Protein AF-A0AAE1X9D8-F1 (afdb_monomer)

Nearest PDB structures (foldseek):
  4qs8-assembly1_A  TM=9.331E-01  e=5.718E-56  Arabidopsis thaliana
  3fgu-assembly1_A  TM=8.650E-01  e=2.495E-35  Homo sapiens
  4ixc-assembly1_A  TM=8.654E-01  e=3.234E-35  Homo sapiens
  3qic-assembly1_A  TM=8.312E-01  e=5.437E-35  Homo sapiens
  3idh-assembly1_A  TM=8.442E-01  e=1.992E-34  Homo sapiens

Mean predicted aligned error: 17.17 Å

Foldseek 3Di:
DPPVVVVVVVVVVVVVVVVVVVVVVVVVQVVQLVVLLVVLLVQLLVLLDDPLVLLLVLLVLLLVQLLLCLQAQVRHLWVQAFQQLQDFAQQQDADKAWEWADAEQKIKIKIWGGDGPNDTDDMDMDIGGHDLVLLAEALLVRLLVVLVVNVVVVVPPPDDDDPDVPDFHEYFYADAADWRAPHQQWTAGCDDDRNHHHPNRHRDINNVSNVVSNVVVVHRYHRPGYHYLQLLLQSNCCSVPVLRFKEWEAAQFIWIKGWAAPVSRNNPPDPDDPGRTGITTGRCLQDDDPSQSDDVLLQVVLVPDPHRSGSSLRCQAHQQNLQQSLLVSVQVSVVSHCLLHHQFPLSVDGSLGTNVLLLLLLPQPDPQSVSLQCCCCVRRVRHDRHSVVSVSSNSSSLSSLLSNLLSVLSSVSSVCVSRLLLLVNDPDVPQDPPNDDDPRAQHEYEYHYCCCPPRPSSVVSNLVSNCSNSDPVRSVSYYYHYPDDDVNSSRNSSTCSSVPPPPPPDDDDDDDDDDDDDPDDDPDALLPLLVQQAFPAAADFTPCQLVVVVLLVQLPLALDDPPDPPVPSHRHHHPRQLSSLLVQCVLLVHDRDSGSHPVSSVVQLFEFARHHQWDADPPPRDTDRPPDPPDAQFAFDPPQDAEPDPDWAEDCPDTQAHEDEDEADDPPPRGDSAERYHQWAFDAESNRYTYGHPNFAEDCAQDARHFHPVLVVVLRVLRNRTTAAGNDPLASSDTGGHHRDDHDHDPNSVVVSCVSPPD

Radius of gyration: 34.37 Å; Cα contacts (8 Å, |Δi|>4): 1364; chains: 1; bounding box: 96×88×118 Å

Structure (mmCIF, N/CA/C/O backbone):
data_AF-A0AAE1X9D8-F1
#
_entry.id   AF-A0AAE1X9D8-F1
#
loop_
_atom_site.group_PDB
_atom_site.id
_atom_site.type_symbol
_atom_site.label_atom_id
_atom_site.label_alt_id
_atom_site.label_comp_id
_atom_site.label_asym_id
_atom_site.label_entity_id
_atom_site.label_seq_id
_atom_site.pdbx_PDB_ins_code
_atom_site.Cartn_x
_atom_site.Cartn_y
_atom_site.Cartn_z
_atom_site.occupancy
_atom_site.B_iso_or_equiv
_atom_site.auth_seq_id
_atom_site.auth_comp_id
_atom_site.auth_asym_id
_atom_site.auth_atom_id
_atom_site.pdbx_PDB_model_num
ATOM 1 N N . MET A 1 1 ? 58.703 -4.959 -69.355 1.00 50.94 1 MET A N 1
ATOM 2 C CA . MET A 1 1 ? 57.634 -4.365 -68.514 1.00 50.94 1 MET A CA 1
ATOM 3 C C . MET A 1 1 ? 56.549 -5.359 -68.056 1.00 50.94 1 MET A C 1
ATOM 5 O O . MET A 1 1 ? 55.854 -5.045 -67.103 1.00 50.94 1 MET A O 1
ATOM 9 N N . GLY A 1 2 ? 56.417 -6.571 -68.626 1.00 52.25 2 GLY A N 1
ATOM 10 C CA . GLY A 1 2 ? 55.299 -7.487 -68.307 1.00 52.25 2 GLY A CA 1
ATOM 11 C C . GLY A 1 2 ? 55.344 -8.259 -66.973 1.00 52.25 2 GLY A C 1
ATOM 12 O O . GLY A 1 2 ? 54.294 -8.626 -66.466 1.00 52.25 2 GLY A O 1
ATOM 13 N N . LYS A 1 3 ? 56.516 -8.488 -66.359 1.00 48.84 3 LYS A N 1
ATOM 14 C CA . LYS A 1 3 ? 56.613 -9.272 -65.102 1.00 48.84 3 LYS A CA 1
ATOM 15 C C . LYS A 1 3 ? 56.329 -8.465 -63.826 1.00 48.84 3 LYS A C 1
ATOM 17 O O . LYS A 1 3 ? 55.949 -9.052 -62.824 1.00 48.84 3 LYS A O 1
ATOM 22 N N . VAL A 1 4 ? 56.467 -7.137 -63.876 1.00 51.84 4 VAL A N 1
ATOM 23 C CA . VAL A 1 4 ? 56.224 -6.237 -62.729 1.00 51.84 4 VAL A CA 1
ATOM 24 C C . VAL A 1 4 ? 54.733 -5.896 -62.587 1.00 51.84 4 VAL A C 1
ATOM 26 O O . VAL A 1 4 ? 54.237 -5.748 -61.477 1.00 51.84 4 VAL A O 1
ATOM 29 N N . GLY A 1 5 ? 53.986 -5.842 -63.697 1.00 47.25 5 GLY A N 1
ATOM 30 C CA . GLY A 1 5 ? 52.538 -5.597 -63.666 1.00 47.25 5 GLY A CA 1
ATOM 31 C C . GLY A 1 5 ? 51.728 -6.762 -63.083 1.00 47.25 5 GLY A C 1
ATOM 32 O O . GLY A 1 5 ? 50.736 -6.535 -62.397 1.00 47.25 5 GLY A O 1
ATOM 33 N N . VAL A 1 6 ? 52.172 -8.006 -63.296 1.00 54.75 6 VAL A N 1
ATOM 34 C CA . VAL A 1 6 ? 51.477 -9.213 -62.808 1.00 54.75 6 VAL A CA 1
ATOM 35 C C . VAL A 1 6 ? 51.662 -9.406 -61.298 1.00 54.75 6 VAL A C 1
ATOM 37 O O . VAL A 1 6 ? 50.709 -9.767 -60.612 1.00 54.75 6 VAL A O 1
ATOM 40 N N . THR A 1 7 ? 52.846 -9.114 -60.751 1.00 53.25 7 THR A N 1
ATOM 41 C CA . THR A 1 7 ? 53.095 -9.184 -59.300 1.00 53.25 7 THR A CA 1
ATOM 42 C C . THR A 1 7 ? 52.380 -8.074 -58.533 1.00 53.25 7 THR A C 1
ATOM 44 O O . THR A 1 7 ? 51.842 -8.334 -57.458 1.00 53.25 7 THR A O 1
ATOM 47 N N . LEU A 1 8 ? 52.298 -6.864 -59.099 1.00 52.03 8 LEU A N 1
ATOM 48 C CA . LEU A 1 8 ? 51.544 -5.758 -58.504 1.00 52.03 8 LEU A CA 1
ATOM 49 C C . LEU A 1 8 ? 50.030 -6.045 -58.499 1.00 52.03 8 LEU A C 1
ATOM 51 O O . LEU A 1 8 ? 49.377 -5.893 -57.470 1.00 52.03 8 LEU A O 1
ATOM 55 N N . ALA A 1 9 ? 49.483 -6.539 -59.616 1.00 54.78 9 ALA A N 1
ATOM 56 C CA . ALA A 1 9 ? 48.067 -6.895 -59.725 1.00 54.78 9 ALA A CA 1
ATOM 57 C C . ALA A 1 9 ? 47.673 -8.059 -58.796 1.00 54.78 9 ALA A C 1
ATOM 59 O O . ALA A 1 9 ? 46.628 -7.999 -58.147 1.00 54.78 9 ALA A O 1
ATOM 60 N N . ALA A 1 10 ? 48.522 -9.087 -58.671 1.00 56.69 10 ALA A N 1
ATOM 61 C CA . ALA A 1 10 ? 48.303 -10.197 -57.741 1.00 56.69 10 ALA A CA 1
ATOM 62 C C . ALA A 1 10 ? 48.373 -9.750 -56.267 1.00 56.69 10 ALA A C 1
ATOM 64 O O . ALA A 1 10 ? 47.553 -10.182 -55.456 1.00 56.69 10 ALA A O 1
ATOM 65 N N . GLY A 1 11 ? 49.295 -8.840 -55.926 1.00 56.72 11 GLY A N 1
ATOM 66 C CA . GLY A 1 11 ? 49.390 -8.240 -54.591 1.00 56.72 11 GLY A CA 1
ATOM 67 C C . GLY A 1 11 ? 48.164 -7.395 -54.226 1.00 56.72 11 GLY A C 1
ATOM 68 O O . GLY A 1 11 ? 47.624 -7.535 -53.128 1.00 56.72 11 GLY A O 1
ATOM 69 N N . CYS A 1 12 ? 47.662 -6.582 -55.162 1.00 60.16 12 CYS A N 1
ATOM 70 C CA . CYS A 1 12 ? 46.426 -5.818 -54.978 1.00 60.16 12 CYS A CA 1
ATOM 71 C C . CYS A 1 12 ? 45.199 -6.730 -54.824 1.00 60.16 12 CYS A C 1
ATOM 73 O O . CYS A 1 12 ? 44.383 -6.504 -53.933 1.00 60.16 12 CYS A O 1
ATOM 75 N N . ALA A 1 13 ? 45.078 -7.790 -55.631 1.00 61.00 13 ALA A N 1
ATOM 76 C CA . ALA A 1 13 ? 43.973 -8.744 -55.527 1.00 61.00 13 ALA A CA 1
ATOM 77 C C . ALA A 1 13 ? 43.982 -9.505 -54.188 1.00 61.00 13 ALA A C 1
ATOM 79 O O . ALA A 1 13 ? 42.933 -9.655 -53.558 1.00 61.00 13 ALA A O 1
ATOM 80 N N . ALA A 1 14 ? 45.158 -9.928 -53.710 1.00 64.06 14 ALA A N 1
ATOM 81 C CA . ALA A 1 14 ? 45.306 -10.572 -52.406 1.00 64.06 14 ALA A CA 1
ATOM 82 C C . ALA A 1 14 ? 44.946 -9.621 -51.252 1.00 64.06 14 ALA A C 1
ATOM 84 O O . ALA A 1 14 ? 44.203 -10.009 -50.349 1.00 64.06 14 ALA A O 1
ATOM 85 N N . ALA A 1 15 ? 45.390 -8.361 -51.308 1.00 66.38 15 ALA A N 1
ATOM 86 C CA . ALA A 1 15 ? 45.030 -7.345 -50.321 1.00 66.38 15 ALA A CA 1
ATOM 87 C C . ALA A 1 15 ? 43.513 -7.080 -50.291 1.00 66.38 15 ALA A C 1
ATOM 89 O O . ALA A 1 15 ? 42.920 -7.044 -49.213 1.00 66.38 15 ALA A O 1
ATOM 90 N N . VAL A 1 16 ? 42.860 -6.982 -51.455 1.00 72.12 16 VAL A N 1
ATOM 91 C CA . VAL A 1 16 ? 41.397 -6.828 -51.555 1.00 72.12 16 VAL A CA 1
ATOM 92 C C . VAL A 1 16 ? 40.665 -8.048 -50.990 1.00 72.12 16 VAL A C 1
ATOM 94 O O . VAL A 1 16 ? 39.694 -7.879 -50.258 1.00 72.12 16 VAL A O 1
ATOM 97 N N . CYS A 1 17 ? 41.143 -9.269 -51.249 1.00 70.12 17 CYS A N 1
ATOM 98 C CA . CYS A 1 17 ? 40.547 -10.488 -50.695 1.00 70.12 17 CYS A CA 1
ATOM 99 C C . CYS A 1 17 ? 40.691 -10.567 -49.169 1.00 70.12 17 CYS A C 1
ATOM 101 O O . CYS A 1 17 ? 39.743 -10.953 -48.488 1.00 70.12 17 CYS A O 1
ATOM 103 N N . VAL A 1 18 ? 41.841 -10.166 -48.617 1.00 74.75 18 VAL A N 1
ATOM 104 C CA . VAL A 1 18 ? 42.056 -10.101 -47.162 1.00 74.75 18 VAL A CA 1
ATOM 105 C C . VAL A 1 18 ? 41.153 -9.043 -46.531 1.00 74.75 18 VAL A C 1
ATOM 107 O O . VAL A 1 18 ? 40.487 -9.330 -45.538 1.00 74.75 18 VAL A O 1
ATOM 110 N N . VAL A 1 19 ? 41.054 -7.849 -47.124 1.00 74.94 19 VAL A N 1
ATOM 111 C CA . VAL A 1 19 ? 40.141 -6.795 -46.654 1.00 74.94 19 VAL A CA 1
ATOM 112 C C . VAL A 1 19 ? 38.688 -7.267 -46.725 1.00 74.94 19 VAL A C 1
ATOM 114 O O . VAL A 1 19 ? 37.965 -7.132 -45.740 1.00 74.94 19 VAL A O 1
ATOM 117 N N . ALA A 1 20 ? 38.268 -7.900 -47.822 1.00 70.25 20 ALA A N 1
ATOM 118 C CA . ALA A 1 20 ? 36.927 -8.458 -47.970 1.00 70.25 20 ALA A CA 1
ATOM 119 C C . ALA A 1 20 ? 36.646 -9.566 -46.940 1.00 70.25 20 ALA A C 1
ATOM 121 O O . ALA A 1 20 ? 35.598 -9.548 -46.299 1.00 70.25 20 ALA A O 1
ATOM 122 N N . ALA A 1 21 ? 37.587 -10.484 -46.702 1.00 69.94 21 ALA A N 1
ATOM 123 C CA . ALA A 1 21 ? 37.459 -11.529 -45.687 1.00 69.94 21 ALA A CA 1
ATOM 124 C C . ALA A 1 21 ? 37.377 -10.948 -44.266 1.00 69.94 21 ALA A C 1
ATOM 126 O O . ALA A 1 21 ? 36.564 -11.400 -43.459 1.00 69.94 21 ALA A O 1
ATOM 127 N N . VAL A 1 22 ? 38.152 -9.900 -43.964 1.00 74.75 22 VAL A N 1
ATOM 128 C CA . VAL A 1 22 ? 38.076 -9.162 -42.693 1.00 74.75 22 VAL A CA 1
ATOM 129 C C . VAL A 1 22 ? 36.740 -8.427 -42.565 1.00 74.75 22 VAL A C 1
ATOM 131 O O . VAL A 1 22 ? 36.130 -8.467 -41.498 1.00 74.75 22 VAL A O 1
ATOM 134 N N . MET A 1 23 ? 36.239 -7.799 -43.631 1.00 71.25 23 MET A N 1
ATOM 135 C CA . MET A 1 23 ? 34.933 -7.128 -43.650 1.00 71.25 23 MET A CA 1
ATOM 136 C C . MET A 1 23 ? 33.779 -8.121 -43.468 1.00 71.25 23 MET A C 1
ATOM 138 O O . MET A 1 23 ? 32.880 -7.870 -42.665 1.00 71.25 23 MET A O 1
ATOM 142 N N . VAL A 1 24 ? 33.823 -9.275 -44.140 1.00 71.81 24 VAL A N 1
ATOM 143 C CA . VAL A 1 24 ? 32.849 -10.365 -43.977 1.00 71.81 24 VAL A CA 1
ATOM 144 C C . VAL A 1 24 ? 32.937 -10.950 -42.569 1.00 71.81 24 VAL A C 1
ATOM 146 O O . VAL A 1 24 ? 31.913 -11.090 -41.905 1.00 71.81 24 VAL A O 1
ATOM 149 N N . GLY A 1 25 ? 34.142 -11.210 -42.057 1.00 68.12 25 GLY A N 1
ATOM 150 C CA . GLY A 1 25 ? 34.361 -11.684 -40.690 1.00 68.12 25 GLY A CA 1
ATOM 151 C C . GLY A 1 25 ? 33.835 -10.706 -39.635 1.00 68.12 25 GLY A C 1
ATOM 152 O O . GLY A 1 25 ? 33.146 -11.121 -38.701 1.00 68.12 25 GLY A O 1
ATOM 153 N N . ARG A 1 26 ? 34.075 -9.399 -39.812 1.00 73.00 26 ARG A N 1
ATOM 154 C CA . ARG A 1 26 ? 33.511 -8.327 -38.972 1.00 73.00 26 ARG A CA 1
ATOM 155 C C . ARG A 1 26 ? 31.985 -8.274 -39.068 1.00 73.00 26 ARG A C 1
ATOM 157 O O . ARG A 1 26 ? 31.326 -8.191 -38.038 1.00 73.00 26 ARG A O 1
ATOM 164 N N . SER A 1 27 ? 31.416 -8.391 -40.268 1.00 70.94 27 SER A N 1
ATOM 165 C CA . SER A 1 27 ? 29.962 -8.419 -40.488 1.00 70.94 27 SER A CA 1
ATOM 166 C C . SER A 1 27 ? 29.297 -9.631 -39.821 1.00 70.94 27 SER A C 1
ATOM 168 O O . SER A 1 27 ? 28.289 -9.491 -39.128 1.00 70.94 27 SER A O 1
ATOM 170 N N . VAL A 1 28 ? 29.895 -10.822 -39.931 1.00 74.06 28 VAL A N 1
ATOM 171 C CA . VAL A 1 28 ? 29.405 -12.047 -39.277 1.00 74.06 28 VAL A CA 1
ATOM 172 C C . VAL A 1 28 ? 29.501 -11.944 -37.753 1.00 74.06 28 VAL A C 1
ATOM 174 O O . VAL A 1 28 ? 28.550 -12.327 -37.067 1.00 74.06 28 VAL A O 1
ATOM 177 N N . ARG A 1 29 ? 30.605 -11.407 -37.210 1.00 72.94 29 ARG A N 1
ATOM 178 C CA . ARG A 1 29 ? 30.752 -11.157 -35.764 1.00 72.94 29 ARG A CA 1
ATOM 179 C C . ARG A 1 29 ? 29.702 -10.168 -35.258 1.00 72.94 29 ARG A C 1
ATOM 181 O O . ARG A 1 29 ? 28.995 -10.511 -34.317 1.00 72.94 29 ARG A O 1
ATOM 188 N N . ARG A 1 30 ? 29.502 -9.036 -35.945 1.00 75.56 30 ARG A N 1
ATOM 189 C CA . ARG A 1 30 ? 28.439 -8.061 -35.627 1.00 75.56 30 ARG A CA 1
ATOM 190 C C . ARG A 1 30 ? 27.044 -8.690 -35.659 1.00 75.56 30 ARG A C 1
ATOM 192 O O . ARG A 1 30 ? 26.270 -8.496 -34.732 1.00 75.56 30 ARG A O 1
ATOM 199 N N . ARG A 1 31 ? 26.730 -9.519 -36.665 1.00 80.56 31 ARG A N 1
ATOM 200 C CA . ARG A 1 31 ? 25.444 -10.248 -36.743 1.00 80.56 31 ARG A CA 1
ATOM 201 C C . ARG A 1 31 ? 25.253 -11.274 -35.622 1.00 80.56 31 ARG A C 1
ATOM 203 O O . ARG A 1 31 ? 24.121 -11.552 -35.236 1.00 80.56 31 ARG A O 1
ATOM 210 N N . ARG A 1 32 ? 26.324 -11.910 -35.135 1.00 82.44 32 ARG A N 1
ATOM 211 C CA . ARG A 1 32 ? 26.257 -12.826 -33.981 1.00 82.44 32 ARG A CA 1
ATOM 212 C C . ARG A 1 32 ? 26.085 -12.055 -32.672 1.00 82.44 32 ARG A C 1
ATOM 214 O O . ARG A 1 32 ? 25.232 -12.436 -31.883 1.00 82.44 32 ARG A O 1
ATOM 221 N N . GLY A 1 33 ? 26.836 -10.970 -32.486 1.00 84.88 33 GLY A N 1
ATOM 222 C CA . GLY A 1 33 ? 26.714 -10.070 -31.338 1.00 84.88 33 GLY A CA 1
ATOM 223 C C . GLY A 1 33 ? 25.314 -9.472 -31.213 1.00 84.88 33 GLY A C 1
ATOM 224 O O . GLY A 1 33 ? 24.673 -9.624 -30.179 1.00 84.88 33 GLY A O 1
ATOM 225 N N . TRP A 1 34 ? 24.776 -8.945 -32.317 1.00 90.19 34 TRP A N 1
ATOM 226 C CA . TRP A 1 34 ? 23.403 -8.441 -32.388 1.00 90.19 34 TRP A CA 1
ATOM 227 C C . TRP A 1 34 ? 22.363 -9.487 -31.968 1.00 90.19 34 TRP A C 1
ATOM 229 O O . TRP A 1 34 ? 21.476 -9.185 -31.182 1.00 90.19 34 TRP A O 1
ATOM 239 N N . ARG A 1 35 ? 22.496 -10.742 -32.424 1.00 91.00 35 ARG A N 1
ATOM 240 C CA . ARG A 1 35 ? 21.586 -11.828 -32.018 1.00 91.00 35 ARG A CA 1
ATOM 241 C C . ARG A 1 35 ? 21.640 -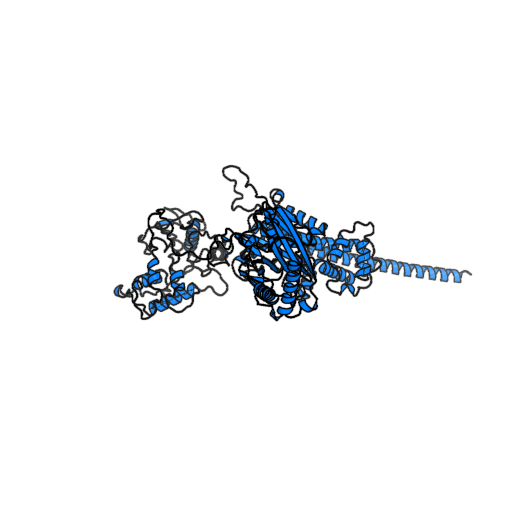12.136 -30.522 1.00 91.00 35 ARG A C 1
ATOM 243 O O . ARG A 1 35 ? 20.603 -12.444 -29.953 1.00 91.00 35 ARG A O 1
ATOM 250 N N . ARG A 1 36 ? 22.816 -12.060 -29.888 1.00 92.25 36 ARG A N 1
ATOM 251 C CA . ARG A 1 36 ? 22.932 -12.252 -28.431 1.00 92.25 36 ARG A CA 1
ATOM 252 C C . ARG A 1 36 ? 22.236 -11.135 -27.667 1.00 92.25 36 ARG A C 1
ATOM 254 O O . ARG A 1 36 ? 21.496 -11.409 -26.738 1.00 92.25 36 ARG A O 1
ATOM 261 N N . VAL A 1 37 ? 22.421 -9.896 -28.106 1.00 93.44 37 VAL A N 1
ATOM 262 C CA . VAL A 1 37 ? 21.784 -8.723 -27.497 1.00 93.44 37 VAL A CA 1
ATOM 263 C C . VAL A 1 37 ? 20.261 -8.753 -27.660 1.00 93.44 37 VAL A C 1
ATOM 265 O O . VAL A 1 37 ? 19.542 -8.472 -26.708 1.00 93.44 37 VAL A O 1
ATOM 268 N N . VAL A 1 38 ? 19.759 -9.149 -28.834 1.00 94.31 38 VAL A N 1
ATOM 269 C CA . VAL A 1 38 ? 18.317 -9.352 -29.053 1.00 94.31 38 VAL A CA 1
ATOM 270 C C . VAL A 1 38 ? 17.776 -10.467 -28.155 1.00 94.31 38 VAL A C 1
ATOM 272 O O . VAL A 1 38 ? 16.735 -10.274 -27.545 1.00 94.31 38 VAL A O 1
ATOM 275 N N . ARG A 1 39 ? 18.512 -11.573 -27.979 1.00 95.81 39 ARG A N 1
ATOM 276 C CA . ARG A 1 39 ? 18.125 -12.631 -27.034 1.00 95.81 39 ARG A CA 1
ATOM 277 C C . ARG A 1 39 ? 18.019 -12.120 -25.591 1.00 95.81 39 ARG A C 1
ATOM 279 O O . ARG A 1 39 ? 17.090 -12.503 -24.900 1.00 95.81 39 ARG A O 1
ATOM 286 N N . VAL A 1 40 ? 18.926 -11.246 -25.143 1.00 97.50 40 VAL A N 1
ATOM 287 C CA . VAL A 1 40 ? 18.822 -10.629 -23.803 1.00 97.50 40 VAL A CA 1
ATOM 288 C C . VAL A 1 40 ? 17.515 -9.841 -23.660 1.00 97.50 40 VAL A C 1
ATOM 290 O O . VAL A 1 40 ? 16.885 -9.889 -22.607 1.00 97.50 40 VAL A O 1
ATOM 293 N N . LEU A 1 41 ? 17.085 -9.132 -24.711 1.00 97.44 41 LEU A N 1
ATOM 294 C CA . LEU A 1 41 ? 15.792 -8.445 -24.709 1.00 97.44 41 LEU A CA 1
ATOM 295 C C . LEU A 1 41 ? 14.615 -9.438 -24.696 1.00 97.44 41 LEU A C 1
ATOM 297 O O . LEU A 1 41 ? 13.691 -9.235 -23.920 1.00 97.44 41 LEU A O 1
ATOM 301 N N . GLU A 1 42 ? 14.660 -10.508 -25.493 1.00 97.44 42 GLU A N 1
ATOM 302 C CA . GLU A 1 42 ? 13.622 -11.558 -25.510 1.00 97.44 42 GLU A CA 1
ATOM 303 C C . GLU A 1 42 ? 13.471 -12.222 -24.126 1.00 97.44 42 GLU A C 1
ATOM 305 O O . GLU A 1 42 ? 12.363 -12.346 -23.609 1.00 97.44 42 GLU A O 1
ATOM 310 N N . GLU A 1 43 ? 14.585 -12.566 -23.472 1.00 97.88 43 GLU A N 1
ATOM 311 C CA . GLU A 1 43 ? 14.600 -13.118 -22.108 1.00 97.88 43 GLU A CA 1
ATOM 312 C C . GLU A 1 43 ? 14.020 -12.128 -21.082 1.00 97.88 43 GLU A C 1
ATOM 314 O O . GLU A 1 43 ? 13.295 -12.527 -20.167 1.00 97.88 43 GLU A O 1
ATOM 319 N N . LEU A 1 44 ? 14.302 -10.827 -21.237 1.00 98.25 44 LEU A N 1
ATOM 320 C CA . LEU A 1 44 ? 13.716 -9.781 -20.400 1.00 98.25 44 LEU A CA 1
ATOM 321 C C . LEU A 1 44 ? 12.200 -9.663 -20.623 1.00 98.25 44 LEU A C 1
ATOM 323 O O . LEU A 1 44 ? 11.460 -9.550 -19.646 1.00 98.25 44 LEU A O 1
ATOM 327 N N . GLU A 1 45 ? 11.737 -9.687 -21.875 1.00 98.31 45 GLU A N 1
ATOM 328 C CA . GLU A 1 45 ? 10.315 -9.630 -22.240 1.00 98.31 45 GLU A CA 1
ATOM 329 C C . GLU A 1 45 ? 9.539 -10.817 -21.654 1.00 98.31 45 GLU A C 1
ATOM 331 O O . GLU A 1 45 ? 8.505 -10.622 -21.009 1.00 98.31 45 GLU A O 1
ATOM 336 N N . GLU A 1 46 ? 10.065 -12.035 -21.807 1.00 97.62 46 GLU A N 1
ATOM 337 C CA . GLU A 1 46 ? 9.484 -13.253 -21.234 1.00 97.62 46 GLU A CA 1
ATOM 338 C C . GLU A 1 46 ? 9.495 -13.221 -19.699 1.00 97.62 46 GLU A C 1
ATOM 340 O O . GLU A 1 46 ? 8.475 -13.490 -19.055 1.00 97.62 46 GLU A O 1
ATOM 345 N N . GLY A 1 47 ? 10.625 -12.836 -19.098 1.00 97.56 47 GLY A N 1
ATOM 346 C CA . GLY A 1 47 ? 10.790 -12.758 -17.647 1.00 97.56 47 GLY A CA 1
ATOM 347 C C . GLY A 1 47 ? 9.892 -11.707 -16.988 1.00 97.56 47 GLY A C 1
ATOM 348 O O . GLY A 1 47 ? 9.390 -11.933 -15.887 1.00 97.56 47 GLY A O 1
ATOM 349 N N . CYS A 1 48 ? 9.637 -10.589 -17.673 1.00 98.31 48 CYS A N 1
ATOM 350 C CA . CYS A 1 48 ? 8.779 -9.497 -17.206 1.00 98.31 48 CYS A CA 1
ATOM 351 C C . CYS A 1 48 ? 7.296 -9.662 -17.581 1.00 98.31 48 CYS A C 1
ATOM 353 O O . CYS A 1 48 ? 6.482 -8.786 -17.262 1.00 98.31 48 CYS A O 1
ATOM 355 N N . ALA A 1 49 ? 6.917 -10.750 -18.259 1.00 97.00 49 ALA A N 1
ATOM 356 C CA . ALA A 1 49 ? 5.573 -10.923 -18.791 1.00 97.00 49 ALA A CA 1
ATOM 357 C C . ALA A 1 49 ? 4.493 -10.900 -17.691 1.00 97.00 49 ALA A C 1
ATOM 359 O O . ALA A 1 49 ? 4.468 -11.712 -16.760 1.00 97.00 49 ALA A O 1
ATOM 360 N N . THR A 1 50 ? 3.539 -9.980 -17.847 1.00 98.06 50 THR A N 1
ATOM 361 C CA . THR A 1 50 ? 2.417 -9.725 -16.927 1.00 98.06 50 THR A CA 1
ATOM 362 C C . THR A 1 50 ? 1.082 -9.920 -17.646 1.00 98.06 50 THR A C 1
ATOM 364 O O . THR A 1 50 ? 0.301 -8.983 -17.854 1.00 98.06 50 THR A O 1
ATOM 367 N N . THR A 1 51 ? 0.815 -11.160 -18.067 1.00 98.19 51 THR A N 1
ATOM 368 C CA . THR A 1 51 ? -0.478 -11.529 -18.666 1.00 98.19 51 THR A CA 1
ATOM 369 C C . THR A 1 51 ? -1.625 -11.221 -17.700 1.00 98.19 51 THR A C 1
ATOM 371 O O . THR A 1 51 ? -1.443 -11.240 -16.483 1.00 98.19 51 THR A O 1
ATOM 374 N N . VAL A 1 52 ? -2.831 -10.966 -18.219 1.00 97.69 52 VAL A N 1
ATOM 375 C CA . VAL A 1 52 ? -4.003 -10.658 -17.373 1.00 97.69 52 VAL A CA 1
ATOM 376 C C . VAL A 1 52 ? -4.275 -11.778 -16.358 1.00 97.69 52 VAL A C 1
ATOM 378 O O . VAL A 1 52 ? -4.586 -11.499 -15.204 1.00 97.69 52 VAL A O 1
ATOM 381 N N . GLY A 1 53 ? -4.086 -13.044 -16.752 1.00 97.44 53 GLY A N 1
ATOM 382 C CA . GLY A 1 53 ? -4.192 -14.188 -15.840 1.00 97.44 53 GLY A CA 1
ATOM 383 C C . GLY A 1 53 ? -3.193 -14.119 -14.681 1.00 97.44 53 GLY A C 1
ATOM 384 O O . GLY A 1 53 ? -3.586 -14.293 -13.531 1.00 97.44 53 GLY A O 1
ATOM 385 N N . ARG A 1 54 ? -1.926 -13.782 -14.961 1.00 98.06 54 ARG A N 1
ATOM 386 C CA . ARG A 1 54 ? -0.899 -13.595 -13.925 1.00 98.06 54 ARG A CA 1
ATOM 387 C C . ARG A 1 54 ? -1.214 -12.406 -13.017 1.00 98.06 54 ARG A C 1
ATOM 389 O O . ARG A 1 54 ? -1.073 -12.517 -11.806 1.00 98.06 54 ARG A O 1
ATOM 396 N N . LEU A 1 55 ? -1.681 -11.288 -13.577 1.00 98.62 55 LEU A N 1
ATOM 397 C CA . LEU A 1 55 ? -2.075 -10.116 -12.788 1.00 98.62 55 LEU A CA 1
ATOM 398 C C . LEU A 1 55 ? -3.237 -10.429 -11.840 1.00 98.62 55 LEU A C 1
ATOM 400 O O . LEU A 1 55 ? -3.190 -10.019 -10.687 1.00 98.62 55 LEU A O 1
ATOM 404 N N . ARG A 1 56 ? -4.232 -11.215 -12.270 1.00 97.81 56 ARG A N 1
ATOM 405 C CA . ARG A 1 56 ? -5.317 -11.678 -11.387 1.00 97.81 56 ARG A CA 1
ATOM 406 C C . ARG A 1 56 ? -4.809 -12.557 -10.240 1.00 97.81 56 ARG A C 1
ATOM 408 O O . ARG A 1 56 ? -5.275 -12.402 -9.120 1.00 97.81 56 ARG A O 1
ATOM 415 N N . GLN A 1 57 ? -3.804 -13.402 -10.475 1.00 98.12 57 GLN A N 1
ATOM 416 C CA . GLN A 1 57 ? -3.159 -14.158 -9.392 1.00 98.12 57 GLN A CA 1
ATOM 417 C C . GLN A 1 57 ? -2.416 -13.244 -8.405 1.00 98.12 57 GLN A C 1
ATOM 419 O O . GLN A 1 57 ? -2.433 -13.495 -7.203 1.00 98.12 57 GLN A O 1
ATOM 424 N N . VAL A 1 58 ? -1.784 -12.167 -8.891 1.00 98.62 58 VAL A N 1
ATOM 425 C CA . VAL A 1 58 ? -1.167 -11.146 -8.026 1.00 98.62 58 VAL A CA 1
ATOM 426 C C . VAL A 1 58 ? -2.229 -10.407 -7.204 1.00 98.62 58 VAL A C 1
ATOM 428 O O . VAL A 1 58 ? -2.023 -10.213 -6.010 1.00 98.62 58 VAL A O 1
ATOM 431 N N . VAL A 1 59 ? -3.373 -10.055 -7.803 1.00 98.56 59 VAL A N 1
ATOM 432 C CA . VAL A 1 59 ? -4.535 -9.465 -7.108 1.00 98.56 59 VAL A CA 1
ATOM 433 C C . VAL A 1 59 ? -5.032 -10.382 -5.987 1.00 98.56 59 VAL A C 1
ATOM 435 O O . VAL A 1 59 ? -5.228 -9.926 -4.861 1.00 98.56 59 VAL A O 1
ATOM 438 N N . ASP A 1 60 ? -5.208 -11.673 -6.279 1.00 96.44 60 ASP A N 1
ATOM 439 C CA . ASP A 1 60 ? -5.664 -12.663 -5.300 1.00 96.44 60 ASP A CA 1
ATOM 440 C C . ASP A 1 60 ? -4.665 -12.813 -4.149 1.00 96.44 60 ASP A C 1
ATOM 442 O O . ASP A 1 60 ? -5.053 -12.766 -2.982 1.00 96.44 60 ASP A O 1
ATOM 446 N N . ALA A 1 61 ? -3.374 -12.930 -4.469 1.00 97.94 61 ALA A N 1
ATOM 447 C CA . ALA A 1 61 ? -2.317 -13.019 -3.469 1.00 97.94 61 ALA A CA 1
ATOM 448 C C . ALA A 1 61 ? -2.232 -11.753 -2.600 1.00 97.94 61 ALA A C 1
ATOM 450 O O . ALA A 1 61 ? -2.079 -11.868 -1.388 1.00 97.94 61 ALA A O 1
ATOM 451 N N . MET A 1 62 ? -2.384 -10.559 -3.186 1.00 98.44 62 MET A N 1
ATOM 452 C CA . MET A 1 62 ? -2.426 -9.299 -2.436 1.00 98.44 62 MET A CA 1
ATOM 453 C C . MET A 1 62 ? -3.574 -9.307 -1.422 1.00 98.44 62 MET A C 1
ATOM 455 O O . MET A 1 62 ? -3.346 -9.051 -0.244 1.00 98.44 62 MET A O 1
ATOM 459 N N . ALA A 1 63 ? -4.788 -9.674 -1.842 1.00 96.88 63 ALA A N 1
ATOM 460 C CA . ALA A 1 63 ? -5.937 -9.738 -0.939 1.00 96.88 63 ALA A CA 1
ATOM 461 C C . ALA A 1 63 ? -5.739 -10.765 0.197 1.00 96.88 63 ALA A C 1
ATOM 463 O O . ALA A 1 63 ? -6.098 -10.487 1.342 1.00 96.88 63 ALA A O 1
ATOM 464 N N . VAL A 1 64 ? -5.137 -11.927 -0.093 1.00 94.94 64 VAL A N 1
ATOM 465 C CA . VAL A 1 64 ? -4.802 -12.950 0.916 1.00 94.94 64 VAL A CA 1
ATOM 466 C C . VAL A 1 64 ? -3.792 -12.421 1.935 1.00 94.94 64 VAL A C 1
ATOM 468 O O . VAL A 1 64 ? -4.033 -12.522 3.137 1.00 94.94 64 VAL A O 1
ATOM 471 N N . GLU A 1 65 ? -2.700 -11.808 1.480 1.00 96.94 65 GLU A N 1
ATOM 472 C CA . GLU A 1 65 ? -1.689 -11.227 2.369 1.00 96.94 65 GLU A CA 1
ATOM 473 C C . GLU A 1 65 ? -2.271 -10.080 3.213 1.00 96.94 65 GLU A C 1
ATOM 475 O O . GLU A 1 65 ? -1.952 -9.957 4.395 1.00 96.94 65 GLU A O 1
ATOM 480 N N . MET A 1 66 ? -3.185 -9.275 2.654 1.00 97.12 66 MET A N 1
ATOM 481 C CA . MET A 1 66 ? -3.895 -8.229 3.401 1.00 97.12 66 MET A CA 1
ATOM 482 C C . MET A 1 66 ? -4.743 -8.824 4.530 1.00 97.12 66 MET A C 1
ATOM 484 O O . MET A 1 66 ? -4.721 -8.311 5.648 1.00 97.12 66 MET A O 1
ATOM 488 N N . HIS A 1 67 ? -5.467 -9.918 4.263 1.00 93.56 67 HIS A N 1
ATOM 489 C CA . HIS A 1 67 ? -6.194 -10.647 5.304 1.00 93.56 67 HIS A CA 1
ATOM 490 C C . HIS A 1 67 ? -5.248 -11.179 6.385 1.00 93.56 67 HIS A C 1
ATOM 492 O O . HIS A 1 67 ? -5.503 -10.965 7.568 1.00 93.56 67 HIS A O 1
ATOM 498 N N . ALA A 1 68 ? -4.140 -11.817 6.003 1.00 90.81 68 ALA A N 1
ATOM 499 C CA . ALA A 1 68 ? -3.186 -12.383 6.955 1.00 90.81 68 ALA A CA 1
ATOM 500 C C . ALA A 1 68 ? -2.508 -11.306 7.828 1.00 90.81 68 ALA A C 1
ATOM 502 O O . ALA A 1 68 ? -2.358 -11.493 9.035 1.00 90.81 68 ALA A O 1
ATOM 503 N N . GLY A 1 69 ? -2.163 -10.147 7.253 1.00 91.94 69 GLY A N 1
ATOM 504 C CA . GLY A 1 69 ? -1.567 -9.027 7.991 1.00 91.94 69 GLY A CA 1
ATOM 505 C C . GLY A 1 69 ? -2.529 -8.326 8.959 1.00 91.94 69 GLY A C 1
ATOM 506 O O . GLY A 1 69 ? -2.083 -7.723 9.936 1.00 91.94 69 GLY A O 1
ATOM 507 N N . LEU A 1 70 ? -3.842 -8.418 8.718 1.00 90.94 70 LEU A N 1
ATOM 508 C CA . LEU A 1 70 ? -4.887 -7.965 9.644 1.00 90.94 70 LEU A CA 1
ATOM 509 C C . LEU A 1 70 ? -5.291 -9.036 10.665 1.00 90.94 70 LEU A C 1
ATOM 511 O O . LEU A 1 70 ? -5.840 -8.689 11.710 1.00 90.94 70 LEU A O 1
ATOM 515 N N . ALA A 1 71 ? -5.022 -10.313 10.381 1.00 87.31 71 ALA A N 1
ATOM 516 C CA . ALA A 1 71 ? -5.352 -11.429 11.261 1.00 87.31 71 ALA A CA 1
ATOM 517 C C . ALA A 1 71 ? -4.510 -11.412 12.547 1.00 87.31 71 ALA A C 1
ATOM 519 O O . ALA A 1 71 ? -5.032 -11.559 13.648 1.00 87.31 71 ALA A O 1
ATOM 520 N N . SER A 1 72 ? -3.198 -11.209 12.413 1.00 85.12 72 SER A N 1
ATOM 521 C CA . SER A 1 72 ? -2.267 -11.165 13.544 1.00 85.12 72 SER A CA 1
ATOM 522 C C . SER A 1 72 ? -1.026 -10.331 13.232 1.00 85.12 72 SER A C 1
ATOM 524 O O . SER A 1 72 ? -0.638 -10.158 12.075 1.00 85.12 72 SER A O 1
ATOM 526 N N . GLU A 1 73 ? -0.374 -9.816 14.276 1.00 83.62 73 GLU A N 1
ATOM 527 C CA . GLU A 1 73 ? 0.912 -9.134 14.129 1.00 83.62 73 GLU A CA 1
ATOM 528 C C . GLU A 1 73 ? 1.975 -10.094 13.580 1.00 83.62 73 GLU A C 1
ATOM 530 O O . GLU A 1 73 ? 2.256 -11.137 14.167 1.00 83.62 73 GLU A O 1
ATOM 535 N N . GLY A 1 74 ? 2.566 -9.738 12.437 1.00 84.75 74 GLY A N 1
ATOM 536 C CA . GLY A 1 74 ? 3.528 -10.589 11.729 1.00 84.75 74 GLY A CA 1
ATOM 537 C C . GLY A 1 74 ? 2.915 -11.726 10.902 1.00 84.75 74 GLY A C 1
ATOM 538 O O . GLY A 1 74 ? 3.673 -12.533 10.369 1.00 84.75 74 GLY A O 1
ATOM 539 N N . GLY A 1 75 ? 1.586 -11.784 10.750 1.00 85.44 75 GLY A N 1
ATOM 540 C CA . GLY A 1 75 ? 0.896 -12.808 9.951 1.00 85.44 75 GLY A CA 1
ATOM 541 C C . GLY A 1 75 ? 1.149 -12.727 8.439 1.00 85.44 75 GLY A C 1
ATOM 542 O O . GLY A 1 75 ? 0.899 -13.692 7.723 1.00 85.44 75 GLY A O 1
ATOM 543 N N . SER A 1 76 ? 1.674 -11.600 7.952 1.00 93.19 76 SER A N 1
ATOM 544 C CA . SER A 1 76 ? 2.062 -11.366 6.558 1.00 93.19 76 SER A CA 1
ATOM 545 C C . SER A 1 76 ? 3.356 -10.549 6.492 1.00 93.19 76 SER A C 1
ATOM 547 O O . SER A 1 76 ? 3.776 -9.906 7.461 1.00 93.19 76 SER A O 1
ATOM 549 N N . LYS A 1 77 ? 3.988 -10.537 5.313 1.00 89.62 77 LYS A N 1
ATOM 550 C CA . LYS A 1 77 ? 5.012 -9.541 4.973 1.00 89.62 77 LYS A CA 1
ATOM 551 C C . LYS A 1 77 ? 4.434 -8.126 4.846 1.00 89.62 77 LYS A C 1
ATOM 553 O O . LYS A 1 77 ? 5.177 -7.173 5.100 1.00 89.62 77 LYS A O 1
ATOM 558 N N . LEU A 1 78 ? 3.144 -7.995 4.521 1.00 93.75 78 LEU A N 1
ATOM 559 C CA . LEU A 1 78 ? 2.377 -6.758 4.666 1.00 93.75 78 LEU A CA 1
ATOM 560 C C . LEU A 1 78 ? 2.186 -6.453 6.149 1.00 93.75 78 LEU A C 1
ATOM 562 O O . LEU A 1 78 ? 1.678 -7.283 6.904 1.00 93.75 78 LEU A O 1
ATOM 566 N N . LYS A 1 79 ? 2.581 -5.253 6.579 1.00 90.81 79 LYS A N 1
ATOM 567 C CA . LYS A 1 79 ? 2.486 -4.884 7.996 1.00 90.81 79 LYS A CA 1
ATOM 568 C C . LYS A 1 79 ? 1.052 -4.596 8.420 1.00 90.81 79 LYS A C 1
ATOM 570 O O . LYS A 1 79 ? 0.698 -4.906 9.557 1.00 90.81 79 LYS A O 1
ATOM 575 N N . MET A 1 80 ? 0.243 -4.028 7.519 1.00 94.12 80 MET A N 1
ATOM 576 C CA . MET A 1 80 ? -1.157 -3.665 7.781 1.00 94.12 80 MET A CA 1
ATOM 577 C C . MET A 1 80 ? -1.289 -2.905 9.112 1.00 94.12 80 MET A C 1
ATOM 579 O O . MET A 1 80 ? -1.994 -3.327 10.028 1.00 94.12 80 MET A O 1
ATOM 583 N N . LEU A 1 81 ? -0.491 -1.850 9.264 1.00 91.25 81 LEU A N 1
ATOM 584 C CA . LEU A 1 81 ? -0.354 -1.069 10.485 1.00 91.25 81 LEU A CA 1
ATOM 585 C C . LEU A 1 81 ? -1.663 -0.348 10.812 1.00 91.25 81 LEU A C 1
ATOM 587 O O . LEU A 1 81 ? -2.276 0.286 9.947 1.00 91.25 81 LEU A O 1
ATOM 591 N N . LEU A 1 82 ? -2.065 -0.452 12.078 1.00 91.06 82 LEU A N 1
ATOM 592 C CA . LEU A 1 82 ? -3.216 0.263 12.616 1.00 91.06 82 LEU A CA 1
ATOM 593 C C . LEU A 1 82 ? -2.862 1.743 12.739 1.00 91.06 82 LEU A C 1
ATOM 595 O O . LEU A 1 82 ? -1.831 2.076 13.320 1.00 91.06 82 LEU A O 1
ATOM 599 N N . THR A 1 83 ? -3.709 2.612 12.190 1.00 87.75 83 THR A N 1
ATOM 600 C CA . THR A 1 83 ? -3.464 4.064 12.214 1.00 87.75 83 THR A CA 1
ATOM 601 C C . THR A 1 83 ? -4.210 4.772 13.334 1.00 87.75 83 THR A C 1
ATOM 603 O O . THR A 1 83 ? -3.913 5.921 13.635 1.00 87.75 83 THR A O 1
ATOM 606 N N . TYR A 1 84 ? -5.211 4.103 13.924 1.00 86.50 84 TYR A N 1
ATOM 607 C CA . TYR A 1 84 ? -6.172 4.704 14.855 1.00 86.50 84 TYR A CA 1
ATOM 608 C C . TYR A 1 84 ? -6.955 5.889 14.260 1.00 86.50 84 TYR A C 1
ATOM 610 O O . TYR A 1 84 ? -7.633 6.615 14.983 1.00 86.50 84 TYR A O 1
ATOM 618 N N . VAL A 1 85 ? -6.912 6.067 12.934 1.00 84.44 85 VAL A N 1
ATOM 619 C CA . VAL A 1 85 ? -7.740 7.034 12.211 1.00 84.44 85 VAL A CA 1
ATOM 620 C C . VAL A 1 85 ? -9.054 6.355 11.847 1.00 84.44 85 VAL A C 1
ATOM 622 O O . VAL A 1 85 ? -9.117 5.531 10.933 1.00 84.44 85 VAL A O 1
ATOM 625 N N . HIS A 1 86 ? -10.096 6.681 12.604 1.00 82.81 86 HIS A N 1
ATOM 626 C CA . HIS A 1 86 ? -11.419 6.063 12.505 1.00 82.81 86 HIS A CA 1
ATOM 627 C C . HIS A 1 86 ? -12.373 6.791 11.560 1.00 82.81 86 HIS A C 1
ATOM 629 O O . HIS A 1 86 ? -13.188 6.159 10.891 1.00 82.81 86 HIS A O 1
ATOM 635 N N . ASN A 1 87 ? -12.258 8.115 11.506 1.00 78.44 87 ASN A N 1
ATOM 636 C CA . ASN A 1 87 ? -13.120 8.984 10.721 1.00 78.44 87 ASN A CA 1
ATOM 637 C C . ASN A 1 87 ? -12.249 9.775 9.749 1.00 78.44 87 ASN A C 1
ATOM 639 O O . ASN A 1 87 ? -11.218 10.316 10.139 1.00 78.44 87 ASN A O 1
ATOM 643 N N . LEU A 1 88 ? -12.648 9.807 8.481 1.00 85.56 88 LEU A N 1
ATOM 644 C CA . LEU A 1 88 ? -12.008 10.635 7.464 1.00 85.56 88 LEU A CA 1
ATOM 645 C C . LEU A 1 88 ? -12.718 12.000 7.376 1.00 85.56 88 LEU A C 1
ATOM 647 O O . LEU A 1 88 ? -13.895 12.085 7.731 1.00 85.56 88 LEU A O 1
ATOM 651 N N . PRO A 1 89 ? -12.042 13.049 6.871 1.00 83.94 89 PRO A N 1
ATOM 652 C CA . PRO A 1 89 ? -12.627 14.378 6.709 1.00 83.94 89 PRO A CA 1
ATOM 653 C C . PRO A 1 89 ? -13.919 14.370 5.883 1.00 83.94 89 PRO A C 1
ATOM 655 O O . PRO A 1 89 ? -13.945 13.916 4.744 1.00 83.94 89 PRO A O 1
ATOM 658 N N . THR A 1 90 ? -14.986 14.937 6.423 1.00 84.38 90 THR A N 1
ATOM 659 C CA . THR A 1 90 ? -16.297 15.061 5.774 1.00 84.38 90 THR A CA 1
ATOM 660 C C . THR A 1 90 ? -16.349 16.177 4.729 1.00 84.38 90 THR A C 1
ATOM 662 O O . THR A 1 90 ? -17.206 16.162 3.840 1.00 84.38 90 THR A O 1
ATOM 665 N N . GLY A 1 91 ? -15.465 17.170 4.844 1.00 83.88 91 GLY A N 1
ATOM 666 C CA . GLY A 1 91 ? -15.533 18.412 4.086 1.00 83.88 91 GLY A CA 1
ATOM 667 C C . GLY A 1 91 ? -16.227 19.549 4.833 1.00 83.88 91 GLY A C 1
ATOM 668 O O . GLY A 1 91 ? -16.201 20.683 4.369 1.00 83.88 91 GLY A O 1
ATOM 669 N N . ASN A 1 92 ? -16.881 19.303 5.968 1.00 86.00 92 ASN A N 1
ATOM 670 C CA . ASN A 1 92 ? -17.614 20.343 6.699 1.00 86.00 92 ASN A CA 1
ATOM 671 C C . ASN A 1 92 ? -16.779 21.077 7.748 1.00 86.00 92 ASN A C 1
ATOM 673 O O . ASN A 1 92 ? -17.307 21.943 8.447 1.00 86.00 92 ASN A O 1
ATOM 677 N N . GLU A 1 93 ? -15.494 20.762 7.836 1.00 81.25 93 GLU A N 1
ATOM 678 C CA . GLU A 1 93 ? -14.620 21.258 8.883 1.00 81.25 93 GLU A CA 1
ATOM 679 C C . GLU A 1 93 ? -14.296 22.738 8.728 1.00 81.25 93 GLU A C 1
ATOM 681 O O . GLU A 1 93 ? -14.229 23.283 7.624 1.00 81.25 93 GLU A O 1
ATOM 686 N N . LYS A 1 94 ? -14.128 23.403 9.869 1.00 84.25 94 LYS A N 1
ATOM 687 C CA . LYS A 1 94 ? -13.946 24.848 9.982 1.00 84.25 94 LYS A CA 1
ATOM 688 C C . LYS A 1 94 ? -12.899 25.128 11.039 1.00 84.25 94 LYS A C 1
ATOM 690 O O . LYS A 1 94 ? -12.903 24.478 12.075 1.00 84.25 94 LYS A O 1
ATOM 695 N N . GLY A 1 95 ? -12.068 26.133 10.805 1.00 82.75 95 GLY A N 1
ATOM 696 C CA . GLY A 1 95 ? -11.039 26.535 11.762 1.00 82.75 95 GLY A CA 1
ATOM 697 C C . GLY A 1 95 ? -9.672 26.685 11.118 1.00 82.75 95 GLY A C 1
ATOM 698 O O . GLY A 1 95 ? -9.530 26.541 9.902 1.00 82.75 95 GLY A O 1
ATOM 699 N N . ILE A 1 96 ? -8.692 27.027 11.949 1.00 82.69 96 ILE A N 1
ATOM 700 C CA . ILE A 1 96 ? -7.287 27.148 11.567 1.00 82.69 96 ILE A CA 1
ATOM 701 C C . ILE A 1 96 ? -6.556 25.927 12.101 1.00 82.69 96 ILE A C 1
ATOM 703 O O . ILE A 1 96 ? -6.704 25.578 13.268 1.00 82.69 96 ILE A O 1
ATOM 707 N N . TYR A 1 97 ? -5.745 25.311 11.255 1.00 81.69 97 TYR A N 1
ATOM 708 C CA . TYR A 1 97 ? -5.010 24.108 11.597 1.00 81.69 97 TYR A CA 1
ATOM 709 C C . TYR A 1 97 ? -3.581 24.177 11.087 1.00 81.69 97 TYR A C 1
ATOM 711 O O . TYR A 1 97 ? -3.331 24.731 10.011 1.00 81.69 97 TYR A O 1
ATOM 719 N N . TYR A 1 98 ? -2.671 23.548 11.828 1.00 86.69 98 TYR A N 1
ATOM 720 C CA . TYR A 1 98 ? -1.273 23.429 11.446 1.00 86.69 98 TYR A CA 1
ATOM 721 C C . TYR A 1 98 ? -0.924 21.990 11.077 1.00 86.69 98 TYR A C 1
ATOM 723 O O . TYR A 1 98 ? -1.460 21.029 11.634 1.00 86.69 98 TYR A O 1
ATOM 731 N N . ALA A 1 99 ? 0.011 21.842 10.143 1.00 86.19 99 ALA A N 1
ATOM 732 C CA . ALA A 1 99 ? 0.565 20.552 9.769 1.00 86.19 99 ALA A CA 1
ATOM 733 C C . ALA A 1 99 ? 2.087 20.617 9.622 1.00 86.19 99 ALA A C 1
ATOM 735 O O . ALA A 1 99 ? 2.644 21.597 9.125 1.00 86.19 99 ALA A O 1
ATOM 736 N N . LEU A 1 100 ? 2.745 19.535 10.024 1.00 89.19 100 LEU A N 1
ATOM 737 C CA . LEU A 1 100 ? 4.165 19.286 9.813 1.00 89.19 100 LEU A CA 1
ATOM 738 C C . LEU A 1 100 ? 4.317 18.032 8.951 1.00 89.19 100 LEU A C 1
ATOM 740 O O . LEU A 1 100 ? 3.818 16.977 9.325 1.00 89.19 100 LEU A O 1
ATOM 744 N N . ASP A 1 101 ? 5.032 18.126 7.834 1.00 85.12 101 ASP A N 1
ATOM 745 C CA . ASP A 1 101 ? 5.380 16.980 6.983 1.00 85.12 101 ASP A CA 1
ATOM 746 C C . ASP A 1 101 ? 6.882 16.756 6.977 1.00 85.12 101 ASP A C 1
ATOM 748 O O . ASP A 1 101 ? 7.635 17.557 6.421 1.00 85.12 101 ASP A O 1
ATOM 752 N N . LEU A 1 102 ? 7.295 15.639 7.568 1.00 86.31 102 LEU A N 1
ATOM 753 C CA . LEU A 1 102 ? 8.664 15.162 7.572 1.00 86.31 102 LEU A CA 1
ATOM 754 C C . LEU A 1 102 ? 8.747 13.839 6.804 1.00 86.31 102 LEU A C 1
ATOM 756 O O . LEU A 1 102 ? 8.435 12.769 7.332 1.00 86.31 102 LEU A O 1
ATOM 760 N N . GLY A 1 103 ? 9.228 13.908 5.560 1.00 72.69 103 GLY A N 1
ATOM 761 C CA . GLY A 1 103 ? 9.249 12.741 4.676 1.00 72.69 103 GLY A CA 1
ATOM 762 C C . GLY A 1 103 ? 10.474 12.578 3.781 1.00 72.69 103 GLY A C 1
ATOM 763 O O . GLY A 1 103 ? 10.476 11.660 2.957 1.00 72.69 103 GLY A O 1
ATOM 764 N N . GLY A 1 104 ? 11.510 13.414 3.919 1.00 75.81 104 GLY A N 1
ATOM 765 C CA . GLY A 1 104 ? 12.732 13.350 3.110 1.00 75.81 104 GLY A CA 1
ATOM 766 C C . GLY A 1 104 ? 13.790 14.369 3.541 1.00 75.81 104 GLY A C 1
ATOM 767 O O . GLY A 1 104 ? 13.873 14.715 4.710 1.00 75.81 104 GLY A O 1
ATOM 768 N N . THR A 1 105 ? 14.593 14.868 2.597 1.00 73.00 105 THR A N 1
ATOM 769 C CA . THR A 1 105 ? 15.654 15.875 2.840 1.00 73.00 105 THR A CA 1
ATOM 770 C C . THR A 1 105 ? 15.133 17.293 3.090 1.00 73.00 105 THR A C 1
ATOM 772 O O . THR A 1 105 ? 15.904 18.201 3.384 1.00 73.00 105 THR A O 1
ATOM 775 N N . ASN A 1 106 ? 13.827 17.495 2.947 1.00 81.69 106 ASN A N 1
ATOM 776 C CA . ASN A 1 106 ? 13.130 18.718 3.308 1.00 81.69 106 ASN A CA 1
ATOM 777 C C . ASN A 1 106 ? 11.918 18.319 4.148 1.00 81.69 106 ASN A C 1
ATOM 779 O O . ASN A 1 106 ? 11.353 17.240 3.933 1.00 81.69 106 ASN A O 1
ATOM 783 N N . PHE A 1 107 ? 11.500 19.209 5.035 1.00 86.94 107 PHE A N 1
ATOM 784 C CA . PHE A 1 107 ? 10.207 19.130 5.699 1.00 86.94 107 PHE A CA 1
ATOM 785 C C . PHE A 1 107 ? 9.372 20.359 5.354 1.00 86.94 107 PHE A C 1
ATOM 787 O O . PHE A 1 107 ? 9.878 21.337 4.797 1.00 86.94 107 PHE A O 1
ATOM 794 N N . ARG A 1 108 ? 8.075 20.296 5.635 1.00 85.62 108 ARG A N 1
ATOM 795 C CA . ARG A 1 108 ? 7.155 21.407 5.396 1.00 85.62 108 ARG A CA 1
ATOM 796 C C . ARG A 1 108 ? 6.388 21.746 6.643 1.00 85.62 108 ARG A C 1
ATOM 798 O O . ARG A 1 108 ? 5.960 20.848 7.362 1.00 85.62 108 ARG A O 1
ATOM 805 N N . VAL A 1 109 ? 6.166 23.036 6.818 1.00 87.75 109 VAL A N 1
ATOM 806 C CA . VAL A 1 109 ? 5.225 23.579 7.785 1.00 87.75 109 VAL A CA 1
ATOM 807 C C . VAL A 1 109 ? 4.070 24.191 7.012 1.00 87.75 109 VAL A C 1
ATOM 809 O O . VAL A 1 109 ? 4.286 24.846 5.993 1.00 87.75 109 VAL A O 1
ATOM 812 N N . LEU A 1 110 ? 2.848 23.924 7.458 1.00 84.56 110 LEU A N 1
ATOM 813 C CA . LEU A 1 110 ? 1.639 24.385 6.800 1.00 84.56 110 LEU A CA 1
ATOM 814 C C . LEU A 1 110 ? 0.669 24.974 7.820 1.00 84.56 110 LEU A C 1
ATOM 816 O O . LEU A 1 110 ? 0.518 24.427 8.912 1.00 84.56 110 LEU A O 1
ATOM 820 N N . ARG A 1 111 ? -0.043 26.022 7.409 1.00 85.75 111 ARG A N 1
ATOM 821 C CA . ARG A 1 111 ? -1.245 26.549 8.060 1.00 85.75 111 ARG A CA 1
ATOM 822 C C . ARG A 1 111 ? -2.378 26.554 7.056 1.00 85.75 111 ARG A C 1
ATOM 824 O O . ARG A 1 111 ? -2.186 26.887 5.890 1.00 85.75 111 ARG A O 1
ATOM 831 N N . VAL A 1 112 ? -3.565 26.195 7.515 1.00 80.81 112 VAL A N 1
ATOM 832 C CA . VAL A 1 112 ? -4.759 26.094 6.685 1.00 80.81 112 VAL A CA 1
ATOM 833 C C . VAL A 1 112 ? -5.957 26.631 7.440 1.00 80.81 112 VAL A C 1
ATOM 835 O O . VAL A 1 112 ? -6.187 26.246 8.582 1.00 80.81 112 VAL A O 1
ATOM 838 N N . LYS A 1 113 ? -6.764 27.452 6.770 1.00 84.19 113 LYS A N 1
ATOM 839 C CA . LYS A 1 113 ? -8.053 27.933 7.262 1.00 84.19 113 LYS A CA 1
ATOM 840 C C . LYS A 1 113 ? -9.191 27.333 6.447 1.00 84.19 113 LYS A C 1
ATOM 842 O O . LYS A 1 113 ? -9.304 27.583 5.246 1.00 84.19 113 LYS A O 1
ATOM 847 N N . LEU A 1 114 ? -10.061 26.575 7.103 1.00 83.12 114 LEU A N 1
ATOM 848 C CA . LEU A 1 114 ? -11.208 25.915 6.478 1.00 83.12 114 LEU A CA 1
ATOM 849 C C . LEU A 1 114 ? -12.506 26.676 6.729 1.00 83.12 114 LEU A C 1
ATOM 851 O O . LEU A 1 114 ? -12.745 27.184 7.826 1.00 83.12 114 LEU A O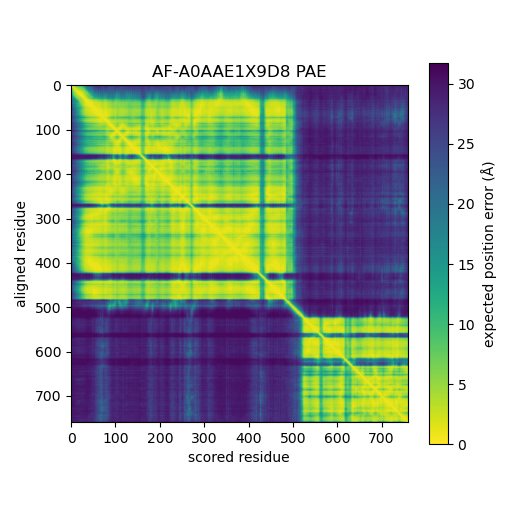 1
ATOM 855 N N . GLY A 1 115 ? -13.355 26.731 5.702 1.00 83.00 115 GLY A N 1
ATOM 856 C CA . GLY A 1 115 ? -14.671 27.376 5.743 1.00 83.00 115 GLY A CA 1
ATOM 857 C C . GLY A 1 115 ? -15.855 26.413 5.830 1.00 83.00 115 GLY A C 1
ATOM 858 O O . GLY A 1 115 ? -17.002 26.862 5.898 1.00 83.00 115 GLY A O 1
ATOM 859 N N . GLY A 1 116 ? -15.601 25.103 5.853 1.00 85.25 116 GLY A N 1
ATOM 860 C CA . GLY A 1 116 ? -16.602 24.055 5.667 1.00 85.25 116 GLY A CA 1
ATOM 861 C C . GLY A 1 116 ? -17.044 23.927 4.210 1.00 85.25 116 GLY A C 1
ATOM 862 O O . GLY A 1 116 ? -16.590 24.667 3.339 1.00 85.25 116 GLY A O 1
ATOM 863 N N . GLN A 1 117 ? -17.934 22.973 3.924 1.00 84.25 117 GLN A N 1
ATOM 864 C CA . GLN A 1 117 ? -18.426 22.682 2.567 1.00 84.25 117 GLN A CA 1
ATOM 865 C C . GLN A 1 117 ? -17.309 22.473 1.523 1.00 84.25 117 GLN A C 1
ATOM 867 O O . GLN A 1 117 ? -17.445 22.859 0.363 1.00 84.25 117 GLN A O 1
ATOM 872 N N . ARG A 1 118 ? -16.199 21.855 1.934 1.00 80.88 118 ARG A N 1
ATOM 873 C CA . ARG A 1 118 ? -14.989 21.584 1.145 1.00 80.88 118 ARG A CA 1
ATOM 874 C C . ARG A 1 118 ? -14.276 22.860 0.682 1.00 80.88 118 ARG A C 1
ATOM 876 O O . ARG A 1 118 ? -13.490 22.823 -0.261 1.00 80.88 118 ARG A O 1
ATOM 883 N N . CYS A 1 119 ? -14.543 23.986 1.346 1.00 79.44 119 CYS A N 1
ATOM 884 C CA . CYS A 1 119 ? -13.970 25.288 1.040 1.00 79.44 119 CYS A CA 1
ATOM 885 C C . CYS A 1 119 ? -12.729 25.560 1.892 1.00 79.44 119 CYS A C 1
ATOM 887 O O . CYS A 1 119 ? -12.752 25.445 3.120 1.00 79.44 119 CYS A O 1
ATOM 889 N N . ILE A 1 120 ? -11.656 25.967 1.222 1.00 79.56 120 ILE A N 1
ATOM 890 C CA . ILE A 1 120 ? -10.398 26.361 1.846 1.00 79.56 120 ILE A CA 1
ATOM 891 C C . ILE A 1 120 ? -10.286 27.869 1.676 1.00 79.56 120 ILE A C 1
ATOM 893 O O . ILE A 1 120 ? -10.286 28.371 0.554 1.00 79.56 120 ILE A O 1
ATOM 897 N N . ILE A 1 121 ? -10.264 28.583 2.797 1.00 80.06 121 ILE A N 1
ATOM 898 C CA . ILE A 1 121 ? -10.294 30.046 2.829 1.00 80.06 121 ILE A CA 1
ATOM 899 C C . ILE A 1 121 ? -8.891 30.601 2.590 1.00 80.06 121 ILE A C 1
ATOM 901 O O . ILE A 1 121 ? -8.718 31.534 1.813 1.00 80.06 121 ILE A O 1
ATOM 905 N N . GLU A 1 122 ? -7.902 30.036 3.276 1.00 78.06 122 GLU A N 1
ATOM 906 C CA . GLU A 1 122 ? -6.532 30.543 3.317 1.00 78.06 122 GLU A CA 1
ATOM 907 C C . GLU A 1 122 ? -5.576 29.379 3.578 1.00 78.06 122 GLU A C 1
ATOM 909 O O . GLU A 1 122 ? -5.946 28.411 4.249 1.00 78.06 122 GLU A O 1
ATOM 914 N N . HIS A 1 123 ? -4.365 29.454 3.035 1.00 81.62 123 HIS A N 1
ATOM 915 C CA . HIS A 1 123 ? -3.314 28.488 3.323 1.00 81.62 123 HIS A CA 1
ATOM 916 C C . HIS A 1 123 ? -1.940 29.136 3.167 1.00 81.62 123 HIS A C 1
ATOM 918 O O . HIS A 1 123 ? -1.724 29.910 2.236 1.00 81.62 123 HIS A O 1
ATOM 924 N N . ASP A 1 124 ? -1.015 28.737 4.031 1.00 82.94 124 ASP A N 1
ATOM 925 C CA . ASP A 1 124 ? 0.390 29.120 3.994 1.00 82.94 124 ASP A CA 1
ATOM 926 C C . ASP A 1 124 ? 1.237 27.859 4.069 1.00 82.94 124 ASP A C 1
ATOM 928 O O . ASP A 1 124 ? 0.942 26.950 4.849 1.00 82.94 124 ASP A O 1
ATOM 932 N N . VAL A 1 125 ? 2.300 27.798 3.270 1.00 82.62 125 VAL A N 1
ATOM 933 C CA . VAL A 1 125 ? 3.259 26.695 3.324 1.00 82.62 125 VAL A CA 1
ATOM 934 C C . VAL A 1 125 ? 4.672 27.216 3.260 1.00 82.62 125 VAL A C 1
ATOM 936 O O . VAL A 1 125 ? 5.012 28.015 2.391 1.00 82.62 125 VAL A O 1
ATOM 939 N N . ASP A 1 126 ? 5.508 26.663 4.127 1.00 85.81 126 ASP A N 1
ATOM 940 C CA . ASP A 1 126 ? 6.936 26.895 4.122 1.00 85.81 126 ASP A CA 1
ATOM 941 C C . ASP A 1 126 ? 7.713 25.582 3.986 1.00 85.81 126 ASP A C 1
ATOM 943 O O . ASP A 1 126 ? 7.447 24.596 4.678 1.00 85.81 126 ASP A O 1
ATOM 947 N N . LEU A 1 127 ? 8.660 25.558 3.046 1.00 85.94 127 LEU A N 1
ATOM 948 C CA . LEU A 1 127 ? 9.502 24.403 2.747 1.00 85.94 127 LEU A CA 1
ATOM 949 C C . LEU A 1 127 ? 10.881 24.627 3.356 1.00 85.94 127 LEU A C 1
ATOM 951 O O . LEU A 1 127 ? 11.619 25.509 2.927 1.00 85.94 127 LEU A O 1
ATOM 955 N N . GLN A 1 128 ? 11.251 23.766 4.295 1.00 88.31 128 GLN A N 1
ATOM 956 C CA . GLN A 1 128 ? 12.474 23.896 5.068 1.00 88.31 128 GLN A CA 1
ATOM 957 C C . GLN A 1 128 ? 13.455 22.770 4.704 1.00 88.31 128 GLN A C 1
ATOM 959 O O . GLN A 1 128 ? 13.150 21.588 4.915 1.00 88.31 128 GLN A O 1
ATOM 964 N N . PRO A 1 129 ? 14.631 23.088 4.130 1.00 90.19 129 PRO A N 1
ATOM 965 C CA . PRO A 1 129 ? 15.661 22.091 3.876 1.00 90.19 129 PRO A CA 1
ATOM 966 C C . PRO A 1 129 ? 16.267 21.616 5.193 1.00 90.19 129 PRO A C 1
ATOM 968 O O . PRO A 1 129 ? 16.587 22.421 6.064 1.00 90.19 129 PRO A O 1
ATOM 971 N N . ILE A 1 130 ? 16.466 20.306 5.329 1.00 90.50 130 ILE A N 1
ATOM 972 C CA . ILE A 1 130 ? 17.111 19.725 6.508 1.00 90.50 130 ILE A CA 1
ATOM 973 C C . ILE A 1 130 ? 18.622 19.732 6.270 1.00 90.50 130 ILE A C 1
ATOM 975 O O . ILE A 1 130 ? 19.087 19.095 5.319 1.00 90.50 130 ILE A O 1
ATOM 979 N N . PRO A 1 131 ? 19.419 20.420 7.110 1.00 93.19 131 PRO A N 1
ATOM 980 C CA . PRO A 1 131 ? 20.867 20.309 7.063 1.00 93.19 131 PRO A CA 1
ATOM 981 C C . PRO A 1 131 ? 21.303 18.842 7.121 1.00 93.19 131 PRO A C 1
ATOM 983 O O . PRO A 1 131 ? 20.920 18.111 8.029 1.00 93.19 131 PRO A O 1
ATOM 986 N N . GLN A 1 132 ? 22.134 18.408 6.170 1.00 86.44 132 GLN A N 1
ATOM 987 C CA . GLN A 1 132 ? 22.464 16.987 5.992 1.00 86.44 132 GLN A CA 1
ATOM 988 C C . GLN A 1 132 ? 23.041 16.329 7.256 1.00 86.44 132 GLN A C 1
ATOM 990 O O . GLN A 1 132 ? 22.757 15.166 7.523 1.00 86.44 132 GLN A O 1
ATOM 995 N N . HIS A 1 133 ? 23.806 17.075 8.060 1.00 91.12 133 HIS A N 1
ATOM 996 C CA . HIS A 1 133 ? 24.361 16.569 9.317 1.00 91.12 133 HIS A CA 1
ATOM 997 C C . HIS A 1 133 ? 23.279 16.201 10.349 1.00 91.12 133 HIS A C 1
ATOM 999 O O . HIS A 1 133 ? 23.504 15.291 11.139 1.00 91.12 133 HIS A O 1
ATOM 1005 N N . LEU A 1 134 ? 22.100 16.841 10.311 1.00 92.75 134 LEU A N 1
ATOM 1006 C CA . LEU A 1 134 ? 20.980 16.533 11.209 1.00 92.75 134 LEU A CA 1
ATOM 1007 C C . LEU A 1 134 ? 20.285 15.209 10.873 1.00 92.75 134 LEU A C 1
ATOM 1009 O O . LEU A 1 134 ? 19.579 14.648 11.702 1.00 92.75 134 LEU A O 1
ATOM 1013 N N . MET A 1 135 ? 20.484 14.677 9.664 1.00 87.50 135 MET A N 1
ATOM 1014 C CA . MET A 1 135 ? 19.915 13.382 9.277 1.00 87.50 135 MET A CA 1
ATOM 1015 C C . MET A 1 135 ? 20.624 12.205 9.965 1.00 87.50 135 MET A C 1
ATOM 1017 O O . MET A 1 135 ? 20.103 11.092 9.955 1.00 87.50 135 MET A O 1
ATOM 1021 N N . THR A 1 136 ? 21.798 12.437 10.557 1.00 89.75 136 THR A N 1
ATOM 1022 C CA . THR A 1 136 ? 22.623 11.429 11.244 1.00 89.75 136 THR A CA 1
ATOM 1023 C C . THR A 1 136 ? 23.052 11.873 12.647 1.00 89.75 136 THR A C 1
ATOM 1025 O O . THR A 1 136 ? 23.996 11.315 13.202 1.00 89.75 136 THR A O 1
ATOM 1028 N N . SER A 1 137 ? 22.438 12.930 13.182 1.00 92.12 137 SER A N 1
ATOM 1029 C CA . SER A 1 137 ? 22.764 13.507 14.490 1.00 92.12 137 SER A CA 1
ATOM 1030 C C . SER A 1 137 ? 21.944 12.847 15.607 1.00 92.12 137 SER A C 1
ATOM 1032 O O . SER A 1 137 ? 21.544 11.692 15.478 1.00 92.12 137 SER A O 1
ATOM 1034 N N . SER A 1 138 ? 21.674 13.571 16.699 1.00 95.81 138 SER A N 1
ATOM 1035 C CA . SER A 1 138 ? 20.715 13.152 17.728 1.00 95.81 138 SER A CA 1
ATOM 1036 C C . SER A 1 138 ? 19.264 13.525 17.395 1.00 95.81 138 SER A C 1
ATOM 1038 O O . SER A 1 138 ? 19.003 14.482 16.657 1.00 95.81 138 SER A O 1
ATOM 1040 N N . SER A 1 139 ? 18.307 12.816 18.006 1.00 94.62 139 SER A N 1
ATOM 1041 C CA . SER A 1 139 ? 16.874 13.145 17.926 1.00 94.62 139 SER A CA 1
ATOM 1042 C C . SER A 1 139 ? 16.576 14.572 18.394 1.00 94.62 139 SER A C 1
ATOM 1044 O O . SER A 1 139 ? 15.792 15.284 17.768 1.00 94.62 139 SER A O 1
ATOM 1046 N N . VAL A 1 140 ? 17.239 15.018 19.464 1.00 96.94 140 VAL A N 1
ATOM 1047 C CA . VAL A 1 140 ? 17.049 16.351 20.046 1.00 96.94 140 VAL A CA 1
ATOM 1048 C C . VAL A 1 140 ? 17.401 17.440 19.041 1.00 96.94 140 VAL A C 1
ATOM 1050 O O . VAL A 1 140 ? 16.611 18.360 18.872 1.00 96.94 140 VAL A O 1
ATOM 1053 N N . GLU A 1 141 ? 18.536 17.331 18.349 1.00 97.12 141 GLU A N 1
ATOM 1054 C CA . GLU A 1 141 ? 18.977 18.347 17.383 1.00 97.12 141 GLU A CA 1
ATOM 1055 C C . GLU A 1 141 ? 18.028 18.461 16.183 1.00 97.12 141 GLU A C 1
ATOM 1057 O O . GLU A 1 141 ? 17.679 19.574 15.787 1.00 97.12 141 GLU A O 1
ATOM 1062 N N . LEU A 1 142 ? 17.558 17.330 15.639 1.00 96.12 142 LEU A N 1
ATOM 1063 C CA . LEU A 1 142 ? 16.592 17.334 14.538 1.00 96.12 142 LEU A CA 1
ATOM 1064 C C . LEU A 1 142 ? 15.266 17.982 14.961 1.00 96.12 142 LEU A C 1
ATOM 1066 O O . LEU A 1 142 ? 14.767 18.874 14.275 1.00 96.12 142 LEU A O 1
ATOM 1070 N N . PHE A 1 143 ? 14.683 17.542 16.080 1.00 97.12 143 PHE A N 1
ATOM 1071 C CA . PHE A 1 143 ? 13.382 18.051 16.516 1.00 97.12 143 PHE A CA 1
ATOM 1072 C C . PHE A 1 143 ? 13.455 19.490 17.031 1.00 97.12 143 PHE A C 1
ATOM 1074 O O . PHE A 1 143 ? 12.503 20.241 16.834 1.00 97.12 143 PHE A O 1
ATOM 1081 N N . ASP A 1 144 ? 14.576 19.917 17.617 1.00 97.62 144 ASP A N 1
ATOM 1082 C CA . ASP A 1 144 ? 14.797 21.319 17.975 1.00 97.62 144 ASP A CA 1
ATOM 1083 C C . ASP A 1 144 ? 14.864 22.217 16.739 1.00 97.62 144 ASP A C 1
ATOM 1085 O O . ASP A 1 144 ? 14.311 23.314 16.770 1.00 97.62 144 ASP A O 1
ATOM 1089 N N . PHE A 1 145 ? 15.516 21.767 15.662 1.00 96.94 145 PHE A N 1
ATOM 1090 C CA . PHE A 1 145 ? 15.538 22.492 14.392 1.00 96.94 145 PHE A CA 1
ATOM 1091 C C . PHE A 1 145 ? 14.125 22.640 13.816 1.00 96.94 145 PHE A C 1
ATOM 1093 O O . PHE A 1 145 ? 13.706 23.752 13.500 1.00 96.94 145 PHE A O 1
ATOM 1100 N N . ILE A 1 146 ? 13.358 21.547 13.779 1.00 96.31 146 ILE A N 1
ATOM 1101 C CA . ILE A 1 146 ? 11.964 21.550 13.311 1.00 96.31 146 ILE A CA 1
ATOM 1102 C C . ILE A 1 146 ? 11.088 22.478 14.165 1.00 96.31 146 ILE A C 1
ATOM 1104 O O . ILE A 1 146 ? 10.323 23.273 13.622 1.00 96.31 146 ILE A O 1
ATOM 1108 N N . ALA A 1 147 ? 11.204 22.405 15.494 1.00 96.81 147 ALA A N 1
ATOM 1109 C CA . ALA A 1 147 ? 10.431 23.237 16.414 1.00 96.81 147 ALA A CA 1
ATOM 1110 C C . ALA A 1 147 ? 10.773 24.730 16.279 1.00 96.81 147 ALA A C 1
ATOM 1112 O O . ALA A 1 147 ? 9.874 25.565 16.355 1.00 96.81 147 ALA A O 1
ATOM 1113 N N . THR A 1 148 ? 12.044 25.074 16.038 1.00 96.31 148 THR A N 1
ATOM 1114 C CA . THR A 1 148 ? 12.446 26.453 15.724 1.00 96.31 148 THR A CA 1
ATOM 1115 C C . THR A 1 148 ? 11.806 26.921 14.419 1.00 96.31 148 THR A C 1
ATOM 1117 O O . THR A 1 148 ? 11.184 27.974 14.407 1.00 96.31 148 THR A O 1
ATOM 1120 N N . SER A 1 149 ? 11.858 26.129 13.343 1.00 94.88 149 SER A N 1
ATOM 1121 C CA . SER A 1 149 ? 11.227 26.524 12.076 1.00 94.88 149 SER A CA 1
ATOM 1122 C C . SER A 1 149 ? 9.703 26.651 12.171 1.00 94.88 149 SER A C 1
ATOM 1124 O O . SER A 1 149 ? 9.128 27.536 11.545 1.00 94.88 149 SER A O 1
ATOM 1126 N N . LEU A 1 150 ? 9.040 25.794 12.959 1.00 92.69 150 LEU A N 1
ATOM 1127 C CA . LEU A 1 150 ? 7.611 25.923 13.272 1.00 92.69 150 LEU A CA 1
ATOM 1128 C C . LEU A 1 150 ? 7.316 27.235 14.004 1.00 92.69 150 LEU A C 1
ATOM 1130 O O . LEU A 1 150 ? 6.351 27.917 13.673 1.00 92.69 150 LEU A O 1
ATOM 1134 N N . LYS A 1 151 ? 8.158 27.604 14.972 1.00 92.88 151 LYS A N 1
ATOM 1135 C CA . LYS A 1 151 ? 8.032 28.862 15.709 1.00 92.88 151 LYS A CA 1
ATOM 1136 C C . LYS A 1 151 ? 8.201 30.067 14.786 1.00 92.88 151 LYS A C 1
ATOM 1138 O O . LYS A 1 151 ? 7.318 30.914 14.755 1.00 92.88 151 LYS A O 1
ATOM 1143 N N . ASP A 1 152 ? 9.255 30.086 13.973 1.00 92.38 152 ASP A N 1
ATOM 1144 C CA . ASP A 1 152 ? 9.514 31.154 13.000 1.00 92.38 152 ASP A CA 1
ATOM 1145 C C . ASP A 1 152 ? 8.394 31.266 11.948 1.00 92.38 152 ASP A C 1
ATOM 1147 O O . ASP A 1 152 ? 8.140 32.334 11.393 1.00 92.38 152 ASP A O 1
ATOM 1151 N N . PHE A 1 153 ? 7.728 30.156 11.619 1.00 90.19 153 PHE A N 1
ATOM 1152 C CA . PHE A 1 153 ? 6.560 30.152 10.741 1.00 90.19 153 PHE A CA 1
ATOM 1153 C C . PHE A 1 153 ? 5.338 30.792 11.405 1.00 90.19 153 PHE A C 1
ATOM 1155 O O . PHE A 1 153 ? 4.736 31.676 10.808 1.00 90.19 153 PHE A O 1
ATOM 1162 N N . VAL A 1 154 ? 5.024 30.406 12.645 1.00 88.38 154 VAL A N 1
ATOM 1163 C CA . VAL A 1 154 ? 3.884 30.953 13.401 1.00 88.38 154 VAL A CA 1
ATOM 1164 C C . VAL A 1 154 ? 4.091 32.431 13.759 1.00 88.38 154 VAL A C 1
ATOM 1166 O O . VAL A 1 154 ? 3.149 33.210 13.708 1.00 88.38 154 VAL A O 1
ATOM 1169 N N . GLU A 1 155 ? 5.312 32.847 14.107 1.00 86.12 155 GLU A N 1
ATOM 1170 C CA . GLU A 1 155 ? 5.619 34.236 14.496 1.00 86.12 155 GLU A CA 1
ATOM 1171 C C . GLU A 1 155 ? 5.618 35.222 13.316 1.00 86.12 155 GLU A C 1
ATOM 1173 O O . GLU A 1 155 ? 5.506 36.427 13.530 1.00 86.12 155 GLU A O 1
ATOM 1178 N N . ARG A 1 156 ? 5.715 34.737 12.069 1.00 82.75 156 ARG A N 1
ATOM 1179 C CA . ARG A 1 156 ? 5.586 35.569 10.857 1.00 82.75 156 ARG A CA 1
ATOM 1180 C C . ARG A 1 156 ? 4.143 35.971 10.535 1.00 82.75 156 ARG A C 1
ATOM 1182 O O . ARG A 1 156 ? 3.930 36.743 9.601 1.00 82.75 156 ARG A O 1
ATOM 1189 N N . GLU A 1 157 ? 3.162 35.455 11.267 1.00 70.12 157 GLU A N 1
ATOM 1190 C CA . GLU A 1 157 ? 1.752 35.804 11.097 1.00 70.12 157 GLU A CA 1
ATOM 1191 C C . GLU A 1 157 ? 1.479 37.201 11.700 1.00 70.12 157 GLU A C 1
ATOM 1193 O O . GLU A 1 157 ? 1.219 37.342 12.891 1.00 70.12 157 GLU A O 1
ATOM 1198 N N . GLU A 1 158 ? 1.566 38.259 10.882 1.00 52.00 158 GLU A N 1
ATOM 1199 C CA . GLU A 1 158 ? 1.341 39.657 11.308 1.00 52.00 158 GLU A CA 1
ATOM 1200 C C . GLU A 1 158 ? -0.139 40.099 11.333 1.00 52.00 158 GLU A C 1
ATOM 1202 O O . GLU A 1 158 ? -0.421 41.253 11.650 1.00 52.00 158 GLU A O 1
ATOM 1207 N N . ASP A 1 159 ? -1.112 39.230 11.042 1.00 53.09 159 ASP A N 1
ATOM 1208 C CA . ASP A 1 159 ? -2.517 39.647 10.976 1.00 53.09 159 ASP A CA 1
ATOM 1209 C C . ASP A 1 159 ? -3.486 38.514 11.357 1.00 53.09 159 ASP A C 1
ATOM 1211 O O . ASP A 1 159 ? -3.364 37.391 10.872 1.00 53.09 159 ASP A O 1
ATOM 1215 N N . ILE A 1 160 ? -4.508 38.866 12.151 1.00 49.78 160 ILE A N 1
ATOM 1216 C CA . ILE A 1 160 ? -5.629 38.051 12.672 1.00 49.78 160 ILE A CA 1
ATOM 1217 C C . ILE A 1 160 ? -5.402 37.464 14.081 1.00 49.78 160 ILE A C 1
ATOM 1219 O O . ILE A 1 160 ? -4.662 36.510 14.272 1.00 49.78 160 ILE A O 1
ATOM 1223 N N . SER A 1 161 ? -6.125 38.069 15.038 1.00 45.78 161 SER A N 1
ATOM 1224 C CA . SER A 1 161 ? -6.466 37.636 16.407 1.00 45.78 161 SER A CA 1
ATOM 1225 C C . SER A 1 161 ? -5.732 36.406 16.943 1.00 45.78 161 SER A C 1
ATOM 1227 O O . SER A 1 161 ? -5.942 35.301 16.437 1.00 45.78 161 SER A O 1
ATOM 1229 N N . GLU A 1 162 ? -5.003 36.590 18.053 1.00 48.12 162 GLU A N 1
ATOM 1230 C CA . GLU A 1 162 ? -4.631 35.492 18.954 1.00 48.12 162 GLU A CA 1
ATOM 1231 C C . GLU A 1 162 ? -5.784 34.477 19.044 1.00 48.12 162 GLU A C 1
ATOM 1233 O O . GLU A 1 162 ? -6.948 34.907 19.087 1.00 48.12 162 GLU A O 1
ATOM 1238 N N . PRO A 1 163 ? -5.500 33.156 19.056 1.00 52.94 163 PRO A N 1
ATOM 1239 C CA . PRO A 1 163 ? -6.539 32.175 19.340 1.00 52.94 163 PRO A CA 1
ATOM 1240 C C . PRO A 1 163 ? -7.324 32.647 20.565 1.00 52.94 163 PRO A C 1
ATOM 1242 O O . PRO A 1 163 ? -6.727 33.186 21.503 1.00 52.94 163 PRO A O 1
ATOM 1245 N N . SER A 1 164 ? -8.655 32.520 20.511 1.00 47.56 164 SER A N 1
ATOM 1246 C CA . SER A 1 164 ? -9.583 32.851 21.599 1.00 47.56 164 SER A CA 1
ATOM 1247 C C . SER A 1 164 ? -8.901 32.548 22.932 1.00 47.56 164 SER A C 1
ATOM 1249 O O . SER A 1 164 ? -8.474 31.409 23.101 1.00 47.56 164 SER A O 1
ATOM 1251 N N . GLN A 1 165 ? -8.717 33.542 23.818 1.00 39.38 165 GLN A N 1
ATOM 1252 C CA . GLN A 1 165 ? -7.941 33.398 25.064 1.00 39.38 165 GLN A CA 1
ATOM 1253 C C . GLN A 1 165 ? -8.142 32.007 25.702 1.00 39.38 165 GLN A C 1
ATOM 1255 O O . GLN A 1 165 ? -9.175 31.762 26.322 1.00 39.38 165 GLN A O 1
ATOM 1260 N N . GLY A 1 166 ? -7.162 31.108 25.533 1.00 49.97 166 GLY A N 1
ATOM 1261 C CA . GLY A 1 166 ? -7.189 29.744 26.075 1.00 49.97 166 GLY A CA 1
ATOM 1262 C C . GLY A 1 166 ? -7.176 28.572 25.078 1.00 49.97 166 GLY A C 1
ATOM 1263 O O . GLY A 1 166 ? -7.026 27.443 25.538 1.00 49.97 166 GLY A O 1
ATOM 1264 N N . GLU A 1 167 ? -7.288 28.779 23.760 1.00 63.59 167 GLU A N 1
ATOM 1265 C CA . GLU A 1 167 ? -7.229 27.678 22.776 1.00 63.59 167 GLU A CA 1
ATOM 1266 C C . GLU A 1 167 ? -5.800 27.423 22.262 1.00 63.59 167 GLU A C 1
ATOM 1268 O O . GLU A 1 167 ? -5.166 28.271 21.630 1.00 63.59 167 GLU A O 1
ATOM 1273 N N . ARG A 1 168 ? -5.281 26.223 22.542 1.00 76.94 168 ARG A N 1
ATOM 1274 C CA . ARG A 1 168 ? -3.951 25.759 22.121 1.00 76.94 168 ARG A CA 1
ATOM 1275 C C . ARG A 1 168 ? -3.943 25.412 20.629 1.00 76.94 168 ARG A C 1
ATOM 1277 O O . ARG A 1 168 ? -4.889 24.807 20.138 1.00 76.94 168 ARG A O 1
ATOM 1284 N N . ARG A 1 169 ? -2.864 25.737 19.901 1.00 86.31 169 ARG A N 1
ATOM 1285 C CA . ARG A 1 169 ? -2.749 25.396 18.466 1.00 86.31 169 ARG A CA 1
ATOM 1286 C C . ARG A 1 169 ? -2.617 23.889 18.268 1.00 86.31 169 ARG A C 1
ATOM 1288 O O . ARG A 1 169 ? -1.739 23.264 18.862 1.00 86.31 169 ARG A O 1
ATOM 1295 N N . GLU A 1 170 ? -3.422 23.330 17.378 1.00 85.50 170 GLU A N 1
ATOM 1296 C CA . GLU A 1 170 ? -3.372 21.913 17.015 1.00 85.50 170 GLU A CA 1
ATOM 1297 C C . GLU A 1 170 ? -2.442 21.684 15.820 1.00 85.50 170 GLU A C 1
ATOM 1299 O O . GLU A 1 170 ? -2.530 22.371 14.797 1.00 85.50 170 GLU A O 1
ATOM 1304 N N . LEU A 1 171 ? -1.555 20.699 15.956 1.00 88.00 171 LEU A N 1
ATOM 1305 C CA . LEU A 1 171 ? -0.604 20.276 14.940 1.00 88.00 171 LEU A CA 1
ATOM 1306 C C . LEU A 1 171 ? -0.846 18.813 14.596 1.00 88.00 171 LEU A C 1
ATOM 1308 O O . LEU A 1 171 ? -0.673 17.931 15.441 1.00 88.00 171 LEU A O 1
ATOM 1312 N N . GLY A 1 172 ? -1.142 18.541 13.332 1.00 87.81 172 GLY A N 1
ATOM 1313 C CA . GLY A 1 172 ? -0.955 17.196 12.822 1.00 87.81 172 GLY A CA 1
ATOM 1314 C C . GLY A 1 172 ? 0.451 16.989 12.287 1.00 87.81 172 GLY A C 1
ATOM 1315 O O . GLY A 1 172 ? 1.038 17.845 11.622 1.00 87.81 172 GLY A O 1
ATOM 1316 N N . PHE A 1 173 ? 0.985 15.812 12.561 1.00 90.69 173 PHE A N 1
ATOM 1317 C CA . PHE A 1 173 ? 2.335 15.429 12.214 1.00 90.69 173 PHE A CA 1
ATOM 1318 C C . PHE A 1 173 ? 2.321 14.274 11.206 1.00 90.69 173 PHE A C 1
ATOM 1320 O O . PHE A 1 173 ? 2.064 13.122 11.549 1.00 90.69 173 PHE A O 1
ATOM 1327 N N . THR A 1 174 ? 2.619 14.584 9.946 1.00 87.56 174 THR A N 1
ATOM 1328 C CA . THR A 1 174 ? 2.916 13.598 8.908 1.00 87.56 174 THR A CA 1
ATOM 1329 C C . THR A 1 174 ? 4.371 13.182 9.048 1.00 87.56 174 THR A C 1
ATOM 1331 O O . THR A 1 174 ? 5.291 13.979 8.850 1.00 87.56 174 THR A O 1
ATOM 1334 N N . PHE A 1 175 ? 4.582 11.916 9.383 1.00 89.12 175 PHE A N 1
ATOM 1335 C CA . PHE A 1 175 ? 5.901 11.341 9.566 1.00 89.12 175 PHE A CA 1
ATOM 1336 C C . PHE A 1 175 ? 6.059 10.119 8.661 1.00 89.12 175 PHE A C 1
ATOM 1338 O O . PHE A 1 175 ? 5.606 9.012 8.961 1.00 89.12 175 PHE A O 1
ATOM 1345 N N . SER A 1 176 ? 6.700 10.321 7.510 1.00 84.50 176 SER A N 1
ATOM 1346 C CA . SER A 1 176 ? 6.726 9.351 6.406 1.00 84.50 176 SER A CA 1
ATOM 1347 C C . SER A 1 176 ? 7.839 8.314 6.551 1.00 84.50 176 SER A C 1
ATOM 1349 O O . SER A 1 176 ? 8.617 8.073 5.615 1.00 84.50 176 SER A O 1
ATOM 1351 N N . PHE A 1 177 ? 7.913 7.714 7.736 1.00 83.75 177 PHE A N 1
ATOM 1352 C CA . PHE A 1 177 ? 8.794 6.603 8.078 1.00 83.75 177 PHE A CA 1
ATOM 1353 C C . PHE A 1 177 ? 7.980 5.492 8.755 1.00 83.75 177 PHE A C 1
ATOM 1355 O O . PHE A 1 177 ? 6.916 5.767 9.309 1.00 83.75 177 PHE A O 1
ATOM 1362 N N . PRO A 1 178 ? 8.465 4.238 8.748 1.00 82.31 178 PRO A N 1
ATOM 1363 C CA . PRO A 1 178 ? 7.785 3.142 9.426 1.00 82.31 178 PRO A CA 1
ATOM 1364 C C . PRO A 1 178 ? 7.615 3.409 10.931 1.00 82.31 178 PRO A C 1
ATOM 1366 O O . PRO A 1 178 ? 8.590 3.392 11.687 1.00 82.31 178 PRO A O 1
ATOM 1369 N N . VAL A 1 179 ? 6.371 3.614 11.368 1.00 88.06 179 VAL A N 1
ATOM 1370 C CA . VAL A 1 179 ? 5.995 3.865 12.767 1.00 88.06 179 VAL A CA 1
ATOM 1371 C C . VAL A 1 179 ? 4.996 2.816 13.233 1.00 88.06 179 VAL A C 1
ATOM 1373 O O . VAL A 1 179 ? 4.015 2.526 12.553 1.00 88.06 179 VAL A O 1
ATOM 1376 N N . LYS A 1 180 ? 5.219 2.265 14.426 1.00 88.06 180 LYS A N 1
ATOM 1377 C CA . LYS A 1 180 ? 4.227 1.458 15.130 1.00 88.06 180 LYS A CA 1
ATOM 1378 C C . LYS A 1 180 ? 3.402 2.387 16.013 1.00 88.06 180 LYS A C 1
ATOM 1380 O O . LYS A 1 180 ? 3.843 2.746 17.107 1.00 88.06 180 LYS A O 1
ATOM 1385 N N . GLN A 1 181 ? 2.237 2.795 15.519 1.00 87.06 181 GLN A N 1
ATOM 1386 C CA . GLN A 1 181 ? 1.330 3.652 16.280 1.00 87.06 181 GLN A CA 1
ATOM 1387 C C . GLN A 1 181 ? 0.743 2.908 17.479 1.00 87.06 181 GLN A C 1
ATOM 1389 O O . GLN A 1 181 ? 0.503 1.700 17.429 1.00 87.06 181 GLN A O 1
ATOM 1394 N N . THR A 1 182 ? 0.547 3.649 18.561 1.00 84.56 182 THR A N 1
ATOM 1395 C CA . THR A 1 182 ? -0.076 3.201 19.816 1.00 84.56 182 THR A CA 1
ATOM 1396 C C . THR A 1 182 ? -1.374 3.952 20.099 1.00 84.56 182 THR A C 1
ATOM 1398 O O . THR A 1 182 ? -2.217 3.451 20.840 1.00 84.56 182 THR A O 1
ATOM 1401 N N . SER A 1 183 ? -1.552 5.122 19.481 1.00 85.50 183 SER A N 1
ATOM 1402 C CA . SER A 1 183 ? -2.804 5.875 19.389 1.00 85.50 183 SER A CA 1
ATOM 1403 C C . SER A 1 183 ? -2.807 6.714 18.101 1.00 85.50 183 SER A C 1
ATOM 1405 O O . SER A 1 183 ? -1.853 6.666 17.320 1.00 85.50 183 SER A O 1
ATOM 1407 N N . SER A 1 184 ? -3.850 7.522 17.889 1.00 84.06 184 SER A N 1
ATOM 1408 C CA . SER A 1 184 ? -3.907 8.493 16.788 1.00 84.06 184 SER A CA 1
ATOM 1409 C C . SER A 1 184 ? -2.816 9.563 16.876 1.00 84.06 184 SER A C 1
ATOM 1411 O O . SER A 1 184 ? -2.428 10.106 15.851 1.00 84.06 184 SER A O 1
ATOM 1413 N N . SER A 1 185 ? -2.291 9.852 18.070 1.00 87.44 185 SER A N 1
ATOM 1414 C CA . SER A 1 185 ? -1.330 10.931 18.333 1.00 87.44 185 SER A CA 1
ATOM 1415 C C . SER A 1 185 ? 0.048 10.447 18.786 1.00 87.44 185 SER A C 1
ATOM 1417 O O . SER A 1 185 ? 0.923 11.269 19.033 1.00 87.44 185 SER A O 1
ATOM 1419 N N . SER A 1 186 ? 0.271 9.136 18.892 1.00 88.94 186 SER A N 1
ATOM 1420 C CA . SER A 1 186 ? 1.486 8.541 19.461 1.00 88.94 186 SER A CA 1
ATOM 1421 C C . SER A 1 186 ? 1.925 7.320 18.657 1.00 88.94 186 SER A C 1
ATOM 1423 O O . SER A 1 186 ? 1.111 6.530 18.164 1.00 88.94 186 SER A O 1
ATOM 1425 N N . GLY A 1 187 ? 3.236 7.152 18.515 1.00 90.50 187 GLY A N 1
ATOM 1426 C CA . GLY A 1 187 ? 3.790 6.025 17.784 1.00 90.50 187 GLY A CA 1
ATOM 1427 C C . GLY A 1 187 ? 5.302 5.959 17.843 1.00 90.50 187 GLY A C 1
ATOM 1428 O O . GLY A 1 187 ? 5.992 6.975 17.821 1.00 90.50 187 GLY A O 1
ATOM 1429 N N . THR A 1 188 ? 5.815 4.732 17.891 1.00 93.94 188 THR A N 1
ATOM 1430 C CA . THR A 1 188 ? 7.250 4.459 18.007 1.00 93.94 18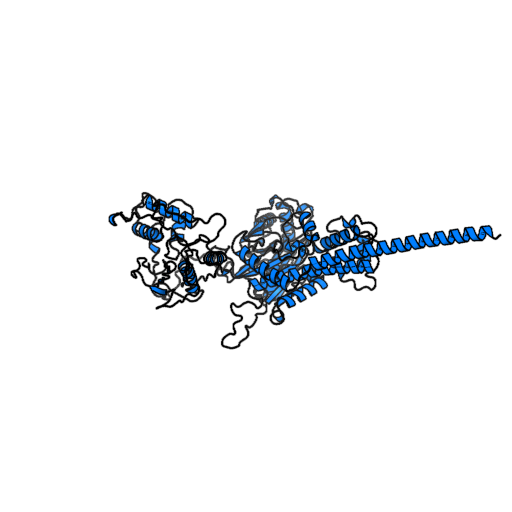8 THR A CA 1
ATOM 1431 C C . THR A 1 188 ? 7.893 4.239 16.642 1.00 93.94 188 THR A C 1
ATOM 1433 O O . THR A 1 188 ? 7.386 3.466 15.823 1.00 93.94 188 THR A O 1
ATOM 1436 N N . LEU A 1 189 ? 9.022 4.904 16.380 1.00 92.44 189 LEU A N 1
ATOM 1437 C CA . LEU A 1 189 ? 9.782 4.694 15.145 1.00 92.44 189 LEU A CA 1
ATOM 1438 C C . LEU A 1 189 ? 10.316 3.255 15.094 1.00 92.44 189 LEU A C 1
ATOM 1440 O O . LEU A 1 189 ? 11.036 2.824 15.992 1.00 92.44 189 LEU A O 1
ATOM 1444 N N . ILE A 1 190 ? 10.020 2.529 14.015 1.00 87.06 190 ILE A N 1
ATOM 1445 C CA . ILE A 1 190 ? 10.500 1.154 13.813 1.00 87.06 190 ILE A CA 1
ATOM 1446 C C . ILE A 1 190 ? 11.915 1.164 13.236 1.00 87.06 190 ILE A C 1
ATOM 1448 O O . ILE A 1 190 ? 12.792 0.453 13.720 1.00 87.06 190 ILE A O 1
ATOM 1452 N N . LYS A 1 191 ? 12.128 1.933 12.165 1.00 84.62 191 LYS A N 1
ATOM 1453 C CA . LYS A 1 191 ? 13.425 2.077 11.496 1.00 84.62 191 LYS A CA 1
ATOM 1454 C C . LYS A 1 191 ? 13.461 3.334 10.643 1.00 84.62 191 LYS A C 1
ATOM 1456 O O . LYS A 1 191 ? 12.457 3.701 10.035 1.00 84.62 191 LYS A O 1
ATOM 1461 N N . TRP A 1 192 ? 14.634 3.948 10.549 1.00 83.50 192 TRP A N 1
ATOM 1462 C CA . TRP A 1 192 ? 14.866 5.025 9.596 1.00 83.50 192 TRP A CA 1
ATOM 1463 C C . TRP A 1 192 ? 14.971 4.507 8.162 1.00 83.50 192 TRP A C 1
ATOM 1465 O O . TRP A 1 192 ? 15.357 3.367 7.904 1.00 83.50 192 TRP A O 1
ATOM 1475 N N . THR A 1 193 ? 14.613 5.374 7.220 1.00 75.69 193 THR A N 1
ATOM 1476 C CA . THR A 1 193 ? 14.756 5.161 5.776 1.00 75.69 193 THR A CA 1
ATOM 1477 C C . THR A 1 193 ? 15.215 6.474 5.130 1.00 75.69 193 THR A C 1
ATOM 1479 O O . THR A 1 193 ? 15.499 7.445 5.832 1.00 75.69 193 THR A O 1
ATOM 1482 N N . LYS A 1 194 ? 15.307 6.533 3.793 1.00 71.44 194 LYS A N 1
ATOM 1483 C CA . LYS A 1 194 ? 15.528 7.787 3.038 1.00 71.44 194 LYS A CA 1
ATOM 1484 C C . LYS A 1 194 ? 16.788 8.576 3.459 1.00 71.44 194 LYS A C 1
ATOM 1486 O O . LYS A 1 194 ? 16.815 9.798 3.362 1.00 71.44 194 LYS A O 1
ATOM 1491 N N . GLY A 1 195 ? 17.830 7.872 3.907 1.00 72.06 195 GLY A N 1
ATOM 1492 C CA . GLY A 1 195 ? 19.119 8.459 4.291 1.00 72.06 195 GLY A CA 1
ATOM 1493 C C . GLY A 1 195 ? 19.210 8.977 5.730 1.00 72.06 195 GLY A C 1
ATOM 1494 O O . GLY A 1 195 ? 20.262 9.486 6.100 1.00 72.06 195 GLY A O 1
ATOM 1495 N N . PHE A 1 196 ? 18.155 8.843 6.539 1.00 83.12 196 PHE A N 1
ATOM 1496 C CA . PHE A 1 196 ? 18.222 9.131 7.973 1.00 83.12 196 PHE A CA 1
ATOM 1497 C C . PHE A 1 196 ? 18.887 7.981 8.738 1.00 83.12 196 PHE A C 1
ATOM 1499 O O . PHE A 1 196 ? 18.699 6.810 8.403 1.00 83.12 196 PHE A O 1
ATOM 1506 N N . SER A 1 197 ? 19.637 8.319 9.784 1.00 87.25 197 SER A N 1
ATOM 1507 C CA . SER A 1 197 ? 20.283 7.371 10.693 1.00 87.25 197 SER A CA 1
ATOM 1508 C C . SER A 1 197 ? 20.510 8.012 12.066 1.00 87.25 197 SER A C 1
ATOM 1510 O O . SER A 1 197 ? 21.641 8.292 12.451 1.00 87.25 197 SER A O 1
ATOM 1512 N N . ILE A 1 198 ? 19.421 8.267 12.794 1.00 92.38 198 ILE A N 1
ATOM 1513 C CA . ILE A 1 198 ? 19.439 8.836 14.151 1.00 92.38 198 ILE A CA 1
ATOM 1514 C C . ILE A 1 198 ? 19.194 7.695 15.142 1.00 92.38 198 ILE A C 1
ATOM 1516 O O . ILE A 1 198 ? 18.048 7.279 15.348 1.00 92.38 198 ILE A O 1
ATOM 1520 N N . GLU A 1 199 ? 20.276 7.132 15.684 1.00 90.25 199 GLU A N 1
ATOM 1521 C CA . GLU A 1 199 ? 20.251 5.887 16.470 1.00 90.25 199 GLU A CA 1
ATOM 1522 C C . GLU A 1 199 ? 19.383 5.998 17.727 1.00 90.25 199 GLU A C 1
ATOM 1524 O O . GLU A 1 199 ? 18.603 5.093 18.021 1.00 90.25 199 GLU A O 1
ATOM 1529 N N . ASP A 1 200 ? 19.456 7.132 18.428 1.00 94.31 200 ASP A N 1
ATOM 1530 C CA . ASP A 1 200 ? 18.736 7.365 19.680 1.00 94.31 200 ASP A CA 1
ATOM 1531 C C . ASP A 1 200 ? 17.225 7.555 19.493 1.00 94.31 200 ASP A C 1
ATOM 1533 O O . ASP A 1 200 ? 16.508 7.622 20.487 1.00 94.31 200 ASP A O 1
ATOM 1537 N N . MET A 1 201 ? 16.730 7.646 18.252 1.00 93.38 201 MET A N 1
ATOM 1538 C CA . MET A 1 201 ? 15.303 7.792 17.946 1.00 93.38 201 MET A CA 1
ATOM 1539 C C . MET A 1 201 ? 14.582 6.451 17.748 1.00 93.38 201 MET A C 1
ATOM 1541 O O . MET A 1 201 ? 13.366 6.360 17.928 1.00 93.38 201 MET A O 1
ATOM 1545 N N . VAL A 1 202 ? 15.300 5.397 17.354 1.00 93.50 202 VAL A N 1
ATOM 1546 C CA . VAL A 1 202 ? 14.683 4.098 17.047 1.00 93.50 202 VAL A CA 1
ATOM 1547 C C . VAL A 1 202 ? 14.053 3.507 18.313 1.00 93.50 202 VAL A C 1
ATOM 1549 O O . VAL A 1 202 ? 14.695 3.402 19.353 1.00 93.50 202 VAL A O 1
ATOM 1552 N N . GLY A 1 203 ? 12.774 3.128 18.234 1.00 92.69 203 GLY A N 1
ATOM 1553 C CA . GLY A 1 203 ? 11.996 2.621 19.367 1.00 92.69 203 GLY A CA 1
ATOM 1554 C C . GLY A 1 203 ? 11.409 3.692 20.296 1.00 92.69 203 GLY A C 1
ATOM 1555 O O . GLY A 1 203 ? 10.722 3.329 21.250 1.00 92.69 203 GLY A O 1
ATOM 1556 N N . ARG A 1 204 ? 11.625 4.989 20.032 1.00 95.31 204 ARG A N 1
ATOM 1557 C CA . ARG A 1 204 ? 11.023 6.097 20.795 1.00 95.31 204 ARG A CA 1
ATOM 1558 C C . ARG A 1 204 ? 9.785 6.662 20.117 1.00 95.31 204 ARG A C 1
ATOM 1560 O O . ARG A 1 204 ? 9.619 6.537 18.903 1.00 95.31 204 ARG A O 1
ATOM 1567 N N . ASP A 1 205 ? 8.937 7.295 20.923 1.00 96.19 205 ASP A N 1
ATOM 1568 C CA . ASP A 1 205 ? 7.732 7.971 20.458 1.00 96.19 205 ASP A CA 1
ATOM 1569 C C . ASP A 1 205 ? 8.070 9.275 19.718 1.00 96.19 205 ASP A C 1
ATOM 1571 O O . ASP A 1 205 ? 8.665 10.195 20.283 1.00 96.19 205 ASP A O 1
ATOM 1575 N N . VAL A 1 206 ? 7.691 9.340 18.441 1.00 94.88 206 VAL A N 1
ATOM 1576 C CA . VAL A 1 206 ? 8.006 10.463 17.547 1.00 94.88 206 VAL A CA 1
ATOM 1577 C C . VAL A 1 206 ? 7.248 11.733 17.930 1.00 94.88 206 VAL A C 1
ATOM 1579 O O . VAL A 1 206 ? 7.828 12.822 17.931 1.00 94.88 206 VAL A O 1
ATOM 1582 N N . SER A 1 207 ? 5.976 11.602 18.302 1.00 94.25 207 SER A N 1
ATOM 1583 C CA . SER A 1 207 ? 5.147 12.728 18.727 1.00 94.25 207 SER A CA 1
ATOM 1584 C C . SER A 1 207 ? 5.632 13.301 20.046 1.00 94.25 207 SER A C 1
ATOM 1586 O O . SER A 1 207 ? 5.690 14.519 20.192 1.00 94.25 207 SER A O 1
ATOM 1588 N N . GLN A 1 208 ? 6.039 12.445 20.987 1.00 95.88 208 GLN A N 1
ATOM 1589 C CA . GLN A 1 208 ? 6.610 12.891 22.253 1.00 95.88 208 GLN A CA 1
ATOM 1590 C C . GLN A 1 208 ? 7.904 13.681 22.024 1.00 95.88 208 GLN A C 1
ATOM 1592 O O . GLN A 1 208 ? 8.061 14.766 22.580 1.00 95.88 208 GLN A O 1
ATOM 1597 N N . CYS A 1 209 ? 8.811 13.188 21.173 1.00 96.81 209 CYS A N 1
ATOM 1598 C CA . CYS A 1 209 ? 10.055 13.895 20.860 1.00 96.81 209 CYS A CA 1
ATOM 1599 C C . CYS A 1 209 ? 9.809 15.280 20.244 1.00 96.81 209 CYS A C 1
ATOM 1601 O O . CYS A 1 209 ? 10.470 16.248 20.634 1.00 96.81 209 CYS A O 1
ATOM 1603 N N . LEU A 1 210 ? 8.840 15.396 19.330 1.00 96.94 210 LEU A N 1
ATOM 1604 C CA . LEU A 1 210 ? 8.430 16.688 18.781 1.00 96.94 210 LEU A CA 1
ATOM 1605 C C . LEU A 1 210 ? 7.779 17.574 19.852 1.00 96.94 210 LEU A C 1
ATOM 1607 O O . LEU A 1 210 ? 8.131 18.745 19.966 1.00 96.94 210 LEU A O 1
ATOM 1611 N N . GLN A 1 211 ? 6.878 17.027 20.669 1.00 96.69 211 GLN A N 1
ATOM 1612 C CA . GLN A 1 211 ? 6.187 17.771 21.722 1.00 96.69 211 GLN A CA 1
ATOM 1613 C C . GLN A 1 211 ? 7.167 18.361 22.742 1.00 96.69 211 GLN A C 1
ATOM 1615 O O . GLN A 1 211 ? 7.028 19.524 23.121 1.00 96.69 211 GLN A O 1
ATOM 1620 N N . GLU A 1 212 ? 8.186 17.597 23.141 1.00 97.31 212 GLU A N 1
ATOM 1621 C CA . GLU A 1 212 ? 9.264 18.064 24.014 1.00 97.31 212 GLU A CA 1
ATOM 1622 C C . GLU A 1 212 ? 10.081 19.191 23.362 1.00 97.31 212 GLU A C 1
ATOM 1624 O O . GLU A 1 212 ? 10.444 20.155 24.038 1.00 97.31 212 GLU A O 1
ATOM 1629 N N . ALA A 1 213 ? 10.360 19.104 22.057 1.00 97.88 213 ALA A N 1
ATOM 1630 C CA . ALA A 1 213 ? 11.063 20.156 21.325 1.00 97.88 213 ALA A CA 1
ATOM 1631 C C . ALA A 1 213 ? 10.237 21.447 21.224 1.00 97.88 213 ALA A C 1
ATOM 1633 O O . ALA A 1 213 ? 10.761 22.527 21.497 1.00 97.88 213 ALA A O 1
ATOM 1634 N N . LEU A 1 214 ? 8.937 21.343 20.929 1.00 96.19 214 LEU A N 1
ATOM 1635 C CA . LEU A 1 214 ? 8.002 22.475 20.933 1.00 96.19 214 LEU A CA 1
ATOM 1636 C C . LEU A 1 214 ? 7.993 23.177 22.299 1.00 96.19 214 LEU A C 1
ATOM 1638 O O . LEU A 1 214 ? 8.145 24.399 22.371 1.00 96.19 214 LEU A O 1
ATOM 1642 N N . SER A 1 215 ? 7.926 22.403 23.388 1.00 96.00 215 SER A N 1
ATOM 1643 C CA . SER A 1 215 ? 8.007 22.933 24.753 1.00 96.00 215 SER A CA 1
ATOM 1644 C C . SER A 1 215 ? 9.351 23.611 25.043 1.00 96.00 215 SER A C 1
ATOM 1646 O O . SER A 1 215 ? 9.362 24.703 25.606 1.00 96.00 215 SER A O 1
ATOM 1648 N N . ARG A 1 216 ? 10.485 23.031 24.618 1.00 97.00 216 ARG A N 1
ATOM 1649 C CA . ARG A 1 216 ? 11.816 23.658 24.767 1.00 97.00 216 ARG A CA 1
ATOM 1650 C C . ARG A 1 216 ? 11.941 24.982 24.011 1.00 97.00 216 ARG A C 1
ATOM 1652 O O . ARG A 1 216 ? 12.650 25.871 24.478 1.00 97.00 216 ARG A O 1
ATOM 1659 N N . LYS A 1 217 ? 11.281 25.127 22.855 1.00 95.94 217 LYS A N 1
ATOM 1660 C CA . LYS A 1 217 ? 11.274 26.376 22.065 1.00 95.94 217 LYS A CA 1
ATOM 1661 C C . LYS A 1 217 ? 10.208 27.384 22.513 1.00 95.94 217 LYS A C 1
ATOM 1663 O O . LYS A 1 217 ? 10.207 28.517 22.022 1.00 95.94 217 LYS A O 1
ATOM 1668 N N . GLY A 1 218 ? 9.358 27.007 23.470 1.00 91.62 218 GLY A N 1
ATOM 1669 C CA . GLY A 1 218 ? 8.298 27.855 24.013 1.00 91.62 218 GLY A CA 1
ATOM 1670 C C . GLY A 1 218 ? 7.144 28.092 23.037 1.00 91.62 218 GLY A C 1
ATOM 1671 O O . GLY A 1 218 ? 6.526 29.148 23.098 1.00 91.62 218 GLY A O 1
ATOM 1672 N N . LEU A 1 219 ? 6.883 27.154 22.119 1.00 91.31 219 LEU A N 1
ATOM 1673 C CA . LEU A 1 219 ? 5.773 27.246 21.171 1.00 91.31 219 LEU A CA 1
ATOM 1674 C C . LEU A 1 219 ? 4.535 26.544 21.746 1.00 91.31 219 LEU A C 1
ATOM 1676 O O . LEU A 1 219 ? 4.557 25.329 21.961 1.00 91.31 219 LEU A O 1
ATOM 1680 N N . ASP A 1 220 ? 3.457 27.297 21.989 1.00 89.69 220 ASP A N 1
ATOM 1681 C CA . ASP A 1 220 ? 2.198 26.736 22.495 1.00 89.69 220 ASP A CA 1
ATOM 1682 C C . ASP A 1 220 ? 1.404 26.037 21.383 1.00 89.69 220 ASP A C 1
ATOM 1684 O O . ASP A 1 220 ? 0.539 26.611 20.714 1.00 89.69 220 ASP A O 1
ATOM 1688 N N . MET A 1 221 ? 1.781 24.782 21.157 1.00 89.56 221 MET A N 1
ATOM 1689 C CA . MET A 1 221 ? 1.242 23.913 20.122 1.00 89.56 221 MET A CA 1
ATOM 1690 C C . MET A 1 221 ? 1.219 22.463 20.616 1.00 89.56 221 MET A C 1
ATOM 1692 O O . MET A 1 221 ? 2.120 22.027 21.349 1.00 89.56 221 MET A O 1
ATOM 1696 N N . GLN A 1 222 ? 0.178 21.723 20.244 1.00 90.44 222 GLN A N 1
ATOM 1697 C CA . GLN A 1 222 ? -0.042 20.331 20.623 1.00 90.44 222 GLN A CA 1
ATOM 1698 C C . GLN A 1 222 ? -0.018 19.424 19.401 1.00 90.44 222 GLN A C 1
ATOM 1700 O O . GLN A 1 222 ? -0.735 19.676 18.438 1.00 90.44 222 GLN A O 1
ATOM 1705 N N . VAL A 1 223 ? 0.749 18.336 19.468 1.00 89.88 223 VAL A N 1
ATOM 1706 C CA . VAL A 1 223 ? 0.652 17.261 18.472 1.00 89.88 223 VAL A CA 1
ATOM 1707 C C . VAL A 1 223 ? -0.630 16.472 18.740 1.00 89.88 223 VAL A C 1
ATOM 1709 O O . VAL A 1 223 ? -0.712 15.755 19.738 1.00 89.88 223 VAL A O 1
ATOM 1712 N N . THR A 1 224 ? -1.638 16.622 17.884 1.00 86.06 224 THR A N 1
ATOM 1713 C CA . THR A 1 224 ? -2.958 15.990 18.071 1.00 86.06 224 THR A CA 1
ATOM 1714 C C . THR A 1 224 ? -3.148 14.741 17.227 1.00 86.06 224 THR A C 1
ATOM 1716 O O . THR A 1 224 ? -3.898 13.846 17.608 1.00 86.06 224 THR A O 1
ATOM 1719 N N . VAL A 1 225 ? -2.428 14.630 16.112 1.00 85.44 225 VAL A N 1
ATOM 1720 C CA . VAL A 1 225 ? -2.458 13.440 15.266 1.00 85.44 225 VAL A CA 1
ATOM 1721 C C . VAL A 1 225 ? -1.080 13.165 14.673 1.00 85.44 225 VAL A C 1
ATOM 1723 O O . VAL A 1 225 ? -0.370 14.078 14.263 1.00 85.44 225 VAL A O 1
ATOM 1726 N N . LEU A 1 226 ? -0.703 11.893 14.632 1.00 88.06 226 LEU A N 1
ATOM 1727 C CA . LEU A 1 226 ? 0.460 11.359 13.943 1.00 88.06 226 LEU A CA 1
ATOM 1728 C C . LEU A 1 226 ? -0.054 10.499 12.790 1.00 88.06 226 LEU A C 1
ATOM 1730 O O . LEU A 1 226 ? -0.863 9.601 13.008 1.00 88.06 226 LEU A O 1
ATOM 1734 N N . ILE A 1 227 ? 0.402 10.743 11.567 1.00 86.81 227 ILE A N 1
ATOM 1735 C CA . ILE A 1 227 ? 0.000 9.942 10.406 1.00 86.81 227 ILE A CA 1
ATOM 1736 C C . ILE A 1 227 ? 1.179 9.653 9.481 1.00 86.81 227 ILE A C 1
ATOM 1738 O O . ILE A 1 227 ? 2.190 10.352 9.471 1.00 86.81 227 ILE A O 1
ATOM 1742 N N . ASN A 1 228 ? 1.025 8.614 8.664 1.00 85.88 228 ASN A N 1
ATOM 1743 C CA . ASN A 1 228 ? 1.876 8.385 7.502 1.00 85.88 228 ASN A CA 1
ATOM 1744 C C . ASN A 1 228 ? 1.413 9.260 6.316 1.00 85.88 228 ASN A C 1
ATOM 1746 O O . ASN A 1 228 ? 0.216 9.518 6.180 1.00 85.88 228 ASN A O 1
ATOM 1750 N N . ASP A 1 229 ? 2.332 9.650 5.425 1.00 83.81 229 ASP A N 1
ATOM 1751 C CA . ASP A 1 229 ? 2.022 10.422 4.205 1.00 83.81 229 ASP A CA 1
ATOM 1752 C C . ASP A 1 229 ? 0.867 9.832 3.400 1.00 83.81 229 ASP A C 1
ATOM 1754 O O . ASP A 1 229 ? -0.055 10.546 3.025 1.00 83.81 229 ASP A O 1
ATOM 1758 N N . THR A 1 230 ? 0.856 8.516 3.211 1.00 88.12 230 THR A N 1
ATOM 1759 C CA . THR A 1 230 ? -0.183 7.842 2.423 1.00 88.12 230 THR A CA 1
ATOM 1760 C C . THR A 1 230 ? -1.564 7.976 3.071 1.00 88.12 230 THR A C 1
ATOM 1762 O O . THR A 1 230 ? -2.573 8.086 2.378 1.00 88.12 230 THR A O 1
ATOM 1765 N N . VAL A 1 231 ? -1.636 7.994 4.408 1.00 89.00 231 VAL A N 1
ATOM 1766 C CA . VAL A 1 231 ? -2.877 8.262 5.164 1.00 89.00 231 VAL A CA 1
ATOM 1767 C C . VAL A 1 231 ? -3.310 9.716 4.977 1.00 89.00 231 VAL A C 1
ATOM 1769 O O . VAL A 1 231 ? -4.496 9.975 4.777 1.00 89.00 231 VAL A O 1
ATOM 1772 N N . GLY A 1 232 ? -2.353 10.646 4.948 1.00 85.69 232 GLY A N 1
ATOM 1773 C CA . GLY A 1 232 ? -2.591 12.044 4.598 1.00 85.69 232 GLY A CA 1
ATOM 1774 C C . GLY A 1 232 ? -3.179 12.204 3.188 1.00 85.69 232 GLY A C 1
ATOM 1775 O O . GLY A 1 232 ? -4.186 12.890 3.004 1.00 85.69 232 GLY A O 1
ATOM 1776 N N . THR A 1 233 ? -2.625 11.500 2.200 1.00 86.56 233 THR A N 1
ATOM 1777 C CA . THR A 1 233 ? -3.144 11.467 0.825 1.00 86.56 233 THR A CA 1
ATOM 1778 C C . THR A 1 233 ? -4.597 10.964 0.783 1.00 86.56 233 THR A C 1
ATOM 1780 O O . THR A 1 233 ? -5.434 11.544 0.087 1.00 86.56 233 THR A O 1
ATOM 1783 N N . LEU A 1 234 ? -4.935 9.920 1.557 1.00 91.38 234 LEU A N 1
ATOM 1784 C CA . LEU A 1 234 ? -6.310 9.407 1.658 1.00 91.38 234 LEU A CA 1
ATOM 1785 C C . LEU A 1 234 ? -7.257 10.428 2.288 1.00 91.38 234 LEU A C 1
ATOM 1787 O O . LEU A 1 234 ? -8.330 10.671 1.740 1.00 91.38 234 LEU A O 1
ATOM 1791 N N . ALA A 1 235 ? -6.874 11.032 3.411 1.00 87.88 235 ALA A N 1
ATOM 1792 C CA . ALA A 1 235 ? -7.716 11.992 4.114 1.00 87.88 235 ALA A CA 1
ATOM 1793 C C . ALA A 1 235 ? -7.995 13.249 3.272 1.00 87.88 235 ALA A C 1
ATOM 1795 O O . ALA A 1 235 ? -9.149 13.663 3.175 1.00 87.88 235 ALA A O 1
ATOM 1796 N N . LEU A 1 236 ? -6.993 13.793 2.574 1.00 83.75 236 LEU A N 1
ATOM 1797 C CA . LEU A 1 236 ? -7.191 14.888 1.614 1.00 83.75 236 LEU A CA 1
ATOM 1798 C C . LEU A 1 236 ? -8.087 14.467 0.439 1.00 83.75 236 LEU A C 1
ATOM 1800 O O . LEU A 1 236 ? -8.995 15.200 0.043 1.00 83.75 236 LEU A O 1
ATOM 1804 N N . GLY A 1 237 ? -7.851 13.280 -0.124 1.00 87.88 237 GLY A N 1
ATOM 1805 C CA . GLY A 1 237 ? -8.694 12.746 -1.189 1.00 87.88 237 GLY A CA 1
ATOM 1806 C C . GLY A 1 237 ? -10.157 12.629 -0.754 1.00 87.88 237 GLY A C 1
ATOM 1807 O O . GLY A 1 237 ? -11.050 13.046 -1.492 1.00 87.88 237 GLY A O 1
ATOM 1808 N N . HIS A 1 238 ? -10.391 12.141 0.467 1.00 90.12 238 HIS A N 1
ATOM 1809 C CA . HIS A 1 238 ? -11.720 11.984 1.056 1.00 90.12 238 HIS A CA 1
ATOM 1810 C C . HIS A 1 238 ? -12.399 13.324 1.367 1.00 90.12 238 HIS A C 1
ATOM 1812 O O . HIS A 1 238 ? -13.580 13.482 1.059 1.00 90.12 238 HIS A O 1
ATOM 1818 N N . TYR A 1 239 ? -11.644 14.316 1.860 1.00 86.06 239 TYR A N 1
ATOM 1819 C CA . TYR A 1 239 ? -12.127 15.687 2.071 1.00 86.06 239 TYR A CA 1
ATOM 1820 C C . TYR A 1 239 ? -12.769 16.256 0.798 1.00 86.06 239 TYR A C 1
ATOM 1822 O O . TYR A 1 239 ? -13.884 16.779 0.828 1.00 86.06 239 TYR A O 1
ATOM 1830 N N . HIS A 1 240 ? -12.100 16.107 -0.350 1.00 85.88 240 HIS A N 1
ATOM 1831 C CA . HIS A 1 240 ? -12.622 16.587 -1.632 1.00 85.88 240 HIS A CA 1
ATOM 1832 C C . HIS A 1 240 ? -13.650 15.656 -2.283 1.00 85.88 240 HIS A C 1
ATOM 1834 O O . HIS A 1 240 ? -14.429 16.108 -3.124 1.00 85.88 240 HIS A O 1
ATOM 1840 N N . ASP A 1 241 ? -13.615 14.362 -1.973 1.00 89.81 241 ASP A N 1
ATOM 1841 C CA . ASP A 1 241 ? -14.399 13.333 -2.647 1.00 89.81 241 ASP A CA 1
ATOM 1842 C C . ASP A 1 241 ? -14.637 12.130 -1.719 1.00 89.81 241 ASP A C 1
ATOM 1844 O O . ASP A 1 241 ? -13.777 11.262 -1.569 1.00 89.81 241 ASP A O 1
ATOM 1848 N N . GLU A 1 242 ? -15.830 12.060 -1.126 1.00 90.31 242 GLU A N 1
ATOM 1849 C CA . GLU A 1 242 ? -16.236 11.050 -0.131 1.00 90.31 242 GLU A CA 1
ATOM 1850 C C . GLU A 1 242 ? -16.223 9.595 -0.641 1.00 90.31 242 GLU A C 1
ATOM 1852 O O . GLU A 1 242 ? -16.296 8.646 0.142 1.00 90.31 242 GLU A O 1
ATOM 1857 N N . ASP A 1 243 ? -16.127 9.380 -1.956 1.00 93.12 243 ASP A N 1
ATOM 1858 C CA . ASP A 1 243 ? -15.951 8.041 -2.525 1.00 93.12 243 ASP A CA 1
ATOM 1859 C C . ASP A 1 243 ? -14.485 7.577 -2.512 1.00 93.12 243 ASP A C 1
ATOM 1861 O O . ASP A 1 243 ? -14.201 6.440 -2.916 1.00 93.12 243 ASP A O 1
ATOM 1865 N N . THR A 1 244 ? -13.560 8.424 -2.048 1.00 94.06 244 THR A N 1
ATOM 1866 C CA . THR A 1 244 ? -12.140 8.095 -1.898 1.00 94.06 244 THR A CA 1
ATOM 1867 C C . THR A 1 244 ? -11.931 7.177 -0.706 1.00 94.06 244 THR A C 1
ATOM 1869 O O . THR A 1 244 ? -12.141 7.574 0.435 1.00 94.06 244 THR A O 1
ATOM 1872 N N . VAL A 1 245 ? -11.533 5.932 -0.965 1.00 93.56 245 VAL A N 1
ATOM 1873 C CA . VAL A 1 245 ? -11.421 4.882 0.072 1.00 93.56 245 VAL A CA 1
ATOM 1874 C C . VAL A 1 245 ? -10.050 4.231 0.154 1.00 93.56 245 VAL A C 1
ATOM 1876 O O . VAL A 1 245 ? -9.808 3.426 1.048 1.00 93.56 245 VAL A O 1
ATOM 1879 N N . ALA A 1 246 ? -9.163 4.565 -0.775 1.00 97.44 246 ALA A N 1
ATOM 1880 C CA . ALA A 1 246 ? -7.781 4.127 -0.777 1.00 97.44 246 ALA A CA 1
ATOM 1881 C C . ALA A 1 246 ? -6.887 5.247 -1.301 1.00 97.44 246 ALA A C 1
ATOM 1883 O O . ALA A 1 246 ? -7.333 6.090 -2.085 1.00 97.44 246 ALA A O 1
ATOM 1884 N N . ALA A 1 247 ? -5.630 5.230 -0.885 1.00 96.31 247 ALA A N 1
ATOM 1885 C CA . ALA A 1 247 ? -4.592 6.076 -1.440 1.00 96.31 247 ALA A CA 1
ATOM 1886 C C . ALA A 1 247 ? -3.339 5.261 -1.727 1.00 96.31 247 ALA A C 1
ATOM 1888 O O . ALA A 1 247 ? -3.022 4.311 -1.008 1.00 96.31 247 ALA A O 1
ATOM 1889 N N . VAL A 1 248 ? -2.631 5.642 -2.784 1.00 96.81 248 VAL A N 1
ATOM 1890 C CA . VAL A 1 248 ? -1.369 5.022 -3.180 1.00 96.81 248 VAL A CA 1
ATOM 1891 C C . VAL A 1 248 ? -0.336 6.086 -3.516 1.00 96.81 248 VAL A C 1
ATOM 1893 O O . VAL A 1 248 ? -0.606 7.027 -4.263 1.00 96.81 248 VAL A O 1
ATOM 1896 N N . ILE A 1 249 ? 0.871 5.902 -2.990 1.00 91.81 249 ILE A N 1
ATOM 1897 C CA . ILE A 1 249 ? 2.051 6.678 -3.357 1.00 91.81 249 ILE A CA 1
ATOM 1898 C C . ILE A 1 249 ? 2.884 5.835 -4.321 1.00 91.81 249 ILE A C 1
ATOM 1900 O O . ILE A 1 249 ? 3.302 4.722 -3.996 1.00 91.81 249 ILE A O 1
ATOM 1904 N N . ILE A 1 250 ? 3.147 6.365 -5.512 1.00 92.38 250 ILE A N 1
ATOM 1905 C CA . ILE A 1 250 ? 3.963 5.757 -6.564 1.00 92.38 250 ILE A CA 1
ATOM 1906 C C . ILE A 1 250 ? 4.997 6.799 -7.014 1.00 92.38 250 ILE A C 1
ATOM 1908 O O . ILE A 1 250 ? 4.790 7.577 -7.946 1.00 92.38 250 ILE A O 1
ATOM 1912 N N . GLY A 1 251 ? 6.122 6.861 -6.302 1.00 88.19 251 GLY A N 1
ATOM 1913 C CA . GLY A 1 251 ? 7.185 7.846 -6.510 1.00 88.19 251 GLY A CA 1
ATOM 1914 C C . GLY A 1 251 ? 8.561 7.202 -6.400 1.00 88.19 251 GLY A C 1
ATOM 1915 O O . GLY A 1 251 ? 8.785 6.136 -6.963 1.00 88.19 251 GLY A O 1
ATOM 1916 N N . THR A 1 252 ? 9.490 7.838 -5.676 1.00 83.12 252 THR A N 1
ATOM 1917 C CA . THR A 1 252 ? 10.804 7.239 -5.372 1.00 83.12 252 THR A CA 1
ATOM 1918 C C . THR A 1 252 ? 10.647 5.918 -4.617 1.00 83.12 252 THR A C 1
ATOM 1920 O O . THR A 1 252 ? 11.260 4.930 -5.001 1.00 83.12 252 THR A O 1
ATOM 1923 N N . GLY A 1 253 ? 9.793 5.898 -3.590 1.00 85.81 253 GLY A N 1
ATOM 1924 C CA . GLY A 1 253 ? 9.294 4.683 -2.941 1.00 85.81 253 GLY A CA 1
ATOM 1925 C C . GLY A 1 253 ? 7.836 4.419 -3.318 1.00 85.81 253 GLY A C 1
ATOM 1926 O O . GLY A 1 253 ? 7.267 5.114 -4.170 1.00 85.81 253 GLY A O 1
ATOM 1927 N N . THR A 1 254 ? 7.215 3.433 -2.674 1.00 92.19 254 THR A N 1
ATOM 1928 C CA . THR A 1 254 ? 5.780 3.192 -2.838 1.00 92.19 254 THR A CA 1
ATOM 1929 C C . THR A 1 254 ? 5.114 2.699 -1.562 1.00 92.19 254 THR A C 1
ATOM 1931 O O . THR A 1 254 ? 5.673 1.880 -0.838 1.00 92.19 254 THR A O 1
ATOM 1934 N N . ASN A 1 255 ? 3.900 3.178 -1.305 1.00 93.69 255 ASN A N 1
ATOM 1935 C CA . ASN A 1 255 ? 3.066 2.704 -0.209 1.00 93.69 255 ASN A CA 1
ATOM 1936 C C . ASN A 1 255 ? 1.575 2.806 -0.571 1.00 93.69 255 ASN A C 1
ATOM 1938 O O . ASN A 1 255 ? 1.215 3.468 -1.547 1.00 93.69 255 ASN A O 1
ATOM 1942 N N . ALA A 1 256 ? 0.721 2.139 0.201 1.00 97.06 256 ALA A N 1
ATOM 1943 C CA . ALA A 1 256 ? -0.723 2.199 0.063 1.00 97.06 256 ALA A CA 1
ATOM 1944 C C . ALA A 1 256 ? -1.415 2.195 1.426 1.00 97.06 256 ALA A C 1
ATOM 1946 O O . ALA A 1 256 ? -0.956 1.561 2.379 1.00 97.06 256 ALA A O 1
ATOM 1947 N N . CYS A 1 257 ? -2.558 2.864 1.494 1.00 96.12 257 CYS A N 1
ATOM 1948 C CA . CYS A 1 257 ? -3.471 2.781 2.619 1.00 96.12 257 CYS A CA 1
ATOM 1949 C C . CYS A 1 257 ? -4.917 2.716 2.123 1.00 96.12 257 CYS A C 1
ATOM 1951 O O . CYS A 1 257 ? -5.217 3.056 0.974 1.00 96.12 257 CYS A O 1
ATOM 1953 N N . TYR A 1 258 ? -5.823 2.260 2.980 1.00 97.38 258 TYR A N 1
ATOM 1954 C CA . TYR A 1 258 ? -7.248 2.213 2.664 1.00 97.38 258 TYR A CA 1
ATOM 1955 C C . TYR A 1 258 ? -8.104 2.203 3.924 1.00 97.38 258 TYR A C 1
ATOM 1957 O O . TYR A 1 258 ? -7.619 1.880 5.007 1.00 97.38 258 TYR A O 1
ATOM 1965 N N . LEU A 1 259 ? -9.380 2.554 3.772 1.00 93.69 259 LEU A N 1
ATOM 1966 C CA . LEU A 1 259 ? -10.378 2.453 4.830 1.00 93.69 259 LEU A CA 1
ATOM 1967 C C . LEU A 1 259 ? -10.895 1.011 4.916 1.00 93.69 259 LEU A C 1
ATOM 1969 O O . LEU A 1 259 ? -11.586 0.537 4.011 1.00 93.69 259 LEU A O 1
ATOM 1973 N N . GLU A 1 260 ? -10.566 0.328 6.009 1.00 93.31 260 GLU A N 1
ATOM 1974 C CA . GLU A 1 260 ? -11.034 -1.021 6.317 1.00 93.31 260 GLU A CA 1
ATOM 1975 C C . GLU A 1 260 ? -12.191 -0.972 7.319 1.00 93.31 260 GLU A C 1
ATOM 1977 O O . GLU A 1 260 ? -12.288 -0.057 8.140 1.00 93.31 260 GLU A O 1
ATOM 1982 N N . ARG A 1 261 ? -13.078 -1.966 7.275 1.00 89.00 261 ARG A N 1
ATOM 1983 C CA . ARG A 1 261 ? -14.114 -2.118 8.296 1.00 89.00 261 ARG A CA 1
ATOM 1984 C C . ARG A 1 261 ? -13.501 -2.582 9.611 1.00 89.00 261 ARG A C 1
ATOM 1986 O O . ARG A 1 261 ? -12.685 -3.499 9.626 1.00 89.00 261 ARG A O 1
ATOM 1993 N N . ALA A 1 262 ? -13.957 -2.009 10.722 1.00 83.94 262 ALA A N 1
ATOM 1994 C CA . ALA A 1 262 ? -13.439 -2.353 12.045 1.00 83.94 262 ALA A CA 1
ATOM 1995 C C . ALA A 1 262 ? -13.577 -3.859 12.356 1.00 83.94 262 ALA A C 1
ATOM 1997 O O . ALA A 1 262 ? -12.670 -4.462 12.926 1.00 83.94 262 ALA A O 1
ATOM 1998 N N . ASP A 1 263 ? -14.665 -4.489 11.896 1.00 82.19 263 ASP A N 1
ATOM 1999 C CA . ASP A 1 263 ? -14.940 -5.923 12.071 1.00 82.19 263 ASP A CA 1
ATOM 2000 C C . ASP A 1 263 ? -13.992 -6.857 11.295 1.00 82.19 263 ASP A C 1
ATOM 2002 O O . ASP A 1 263 ? -13.907 -8.046 11.602 1.00 82.19 263 ASP A O 1
ATOM 2006 N N . ALA A 1 264 ? -13.258 -6.334 10.311 1.00 85.06 264 ALA A N 1
ATOM 2007 C CA . ALA A 1 264 ? -12.307 -7.087 9.500 1.00 85.06 264 ALA A CA 1
ATOM 2008 C C . ALA A 1 264 ? -10.859 -7.015 10.032 1.00 85.06 264 ALA A C 1
ATOM 2010 O O . ALA A 1 264 ? -9.971 -7.661 9.468 1.00 85.06 264 ALA A O 1
ATOM 2011 N N . ILE A 1 265 ? -10.607 -6.257 11.108 1.00 85.81 265 ILE A N 1
ATOM 2012 C CA . ILE A 1 265 ? -9.278 -6.040 11.704 1.00 85.81 265 ILE A CA 1
ATOM 2013 C C . ILE A 1 265 ? -9.123 -6.925 12.948 1.00 85.81 265 ILE A C 1
ATOM 2015 O O . ILE A 1 265 ? -9.237 -6.477 14.088 1.00 85.81 265 ILE A O 1
ATOM 2019 N N . ILE A 1 266 ? -8.839 -8.209 12.740 1.00 81.75 266 ILE A N 1
ATOM 2020 C CA . ILE A 1 266 ? -8.827 -9.211 13.822 1.00 81.75 266 ILE A CA 1
ATOM 2021 C C . ILE A 1 266 ? -7.747 -8.936 14.875 1.00 81.75 266 ILE A C 1
ATOM 2023 O O . ILE A 1 266 ? -7.976 -9.173 16.059 1.00 81.75 266 ILE A O 1
ATOM 2027 N N . LYS A 1 267 ? -6.586 -8.401 14.481 1.00 82.94 267 LYS A N 1
ATOM 2028 C CA . LYS A 1 267 ? -5.487 -8.094 15.411 1.00 82.94 267 LYS A CA 1
ATOM 2029 C C . LYS A 1 267 ? -5.761 -6.909 16.346 1.00 82.94 267 LYS A C 1
ATOM 2031 O O . LYS A 1 267 ? -5.013 -6.705 17.299 1.00 82.94 267 LYS A O 1
ATOM 2036 N N . CYS A 1 268 ? -6.825 -6.143 16.103 1.00 68.94 268 CYS A N 1
ATOM 2037 C CA . CYS 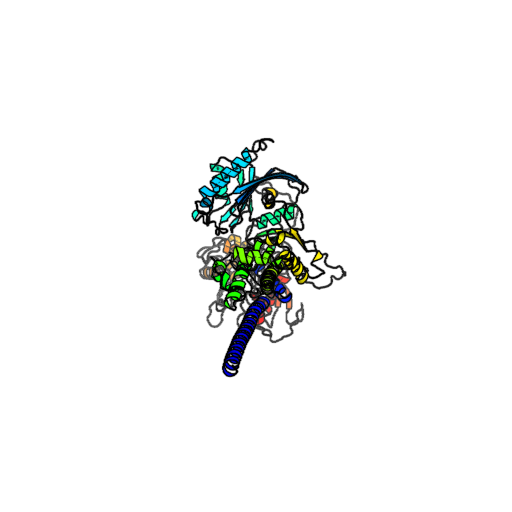A 1 268 ? -7.269 -5.039 16.950 1.00 68.94 268 CYS A CA 1
ATOM 2038 C C . CYS A 1 268 ? -8.365 -5.515 17.928 1.00 68.94 268 CYS A C 1
ATOM 2040 O O . CYS A 1 268 ? -9.510 -5.087 17.848 1.00 68.94 268 CYS A O 1
ATOM 2042 N N . GLN A 1 269 ? -8.037 -6.421 18.857 1.00 53.47 269 GLN A N 1
ATOM 2043 C CA . GLN A 1 269 ? -8.946 -6.835 19.943 1.00 53.47 269 GLN A CA 1
ATOM 2044 C C . GLN A 1 269 ? -8.671 -6.019 21.220 1.00 53.47 269 GLN A C 1
ATOM 2046 O O . GLN A 1 269 ? -8.092 -6.512 22.185 1.00 53.47 269 GLN A O 1
ATOM 2051 N N . GLY A 1 270 ? -9.068 -4.742 21.186 1.00 50.47 270 GLY A N 1
ATOM 2052 C CA . GLY A 1 270 ? -9.214 -3.832 22.336 1.00 50.47 270 GLY A CA 1
ATOM 2053 C C . GLY A 1 270 ? -10.674 -3.357 22.471 1.00 50.47 270 GLY A C 1
ATOM 2054 O O . GLY A 1 270 ? -11.514 -3.833 21.703 1.00 50.47 270 GLY A O 1
ATOM 2055 N N . PRO A 1 271 ? -11.026 -2.470 23.430 1.00 41.44 271 PRO A N 1
ATOM 2056 C CA . PRO A 1 271 ? -12.399 -1.982 23.582 1.00 41.44 271 PRO A CA 1
ATOM 2057 C C . PRO A 1 271 ? -12.921 -1.445 22.245 1.00 41.44 271 PRO A C 1
ATOM 2059 O O . PRO A 1 271 ? -12.252 -0.650 21.589 1.00 41.44 271 PRO A O 1
ATOM 2062 N N . LEU A 1 272 ? -14.093 -1.949 21.846 1.00 43.34 272 LEU A N 1
ATOM 2063 C CA . LEU A 1 272 ? -14.777 -1.628 20.596 1.00 43.34 272 LEU A CA 1
ATOM 2064 C C . LEU A 1 272 ? -14.784 -0.114 20.387 1.00 43.34 272 LEU A C 1
ATOM 2066 O O . LEU A 1 272 ? -15.466 0.610 21.111 1.00 43.34 272 LEU A O 1
ATOM 2070 N N . THR A 1 273 ? -14.057 0.367 19.384 1.00 46.88 273 THR A N 1
ATOM 2071 C CA . THR A 1 273 ? -14.301 1.714 18.884 1.00 46.88 273 THR A CA 1
ATOM 2072 C C . THR A 1 273 ? -15.680 1.691 18.240 1.00 46.88 273 THR A C 1
ATOM 2074 O O . THR A 1 273 ? -15.954 0.829 17.409 1.00 46.88 273 THR A O 1
ATOM 2077 N N . THR A 1 274 ? -16.555 2.619 18.607 1.00 49.41 274 THR A N 1
ATOM 2078 C CA . THR A 1 274 ? -17.900 2.786 18.027 1.00 49.41 274 THR A CA 1
ATOM 2079 C C . THR A 1 274 ? -17.882 3.098 16.522 1.00 49.41 274 THR A C 1
ATOM 2081 O O . THR A 1 274 ? -18.939 3.134 15.895 1.00 49.41 274 THR A O 1
ATOM 2084 N N . SER A 1 275 ? -16.700 3.314 15.932 1.00 57.97 275 SER A N 1
ATOM 2085 C CA . SER A 1 275 ? -16.527 3.644 14.520 1.00 57.97 275 SER A CA 1
ATOM 2086 C C . SER A 1 275 ? -16.724 2.450 13.580 1.00 57.97 275 SER A C 1
ATOM 2088 O O . SER A 1 275 ? -16.314 1.321 13.850 1.00 57.97 275 SER A O 1
ATOM 2090 N N . ALA A 1 276 ? -17.320 2.738 12.420 1.00 72.31 276 ALA A N 1
ATOM 2091 C CA . ALA A 1 276 ? -17.578 1.783 11.347 1.00 72.31 276 ALA A CA 1
ATOM 2092 C C . ALA A 1 276 ? -16.300 1.274 10.646 1.00 72.31 276 ALA A C 1
ATOM 2094 O O . ALA A 1 276 ? -16.352 0.254 9.949 1.00 72.31 276 ALA A O 1
ATOM 2095 N N . GLY A 1 277 ? -15.159 1.954 10.808 1.00 85.38 277 GLY A N 1
ATOM 2096 C CA . GLY A 1 277 ? -13.919 1.614 10.115 1.00 85.38 277 GLY A CA 1
ATOM 2097 C C . GLY A 1 277 ? -12.649 2.155 10.770 1.00 85.38 277 GLY A C 1
ATOM 2098 O O . GLY A 1 277 ? -12.677 2.841 11.791 1.00 85.38 277 GLY A O 1
ATOM 2099 N N . MET A 1 278 ? -11.514 1.803 10.174 1.00 89.62 278 MET A N 1
ATOM 2100 C CA . MET A 1 278 ? -10.201 2.356 10.491 1.00 89.62 278 MET A CA 1
ATOM 2101 C C . MET A 1 278 ? -9.349 2.379 9.222 1.00 89.62 278 MET A C 1
ATOM 2103 O O . MET A 1 278 ? -9.375 1.438 8.425 1.00 89.62 278 MET A O 1
ATOM 2107 N N . VAL A 1 279 ? -8.569 3.440 9.032 1.00 92.81 279 VAL A N 1
ATOM 2108 C CA . VAL A 1 279 ? -7.568 3.478 7.966 1.00 92.81 279 VAL A CA 1
ATOM 2109 C C . VAL A 1 279 ? -6.429 2.514 8.292 1.00 92.81 279 VAL A C 1
ATOM 2111 O O . VAL A 1 279 ? -5.915 2.488 9.410 1.00 92.81 279 VAL A O 1
ATOM 2114 N N . ILE A 1 280 ? -5.987 1.748 7.304 1.00 95.00 280 ILE A N 1
ATOM 2115 C CA . ILE A 1 280 ? -4.873 0.816 7.441 1.00 95.00 280 ILE A CA 1
ATOM 2116 C C . ILE A 1 280 ? -3.740 1.266 6.542 1.00 95.00 280 ILE A C 1
ATOM 2118 O O . ILE A 1 280 ? -3.917 1.362 5.328 1.00 95.00 280 ILE A O 1
ATOM 2122 N N . ASN A 1 281 ? -2.567 1.497 7.128 1.00 94.06 281 ASN A N 1
ATOM 2123 C CA . ASN A 1 281 ? -1.336 1.690 6.372 1.00 94.06 281 ASN A CA 1
ATOM 2124 C C . ASN A 1 281 ? -0.743 0.311 6.043 1.00 94.06 281 ASN A C 1
ATOM 2126 O O . ASN A 1 281 ? -0.353 -0.442 6.933 1.00 94.06 281 ASN A O 1
ATOM 2130 N N . MET A 1 282 ? -0.689 -0.053 4.765 1.00 96.00 282 MET A N 1
ATOM 2131 C CA . MET A 1 282 ? -0.333 -1.412 4.360 1.00 96.00 282 MET A CA 1
ATOM 2132 C C . MET A 1 282 ? 1.165 -1.704 4.493 1.00 96.00 282 MET A C 1
ATOM 2134 O O . MET A 1 282 ? 1.528 -2.860 4.730 1.00 96.00 282 MET A O 1
ATOM 2138 N N . GLU A 1 283 ? 2.020 -0.687 4.331 1.00 92.81 283 GLU A N 1
ATOM 2139 C CA . GLU A 1 283 ? 3.459 -0.855 4.066 1.00 92.81 283 GLU A CA 1
ATOM 2140 C C . GLU A 1 283 ? 3.688 -1.864 2.927 1.00 92.81 283 GLU A C 1
ATOM 2142 O O . GLU A 1 283 ? 4.435 -2.842 3.041 1.00 92.81 283 GLU A O 1
ATOM 2147 N N . TRP A 1 284 ? 2.972 -1.661 1.812 1.00 96.56 284 TRP A N 1
ATOM 2148 C CA . TRP A 1 284 ? 2.824 -2.682 0.767 1.00 96.56 284 TRP A CA 1
ATOM 2149 C C . TRP A 1 284 ? 4.093 -2.969 -0.036 1.00 96.56 284 TRP A C 1
ATOM 2151 O O . TRP A 1 284 ? 4.141 -3.937 -0.792 1.00 96.56 284 TRP A O 1
ATOM 2161 N N . GLY A 1 285 ? 5.142 -2.161 0.142 1.00 93.94 285 GLY A N 1
ATOM 2162 C CA . GLY A 1 285 ? 6.409 -2.327 -0.560 1.00 93.94 285 GLY A CA 1
ATOM 2163 C C . GLY A 1 285 ? 7.049 -3.679 -0.255 1.00 93.94 285 GLY A C 1
ATOM 2164 O O . GLY A 1 285 ? 7.775 -4.226 -1.084 1.00 93.94 285 GLY A O 1
ATOM 2165 N N . ASN A 1 286 ? 6.709 -4.262 0.896 1.00 92.44 286 ASN A N 1
ATOM 2166 C CA . ASN A 1 286 ? 7.175 -5.569 1.328 1.00 92.44 286 ASN A CA 1
ATOM 2167 C C . ASN A 1 286 ? 6.298 -6.744 0.859 1.00 92.44 286 ASN A C 1
ATOM 2169 O O . ASN A 1 286 ? 6.574 -7.884 1.228 1.00 92.44 286 ASN A O 1
ATOM 2173 N N . PHE A 1 287 ? 5.249 -6.497 0.066 1.00 96.75 287 PHE A N 1
ATOM 2174 C CA . PHE A 1 287 ? 4.415 -7.556 -0.502 1.00 96.75 287 PHE A CA 1
ATOM 2175 C C . PHE A 1 287 ? 5.260 -8.602 -1.240 1.00 96.75 287 PHE A C 1
ATOM 2177 O O . PHE A 1 287 ? 6.219 -8.283 -1.950 1.00 96.75 287 PHE A O 1
ATOM 2184 N N . TRP A 1 288 ? 4.875 -9.867 -1.088 1.00 92.94 288 TRP A N 1
ATOM 2185 C CA . TRP A 1 288 ? 5.543 -10.987 -1.726 1.00 92.94 288 TRP A CA 1
ATOM 2186 C C . TRP A 1 288 ? 4.540 -12.012 -2.248 1.00 92.94 288 TRP A C 1
ATOM 2188 O O . TRP A 1 288 ? 3.564 -12.346 -1.584 1.00 92.94 288 TRP A O 1
ATOM 2198 N N . SER A 1 289 ? 4.813 -12.550 -3.434 1.00 94.38 289 SER A N 1
ATOM 2199 C CA . SER A 1 289 ? 4.078 -13.672 -4.009 1.00 94.38 289 SER A CA 1
ATOM 2200 C C . SER A 1 289 ? 4.944 -14.393 -5.038 1.00 94.38 289 SER A C 1
ATOM 2202 O O . SER A 1 289 ? 5.702 -13.758 -5.774 1.00 94.38 289 SER A O 1
ATOM 2204 N N . SER A 1 290 ? 4.780 -15.713 -5.159 1.00 94.06 290 SER A N 1
ATOM 2205 C CA . SER A 1 290 ? 5.375 -16.503 -6.248 1.00 94.06 290 SER A CA 1
ATOM 2206 C C . SER A 1 290 ? 4.871 -16.078 -7.634 1.00 94.06 290 SER A C 1
ATOM 2208 O O . SER A 1 290 ? 5.510 -16.366 -8.645 1.00 94.06 290 SER A O 1
ATOM 2210 N N . HIS A 1 291 ? 3.751 -15.354 -7.698 1.00 96.69 291 HIS A N 1
ATOM 2211 C CA . HIS A 1 291 ? 3.200 -14.824 -8.940 1.00 96.69 291 HIS A CA 1
ATOM 2212 C C . HIS A 1 291 ? 3.915 -13.558 -9.429 1.00 96.69 291 HIS A C 1
ATOM 2214 O O . HIS A 1 291 ? 3.702 -13.155 -10.574 1.00 96.69 291 HIS A O 1
ATOM 2220 N N . LEU A 1 292 ? 4.804 -12.951 -8.634 1.00 97.31 292 LEU A N 1
ATOM 2221 C CA . LEU A 1 292 ? 5.585 -11.792 -9.067 1.00 97.31 292 LEU A CA 1
ATOM 2222 C C . LEU A 1 292 ? 6.626 -12.199 -10.139 1.00 97.31 292 LEU A C 1
ATOM 2224 O O . LEU A 1 292 ? 7.367 -13.163 -9.939 1.00 97.31 292 LEU A O 1
ATOM 2228 N N . PRO A 1 293 ? 6.686 -11.513 -11.299 1.00 96.81 293 PRO A N 1
ATOM 2229 C CA . PRO A 1 293 ? 7.617 -11.811 -12.393 1.00 96.81 293 PRO A CA 1
ATOM 2230 C C . PRO A 1 293 ? 9.026 -11.279 -12.100 1.00 96.81 293 PRO A C 1
ATOM 2232 O O . PRO A 1 293 ? 9.471 -10.298 -12.695 1.00 96.81 293 PRO A O 1
ATOM 2235 N N . ARG A 1 294 ? 9.719 -11.916 -11.149 1.00 95.38 294 ARG A N 1
ATOM 2236 C CA . ARG A 1 294 ? 11.120 -11.601 -10.847 1.00 95.38 294 ARG A CA 1
ATOM 2237 C C . ARG A 1 294 ? 12.047 -12.154 -11.917 1.00 95.38 294 ARG A C 1
ATOM 2239 O O . ARG A 1 294 ? 11.992 -13.335 -12.254 1.00 95.38 294 ARG A O 1
ATOM 2246 N N . THR A 1 295 ? 12.945 -11.300 -12.374 1.00 97.88 295 THR A N 1
ATOM 2247 C CA . THR A 1 295 ? 14.049 -11.623 -13.275 1.00 97.88 295 THR A CA 1
ATOM 2248 C C . THR A 1 295 ? 15.359 -11.769 -12.489 1.00 97.88 295 THR A C 1
ATOM 2250 O O . THR A 1 295 ? 15.431 -11.350 -11.327 1.00 97.88 295 THR A O 1
ATOM 2253 N N . PRO A 1 296 ? 16.430 -12.307 -13.102 1.00 97.62 296 PRO A N 1
ATOM 2254 C CA . PRO A 1 296 ? 17.764 -12.283 -12.503 1.00 97.62 296 PRO A CA 1
ATOM 2255 C C . PRO A 1 296 ? 18.231 -10.869 -12.122 1.00 97.62 296 PRO A C 1
ATOM 2257 O O . PRO A 1 296 ? 18.861 -10.704 -11.084 1.00 97.62 296 PRO A O 1
ATOM 2260 N N . TYR A 1 297 ? 17.842 -9.838 -12.882 1.00 98.06 297 TYR A N 1
ATOM 2261 C CA . TYR A 1 297 ? 18.180 -8.443 -12.575 1.00 98.06 297 TYR A CA 1
ATOM 2262 C C . TYR A 1 297 ? 17.555 -7.963 -11.263 1.00 98.06 297 TYR A C 1
ATOM 2264 O O . TYR A 1 297 ? 18.210 -7.263 -10.495 1.00 98.06 297 TYR A O 1
ATOM 2272 N N . ASP A 1 298 ? 16.311 -8.368 -10.980 1.00 97.50 298 ASP A N 1
ATOM 2273 C CA . ASP A 1 298 ? 15.650 -8.054 -9.708 1.00 97.50 298 ASP A CA 1
ATOM 2274 C C . ASP A 1 298 ? 16.293 -8.825 -8.544 1.00 97.50 298 ASP A C 1
ATOM 2276 O O . ASP A 1 298 ? 16.329 -8.332 -7.421 1.00 97.50 298 ASP A O 1
ATOM 2280 N N . ALA A 1 299 ? 16.782 -10.047 -8.786 1.00 96.50 299 ALA A N 1
ATOM 2281 C CA . ALA A 1 299 ? 17.474 -10.847 -7.776 1.00 96.50 299 ALA A CA 1
ATOM 2282 C C . ALA A 1 299 ? 18.849 -10.262 -7.414 1.00 96.50 299 ALA A C 1
ATOM 2284 O O . ALA A 1 299 ? 19.166 -10.155 -6.233 1.00 96.50 299 ALA A O 1
ATOM 2285 N N . GLU A 1 300 ? 19.632 -9.836 -8.407 1.00 96.69 300 GLU A N 1
ATOM 2286 C CA . GLU A 1 300 ? 20.911 -9.154 -8.179 1.00 96.69 300 GLU A CA 1
ATOM 2287 C C . GLU A 1 300 ? 20.713 -7.796 -7.495 1.00 96.69 300 GLU A C 1
ATOM 2289 O O . GLU A 1 300 ? 21.399 -7.489 -6.526 1.00 96.69 300 GLU A O 1
ATOM 2294 N N . LEU A 1 301 ? 19.739 -6.997 -7.950 1.00 95.56 301 LEU A N 1
ATOM 2295 C CA . LEU A 1 301 ? 19.403 -5.719 -7.318 1.00 95.56 301 LEU A CA 1
ATOM 2296 C C . LEU A 1 301 ? 19.013 -5.893 -5.847 1.00 95.56 301 LEU A C 1
ATOM 2298 O O . LEU A 1 301 ? 19.420 -5.102 -5.000 1.00 95.56 301 LEU A O 1
ATOM 2302 N N . ASP A 1 302 ? 18.220 -6.918 -5.540 1.00 93.94 302 ASP A N 1
ATOM 2303 C CA . ASP A 1 302 ? 17.815 -7.246 -4.175 1.00 93.94 302 ASP A CA 1
ATOM 2304 C C . ASP A 1 302 ? 19.016 -7.674 -3.314 1.00 93.94 302 ASP A C 1
ATOM 2306 O O . ASP A 1 302 ? 19.171 -7.170 -2.200 1.00 93.94 302 ASP A O 1
ATOM 2310 N N . ALA A 1 303 ? 19.894 -8.528 -3.850 1.00 95.06 303 ALA A N 1
ATOM 2311 C CA . ALA A 1 303 ? 21.105 -8.992 -3.173 1.00 95.06 303 ALA A CA 1
ATOM 2312 C C . ALA A 1 303 ? 22.103 -7.859 -2.874 1.00 95.06 303 ALA A C 1
ATOM 2314 O O . ALA A 1 303 ? 22.693 -7.847 -1.796 1.00 95.06 303 ALA A O 1
ATOM 2315 N N . ASP A 1 304 ? 22.248 -6.900 -3.792 1.00 90.50 304 ASP A N 1
ATOM 2316 C CA . ASP A 1 304 ? 23.140 -5.740 -3.643 1.00 90.50 304 ASP A CA 1
ATOM 2317 C C . ASP A 1 304 ? 22.532 -4.621 -2.776 1.00 90.50 304 ASP A C 1
ATOM 2319 O O . ASP A 1 304 ? 23.200 -3.635 -2.453 1.00 90.50 304 ASP A O 1
ATOM 2323 N N . SER A 1 305 ? 21.245 -4.717 -2.431 1.00 85.38 305 SER A N 1
ATOM 2324 C CA . SER A 1 305 ? 20.566 -3.683 -1.652 1.00 85.38 305 SER A CA 1
ATOM 2325 C C . SER A 1 305 ? 20.977 -3.716 -0.171 1.00 85.38 305 SER A C 1
ATOM 2327 O O . SER A 1 305 ? 21.326 -4.776 0.348 1.00 85.38 305 SER A O 1
ATOM 2329 N N . PRO A 1 306 ? 20.847 -2.597 0.571 1.00 78.00 306 PRO A N 1
ATOM 2330 C CA . PRO A 1 306 ? 21.131 -2.573 2.012 1.00 78.00 306 PRO A CA 1
ATOM 2331 C C . PRO A 1 306 ? 20.288 -3.559 2.840 1.00 78.00 306 PRO A C 1
ATOM 2333 O O . PRO A 1 306 ? 20.676 -3.934 3.946 1.00 78.00 306 PRO A O 1
ATOM 2336 N N . HIS A 1 307 ? 19.128 -3.971 2.315 1.00 78.88 307 HIS A N 1
ATOM 2337 C CA . HIS A 1 307 ? 18.195 -4.885 2.973 1.00 78.88 307 HIS A CA 1
ATOM 2338 C C . HIS A 1 307 ? 17.721 -5.971 1.988 1.00 78.88 307 HIS A C 1
ATOM 2340 O O . HIS A 1 307 ? 16.639 -5.842 1.401 1.00 78.88 307 HIS A O 1
ATOM 2346 N N . PRO A 1 308 ? 18.521 -7.030 1.766 1.00 87.88 308 PRO A N 1
ATOM 2347 C CA . PRO A 1 308 ? 18.140 -8.134 0.888 1.00 87.88 308 PRO A CA 1
ATOM 2348 C C . PRO A 1 308 ? 16.905 -8.882 1.405 1.00 87.88 308 PRO A C 1
ATOM 2350 O O . PRO A 1 308 ? 16.775 -9.110 2.607 1.00 87.88 308 PRO A O 1
ATOM 2353 N N . ASN A 1 309 ? 16.028 -9.317 0.496 1.00 88.12 309 ASN A N 1
ATOM 2354 C CA . ASN A 1 309 ? 14.753 -10.003 0.769 1.00 88.12 309 ASN A CA 1
ATOM 2355 C C . ASN A 1 309 ? 13.661 -9.154 1.450 1.00 88.12 309 ASN A C 1
ATOM 2357 O O . ASN A 1 309 ? 12.596 -9.683 1.784 1.00 88.12 309 ASN A O 1
ATOM 2361 N N . ASP A 1 310 ? 13.899 -7.854 1.620 1.00 86.50 310 ASP A N 1
ATOM 2362 C CA . ASP A 1 310 ? 12.914 -6.865 2.067 1.00 86.50 310 ASP A CA 1
ATOM 2363 C C . ASP A 1 310 ? 12.499 -5.957 0.899 1.00 86.50 310 ASP A C 1
ATOM 2365 O O . ASP A 1 310 ? 13.244 -5.780 -0.067 1.00 86.50 310 ASP A O 1
ATOM 2369 N N . GLN A 1 311 ? 11.315 -5.349 0.991 1.00 88.69 311 GLN A N 1
ATOM 2370 C CA . GLN A 1 311 ? 10.789 -4.402 -0.002 1.00 88.69 311 GLN A CA 1
ATOM 2371 C C . GLN A 1 311 ? 10.725 -4.972 -1.436 1.00 88.69 311 GLN A C 1
ATOM 2373 O O . GLN A 1 311 ? 10.945 -4.258 -2.416 1.00 88.69 311 GLN A O 1
ATOM 2378 N N . GLY A 1 312 ? 10.443 -6.273 -1.576 1.00 91.94 312 GLY A N 1
ATOM 2379 C CA . GLY A 1 312 ? 10.471 -6.962 -2.870 1.00 91.94 312 GLY A CA 1
ATOM 2380 C C . GLY A 1 312 ? 9.522 -6.361 -3.912 1.00 91.94 312 GLY A C 1
ATOM 2381 O O . GLY A 1 312 ? 9.898 -6.234 -5.075 1.00 91.94 312 GLY A O 1
ATOM 2382 N N . PHE A 1 313 ? 8.317 -5.952 -3.506 1.00 97.31 313 PHE A N 1
ATOM 2383 C CA . PHE A 1 313 ? 7.352 -5.310 -4.400 1.00 97.31 313 PHE A CA 1
ATOM 2384 C C . PHE A 1 313 ? 7.788 -3.895 -4.784 1.00 97.31 313 PHE A C 1
ATOM 2386 O O . PHE A 1 313 ? 7.788 -3.560 -5.967 1.00 97.31 313 PHE A O 1
ATOM 2393 N N . GLU A 1 314 ? 8.250 -3.098 -3.815 1.00 95.56 314 GLU A N 1
ATOM 2394 C CA . GLU A 1 314 ? 8.773 -1.751 -4.065 1.00 95.56 314 GLU A CA 1
ATOM 2395 C C . GLU A 1 314 ? 9.945 -1.772 -5.050 1.00 95.56 314 GLU A C 1
ATOM 2397 O O . GLU A 1 314 ? 9.934 -1.020 -6.023 1.00 95.56 314 GLU A O 1
ATOM 2402 N N . LYS A 1 315 ? 10.892 -2.702 -4.871 1.00 95.31 315 LYS A N 1
ATOM 2403 C CA . LYS A 1 315 ? 12.042 -2.908 -5.766 1.00 95.31 315 LYS A CA 1
ATOM 2404 C C . LYS A 1 315 ? 11.658 -3.164 -7.223 1.00 95.31 315 LYS A C 1
ATOM 2406 O O . LYS A 1 315 ? 12.446 -2.872 -8.117 1.00 95.31 315 LYS A O 1
ATOM 2411 N N . MET A 1 316 ? 10.455 -3.677 -7.482 1.00 97.12 316 MET A N 1
ATOM 2412 C CA . MET A 1 31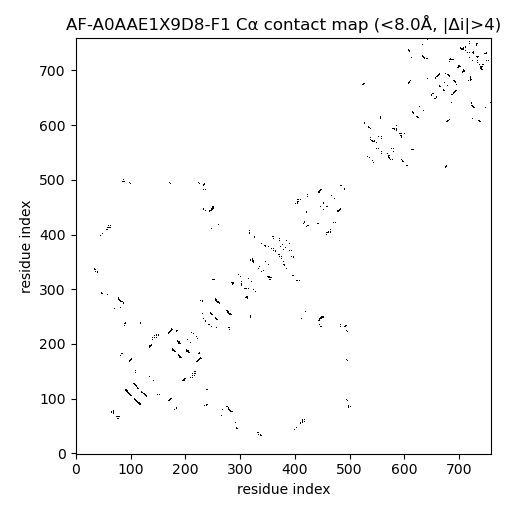6 ? 9.977 -3.931 -8.842 1.00 97.12 316 MET A CA 1
ATOM 2413 C C . MET A 1 316 ? 9.159 -2.791 -9.449 1.00 97.12 316 MET A C 1
ATOM 2415 O O . MET A 1 316 ? 9.041 -2.769 -10.679 1.00 97.12 316 MET A O 1
ATOM 2419 N N . ILE A 1 317 ? 8.572 -1.900 -8.635 1.00 97.38 317 ILE A N 1
ATOM 2420 C CA . ILE A 1 317 ? 7.593 -0.908 -9.115 1.00 97.38 317 ILE A CA 1
ATOM 2421 C C . ILE A 1 317 ? 7.959 0.556 -8.851 1.00 97.38 317 ILE A C 1
ATOM 2423 O O . ILE A 1 317 ? 7.398 1.430 -9.511 1.00 97.38 317 ILE A O 1
ATOM 2427 N N . SER A 1 318 ? 8.855 0.849 -7.904 1.00 92.81 318 SER A N 1
ATOM 2428 C CA . SER A 1 318 ? 9.143 2.224 -7.486 1.00 92.81 318 SER A CA 1
ATOM 2429 C C . SER A 1 318 ? 10.264 2.880 -8.292 1.00 92.81 318 SER A C 1
ATOM 2431 O O . SER A 1 318 ? 11.146 2.237 -8.868 1.00 92.81 318 SER A O 1
ATOM 2433 N N . GLY A 1 319 ? 10.241 4.210 -8.310 1.00 89.44 319 GLY A N 1
ATOM 2434 C CA . GLY A 1 319 ? 11.100 5.040 -9.144 1.00 89.44 319 GLY A CA 1
ATOM 2435 C C . GLY A 1 319 ? 12.565 5.053 -8.716 1.00 89.44 319 GLY A C 1
ATOM 2436 O O . GLY A 1 319 ? 13.412 5.495 -9.494 1.00 89.44 319 GLY A O 1
ATOM 2437 N N . LEU A 1 320 ? 12.898 4.568 -7.517 1.00 88.12 320 LEU A N 1
ATOM 2438 C CA . LEU A 1 320 ? 14.292 4.370 -7.125 1.00 88.12 320 LEU A CA 1
ATOM 2439 C C . LEU A 1 320 ? 14.955 3.251 -7.944 1.00 88.12 320 LEU A C 1
ATOM 2441 O O . LEU A 1 320 ? 16.130 3.358 -8.280 1.00 88.12 320 LEU A O 1
ATOM 2445 N N . TYR A 1 321 ? 14.205 2.200 -8.292 1.00 95.25 321 TYR A N 1
ATOM 2446 C CA . TYR A 1 321 ? 14.783 0.951 -8.794 1.00 95.25 321 TYR A CA 1
ATOM 2447 C C . TYR A 1 321 ? 14.632 0.741 -10.302 1.00 95.25 321 TYR A C 1
ATOM 2449 O O . TYR A 1 321 ? 15.474 0.063 -10.890 1.00 95.25 321 TYR A O 1
ATOM 2457 N N . LEU A 1 322 ? 13.634 1.351 -10.961 1.00 97.19 322 LEU A N 1
ATOM 2458 C CA . LEU A 1 322 ? 13.413 1.155 -12.407 1.00 97.19 322 LEU A CA 1
ATOM 2459 C C . LEU A 1 322 ? 14.668 1.449 -13.239 1.00 97.19 322 LEU A C 1
ATOM 2461 O O . LEU A 1 322 ? 15.022 0.678 -14.131 1.00 97.19 322 LEU A O 1
ATOM 2465 N N . GLY A 1 323 ? 15.367 2.541 -12.924 1.00 97.12 323 GLY A N 1
ATOM 2466 C CA . GLY A 1 323 ? 16.586 2.917 -13.633 1.00 97.12 323 GLY A CA 1
ATOM 2467 C C . GLY A 1 323 ? 17.765 1.976 -13.383 1.00 97.12 323 GLY A C 1
ATOM 2468 O O . GLY A 1 323 ? 18.518 1.698 -14.315 1.00 97.12 323 GLY A O 1
ATOM 2469 N N . ASP A 1 324 ? 17.890 1.407 -12.179 1.00 97.50 324 ASP A N 1
ATOM 2470 C CA . ASP A 1 324 ? 18.958 0.444 -11.887 1.00 97.50 324 ASP A CA 1
ATOM 2471 C C . ASP A 1 324 ? 18.720 -0.902 -12.587 1.00 97.50 324 ASP A C 1
ATOM 2473 O O . ASP A 1 324 ? 19.665 -1.520 -13.074 1.00 97.50 324 ASP A O 1
ATOM 2477 N N . ILE A 1 325 ? 17.459 -1.318 -12.746 1.00 98.44 325 ILE A N 1
ATOM 2478 C CA . ILE A 1 325 ? 17.110 -2.496 -13.554 1.00 98.44 325 ILE A CA 1
ATOM 2479 C C . ILE A 1 325 ? 17.493 -2.262 -15.020 1.00 98.44 325 ILE A C 1
ATOM 2481 O O . ILE A 1 325 ? 18.175 -3.097 -15.614 1.00 98.44 325 ILE A O 1
ATOM 2485 N N . VAL A 1 326 ? 17.134 -1.106 -15.595 1.00 98.69 326 VAL A N 1
ATOM 2486 C CA . VAL A 1 326 ? 17.533 -0.742 -16.968 1.00 98.69 326 VAL A CA 1
ATOM 2487 C C . VAL A 1 326 ? 19.061 -0.719 -17.108 1.00 98.69 326 VAL A C 1
ATOM 2489 O O . VAL A 1 326 ? 19.595 -1.298 -18.056 1.00 98.69 326 VAL A O 1
ATOM 2492 N N . ARG A 1 327 ? 19.786 -0.133 -16.143 1.00 98.50 327 ARG A N 1
ATOM 2493 C CA . ARG A 1 327 ? 21.260 -0.127 -16.113 1.00 98.50 327 ARG A CA 1
ATOM 2494 C C . ARG A 1 327 ? 21.827 -1.547 -16.153 1.00 98.50 327 ARG A C 1
ATOM 2496 O O . ARG 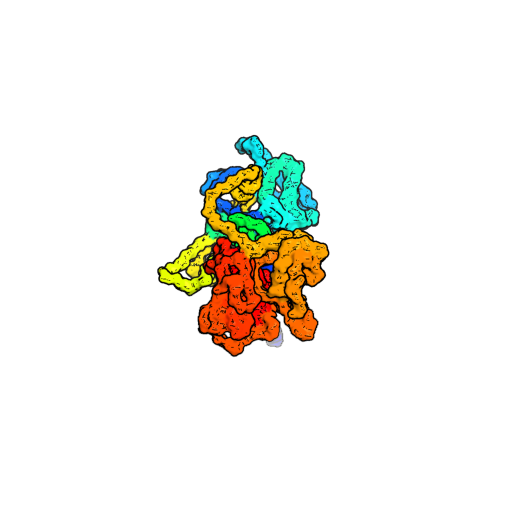A 1 327 ? 22.722 -1.811 -16.955 1.00 98.50 327 ARG A O 1
ATOM 2503 N N . ARG A 1 328 ? 21.316 -2.465 -15.324 1.00 98.44 328 ARG A N 1
ATOM 2504 C CA . ARG A 1 328 ? 21.776 -3.867 -15.265 1.00 98.44 328 ARG A CA 1
ATOM 2505 C C . ARG A 1 328 ? 21.546 -4.603 -16.583 1.00 98.44 328 ARG A C 1
ATOM 2507 O O . ARG A 1 328 ? 22.431 -5.329 -17.038 1.00 98.44 328 ARG A O 1
ATOM 2514 N N . VAL A 1 329 ? 20.411 -4.367 -17.241 1.00 98.44 329 VAL A N 1
ATOM 2515 C CA . VAL A 1 329 ? 20.138 -4.925 -18.573 1.00 98.44 329 VAL A CA 1
ATOM 2516 C C . VAL A 1 329 ? 21.131 -4.381 -19.608 1.00 98.44 329 VAL A C 1
ATOM 2518 O O . VAL A 1 329 ? 21.729 -5.164 -20.347 1.00 98.44 329 VAL A O 1
ATOM 2521 N N . ILE A 1 330 ? 21.372 -3.063 -19.642 1.00 98.12 330 ILE A N 1
ATOM 2522 C CA . ILE A 1 330 ? 22.335 -2.442 -20.574 1.00 98.12 330 ILE A CA 1
ATOM 2523 C C . ILE A 1 330 ? 23.764 -2.942 -20.310 1.00 98.12 330 ILE A C 1
ATOM 2525 O O . ILE A 1 330 ? 24.508 -3.226 -21.256 1.00 98.12 330 ILE A O 1
ATOM 2529 N N . LEU A 1 331 ? 24.147 -3.107 -19.041 1.00 97.81 331 LEU A N 1
ATOM 2530 C CA . LEU A 1 331 ? 25.425 -3.701 -18.655 1.00 97.81 331 LEU A CA 1
ATOM 2531 C C . LEU A 1 331 ? 25.549 -5.126 -19.201 1.00 97.81 331 LEU A C 1
ATOM 2533 O O . LEU A 1 331 ? 26.553 -5.449 -19.839 1.00 97.81 331 LEU A O 1
ATOM 2537 N N . ARG A 1 332 ? 24.513 -5.957 -19.035 1.00 97.25 332 ARG A N 1
ATOM 2538 C CA . ARG A 1 332 ? 24.504 -7.317 -19.586 1.00 97.25 332 ARG A CA 1
ATOM 2539 C C . ARG A 1 332 ? 24.625 -7.314 -21.110 1.00 97.25 332 ARG A C 1
ATOM 2541 O O . ARG A 1 332 ? 25.415 -8.078 -21.660 1.00 97.25 332 ARG A O 1
ATOM 2548 N N . MET A 1 333 ? 23.894 -6.442 -21.802 1.00 96.62 333 MET A N 1
ATOM 2549 C CA . MET A 1 333 ? 23.981 -6.318 -23.261 1.00 96.62 333 MET A CA 1
ATOM 2550 C C . MET A 1 333 ? 25.385 -5.897 -23.724 1.00 96.62 333 MET A C 1
ATOM 2552 O O . MET A 1 333 ? 25.895 -6.453 -24.698 1.00 96.62 333 MET A O 1
ATOM 2556 N N . SER A 1 334 ? 26.031 -4.978 -22.999 1.00 95.31 334 SER A N 1
ATOM 2557 C CA . SER A 1 334 ? 27.413 -4.538 -23.255 1.00 95.31 334 SER A CA 1
ATOM 2558 C C . SER A 1 334 ? 28.446 -5.650 -23.026 1.00 95.31 334 SER A C 1
ATOM 2560 O O . SER A 1 334 ? 29.468 -5.701 -23.706 1.00 95.31 334 SER A O 1
ATOM 2562 N N . GLN A 1 335 ? 28.188 -6.576 -22.097 1.00 94.38 335 GLN A N 1
ATOM 2563 C CA . GLN A 1 335 ? 29.046 -7.745 -21.863 1.00 94.38 335 GLN A CA 1
ATOM 2564 C C . GLN A 1 335 ? 28.881 -8.825 -22.948 1.00 94.38 335 GLN A C 1
ATOM 2566 O O . GLN A 1 335 ? 29.834 -9.526 -23.286 1.00 94.38 335 GLN A O 1
ATOM 2571 N N . GLU A 1 336 ? 27.683 -8.955 -23.521 1.00 92.56 336 GLU A N 1
ATOM 2572 C CA . GLU A 1 336 ? 27.379 -9.939 -24.569 1.00 92.56 336 GLU A CA 1
ATOM 2573 C C . GLU A 1 336 ? 27.827 -9.498 -25.974 1.00 92.56 336 GLU A C 1
ATOM 2575 O O . GLU A 1 336 ? 28.044 -10.331 -26.867 1.00 92.56 336 GLU A O 1
ATOM 2580 N N . SER A 1 337 ? 27.966 -8.193 -26.220 1.00 91.62 337 SER A N 1
ATOM 2581 C CA . SER A 1 337 ? 28.405 -7.664 -27.513 1.00 91.62 337 SER A CA 1
ATOM 2582 C C . SER A 1 337 ? 28.979 -6.254 -27.426 1.00 91.62 337 SER A C 1
ATOM 2584 O O . SER A 1 337 ? 28.536 -5.431 -26.639 1.00 91.62 337 SER A O 1
ATOM 2586 N N . ASP A 1 338 ? 29.846 -5.924 -28.382 1.00 89.25 338 ASP A N 1
ATOM 2587 C CA . ASP A 1 338 ? 30.413 -4.591 -28.624 1.00 89.25 338 ASP A CA 1
ATOM 2588 C C . ASP A 1 338 ? 29.420 -3.575 -29.235 1.00 89.25 338 ASP A C 1
ATOM 2590 O O . ASP A 1 338 ? 29.840 -2.598 -29.853 1.00 89.25 338 ASP A O 1
ATOM 2594 N N . VAL A 1 339 ? 28.101 -3.783 -29.101 1.00 90.38 339 VAL A N 1
ATOM 2595 C CA . VAL A 1 339 ? 27.080 -2.892 -29.701 1.00 90.38 339 VAL A CA 1
ATOM 2596 C C . VAL A 1 339 ? 27.075 -1.489 -29.088 1.00 90.38 339 VAL A C 1
ATOM 2598 O O . VAL A 1 339 ? 26.687 -0.541 -29.766 1.00 90.38 339 VAL A O 1
ATOM 2601 N N . PHE A 1 340 ? 27.533 -1.371 -27.840 1.00 92.88 340 PHE A N 1
ATOM 2602 C CA . PHE A 1 340 ? 27.758 -0.115 -27.122 1.00 92.88 340 PHE A CA 1
ATOM 2603 C C . PHE A 1 340 ? 29.247 0.288 -27.108 1.00 92.88 340 PHE A C 1
ATOM 2605 O O . PHE A 1 340 ? 29.625 1.219 -26.413 1.00 92.88 340 PHE A O 1
ATOM 2612 N N . GLY A 1 341 ? 30.117 -0.405 -27.854 1.00 89.94 341 GLY A N 1
ATOM 2613 C CA . GLY A 1 341 ? 31.568 -0.241 -27.735 1.00 89.94 341 GLY A CA 1
ATOM 2614 C C . GLY A 1 341 ? 32.142 -0.924 -26.482 1.00 89.94 341 GLY A C 1
ATOM 2615 O O . GLY A 1 341 ? 31.578 -1.919 -26.017 1.00 89.94 341 GLY A O 1
ATOM 2616 N N . PRO A 1 342 ? 33.299 -0.463 -25.967 1.00 91.06 342 PRO A N 1
ATOM 2617 C CA . PRO A 1 342 ? 33.844 -0.929 -24.693 1.00 91.06 342 PRO A CA 1
ATOM 2618 C C . PRO A 1 342 ? 32.857 -0.703 -23.542 1.00 91.06 342 PRO A C 1
ATOM 2620 O O . PRO A 1 342 ? 32.161 0.307 -23.508 1.00 91.06 342 PRO A O 1
ATOM 2623 N N . VAL A 1 343 ? 32.817 -1.628 -22.579 1.00 93.69 343 VAL A N 1
ATOM 2624 C CA . VAL A 1 343 ? 31.954 -1.488 -21.397 1.00 93.69 343 VAL A CA 1
ATOM 2625 C C . VAL A 1 343 ? 32.390 -0.256 -20.602 1.00 93.69 343 VAL A C 1
ATOM 2627 O O . VAL A 1 343 ? 33.507 -0.220 -20.087 1.00 93.69 343 VAL A O 1
ATOM 2630 N N . SER A 1 344 ? 31.505 0.734 -20.499 1.00 95.69 344 SER A N 1
ATOM 2631 C CA . SER A 1 344 ? 31.739 1.925 -19.683 1.00 95.69 344 SER A CA 1
ATOM 2632 C C . SER A 1 344 ? 31.785 1.578 -18.193 1.00 95.69 344 SER A C 1
ATOM 2634 O O . SER A 1 344 ? 30.956 0.809 -17.699 1.00 95.69 344 SER A O 1
ATOM 2636 N N . SER A 1 345 ? 32.718 2.185 -17.454 1.00 96.44 345 SER A N 1
ATOM 2637 C CA . SER A 1 345 ? 32.788 2.073 -15.992 1.00 96.44 345 SER A CA 1
ATOM 2638 C C . SER A 1 345 ? 31.553 2.662 -15.307 1.00 96.44 345 SER A C 1
ATOM 2640 O O . SER A 1 345 ? 31.158 2.161 -14.257 1.00 96.44 345 SER A O 1
ATOM 2642 N N . LYS A 1 346 ? 30.883 3.646 -15.927 1.00 97.50 346 LYS A N 1
ATOM 2643 C CA . LYS A 1 346 ? 29.636 4.238 -15.419 1.00 97.50 346 LYS A CA 1
ATOM 2644 C C . LYS A 1 346 ? 28.505 3.231 -15.291 1.00 97.50 346 LYS A C 1
ATOM 2646 O O . LYS A 1 346 ? 27.698 3.331 -14.376 1.00 97.50 346 LYS A O 1
ATOM 2651 N N . LEU A 1 347 ? 28.476 2.200 -16.136 1.00 96.06 347 LEU A N 1
ATOM 2652 C CA . LEU A 1 347 ? 27.491 1.125 -16.014 1.00 96.06 347 LEU A CA 1
ATOM 2653 C C . LEU A 1 347 ? 27.669 0.280 -14.746 1.00 96.06 347 LEU A C 1
ATOM 2655 O O . LEU A 1 347 ? 26.750 -0.462 -14.411 1.00 96.06 347 LEU A O 1
ATOM 2659 N N . LEU A 1 348 ? 28.804 0.366 -14.046 1.00 95.50 348 LEU A N 1
ATOM 2660 C CA . LEU A 1 348 ? 29.040 -0.321 -12.772 1.00 95.50 348 LEU A CA 1
ATOM 2661 C C . LEU A 1 348 ? 28.592 0.507 -11.559 1.00 95.50 348 LEU A C 1
ATOM 2663 O O . LEU A 1 348 ? 28.491 -0.053 -10.472 1.00 95.50 348 LEU A O 1
ATOM 2667 N N . GLU A 1 349 ? 28.310 1.802 -11.731 1.00 95.25 349 GLU A N 1
ATOM 2668 C CA . GLU A 1 349 ? 27.844 2.695 -10.665 1.00 95.25 349 GLU A CA 1
ATOM 2669 C C . GLU A 1 349 ? 26.340 2.446 -10.400 1.00 95.25 349 GLU A C 1
ATOM 2671 O O . GLU A 1 349 ? 25.509 2.707 -11.279 1.00 95.25 349 GLU A O 1
ATOM 2676 N N . PRO A 1 350 ? 25.944 1.919 -9.222 1.00 92.00 350 PRO A N 1
ATOM 2677 C CA . PRO A 1 350 ? 24.537 1.676 -8.909 1.00 92.00 350 PRO A CA 1
ATOM 2678 C C . PRO A 1 350 ? 23.725 2.975 -8.921 1.00 92.00 350 PRO A C 1
ATOM 2680 O O . PRO A 1 350 ? 24.211 4.018 -8.490 1.00 92.00 350 PRO A O 1
ATOM 2683 N N . PHE A 1 351 ? 22.474 2.907 -9.379 1.00 89.81 351 PHE A N 1
ATOM 2684 C CA . PHE A 1 351 ? 21.529 4.037 -9.395 1.00 89.81 351 PHE A CA 1
ATOM 2685 C C . PHE A 1 351 ? 21.955 5.268 -10.224 1.00 89.81 351 PHE A C 1
ATOM 2687 O O . PHE A 1 351 ? 21.322 6.321 -10.116 1.00 89.81 351 PHE A O 1
ATOM 2694 N N . ILE A 1 352 ? 22.970 5.149 -11.094 1.00 96.44 352 ILE A N 1
ATOM 2695 C CA . ILE A 1 352 ? 23.392 6.238 -11.995 1.00 96.44 352 ILE A CA 1
ATOM 2696 C C . ILE A 1 352 ? 22.266 6.673 -12.949 1.00 96.44 352 ILE A C 1
ATOM 2698 O O . ILE A 1 352 ? 22.097 7.860 -13.225 1.00 96.44 352 ILE A O 1
ATOM 2702 N N . LEU A 1 353 ? 21.445 5.721 -13.408 1.00 95.94 353 LEU A N 1
ATOM 2703 C CA . LEU A 1 353 ? 20.232 5.997 -14.173 1.00 95.94 353 LEU A CA 1
ATOM 2704 C C . LEU A 1 353 ? 19.057 6.200 -13.219 1.00 95.94 353 LEU A C 1
ATOM 2706 O O . LEU A 1 353 ? 18.641 5.276 -12.520 1.00 95.94 353 LEU A O 1
ATOM 2710 N N . ARG A 1 354 ? 18.485 7.406 -13.229 1.00 92.88 354 ARG A N 1
ATOM 2711 C CA . ARG A 1 354 ? 17.299 7.761 -12.436 1.00 92.88 354 ARG A CA 1
ATOM 2712 C C . ARG A 1 354 ? 16.041 7.740 -13.295 1.00 92.88 354 ARG A C 1
ATOM 2714 O O . ARG A 1 354 ? 16.096 7.972 -14.498 1.00 92.88 354 ARG A O 1
ATOM 2721 N N . THR A 1 355 ? 14.887 7.542 -12.667 1.00 91.94 355 THR A N 1
ATOM 2722 C CA . THR A 1 355 ? 13.587 7.461 -13.358 1.00 91.94 355 THR A CA 1
ATOM 2723 C C . THR A 1 355 ? 13.294 8.595 -14.353 1.00 91.94 355 THR A C 1
ATOM 2725 O O . THR A 1 355 ? 12.834 8.267 -15.441 1.00 91.94 355 THR A O 1
ATOM 2728 N N . PRO A 1 356 ? 13.588 9.888 -14.087 1.00 94.50 356 PRO A N 1
ATOM 2729 C CA . PRO A 1 356 ? 13.373 10.939 -15.089 1.00 94.50 356 PRO A CA 1
ATOM 2730 C C . PRO A 1 356 ? 14.140 10.705 -16.398 1.00 94.50 356 PRO A C 1
ATOM 2732 O O . PRO A 1 356 ? 13.654 11.045 -17.467 1.00 94.50 356 PRO A O 1
ATOM 2735 N N . MET A 1 357 ? 15.312 10.073 -16.320 1.00 97.81 357 MET A N 1
ATOM 2736 C CA . MET A 1 357 ? 16.125 9.718 -17.484 1.00 97.81 357 MET A CA 1
ATOM 2737 C C . MET A 1 357 ? 15.521 8.528 -18.229 1.00 97.81 357 MET A C 1
ATOM 2739 O O . MET A 1 357 ? 15.536 8.495 -19.451 1.00 97.81 357 MET A O 1
ATOM 2743 N N . ILE A 1 358 ? 14.955 7.561 -17.499 1.00 97.88 358 ILE A N 1
ATOM 2744 C CA . ILE A 1 358 ? 14.218 6.445 -18.106 1.00 97.88 358 ILE A CA 1
ATOM 2745 C C . ILE A 1 358 ? 12.984 6.962 -18.844 1.00 97.88 358 ILE A C 1
ATOM 2747 O O . ILE A 1 358 ? 12.753 6.554 -19.976 1.00 97.88 358 ILE A O 1
ATOM 2751 N N . ALA A 1 359 ? 12.237 7.888 -18.236 1.00 97.56 359 ALA A N 1
ATOM 2752 C CA . ALA A 1 359 ? 11.094 8.530 -18.872 1.00 97.56 359 ALA A CA 1
ATOM 2753 C C . ALA A 1 359 ? 11.506 9.294 -20.136 1.00 97.56 359 ALA A C 1
ATOM 2755 O O . ALA A 1 359 ? 10.944 9.035 -21.194 1.00 97.56 359 ALA A O 1
ATOM 2756 N N . ALA A 1 360 ? 12.549 10.130 -20.058 1.00 98.19 360 ALA A N 1
ATOM 2757 C CA . ALA A 1 360 ? 13.075 10.861 -21.211 1.00 98.19 360 ALA A CA 1
ATOM 2758 C C . ALA A 1 360 ? 13.519 9.929 -22.351 1.00 98.19 360 ALA A C 1
ATOM 2760 O O . ALA A 1 360 ? 13.186 10.176 -23.501 1.00 98.19 360 ALA A O 1
ATOM 2761 N N . MET A 1 361 ? 14.212 8.823 -22.047 1.00 98.56 361 MET A N 1
ATOM 2762 C CA . MET A 1 361 ? 14.592 7.838 -23.067 1.00 98.56 361 MET A CA 1
ATOM 2763 C C . MET A 1 361 ? 13.391 7.094 -23.658 1.00 98.56 361 MET A C 1
ATOM 2765 O O . MET A 1 361 ? 13.394 6.776 -24.842 1.00 98.56 361 MET A O 1
ATOM 2769 N N . HIS A 1 362 ? 12.397 6.749 -22.840 1.00 98.44 362 HIS A N 1
ATOM 2770 C CA . HIS A 1 362 ? 11.240 5.969 -23.275 1.00 98.44 362 HIS A CA 1
ATOM 2771 C C . HIS A 1 362 ? 10.262 6.795 -24.118 1.00 98.44 362 HIS A C 1
ATOM 2773 O O . HIS A 1 362 ? 9.681 6.265 -25.062 1.00 98.44 362 HIS A O 1
ATOM 2779 N N . GLU A 1 363 ? 10.102 8.076 -23.785 1.00 97.75 363 GLU A N 1
ATOM 2780 C CA . GLU A 1 363 ? 9.179 9.014 -24.436 1.00 97.75 363 GLU A CA 1
ATOM 2781 C C . GLU A 1 363 ? 9.846 9.825 -25.564 1.00 97.75 363 GLU A C 1
ATOM 2783 O O . GLU A 1 363 ? 9.210 10.701 -26.143 1.00 97.75 363 GLU A O 1
ATOM 2788 N N . ASP A 1 364 ? 11.105 9.522 -25.906 1.00 98.06 364 ASP A N 1
ATOM 2789 C CA . ASP A 1 364 ? 11.827 10.138 -27.024 1.00 98.06 364 ASP A CA 1
ATOM 2790 C C . ASP A 1 364 ? 11.214 9.714 -28.366 1.00 98.06 364 ASP A C 1
ATOM 2792 O O . ASP A 1 364 ? 11.434 8.607 -28.870 1.00 98.06 364 ASP A O 1
ATOM 2796 N N . ASP A 1 365 ? 10.434 10.615 -28.954 1.00 95.88 365 ASP A N 1
ATOM 2797 C CA . ASP A 1 365 ? 9.790 10.445 -30.253 1.00 95.88 365 ASP A CA 1
ATOM 2798 C C . ASP A 1 365 ? 10.617 11.027 -31.412 1.00 95.88 365 ASP A C 1
ATOM 2800 O O . ASP A 1 365 ? 10.191 10.989 -32.575 1.00 95.88 365 ASP A O 1
ATOM 2804 N N . SER A 1 366 ? 11.826 11.531 -31.134 1.00 97.81 366 SER A N 1
ATOM 2805 C CA . SER A 1 366 ? 12.637 12.168 -32.158 1.00 97.81 366 SER A CA 1
ATOM 2806 C C . SER A 1 366 ? 13.124 11.138 -33.189 1.00 97.81 366 SER A C 1
ATOM 2808 O O . SER A 1 366 ? 13.464 10.001 -32.843 1.00 97.81 366 SER A O 1
ATOM 2810 N N . PRO A 1 367 ? 13.232 11.498 -34.488 1.00 96.06 367 PRO A N 1
ATOM 2811 C CA . PRO A 1 367 ? 13.573 10.538 -35.548 1.00 96.06 367 PRO A CA 1
ATOM 2812 C C . PRO A 1 367 ? 14.886 9.784 -35.314 1.00 96.06 367 PRO A C 1
ATOM 2814 O O . PRO A 1 367 ? 15.080 8.674 -35.818 1.00 96.06 367 PRO A O 1
ATOM 2817 N N . ASN A 1 368 ? 15.793 10.409 -34.561 1.00 95.44 368 ASN A N 1
ATOM 2818 C CA . ASN A 1 368 ? 17.099 9.870 -34.248 1.00 95.44 368 ASN A CA 1
ATOM 2819 C C . ASN A 1 368 ? 17.224 9.382 -32.805 1.00 95.44 368 ASN A C 1
ATOM 2821 O O . ASN A 1 368 ? 18.281 8.849 -32.509 1.00 95.44 368 ASN A O 1
ATOM 2825 N N . LEU A 1 369 ? 16.221 9.514 -31.936 1.00 98.25 369 LEU A N 1
ATOM 2826 C CA . LEU A 1 369 ? 16.337 9.236 -30.500 1.00 98.25 369 LEU A CA 1
ATOM 2827 C C . LEU A 1 369 ? 17.477 10.046 -29.851 1.00 98.25 369 LEU A C 1
ATOM 2829 O O . LEU A 1 369 ? 18.542 9.520 -29.492 1.00 98.25 369 LEU A O 1
ATOM 2833 N N . SER A 1 370 ? 17.301 11.365 -29.847 1.00 97.56 370 SER A N 1
ATOM 2834 C CA . SER A 1 370 ? 18.282 12.356 -29.392 1.00 97.56 370 SER A CA 1
ATOM 2835 C C . SER A 1 370 ? 18.473 12.353 -27.880 1.00 97.56 370 SER A C 1
ATOM 2837 O O . SER A 1 370 ? 19.621 12.392 -27.448 1.00 97.56 370 SER A O 1
ATOM 2839 N N . GLU A 1 371 ? 17.400 12.234 -27.100 1.00 98.06 371 GLU A N 1
ATOM 2840 C CA . GLU A 1 371 ? 17.467 12.128 -25.635 1.00 98.06 371 GLU A CA 1
ATOM 2841 C C . GLU A 1 371 ? 18.162 10.826 -25.239 1.00 98.06 371 GLU A C 1
ATOM 2843 O O . GLU A 1 371 ? 19.046 10.813 -24.382 1.00 98.06 371 GLU A O 1
ATOM 2848 N N . VAL A 1 372 ? 17.855 9.726 -25.941 1.00 98.50 372 VAL A N 1
ATOM 2849 C CA . VAL A 1 372 ? 18.553 8.447 -25.735 1.00 98.50 372 VAL A CA 1
ATOM 2850 C C . VAL A 1 372 ? 20.047 8.589 -26.017 1.00 98.50 372 VAL A C 1
ATOM 2852 O O . VAL A 1 372 ? 20.865 8.129 -25.225 1.00 98.50 372 VAL A O 1
ATOM 2855 N N . ALA A 1 373 ? 20.436 9.232 -27.123 1.00 98.31 373 ALA A N 1
ATOM 2856 C CA . ALA A 1 373 ? 21.853 9.484 -27.395 1.00 98.31 373 ALA A CA 1
ATOM 2857 C C . ALA A 1 373 ? 22.506 10.353 -26.321 1.00 98.31 373 ALA A C 1
ATOM 2859 O O . ALA A 1 373 ? 23.604 10.026 -25.876 1.00 98.31 373 ALA A O 1
ATOM 2860 N N . GLN A 1 374 ? 21.841 11.433 -25.915 1.00 98.31 374 GLN A N 1
ATOM 2861 C CA . GLN A 1 374 ? 22.368 12.370 -24.938 1.00 98.31 374 GLN A CA 1
ATOM 2862 C C . GLN A 1 374 ? 22.589 11.692 -23.586 1.00 98.31 374 GLN A C 1
ATOM 2864 O O . GLN A 1 374 ? 23.668 11.799 -23.021 1.00 98.31 374 GLN A O 1
ATOM 2869 N N . ILE A 1 375 ? 21.621 10.922 -23.091 1.00 98.44 375 ILE A N 1
ATOM 2870 C CA . ILE A 1 375 ? 21.737 10.231 -21.802 1.00 98.44 375 ILE A CA 1
ATOM 2871 C C . ILE A 1 375 ? 22.824 9.147 -21.844 1.00 98.44 375 ILE A C 1
ATOM 2873 O O . ILE A 1 375 ? 23.626 9.045 -20.911 1.00 98.44 375 ILE A O 1
ATOM 2877 N N . LEU A 1 376 ? 22.895 8.360 -22.925 1.00 98.19 376 LEU A N 1
ATOM 2878 C CA . LEU A 1 376 ? 23.954 7.359 -23.095 1.00 98.19 376 LEU A CA 1
ATOM 2879 C C . LEU A 1 376 ? 25.343 8.012 -23.131 1.00 98.19 376 LEU A C 1
ATOM 2881 O O . LEU A 1 376 ? 26.269 7.495 -22.511 1.00 98.19 376 LEU A O 1
ATOM 2885 N N . ASN A 1 377 ? 25.484 9.158 -23.796 1.00 97.81 377 ASN A N 1
ATOM 2886 C CA . ASN A 1 377 ? 26.748 9.878 -23.882 1.00 97.81 377 ASN A CA 1
ATOM 2887 C C . ASN A 1 377 ? 27.108 10.587 -22.569 1.00 97.81 377 ASN A C 1
ATOM 2889 O O . ASN A 1 377 ? 28.144 10.307 -21.979 1.00 97.81 377 ASN A O 1
ATOM 2893 N N . ASP A 1 378 ? 26.249 11.483 -22.095 1.00 97.62 378 ASP A N 1
ATOM 2894 C CA . ASP A 1 378 ? 26.568 12.424 -21.020 1.00 97.62 378 ASP A CA 1
ATOM 2895 C C . ASP A 1 378 ? 26.586 11.745 -19.647 1.00 97.62 378 ASP A C 1
ATOM 2897 O O . ASP A 1 378 ? 27.329 12.155 -18.760 1.00 97.62 378 ASP A O 1
ATOM 2901 N N . THR A 1 379 ? 25.758 10.711 -19.452 1.00 97.06 379 THR A N 1
ATOM 2902 C CA . THR A 1 379 ? 25.649 10.024 -18.154 1.00 97.06 379 THR A CA 1
ATOM 2903 C C . THR A 1 379 ? 26.413 8.715 -18.116 1.00 97.06 379 THR A C 1
ATOM 2905 O O . THR A 1 379 ? 27.056 8.408 -17.113 1.00 97.06 379 THR A O 1
ATOM 2908 N N . LEU A 1 380 ? 26.321 7.915 -19.181 1.00 97.06 380 LEU A N 1
ATOM 2909 C CA . LEU A 1 380 ? 26.976 6.610 -19.220 1.00 97.06 380 LEU A CA 1
ATOM 2910 C C . LEU A 1 380 ? 28.332 6.643 -19.926 1.00 97.06 380 LEU A C 1
ATOM 2912 O O . LEU A 1 380 ? 29.002 5.617 -19.931 1.00 97.06 380 LEU A O 1
ATOM 2916 N N . GLU A 1 381 ? 28.760 7.775 -20.490 1.00 97.38 381 GLU A N 1
ATOM 2917 C CA . GLU A 1 381 ? 30.017 7.895 -21.244 1.00 97.38 381 GLU A CA 1
ATOM 2918 C C . GLU A 1 381 ? 30.092 6.899 -22.421 1.00 97.38 381 GLU A C 1
ATOM 2920 O O . GLU A 1 381 ? 31.142 6.335 -22.729 1.00 97.38 381 GLU A O 1
ATOM 2925 N N . ILE A 1 382 ? 28.949 6.662 -23.080 1.00 96.50 382 ILE A N 1
ATOM 2926 C CA . ILE A 1 382 ? 28.802 5.782 -24.248 1.00 96.50 382 ILE A CA 1
ATOM 2927 C C . ILE A 1 382 ? 28.462 6.637 -25.485 1.00 96.50 382 ILE A C 1
ATOM 2929 O O . ILE A 1 382 ? 27.280 6.835 -25.791 1.00 96.50 382 ILE A O 1
ATOM 2933 N N . PRO A 1 383 ? 29.470 7.163 -26.208 1.00 95.25 383 PRO A N 1
ATOM 2934 C CA . PRO A 1 383 ? 29.253 7.997 -27.388 1.00 95.25 383 PRO A CA 1
ATOM 2935 C C . PRO A 1 383 ? 28.860 7.179 -28.631 1.00 95.25 383 PRO A C 1
ATOM 2937 O O . PRO A 1 383 ? 29.026 5.961 -28.692 1.00 95.25 383 PRO A O 1
ATOM 2940 N N . ASP A 1 384 ? 28.372 7.877 -29.662 1.00 93.44 384 ASP A N 1
ATOM 2941 C CA . ASP A 1 384 ? 28.194 7.367 -31.033 1.00 93.44 384 ASP A CA 1
ATOM 2942 C C . ASP A 1 384 ? 27.309 6.108 -31.183 1.00 93.44 384 ASP A C 1
ATOM 2944 O O . ASP A 1 384 ? 27.480 5.304 -32.107 1.00 93.44 384 ASP A O 1
ATOM 2948 N N . VAL A 1 385 ? 26.318 5.934 -30.301 1.00 95.31 385 VAL A N 1
ATOM 2949 C CA . VAL A 1 385 ? 25.447 4.748 -30.292 1.00 95.31 385 VAL A CA 1
ATOM 2950 C C . VAL A 1 385 ? 24.531 4.702 -31.535 1.00 95.31 385 VAL A C 1
ATOM 2952 O O . VAL A 1 385 ? 23.695 5.595 -31.740 1.00 95.31 385 VAL A O 1
ATOM 2955 N N . PRO A 1 386 ? 24.604 3.638 -32.367 1.00 94.81 386 PRO A N 1
ATOM 2956 C CA . PRO A 1 386 ? 23.776 3.508 -33.566 1.00 94.81 386 PRO A CA 1
ATOM 2957 C C . PRO A 1 386 ? 22.269 3.536 -33.274 1.00 94.81 386 PRO A C 1
ATOM 2959 O O . PRO A 1 386 ? 21.806 3.023 -32.255 1.00 94.81 386 PRO A O 1
ATOM 2962 N N . LEU A 1 387 ? 21.467 4.070 -34.205 1.00 96.19 387 LEU A N 1
ATOM 2963 C CA . LEU A 1 387 ? 20.012 4.221 -34.030 1.00 96.19 387 LEU A CA 1
ATOM 2964 C C . LEU A 1 387 ? 19.295 2.902 -33.688 1.00 96.19 387 LEU A C 1
ATOM 2966 O O . LEU A 1 387 ? 18.389 2.886 -32.862 1.00 96.19 387 LEU A O 1
ATOM 2970 N N . ASN A 1 388 ? 19.691 1.779 -34.292 1.00 94.44 388 ASN A N 1
ATOM 2971 C CA . ASN A 1 388 ? 19.102 0.473 -33.982 1.00 94.44 388 ASN A CA 1
ATOM 2972 C C . ASN A 1 388 ? 19.383 0.026 -32.538 1.00 94.44 388 ASN A C 1
ATOM 2974 O O . ASN A 1 388 ? 18.525 -0.607 -31.934 1.00 94.44 388 ASN A O 1
ATOM 2978 N N . VAL A 1 389 ? 20.550 0.367 -31.982 1.00 96.00 389 VAL A N 1
ATOM 2979 C CA . VAL A 1 389 ? 20.903 0.083 -30.582 1.00 96.00 389 VAL A CA 1
ATOM 2980 C C . VAL A 1 389 ? 20.131 1.017 -29.646 1.00 96.00 389 VAL A C 1
ATOM 2982 O O . VAL A 1 389 ? 19.585 0.559 -28.650 1.00 96.00 389 VAL A O 1
ATOM 2985 N N . ARG A 1 390 ? 19.975 2.301 -29.994 1.00 98.25 390 ARG A N 1
ATOM 2986 C CA . ARG A 1 390 ? 19.119 3.227 -29.229 1.00 98.25 390 ARG A CA 1
ATOM 2987 C C . ARG A 1 390 ? 17.666 2.751 -29.159 1.00 98.25 390 ARG A C 1
ATOM 2989 O O . ARG A 1 390 ? 17.087 2.731 -28.082 1.00 98.25 390 ARG A O 1
ATOM 2996 N N . LYS A 1 391 ? 17.111 2.244 -30.266 1.00 98.06 391 LYS A N 1
ATOM 2997 C CA . LYS A 1 391 ? 15.774 1.613 -30.285 1.00 98.06 391 LYS A CA 1
ATOM 2998 C C . LYS A 1 391 ? 15.662 0.416 -29.336 1.00 98.06 391 LYS A C 1
ATOM 3000 O O . LYS A 1 391 ? 14.600 0.187 -28.767 1.00 98.06 391 LYS A O 1
ATOM 3005 N N . LEU A 1 392 ? 16.745 -0.340 -29.162 1.00 97.56 392 LEU A N 1
ATOM 3006 C CA . LEU A 1 392 ? 16.793 -1.434 -28.196 1.00 97.56 392 LEU A CA 1
ATOM 3007 C C . LEU A 1 392 ? 16.730 -0.908 -26.753 1.00 97.56 392 LEU A C 1
ATOM 3009 O O . LEU A 1 392 ? 16.005 -1.470 -25.941 1.00 97.56 392 LEU A O 1
ATOM 3013 N N . VAL A 1 393 ? 17.432 0.187 -26.443 1.00 98.50 393 VAL A N 1
ATOM 3014 C CA . VAL A 1 393 ? 17.372 0.838 -25.120 1.00 98.50 393 VAL A CA 1
ATOM 3015 C C . VAL A 1 393 ? 15.956 1.326 -24.808 1.00 98.50 393 VAL A C 1
ATOM 3017 O O . VAL A 1 393 ? 15.456 1.060 -23.716 1.00 98.50 393 VAL A O 1
ATOM 3020 N N . VAL A 1 394 ? 15.272 1.944 -25.779 1.00 98.75 394 VAL A N 1
ATOM 3021 C CA . VAL A 1 394 ? 13.850 2.320 -25.643 1.00 98.75 394 VAL A CA 1
ATOM 3022 C C . VAL A 1 394 ? 12.997 1.094 -25.309 1.00 98.75 394 VAL A C 1
ATOM 3024 O O . VAL A 1 394 ? 12.179 1.143 -24.395 1.00 98.75 394 VAL A O 1
ATOM 3027 N N . LYS A 1 395 ? 13.226 -0.040 -25.987 1.00 98.62 395 LYS A N 1
ATOM 3028 C CA . LYS A 1 395 ? 12.510 -1.293 -25.703 1.00 98.62 395 LYS A CA 1
ATOM 3029 C C . LYS A 1 395 ? 12.780 -1.841 -24.305 1.00 98.62 395 LYS A C 1
ATOM 3031 O O . LYS A 1 395 ? 11.843 -2.266 -23.644 1.00 98.62 395 LYS A O 1
ATOM 3036 N N . VAL A 1 396 ? 14.016 -1.780 -23.818 1.00 98.75 396 VAL A N 1
ATOM 3037 C CA . VAL A 1 396 ? 14.329 -2.149 -22.427 1.00 98.75 396 VAL A CA 1
ATOM 3038 C C . VAL A 1 396 ? 13.554 -1.265 -21.440 1.00 98.75 396 VAL A C 1
ATOM 3040 O O . VAL A 1 396 ? 12.956 -1.787 -20.497 1.00 98.75 396 VAL A O 1
ATOM 3043 N N . CYS A 1 397 ? 13.507 0.052 -21.674 1.00 98.81 397 CYS A N 1
ATOM 3044 C CA . CYS A 1 397 ? 12.739 0.983 -20.840 1.00 98.81 397 CYS A CA 1
ATOM 3045 C C . CYS A 1 397 ? 11.236 0.657 -20.858 1.00 98.81 397 CYS A C 1
ATOM 3047 O O . CYS A 1 397 ? 10.608 0.638 -19.796 1.00 98.81 397 CYS A O 1
ATOM 3049 N N . ASP A 1 398 ? 10.684 0.339 -22.032 1.00 98.75 398 ASP A N 1
ATOM 3050 C CA . ASP A 1 398 ? 9.290 -0.076 -22.225 1.00 98.75 398 ASP A CA 1
ATOM 3051 C C . ASP A 1 398 ? 8.953 -1.329 -21.403 1.00 98.75 398 ASP A C 1
ATOM 3053 O O . ASP A 1 398 ? 8.021 -1.298 -20.599 1.00 98.75 398 ASP A O 1
ATOM 3057 N N . VAL A 1 399 ? 9.744 -2.406 -21.513 1.00 98.81 399 VAL A N 1
ATOM 3058 C CA . VAL A 1 399 ? 9.481 -3.668 -20.792 1.00 98.81 399 VAL A CA 1
ATOM 3059 C C . VAL A 1 399 ? 9.481 -3.468 -19.274 1.00 98.81 399 VAL A C 1
ATOM 3061 O O . VAL A 1 399 ? 8.545 -3.899 -18.591 1.00 98.81 399 VAL A O 1
ATOM 3064 N N . VAL A 1 400 ? 10.503 -2.789 -18.739 1.00 98.75 400 VAL A N 1
ATOM 3065 C CA . VAL A 1 400 ? 10.645 -2.556 -17.292 1.00 98.75 400 VAL A CA 1
ATOM 3066 C C . VAL A 1 400 ? 9.505 -1.677 -16.770 1.00 98.75 400 VAL A C 1
ATOM 3068 O O . VAL A 1 400 ? 8.864 -2.018 -15.772 1.00 98.75 400 VAL A O 1
ATOM 3071 N N . THR A 1 401 ? 9.202 -0.584 -17.476 1.00 98.69 401 THR A N 1
ATOM 3072 C CA . THR A 1 401 ? 8.136 0.362 -17.102 1.00 98.69 401 THR A CA 1
ATOM 3073 C C . THR A 1 401 ? 6.764 -0.302 -17.163 1.00 98.69 401 THR A C 1
ATOM 3075 O O . THR A 1 401 ? 5.972 -0.179 -16.228 1.00 98.69 401 THR A O 1
ATOM 3078 N N . ARG A 1 402 ? 6.489 -1.061 -18.228 1.00 98.81 402 ARG A N 1
ATOM 3079 C CA . ARG A 1 402 ? 5.226 -1.779 -18.414 1.00 98.81 402 ARG A CA 1
ATOM 3080 C C . ARG A 1 402 ? 4.995 -2.796 -17.309 1.00 98.81 402 ARG A C 1
ATOM 3082 O O . ARG A 1 402 ? 3.908 -2.830 -16.739 1.00 98.81 402 ARG A O 1
ATOM 3089 N N . ARG A 1 403 ? 6.002 -3.603 -16.961 1.00 98.75 403 ARG A N 1
ATOM 3090 C CA . ARG A 1 403 ? 5.907 -4.539 -15.830 1.00 98.75 403 ARG A CA 1
ATOM 3091 C C . ARG A 1 403 ? 5.564 -3.801 -14.536 1.00 98.75 403 ARG A C 1
ATOM 3093 O O . ARG A 1 403 ? 4.624 -4.198 -13.852 1.00 98.75 403 ARG A O 1
ATOM 3100 N N . ALA A 1 404 ? 6.302 -2.738 -14.219 1.00 98.75 404 ALA A N 1
ATOM 3101 C CA . ALA A 1 404 ? 6.123 -1.962 -12.995 1.00 98.75 404 ALA A CA 1
ATOM 3102 C C . ALA A 1 404 ? 4.704 -1.379 -12.870 1.00 98.75 404 ALA A C 1
ATOM 3104 O O . ALA A 1 404 ? 4.021 -1.616 -11.873 1.00 98.75 404 ALA A O 1
ATOM 3105 N N . ALA A 1 405 ? 4.227 -0.698 -13.914 1.00 98.81 405 ALA A N 1
ATOM 3106 C CA . ALA A 1 405 ? 2.899 -0.090 -13.953 1.00 98.81 405 ALA A CA 1
ATOM 3107 C C . ALA A 1 405 ? 1.767 -1.126 -13.831 1.00 98.81 405 ALA A C 1
ATOM 3109 O O . ALA A 1 405 ? 0.802 -0.928 -13.091 1.00 98.81 405 ALA A O 1
ATOM 3110 N N . ARG A 1 406 ? 1.907 -2.274 -14.508 1.00 98.88 406 ARG A N 1
ATOM 3111 C CA . ARG A 1 406 ? 0.920 -3.365 -14.470 1.00 98.88 406 ARG A CA 1
ATOM 3112 C C . ARG A 1 406 ? 0.861 -4.054 -13.105 1.00 98.88 406 ARG A C 1
ATOM 3114 O O . ARG A 1 406 ? -0.221 -4.427 -12.657 1.00 98.88 406 ARG A O 1
ATOM 3121 N N . LEU A 1 407 ? 2.000 -4.203 -12.426 1.00 98.88 407 LEU A N 1
ATOM 3122 C CA . LEU A 1 407 ? 2.047 -4.720 -11.055 1.00 98.88 407 LEU A CA 1
ATOM 3123 C C . LEU A 1 407 ? 1.444 -3.731 -10.050 1.00 98.88 407 LEU A C 1
ATOM 3125 O O . LEU A 1 407 ? 0.686 -4.158 -9.182 1.00 98.88 407 LEU A O 1
ATOM 3129 N N . ALA A 1 408 ? 1.706 -2.429 -10.198 1.00 98.75 408 ALA A N 1
ATOM 3130 C CA . ALA A 1 408 ? 1.067 -1.395 -9.383 1.00 98.75 408 ALA A CA 1
ATOM 3131 C C . ALA A 1 408 ? -0.467 -1.422 -9.533 1.00 98.75 408 ALA A C 1
ATOM 3133 O O . ALA A 1 408 ? -1.182 -1.403 -8.532 1.00 98.75 408 ALA A O 1
ATOM 3134 N N . ALA A 1 409 ? -0.977 -1.575 -10.764 1.00 98.81 409 ALA A N 1
ATOM 3135 C CA . ALA A 1 409 ? -2.406 -1.771 -11.019 1.00 98.81 409 ALA A CA 1
ATOM 3136 C C . ALA A 1 409 ? -2.965 -3.010 -10.299 1.00 98.81 409 ALA A C 1
ATOM 3138 O O . ALA A 1 409 ? -3.995 -2.924 -9.637 1.00 98.81 409 ALA A O 1
ATOM 3139 N N . ALA A 1 410 ? -2.275 -4.156 -10.363 1.00 98.81 410 ALA A N 1
ATOM 3140 C CA . ALA A 1 410 ? -2.695 -5.355 -9.634 1.00 98.81 410 ALA A CA 1
ATOM 3141 C C . ALA A 1 410 ? -2.703 -5.152 -8.107 1.00 98.81 410 ALA A C 1
ATOM 3143 O O . ALA A 1 410 ? -3.602 -5.652 -7.437 1.00 98.81 410 ALA A O 1
ATOM 3144 N N . GLY A 1 411 ? -1.759 -4.383 -7.557 1.00 98.69 411 GLY A N 1
ATOM 3145 C CA . GLY A 1 411 ? -1.774 -3.996 -6.144 1.00 98.69 411 GLY A CA 1
ATOM 3146 C C . GLY A 1 411 ? -3.021 -3.185 -5.776 1.00 98.69 411 GLY A C 1
ATOM 3147 O O . GLY A 1 411 ? -3.715 -3.531 -4.821 1.00 98.69 411 GLY A O 1
ATOM 3148 N N . ILE A 1 412 ? -3.356 -2.165 -6.577 1.00 98.75 412 ILE A N 1
ATOM 3149 C CA . ILE A 1 412 ? -4.566 -1.345 -6.389 1.00 98.75 412 ILE A CA 1
ATOM 3150 C C . ILE A 1 412 ? -5.826 -2.214 -6.469 1.00 98.75 412 ILE A C 1
ATOM 3152 O O . ILE A 1 412 ? -6.678 -2.142 -5.585 1.00 98.75 412 ILE A O 1
ATOM 3156 N N . VAL A 1 413 ? -5.951 -3.078 -7.483 1.00 98.50 413 VAL A N 1
ATOM 3157 C CA . VAL A 1 413 ? -7.118 -3.970 -7.593 1.00 98.50 413 VAL A CA 1
ATOM 3158 C C . VAL A 1 413 ? -7.164 -4.991 -6.452 1.00 98.50 413 VAL A C 1
ATOM 3160 O O . VAL A 1 413 ? -8.254 -5.345 -6.015 1.00 98.50 413 VAL A O 1
ATOM 3163 N N . GLY A 1 414 ? -6.022 -5.414 -5.902 1.00 98.44 414 GLY A N 1
ATOM 3164 C CA . GLY A 1 414 ? -5.961 -6.216 -4.675 1.00 98.44 414 GLY A CA 1
ATOM 3165 C C . GLY A 1 414 ? -6.655 -5.537 -3.491 1.00 98.44 414 GLY A C 1
ATOM 3166 O O . GLY A 1 414 ? -7.454 -6.174 -2.803 1.00 98.44 414 GLY A O 1
ATOM 3167 N N . ILE A 1 415 ? -6.442 -4.227 -3.319 1.00 98.44 415 ILE A N 1
ATOM 3168 C CA . ILE A 1 415 ? -7.148 -3.415 -2.314 1.00 98.44 415 ILE A CA 1
ATOM 3169 C C . ILE A 1 415 ? -8.646 -3.378 -2.615 1.00 98.44 415 ILE A C 1
ATOM 3171 O O . ILE A 1 415 ? -9.458 -3.647 -1.732 1.00 98.44 415 ILE A O 1
ATOM 3175 N N . LEU A 1 416 ? -9.026 -3.100 -3.866 1.00 96.38 416 LEU A N 1
ATOM 3176 C CA . LEU A 1 416 ? -10.434 -3.052 -4.274 1.00 96.38 416 LEU A CA 1
ATOM 3177 C C . LEU A 1 416 ? -11.140 -4.386 -4.030 1.00 96.38 416 LEU A C 1
ATOM 3179 O O . LEU A 1 416 ? -12.257 -4.399 -3.520 1.00 96.38 416 LEU A O 1
ATOM 3183 N N . LYS A 1 417 ? -10.476 -5.504 -4.321 1.00 95.38 417 LYS A N 1
ATOM 3184 C CA . LYS A 1 417 ? -10.970 -6.848 -4.026 1.00 95.38 417 LYS A CA 1
ATOM 3185 C C . LYS A 1 417 ? -11.148 -7.059 -2.528 1.00 95.38 417 LYS A C 1
ATOM 3187 O O . LYS A 1 417 ? -12.200 -7.534 -2.105 1.00 95.38 417 LYS A O 1
ATOM 3192 N N . LYS A 1 418 ? -10.160 -6.658 -1.721 1.00 94.44 418 LYS A N 1
ATOM 3193 C CA . LYS A 1 418 ? -10.204 -6.785 -0.258 1.00 94.44 418 LYS A CA 1
ATOM 3194 C C . LYS A 1 418 ? -11.420 -6.086 0.358 1.00 94.44 418 LYS A C 1
ATOM 3196 O O . LYS A 1 418 ? -12.023 -6.632 1.281 1.00 94.44 418 LYS A O 1
ATOM 3201 N N . ILE A 1 419 ? -11.802 -4.924 -0.174 1.00 91.56 419 ILE A N 1
ATOM 3202 C CA . ILE A 1 419 ? -12.965 -4.145 0.288 1.00 91.56 419 ILE A CA 1
ATOM 3203 C C . ILE A 1 419 ? -14.252 -4.403 -0.517 1.00 91.56 419 ILE A C 1
ATOM 3205 O O . ILE A 1 419 ? -15.248 -3.704 -0.325 1.00 91.56 419 ILE A O 1
ATOM 3209 N N . GLY A 1 420 ? -14.257 -5.391 -1.420 1.00 89.75 420 GLY A N 1
ATOM 3210 C CA . GLY A 1 420 ? -15.439 -5.799 -2.190 1.00 89.75 420 GLY A CA 1
ATOM 3211 C C . GLY A 1 420 ? -15.890 -4.813 -3.276 1.00 89.75 420 GLY A C 1
ATOM 3212 O O . GLY A 1 420 ? -17.075 -4.756 -3.598 1.00 89.75 420 GLY A O 1
ATOM 3213 N N . ARG A 1 421 ? -14.969 -4.020 -3.833 1.00 89.25 421 ARG A N 1
ATOM 3214 C CA . ARG A 1 421 ? -15.198 -3.004 -4.879 1.00 89.25 421 ARG A CA 1
ATOM 3215 C C . ARG A 1 421 ? -14.595 -3.371 -6.244 1.00 89.25 421 ARG A C 1
ATOM 3217 O O . ARG A 1 421 ? -14.570 -2.537 -7.141 1.00 89.25 421 ARG A O 1
ATOM 3224 N N . ASP A 1 422 ? -14.148 -4.612 -6.428 1.00 85.81 422 ASP A N 1
ATOM 3225 C CA . ASP A 1 422 ? -13.644 -5.155 -7.703 1.00 85.81 422 ASP A CA 1
ATOM 3226 C C . ASP A 1 422 ? -14.750 -5.722 -8.617 1.00 85.81 422 ASP A C 1
ATOM 3228 O O . ASP A 1 422 ? -14.455 -6.275 -9.671 1.00 85.81 422 ASP A O 1
ATOM 3232 N N . GLY A 1 423 ? -16.021 -5.608 -8.217 1.00 75.38 423 GLY A N 1
ATOM 3233 C CA . GLY A 1 423 ? -17.169 -6.168 -8.941 1.00 75.38 423 GLY A CA 1
ATOM 3234 C C . GLY A 1 423 ? -17.443 -7.647 -8.663 1.00 75.38 423 GLY A C 1
ATOM 3235 O O . GLY A 1 423 ? -18.525 -8.131 -8.991 1.00 75.38 423 GLY A O 1
ATOM 3236 N N . ASN A 1 424 ? -16.537 -8.338 -7.963 1.00 69.19 424 ASN A N 1
ATOM 3237 C CA . ASN A 1 424 ? -16.763 -9.687 -7.440 1.00 69.19 424 ASN A CA 1
ATOM 3238 C C . ASN A 1 424 ? -17.358 -9.662 -6.020 1.00 69.19 424 ASN A C 1
ATOM 3240 O O . ASN A 1 424 ? -17.553 -10.716 -5.411 1.00 69.19 424 ASN A O 1
ATOM 3244 N N . GLY A 1 425 ? -17.666 -8.461 -5.509 1.00 50.28 425 GLY A N 1
ATOM 3245 C CA . GLY A 1 425 ? -18.365 -8.172 -4.258 1.00 50.28 425 GLY A CA 1
ATOM 3246 C C . GLY A 1 425 ? -19.799 -8.699 -4.247 1.00 50.28 425 GLY A C 1
ATOM 3247 O O . GLY A 1 425 ? -20.772 -7.956 -4.322 1.00 50.28 425 GLY A O 1
ATOM 3248 N N . GLY A 1 426 ? -19.903 -10.013 -4.141 1.00 36.62 426 GLY A N 1
ATOM 3249 C CA . GLY A 1 426 ? -21.100 -10.771 -3.873 1.00 36.62 426 GLY A CA 1
ATOM 3250 C C . GLY A 1 426 ? -20.706 -12.236 -3.838 1.00 36.62 426 GLY A C 1
ATOM 3251 O O . GLY A 1 426 ? -20.261 -12.790 -4.841 1.00 36.62 426 GLY A O 1
ATOM 3252 N N . ILE A 1 427 ? -20.958 -12.911 -2.721 1.00 37.12 427 ILE A N 1
ATOM 3253 C CA . ILE A 1 427 ? -21.239 -14.351 -2.734 1.00 37.12 427 ILE A CA 1
ATOM 3254 C C . ILE A 1 427 ? -22.566 -14.520 -3.501 1.00 37.12 427 ILE A C 1
ATOM 3256 O O . ILE A 1 427 ? -23.605 -14.763 -2.908 1.00 37.12 427 ILE A O 1
ATOM 3260 N N . ALA A 1 428 ? -22.564 -14.207 -4.799 1.00 34.62 428 ALA A N 1
ATOM 3261 C CA . ALA A 1 428 ? -23.673 -14.232 -5.739 1.00 34.62 428 ALA A CA 1
ATOM 3262 C C . ALA A 1 428 ? -23.250 -13.528 -7.045 1.00 34.62 428 ALA A C 1
ATOM 3264 O O . ALA A 1 428 ? -23.684 -12.421 -7.344 1.00 34.62 428 ALA A O 1
ATOM 3265 N N . GLY A 1 429 ? -22.623 -14.282 -7.950 1.00 30.06 429 GLY A N 1
ATOM 3266 C CA . GLY A 1 429 ? -23.022 -14.235 -9.367 1.00 30.06 429 GLY A CA 1
ATOM 3267 C C . GLY A 1 429 ? -24.433 -14.819 -9.579 1.00 30.06 429 GLY A C 1
ATOM 3268 O O . GLY A 1 429 ? -24.725 -15.416 -10.611 1.00 30.06 429 GLY A O 1
ATOM 3269 N N . GLY A 1 430 ? -25.296 -14.727 -8.564 1.00 32.22 430 GLY A N 1
ATOM 3270 C CA . GLY A 1 430 ? -26.679 -15.143 -8.567 1.00 32.22 430 GLY A CA 1
ATOM 3271 C C . GLY A 1 430 ? -27.528 -13.916 -8.831 1.00 32.22 430 GLY A C 1
ATOM 3272 O O . GLY A 1 430 ? -27.517 -12.960 -8.059 1.00 32.22 430 GLY A O 1
ATOM 3273 N N . LYS A 1 431 ? -28.275 -13.959 -9.932 1.00 29.25 431 LYS A N 1
ATOM 3274 C CA . LYS A 1 431 ? -29.377 -13.035 -10.194 1.00 29.25 431 LYS A CA 1
ATOM 3275 C C . LYS A 1 431 ? -30.190 -12.853 -8.910 1.00 29.25 431 LYS A C 1
ATOM 3277 O O . LYS A 1 431 ? -30.688 -13.831 -8.351 1.00 29.25 431 LYS A O 1
ATOM 3282 N N . THR A 1 432 ? -30.378 -11.612 -8.470 1.00 36.19 432 THR A N 1
ATOM 3283 C CA . THR A 1 432 ? -31.470 -11.313 -7.543 1.00 36.19 432 THR A CA 1
ATOM 3284 C C . THR A 1 432 ? -32.775 -11.772 -8.203 1.00 36.19 432 THR A C 1
ATOM 3286 O O . THR A 1 432 ? -32.941 -11.634 -9.420 1.00 36.19 432 THR A O 1
ATOM 3289 N N . LYS A 1 433 ? -33.732 -12.297 -7.423 1.00 42.25 433 LYS A N 1
ATOM 3290 C CA . LYS A 1 433 ? -35.079 -12.694 -7.897 1.00 42.25 433 LYS A CA 1
ATOM 3291 C C . LYS A 1 433 ? -35.875 -11.548 -8.566 1.00 42.25 433 LYS A C 1
ATOM 3293 O O . LYS A 1 433 ? -37.002 -11.770 -8.985 1.00 42.25 433 LYS A O 1
ATOM 3298 N N . SER A 1 434 ? -35.291 -10.352 -8.694 1.00 37.72 434 SER A N 1
ATOM 3299 C CA . SER A 1 434 ? -35.887 -9.157 -9.292 1.00 37.72 434 SER A CA 1
ATOM 3300 C C . SER A 1 434 ? -35.124 -8.592 -10.507 1.00 37.72 434 SER A C 1
ATOM 3302 O O . SER A 1 434 ? -35.501 -7.534 -11.000 1.00 37.72 434 SER A O 1
ATOM 3304 N N . GLY A 1 435 ? -34.061 -9.234 -11.010 1.00 36.16 435 GLY A N 1
ATOM 3305 C CA . GLY A 1 435 ? -33.394 -8.790 -12.249 1.00 36.16 435 GLY A CA 1
ATOM 3306 C C . GLY A 1 435 ? -32.662 -7.438 -12.178 1.00 36.16 435 GLY A C 1
ATOM 3307 O O . GLY A 1 435 ? -32.267 -6.912 -13.215 1.00 36.16 435 GLY A O 1
ATOM 3308 N N . SER A 1 436 ? -32.447 -6.879 -10.983 1.00 42.25 436 SER A N 1
ATOM 3309 C CA . SER A 1 436 ? -31.697 -5.630 -10.803 1.00 42.25 436 SER A CA 1
ATOM 3310 C C . SER A 1 436 ? -30.195 -5.920 -10.694 1.00 42.25 436 SER A C 1
ATOM 3312 O O . SER A 1 436 ? -29.772 -6.682 -9.819 1.00 42.25 436 SER A O 1
ATOM 3314 N N . ARG A 1 437 ? -29.405 -5.337 -11.610 1.00 50.06 437 ARG A N 1
ATOM 3315 C CA . ARG A 1 437 ? -27.929 -5.312 -11.601 1.00 50.06 437 ARG A CA 1
ATOM 3316 C C . ARG A 1 437 ? -27.472 -4.680 -10.275 1.00 50.06 437 ARG A C 1
ATOM 3318 O O . ARG A 1 437 ? -28.014 -3.646 -9.889 1.00 50.06 437 ARG A O 1
ATOM 3325 N N . ILE A 1 438 ? -26.498 -5.276 -9.579 1.00 53.91 438 ILE A N 1
ATOM 3326 C CA . ILE A 1 438 ? -25.872 -4.653 -8.399 1.00 53.91 438 ILE A CA 1
ATOM 3327 C C . ILE A 1 438 ? -25.385 -3.264 -8.829 1.00 53.91 438 ILE A C 1
ATOM 3329 O O . ILE A 1 438 ? -24.584 -3.147 -9.756 1.00 53.91 438 ILE A O 1
ATOM 3333 N N . LYS A 1 439 ? -25.917 -2.203 -8.212 1.00 60.50 439 LYS A N 1
ATOM 3334 C CA . LYS A 1 439 ? -25.496 -0.832 -8.507 1.00 60.50 439 LYS A CA 1
ATOM 3335 C C . LYS A 1 439 ? -24.100 -0.646 -7.918 1.00 60.50 439 LYS A C 1
ATOM 3337 O O . LYS A 1 439 ? -23.967 -0.433 -6.716 1.00 60.50 439 LYS A O 1
ATOM 3342 N N . MET A 1 440 ? -23.076 -0.773 -8.759 1.00 71.44 440 MET A N 1
ATOM 3343 C CA . MET A 1 440 ? -21.691 -0.518 -8.372 1.00 71.44 440 MET A CA 1
ATOM 3344 C C . MET A 1 440 ? -21.563 0.900 -7.819 1.00 71.44 440 MET A C 1
ATOM 3346 O O . MET A 1 440 ? -22.069 1.865 -8.402 1.00 71.44 440 MET A O 1
ATOM 3350 N N . ARG A 1 441 ? -20.908 1.018 -6.663 1.00 82.88 441 ARG A N 1
ATOM 3351 C CA . ARG A 1 441 ? -20.614 2.313 -6.054 1.00 82.88 441 ARG A CA 1
ATOM 3352 C C . ARG A 1 441 ? -19.374 2.896 -6.723 1.00 82.88 441 ARG A C 1
ATOM 3354 O O . ARG A 1 441 ? -18.372 2.198 -6.890 1.00 82.88 441 ARG A O 1
ATOM 3361 N N . ARG A 1 442 ? -19.442 4.182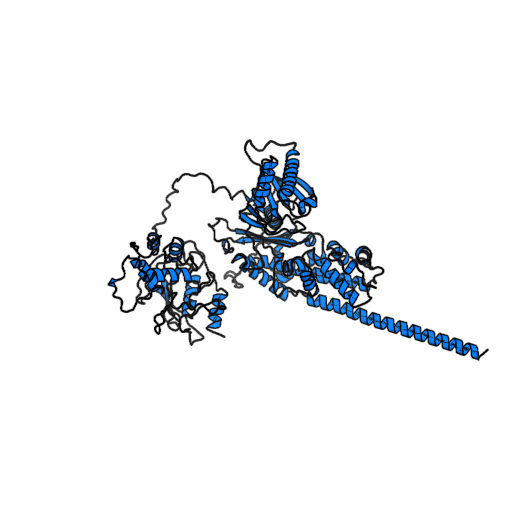 -7.067 1.00 93.00 442 ARG A N 1
ATOM 3362 C CA . ARG A 1 442 ? -18.269 4.944 -7.492 1.00 93.00 442 ARG A CA 1
ATOM 3363 C C . ARG A 1 442 ? -17.190 4.844 -6.411 1.00 93.00 442 ARG A C 1
ATOM 3365 O O . ARG A 1 442 ? -17.469 4.932 -5.219 1.00 93.00 442 ARG A O 1
ATOM 3372 N N . THR A 1 443 ? -15.971 4.564 -6.836 1.00 94.62 443 THR A N 1
ATOM 3373 C CA . THR A 1 443 ? -14.837 4.297 -5.963 1.00 94.62 443 THR A CA 1
ATOM 3374 C C . THR A 1 443 ? -13.662 5.102 -6.453 1.00 94.62 443 THR A C 1
ATOM 3376 O O . THR A 1 443 ? -13.248 4.955 -7.600 1.00 94.62 443 THR A O 1
ATOM 3379 N N . VAL A 1 444 ? -13.127 5.944 -5.582 1.00 97.06 444 VAL A N 1
ATOM 3380 C CA . VAL A 1 444 ? -11.972 6.770 -5.899 1.00 97.06 444 VAL A CA 1
ATOM 3381 C C . VAL A 1 444 ? -10.760 6.227 -5.153 1.00 97.06 444 VAL A C 1
ATOM 3383 O O . VAL A 1 444 ? -10.836 5.855 -3.979 1.00 97.06 444 VAL A O 1
ATOM 3386 N N . VAL A 1 445 ? -9.640 6.151 -5.862 1.00 97.75 445 VAL A N 1
ATOM 3387 C CA . VAL A 1 445 ? -8.320 5.897 -5.290 1.00 97.75 445 VAL A CA 1
ATOM 3388 C C . VAL A 1 445 ? -7.507 7.163 -5.505 1.00 97.75 445 VAL A C 1
ATOM 3390 O O . VAL A 1 445 ? -7.298 7.581 -6.647 1.00 97.75 445 VAL A O 1
ATOM 3393 N N . ALA A 1 446 ? -7.078 7.787 -4.414 1.00 95.50 446 ALA A N 1
ATOM 3394 C CA . ALA A 1 446 ? -6.155 8.906 -4.482 1.00 95.50 446 ALA A CA 1
ATOM 3395 C C . ALA A 1 446 ? -4.776 8.392 -4.913 1.00 95.50 446 ALA A C 1
ATOM 3397 O O . ALA A 1 446 ? -4.273 7.406 -4.375 1.00 95.50 446 ALA A O 1
ATOM 3398 N N . VAL A 1 447 ? -4.174 9.033 -5.908 1.00 93.81 447 VAL A N 1
ATOM 3399 C CA . VAL A 1 447 ? -2.855 8.661 -6.420 1.00 93.81 447 VAL A CA 1
ATOM 3400 C C . VAL A 1 447 ? -1.916 9.843 -6.290 1.00 93.81 447 VAL A C 1
ATOM 3402 O O . VAL A 1 447 ? -2.194 10.933 -6.791 1.00 93.81 447 VAL A O 1
ATOM 3405 N N . GLU A 1 448 ? -0.768 9.591 -5.679 1.00 85.94 448 GLU A N 1
ATOM 3406 C CA . GLU A 1 448 ? 0.310 10.555 -5.534 1.00 85.94 448 GLU A CA 1
ATOM 3407 C C . GLU A 1 448 ? 1.637 9.960 -6.020 1.00 85.94 448 GLU A C 1
ATOM 3409 O O . GLU A 1 448 ? 1.842 8.748 -6.014 1.00 85.94 448 GLU A O 1
ATOM 3414 N N . GLY A 1 449 ? 2.566 10.820 -6.438 1.00 84.62 449 GLY A N 1
ATOM 3415 C CA . GLY A 1 449 ? 3.952 10.450 -6.708 1.00 84.62 449 GLY A CA 1
ATOM 3416 C C . GLY A 1 449 ? 4.383 10.628 -8.164 1.00 84.62 449 GLY A C 1
ATOM 3417 O O . GLY A 1 449 ? 3.614 10.474 -9.114 1.00 84.62 449 GLY A O 1
ATOM 3418 N N . GLY A 1 450 ? 5.667 10.967 -8.325 1.00 85.25 450 GLY A N 1
ATOM 3419 C CA . GLY A 1 450 ? 6.239 11.411 -9.598 1.00 85.25 450 GLY A CA 1
ATOM 3420 C C . GLY A 1 450 ? 6.181 10.388 -10.734 1.00 85.25 450 GLY A C 1
ATOM 3421 O O . GLY A 1 450 ? 6.173 10.799 -11.890 1.00 85.25 450 GLY A O 1
ATOM 3422 N N . LEU A 1 451 ? 6.112 9.081 -10.440 1.00 89.81 451 LEU A N 1
ATOM 3423 C CA . LEU A 1 451 ? 5.960 8.069 -11.490 1.00 89.81 451 LEU A CA 1
ATOM 3424 C C . LEU A 1 451 ? 4.592 8.184 -12.162 1.00 89.81 451 LEU A C 1
ATOM 3426 O O . LEU A 1 451 ? 4.513 8.190 -13.381 1.00 89.81 451 LEU A O 1
ATOM 3430 N N . TYR A 1 452 ? 3.508 8.315 -11.398 1.00 93.06 452 TYR A N 1
ATOM 3431 C CA . TYR A 1 452 ? 2.176 8.416 -11.994 1.00 93.06 452 TYR A CA 1
ATOM 3432 C C . TYR A 1 452 ? 1.925 9.788 -12.637 1.00 93.06 452 TYR A C 1
ATOM 3434 O O . TYR A 1 452 ? 1.265 9.900 -13.674 1.00 93.06 452 TYR A O 1
ATOM 3442 N N . THR A 1 453 ? 2.444 10.856 -12.028 1.00 90.31 453 THR A N 1
ATOM 3443 C CA . THR A 1 453 ? 2.153 12.223 -12.476 1.00 90.31 453 THR A CA 1
ATOM 3444 C C . THR A 1 453 ? 3.014 12.640 -13.663 1.00 90.31 453 THR A C 1
ATOM 3446 O O . THR A 1 453 ? 2.489 13.220 -14.612 1.00 90.31 453 THR A O 1
ATOM 3449 N N . ASN A 1 454 ? 4.309 12.313 -13.645 1.00 91.62 454 ASN A N 1
ATOM 3450 C CA . ASN A 1 454 ? 5.279 12.874 -14.589 1.00 91.62 454 ASN A CA 1
ATOM 3451 C C . ASN A 1 454 ? 5.724 11.880 -15.667 1.00 91.62 454 ASN A C 1
ATOM 3453 O O . ASN A 1 454 ? 6.324 12.313 -16.642 1.00 91.62 454 ASN A O 1
ATOM 3457 N N . TYR A 1 455 ? 5.456 10.578 -15.508 1.00 95.81 455 TYR A N 1
ATOM 3458 C CA . TYR A 1 455 ? 5.822 9.559 -16.492 1.00 95.81 455 TYR A CA 1
ATOM 3459 C C . TYR A 1 455 ? 4.562 9.056 -17.211 1.00 95.81 455 TYR A C 1
ATOM 3461 O O . TYR A 1 455 ? 3.802 8.237 -16.687 1.00 95.81 455 TYR A O 1
ATOM 3469 N N . THR A 1 456 ? 4.314 9.579 -18.412 1.00 97.00 456 THR A N 1
ATOM 3470 C CA . THR A 1 456 ? 3.066 9.367 -19.158 1.00 97.00 456 THR A CA 1
ATOM 3471 C C . THR A 1 456 ? 2.868 7.899 -19.506 1.00 97.00 456 THR A C 1
ATOM 3473 O O . THR A 1 456 ? 1.812 7.345 -19.197 1.00 97.00 456 THR A O 1
ATOM 3476 N N . MET A 1 457 ? 3.903 7.231 -20.020 1.00 97.94 457 MET A N 1
ATOM 3477 C CA . MET A 1 457 ? 3.819 5.806 -20.368 1.00 97.94 457 MET A CA 1
ATOM 3478 C C . MET A 1 457 ? 3.505 4.914 -19.158 1.00 97.94 457 MET A C 1
ATOM 3480 O O . MET A 1 457 ? 2.743 3.953 -19.263 1.00 97.94 457 MET A O 1
ATOM 3484 N N . PHE A 1 458 ? 4.053 5.232 -17.979 1.00 98.38 458 PHE A N 1
ATOM 3485 C CA . PHE A 1 458 ? 3.739 4.498 -16.749 1.00 98.38 458 PHE A CA 1
ATOM 3486 C C . PHE A 1 458 ? 2.255 4.642 -16.385 1.00 98.38 458 PHE A C 1
ATOM 3488 O O . PHE A 1 458 ? 1.583 3.651 -16.091 1.00 98.38 458 PHE A O 1
ATOM 3495 N N . ARG A 1 459 ? 1.729 5.872 -16.432 1.00 97.69 459 ARG A N 1
ATOM 3496 C CA . ARG A 1 459 ? 0.316 6.162 -16.162 1.00 97.69 459 ARG A CA 1
ATOM 3497 C C . ARG A 1 459 ? -0.611 5.441 -17.139 1.00 97.69 459 ARG A C 1
ATOM 3499 O O . ARG A 1 459 ? -1.628 4.899 -16.707 1.00 97.69 459 ARG A O 1
ATOM 3506 N N . GLU A 1 460 ? -0.281 5.419 -18.425 1.00 98.25 460 GLU A N 1
ATOM 3507 C CA . GLU A 1 460 ? -1.075 4.726 -19.445 1.00 98.25 460 GLU A CA 1
ATOM 3508 C C . GLU A 1 460 ? -1.122 3.218 -19.196 1.00 98.25 460 GLU A C 1
ATOM 3510 O O . GLU A 1 460 ? -2.211 2.654 -19.096 1.00 98.25 460 GLU A O 1
ATOM 3515 N N . TYR A 1 461 ? 0.030 2.576 -18.980 1.00 98.75 461 TYR A N 1
ATOM 3516 C CA . TYR A 1 461 ? 0.083 1.139 -18.702 1.00 98.75 461 TYR A CA 1
ATOM 3517 C C . TYR A 1 461 ? -0.626 0.740 -17.411 1.00 98.75 461 TYR A C 1
ATOM 3519 O O . TYR A 1 461 ? -1.221 -0.339 -17.352 1.00 98.75 461 TYR A O 1
ATOM 3527 N N . LEU A 1 462 ? -0.589 1.591 -16.382 1.00 98.69 462 LEU A N 1
ATOM 3528 C CA . LEU A 1 462 ? -1.318 1.346 -15.142 1.00 98.69 462 LEU A CA 1
ATOM 3529 C C . LEU A 1 462 ? -2.831 1.387 -15.401 1.00 98.69 462 LEU A C 1
ATOM 3531 O O . LEU A 1 462 ? -3.535 0.445 -15.039 1.00 98.69 462 LEU A O 1
ATOM 3535 N N . ASN A 1 463 ? -3.330 2.431 -16.070 1.00 98.12 463 ASN A N 1
ATOM 3536 C CA . ASN A 1 463 ? -4.758 2.569 -16.382 1.00 98.12 463 ASN A CA 1
ATOM 3537 C C . ASN A 1 463 ? -5.262 1.465 -17.328 1.00 98.12 463 ASN A C 1
ATOM 3539 O O . ASN A 1 463 ? -6.332 0.898 -17.101 1.00 98.12 463 ASN A O 1
ATOM 3543 N N . GLU A 1 464 ? -4.476 1.097 -18.343 1.00 98.38 464 GLU A N 1
ATOM 3544 C CA . GLU A 1 464 ? -4.785 -0.021 -19.241 1.00 98.38 464 GLU A CA 1
ATOM 3545 C C . GLU A 1 464 ? -4.912 -1.338 -18.459 1.00 98.38 464 GLU A C 1
ATOM 3547 O O . GLU A 1 464 ? -5.874 -2.090 -18.631 1.00 98.38 464 GLU A O 1
ATOM 3552 N N . ALA A 1 465 ? -3.966 -1.612 -17.557 1.00 98.62 465 ALA A N 1
ATOM 3553 C CA . ALA A 1 465 ? -3.976 -2.817 -16.737 1.00 98.62 465 ALA A CA 1
ATOM 3554 C C . ALA A 1 465 ? -5.160 -2.857 -15.770 1.00 98.62 465 ALA A C 1
ATOM 3556 O O . ALA A 1 465 ? -5.796 -3.902 -15.644 1.00 98.62 465 ALA A O 1
ATOM 3557 N N . MET A 1 466 ? -5.494 -1.729 -15.134 1.00 97.75 466 MET A N 1
ATOM 3558 C CA . MET A 1 466 ? -6.702 -1.598 -14.312 1.00 97.75 466 MET A CA 1
ATOM 3559 C C . MET A 1 466 ? -7.947 -1.992 -15.115 1.00 97.75 466 MET A C 1
ATOM 3561 O O . MET A 1 466 ? -8.719 -2.841 -14.666 1.00 97.75 466 MET A O 1
ATOM 3565 N N . GLY A 1 467 ? -8.100 -1.452 -16.331 1.00 97.19 467 GLY A N 1
ATOM 3566 C CA . GLY A 1 467 ? -9.206 -1.788 -17.232 1.00 97.19 467 GLY A CA 1
ATOM 3567 C C . GLY A 1 467 ? -9.249 -3.273 -17.609 1.00 97.19 467 GLY A C 1
ATOM 3568 O O . GLY A 1 467 ? -10.308 -3.894 -17.556 1.00 97.19 467 GLY A O 1
ATOM 3569 N N . GLN A 1 468 ? -8.099 -3.879 -17.918 1.00 97.62 468 GLN A N 1
ATOM 3570 C CA . GLN A 1 468 ? -8.000 -5.306 -18.257 1.00 97.62 468 GLN A CA 1
ATOM 3571 C C . GLN A 1 468 ? -8.330 -6.238 -17.081 1.00 97.62 468 GLN A C 1
ATOM 3573 O O . GLN A 1 468 ? -8.919 -7.306 -17.279 1.00 97.62 468 GLN A O 1
ATOM 3578 N N . ILE A 1 469 ? -7.918 -5.874 -15.864 1.00 97.88 469 ILE A N 1
ATOM 3579 C CA . ILE A 1 469 ? -8.148 -6.690 -14.667 1.00 97.88 469 ILE A CA 1
ATOM 3580 C C . ILE A 1 469 ? -9.624 -6.614 -14.258 1.00 97.88 469 ILE A C 1
ATOM 3582 O O . ILE A 1 469 ? -10.237 -7.671 -14.091 1.00 97.88 469 ILE A O 1
ATOM 3586 N N . LEU A 1 470 ? -10.169 -5.395 -14.132 1.00 95.00 470 LEU A N 1
ATOM 3587 C CA . LEU A 1 470 ? -11.535 -5.118 -13.663 1.00 95.00 470 LEU A CA 1
ATOM 3588 C C . LEU A 1 470 ? -12.608 -5.449 -14.713 1.00 95.00 470 LEU A C 1
ATOM 3590 O O . LEU A 1 470 ? -13.714 -5.851 -14.361 1.00 95.00 470 LEU A O 1
ATOM 3594 N N . GLY A 1 471 ? -12.287 -5.308 -15.999 1.00 93.00 471 GLY A N 1
ATOM 3595 C CA . GLY A 1 471 ? -13.238 -5.483 -17.095 1.00 93.00 471 GLY A CA 1
ATOM 3596 C C . GLY A 1 471 ? -14.159 -4.276 -17.309 1.00 93.00 471 GLY A C 1
ATOM 3597 O O . GLY A 1 471 ? -14.253 -3.368 -16.482 1.00 93.00 471 GLY A O 1
ATOM 3598 N N . GLU A 1 472 ? -14.852 -4.277 -18.448 1.00 89.75 472 GLU A N 1
ATOM 3599 C CA . GLU A 1 472 ? -15.643 -3.137 -18.942 1.00 89.75 472 GLU A CA 1
ATOM 3600 C C . GLU A 1 472 ? -16.842 -2.776 -18.050 1.00 89.75 472 GLU A C 1
ATOM 3602 O O . GLU A 1 472 ? -17.243 -1.616 -18.006 1.00 89.75 472 GLU A O 1
ATOM 3607 N N . ASP A 1 473 ? -17.396 -3.742 -17.310 1.00 86.88 473 ASP A N 1
ATOM 3608 C CA . ASP A 1 473 ? -18.539 -3.515 -16.415 1.00 86.88 473 ASP A CA 1
ATOM 3609 C C . ASP A 1 473 ? -18.152 -2.773 -15.121 1.00 86.88 473 ASP A C 1
ATOM 3611 O O . ASP A 1 473 ? -18.976 -2.064 -14.542 1.00 86.88 473 ASP A O 1
ATOM 3615 N N . VAL A 1 474 ? -16.916 -2.949 -14.643 1.00 91.06 474 VAL A N 1
ATOM 3616 C CA . VAL A 1 474 ? -16.467 -2.479 -13.319 1.00 91.06 474 VAL A CA 1
ATOM 3617 C C . VAL A 1 474 ? -15.563 -1.261 -13.438 1.00 91.06 474 VAL A C 1
ATOM 3619 O O . VAL A 1 474 ? -15.707 -0.318 -12.659 1.00 91.06 474 VAL A O 1
ATOM 3622 N N . ALA A 1 475 ? -14.654 -1.256 -14.418 1.00 93.75 475 ALA A N 1
ATOM 3623 C CA . ALA A 1 475 ? -13.660 -0.201 -14.595 1.00 93.75 475 ALA A CA 1
ATOM 3624 C C . ALA A 1 475 ? -14.247 1.230 -14.607 1.00 93.75 475 ALA A C 1
ATOM 3626 O O . ALA A 1 475 ? -13.656 2.088 -13.956 1.00 93.75 475 ALA A O 1
ATOM 3627 N N . PRO A 1 476 ? -15.419 1.516 -15.221 1.00 93.50 476 PRO A N 1
ATOM 3628 C CA . PRO A 1 476 ? -16.001 2.864 -15.212 1.00 93.50 476 PRO A CA 1
ATOM 3629 C C . PRO A 1 476 ? -16.368 3.406 -13.822 1.00 93.50 476 PRO A C 1
ATOM 3631 O O . PRO A 1 476 ? -16.548 4.612 -13.660 1.00 93.50 476 PRO A O 1
ATOM 3634 N N . TYR A 1 477 ? -16.505 2.535 -12.818 1.00 93.75 477 TYR A N 1
ATOM 3635 C CA . TYR A 1 477 ? -16.829 2.918 -11.442 1.00 93.75 477 TYR A CA 1
ATOM 3636 C C . TYR A 1 477 ? -15.589 3.161 -10.577 1.00 93.75 477 TYR A C 1
ATOM 3638 O O . TYR A 1 477 ? -15.734 3.648 -9.456 1.00 93.75 477 TYR A O 1
ATOM 3646 N N . VAL A 1 478 ? -14.391 2.837 -11.070 1.00 95.81 478 VAL A N 1
ATOM 3647 C CA . VAL A 1 478 ? -13.124 2.987 -10.348 1.00 95.81 478 VAL A CA 1
ATOM 3648 C C . VAL A 1 478 ? -12.335 4.140 -10.957 1.00 95.81 478 VAL A C 1
ATOM 3650 O O . VAL A 1 478 ? -11.979 4.114 -12.130 1.00 95.81 478 VAL A O 1
ATOM 3653 N N . ILE A 1 479 ? -12.045 5.158 -10.153 1.00 96.56 479 ILE A N 1
ATOM 3654 C CA . ILE A 1 479 ? -11.408 6.395 -10.604 1.00 96.56 479 ILE A CA 1
ATOM 3655 C C . ILE A 1 479 ? -10.093 6.574 -9.859 1.00 96.56 479 ILE A C 1
ATOM 3657 O O . ILE A 1 479 ? -10.071 6.665 -8.633 1.00 96.56 479 ILE A O 1
ATOM 3661 N N . LEU A 1 480 ? -8.998 6.676 -10.606 1.00 96.12 480 LEU A N 1
ATOM 3662 C CA . LEU A 1 480 ? -7.718 7.120 -10.070 1.00 96.12 480 LEU A CA 1
ATOM 3663 C C . LEU A 1 480 ? -7.674 8.644 -10.132 1.00 96.12 480 LEU A C 1
ATOM 3665 O O . LEU A 1 480 ? -7.662 9.223 -11.221 1.00 96.12 480 LEU A O 1
ATOM 3669 N N . LYS A 1 481 ? -7.675 9.300 -8.973 1.00 93.50 481 LYS A N 1
ATOM 3670 C CA . LYS A 1 481 ? -7.663 10.761 -8.881 1.00 93.50 481 LYS A CA 1
ATOM 3671 C C . LYS A 1 481 ? -6.304 11.216 -8.385 1.00 93.50 481 LYS A C 1
ATOM 3673 O O . LYS A 1 481 ? -5.886 10.842 -7.294 1.00 93.50 481 LYS A O 1
ATOM 3678 N N . VAL A 1 482 ? -5.622 12.024 -9.190 1.00 89.69 482 VAL A N 1
ATOM 3679 C CA . VAL A 1 482 ? -4.370 12.639 -8.753 1.00 89.69 482 VAL A CA 1
ATOM 3680 C C . VAL A 1 482 ? -4.692 13.671 -7.685 1.00 89.69 482 VAL A C 1
ATOM 3682 O O . VAL A 1 482 ? -5.471 14.591 -7.925 1.00 89.69 482 VAL A O 1
ATOM 3685 N N . THR A 1 483 ? -4.078 13.528 -6.522 1.00 73.88 483 THR A N 1
ATOM 3686 C CA . THR A 1 483 ? -4.084 14.546 -5.472 1.00 73.88 483 THR A CA 1
ATOM 3687 C C . THR A 1 483 ? -2.863 15.440 -5.688 1.00 73.88 483 THR A C 1
ATOM 3689 O O . THR A 1 483 ? -1.819 15.237 -5.079 1.00 73.88 483 THR A O 1
ATOM 3692 N N . ASN A 1 484 ? -2.958 16.374 -6.642 1.00 57.78 484 ASN A N 1
ATOM 3693 C CA . ASN A 1 484 ? -1.902 17.341 -6.953 1.00 57.78 484 ASN A CA 1
ATOM 3694 C C . ASN A 1 484 ? -2.492 18.741 -7.007 1.00 57.78 484 ASN A C 1
ATOM 3696 O O . ASN A 1 484 ? -3.025 19.115 -8.042 1.00 57.78 484 ASN A O 1
ATOM 3700 N N . ASP A 1 485 ? -2.240 19.527 -5.973 1.00 43.62 485 ASP A N 1
ATOM 3701 C CA . ASP A 1 485 ? -2.200 20.977 -6.090 1.00 43.62 485 ASP A CA 1
ATOM 3702 C C . ASP A 1 485 ? -0.902 21.405 -5.400 1.00 43.62 485 ASP A C 1
ATOM 3704 O O . ASP A 1 485 ? -0.874 21.558 -4.207 1.00 43.62 485 ASP A O 1
ATOM 3708 N N . GLY A 1 486 ? 0.247 21.486 -6.076 1.00 38.03 486 GLY A N 1
ATOM 3709 C CA . GLY A 1 486 ? 1.501 21.974 -5.469 1.00 38.03 486 GLY A CA 1
ATOM 3710 C C . GLY A 1 486 ? 2.103 21.151 -4.304 1.00 38.03 486 GLY A C 1
ATOM 3711 O O . GLY A 1 486 ? 1.461 20.436 -3.543 1.00 38.03 486 GLY A O 1
ATOM 3712 N N . SER A 1 487 ? 3.411 21.281 -4.096 1.00 42.53 487 SER A N 1
ATOM 3713 C CA . SER A 1 487 ? 4.104 20.740 -2.912 1.00 42.53 487 SER A CA 1
ATOM 3714 C C . SER A 1 487 ? 3.483 21.184 -1.580 1.00 42.53 487 SER A C 1
ATOM 3716 O O . SER A 1 487 ? 3.682 20.522 -0.563 1.00 42.53 487 SER A O 1
ATOM 3718 N N . ALA A 1 488 ? 2.741 22.290 -1.607 1.00 37.38 488 ALA A N 1
ATOM 3719 C CA . ALA A 1 488 ? 2.000 22.834 -0.489 1.00 37.38 488 ALA A CA 1
ATOM 3720 C C . ALA A 1 488 ? 0.833 21.952 -0.027 1.00 37.38 488 ALA A C 1
ATOM 3722 O O . ALA A 1 488 ? 0.543 21.933 1.156 1.00 37.38 488 ALA A O 1
ATOM 3723 N N . TRP A 1 489 ? 0.214 21.152 -0.894 1.00 45.00 489 TRP A N 1
ATOM 3724 C CA . TRP A 1 489 ? -1.033 20.472 -0.540 1.00 45.00 489 TRP A CA 1
ATOM 3725 C C . TRP A 1 489 ? -0.903 18.964 -0.365 1.00 45.00 489 TRP A C 1
ATOM 3727 O O . TRP A 1 489 ? -1.900 18.317 -0.074 1.00 45.00 489 TRP A O 1
ATOM 3737 N N . ARG A 1 490 ? 0.313 18.397 -0.445 1.00 47.06 490 ARG A N 1
ATOM 3738 C CA . ARG A 1 490 ? 0.563 16.955 -0.199 1.00 47.06 490 ARG A CA 1
ATOM 3739 C C . ARG A 1 490 ? -0.022 16.444 1.132 1.00 47.06 490 ARG A C 1
ATOM 3741 O O . ARG A 1 490 ? -0.224 15.252 1.296 1.00 47.06 490 ARG A O 1
ATOM 3748 N N . ASN A 1 491 ? -0.325 17.344 2.072 1.00 47.09 491 ASN A N 1
ATOM 3749 C CA . ASN A 1 491 ? -0.503 17.026 3.487 1.00 47.09 491 ASN A CA 1
ATOM 3750 C C . ASN A 1 491 ? -1.748 17.665 4.115 1.00 47.09 491 ASN A C 1
ATOM 3752 O O . ASN A 1 491 ? -1.814 17.858 5.326 1.00 47.09 491 ASN A O 1
ATOM 3756 N N . PHE A 1 492 ? -2.774 17.971 3.328 1.00 44.38 492 PHE A N 1
ATOM 3757 C CA . PHE A 1 492 ? -4.065 18.392 3.886 1.00 44.38 492 PHE A CA 1
ATOM 3758 C C . PHE A 1 492 ? -4.768 17.280 4.688 1.00 44.38 492 PHE A C 1
ATOM 3760 O O . PHE A 1 492 ? -5.693 17.538 5.446 1.00 44.38 492 PHE A O 1
ATOM 3767 N N . GLY A 1 493 ? -4.335 16.024 4.557 1.00 43.88 493 GLY A N 1
ATOM 3768 C CA . GLY A 1 493 ? -4.807 14.949 5.427 1.00 43.88 493 GLY A CA 1
ATOM 3769 C C . GLY A 1 493 ? -4.191 14.944 6.824 1.00 43.88 493 GLY A C 1
ATOM 3770 O O . GLY A 1 493 ? -4.612 14.150 7.655 1.00 43.88 493 GLY A O 1
ATOM 3771 N N . THR A 1 494 ? -3.227 15.831 7.090 1.00 46.06 494 THR A N 1
ATOM 3772 C CA . THR A 1 494 ? -2.634 16.042 8.420 1.00 46.06 494 THR A CA 1
ATOM 3773 C C . THR A 1 494 ? -3.434 17.004 9.283 1.00 46.06 494 THR A C 1
ATOM 3775 O O . THR A 1 494 ? -2.980 17.401 10.344 1.00 46.06 494 THR A O 1
ATOM 3778 N N . ILE A 1 495 ? -4.585 17.470 8.824 1.00 47.03 495 ILE A N 1
ATOM 3779 C CA . ILE A 1 495 ? -5.303 18.501 9.552 1.00 47.03 495 ILE A CA 1
ATOM 3780 C C . ILE A 1 495 ? -5.902 17.881 10.826 1.00 47.03 495 ILE A C 1
ATOM 3782 O O . ILE A 1 495 ? -6.439 16.772 10.779 1.00 47.03 495 ILE A O 1
ATOM 3786 N N . GLY A 1 496 ? -5.885 18.625 11.940 1.00 42.50 496 GLY A N 1
ATOM 3787 C CA . GLY A 1 496 ? -6.637 18.331 13.176 1.00 42.50 496 GLY A CA 1
ATOM 3788 C C . GLY A 1 496 ? -8.146 18.074 12.975 1.00 42.50 496 GLY A C 1
ATOM 3789 O O . GLY A 1 496 ? -8.854 17.752 13.916 1.00 42.50 496 GLY A O 1
ATOM 3790 N N . ILE A 1 497 ? -8.646 18.110 11.733 1.00 47.12 497 ILE A N 1
ATOM 3791 C CA . ILE A 1 497 ? -9.937 17.569 11.290 1.00 47.12 497 ILE A CA 1
ATOM 3792 C C . ILE A 1 497 ? -10.187 16.142 11.794 1.00 47.12 497 ILE A C 1
ATOM 3794 O O . ILE A 1 497 ? -11.320 15.817 12.142 1.00 47.12 497 ILE A O 1
ATOM 3798 N N . LEU A 1 498 ? -9.159 15.283 11.845 1.00 47.22 498 LEU A N 1
ATOM 3799 C CA . LEU A 1 498 ? -9.325 13.894 12.301 1.00 47.22 498 LEU A CA 1
ATOM 3800 C C . LEU A 1 498 ? -9.757 13.793 13.782 1.00 47.22 498 LEU A C 1
ATOM 3802 O O . LEU A 1 498 ? -10.073 12.699 14.246 1.00 47.22 498 LEU A O 1
ATOM 3806 N N . GLN A 1 499 ? -9.790 14.917 14.508 1.00 39.03 499 GLN A N 1
ATOM 3807 C CA . GLN A 1 499 ? -10.147 15.004 15.920 1.00 39.03 499 GLN A CA 1
ATOM 3808 C C . GLN A 1 499 ? -11.636 15.284 16.182 1.00 39.03 499 GLN A C 1
ATOM 3810 O O . GLN A 1 499 ? -12.100 14.973 17.278 1.00 39.03 499 GLN A O 1
ATOM 3815 N N . TYR A 1 500 ? -12.421 15.773 15.206 1.00 35.81 500 TYR A N 1
ATOM 3816 C CA . TYR A 1 500 ? -13.784 16.292 15.464 1.00 35.81 500 TYR A CA 1
ATOM 3817 C C . TYR A 1 500 ? -14.843 15.239 15.874 1.00 35.81 500 TYR A C 1
ATOM 3819 O O . TYR A 1 500 ? -16.019 15.560 15.953 1.00 35.81 500 TYR A O 1
ATOM 3827 N N . ASP A 1 501 ? -14.451 13.995 16.164 1.00 32.12 501 ASP A N 1
ATOM 3828 C CA . ASP A 1 501 ? -15.343 12.983 16.759 1.00 32.12 501 ASP A CA 1
ATOM 3829 C C . ASP A 1 501 ? -14.639 12.030 17.752 1.00 32.12 501 ASP A C 1
ATOM 3831 O O . ASP A 1 501 ? -15.242 11.066 18.226 1.00 32.12 501 ASP A O 1
ATOM 3835 N N . ALA A 1 502 ? -13.353 12.246 18.064 1.00 33.25 502 ALA A N 1
ATOM 3836 C CA . ALA A 1 502 ? -12.605 11.343 18.947 1.00 33.25 502 ALA A CA 1
ATOM 3837 C C . ALA A 1 502 ? -12.736 11.706 20.440 1.00 33.25 502 ALA A C 1
ATOM 3839 O O . ALA A 1 502 ? -12.677 10.812 21.284 1.00 33.25 502 ALA A O 1
ATOM 3840 N N . ASP A 1 503 ? -12.968 12.985 20.760 1.00 30.02 503 ASP A N 1
ATOM 3841 C CA . ASP A 1 503 ? -12.827 13.505 22.129 1.00 30.02 503 ASP A CA 1
ATOM 3842 C C . ASP A 1 503 ? -14.150 13.814 22.864 1.00 30.02 503 ASP A C 1
ATOM 3844 O O . ASP A 1 503 ? -14.120 14.093 24.061 1.00 30.02 503 ASP A O 1
ATOM 3848 N N . GLU A 1 504 ? -15.333 13.669 22.249 1.00 30.34 504 GLU A N 1
ATOM 3849 C CA . GLU A 1 504 ? -16.609 13.920 22.962 1.00 30.34 504 GLU A CA 1
ATOM 3850 C C . GLU A 1 504 ? -17.044 12.812 23.949 1.00 30.34 504 GLU A C 1
ATOM 3852 O O . GLU A 1 504 ? -18.107 12.913 24.554 1.00 30.34 504 GLU A O 1
ATOM 3857 N N . ASN A 1 505 ? -16.234 11.774 24.201 1.00 28.62 505 ASN A N 1
ATOM 3858 C CA . ASN A 1 505 ? -16.590 10.720 25.171 1.00 28.62 505 ASN A CA 1
ATOM 3859 C C . ASN A 1 505 ? -15.622 10.530 26.341 1.00 28.62 505 ASN A C 1
ATOM 3861 O O . ASN A 1 505 ? -15.778 9.581 27.111 1.00 28.62 505 ASN A O 1
ATOM 3865 N N . TRP A 1 506 ? -14.660 11.428 26.538 1.00 28.73 506 TRP A N 1
ATOM 3866 C CA . TRP A 1 506 ? -13.804 11.388 27.720 1.00 28.73 506 TRP A CA 1
ATOM 3867 C C . TRP A 1 506 ? -13.562 12.800 28.239 1.00 28.73 506 TRP A C 1
ATOM 3869 O O . TRP A 1 506 ? -12.609 13.444 27.830 1.00 28.73 506 TRP A O 1
ATOM 3879 N N . VAL A 1 507 ? -14.423 13.265 29.153 1.00 26.73 507 VAL A N 1
ATOM 3880 C CA . VAL A 1 507 ? -14.055 13.896 30.440 1.00 26.73 507 VAL A CA 1
ATOM 3881 C C . VAL A 1 507 ? -15.321 14.435 31.139 1.00 26.73 507 VAL A C 1
ATOM 3883 O O . VAL A 1 507 ? -16.048 15.266 30.611 1.00 26.73 507 VAL A O 1
ATOM 3886 N N . ASN A 1 508 ? -15.512 13.969 32.380 1.00 29.34 508 ASN A N 1
ATOM 3887 C CA . ASN A 1 508 ? -16.399 14.466 33.444 1.00 29.34 508 ASN A CA 1
ATOM 3888 C C . ASN A 1 508 ? -17.925 14.362 33.247 1.00 29.34 508 ASN A C 1
ATOM 3890 O O . ASN A 1 508 ? -18.596 15.316 32.870 1.00 29.34 508 ASN A O 1
ATOM 3894 N N . GLY A 1 509 ? -18.491 13.237 33.692 1.00 23.42 509 GLY A N 1
ATOM 3895 C CA . GLY A 1 509 ? -19.907 13.123 34.037 1.00 23.42 509 GLY A CA 1
ATOM 3896 C C . GLY A 1 509 ? -20.081 12.169 35.211 1.00 23.42 509 GLY A C 1
ATOM 3897 O O . GLY A 1 509 ? -19.903 10.962 35.065 1.00 23.42 509 GLY A O 1
ATOM 3898 N N . GLU A 1 510 ? -20.376 12.722 36.386 1.00 26.38 510 GLU A N 1
ATOM 3899 C CA . GLU A 1 510 ? -20.862 11.972 37.542 1.00 26.38 510 GLU A CA 1
ATOM 3900 C C . GLU A 1 510 ? -22.037 11.069 37.146 1.00 26.38 510 GLU A C 1
ATOM 3902 O O . GLU A 1 510 ? -22.814 11.385 36.245 1.00 26.38 510 GLU A O 1
ATOM 3907 N N . ALA A 1 511 ? -22.154 9.940 37.844 1.00 28.91 511 ALA A N 1
ATOM 3908 C CA . ALA A 1 511 ? -23.216 8.963 37.674 1.00 28.91 511 ALA A CA 1
ATOM 3909 C C . ALA A 1 511 ? -24.607 9.624 37.701 1.00 28.91 511 ALA A C 1
ATOM 3911 O O . ALA A 1 511 ? -25.134 9.951 38.763 1.00 28.91 511 ALA A O 1
ATOM 3912 N N . ALA A 1 512 ? -25.211 9.772 36.525 1.00 25.02 512 ALA A N 1
ATOM 3913 C CA . ALA A 1 512 ? -26.624 10.061 36.363 1.00 25.02 512 ALA A CA 1
ATOM 3914 C C . ALA A 1 512 ? -27.223 8.984 35.451 1.00 25.02 512 ALA A C 1
ATOM 3916 O O . ALA A 1 512 ? -26.839 8.847 34.289 1.00 25.02 512 ALA A O 1
ATOM 3917 N N . ASP A 1 513 ? -28.124 8.190 36.031 1.00 32.44 513 ASP A N 1
ATOM 3918 C CA . ASP A 1 513 ? -28.872 7.111 35.383 1.00 32.44 513 ASP A CA 1
ATOM 3919 C C . ASP A 1 513 ? -29.506 7.560 34.051 1.00 32.44 513 ASP A C 1
ATOM 3921 O O . ASP A 1 513 ? -30.235 8.559 34.032 1.00 32.44 513 ASP A O 1
ATOM 3925 N N . PRO A 1 514 ? -29.331 6.809 32.945 1.00 25.92 514 PRO A N 1
ATOM 3926 C CA . PRO A 1 514 ? -30.113 7.010 31.739 1.00 25.92 514 PRO A CA 1
ATOM 3927 C C . PRO A 1 514 ? -31.431 6.210 31.770 1.00 25.92 514 PRO A C 1
ATOM 3929 O O . PRO A 1 514 ? -31.581 5.227 32.500 1.00 25.92 514 PRO A O 1
ATOM 3932 N N . PRO A 1 515 ? -32.430 6.649 30.989 1.00 24.56 515 PRO A N 1
ATOM 3933 C CA . PRO A 1 515 ? -33.834 6.491 31.322 1.00 24.56 515 PRO A CA 1
ATOM 3934 C C . PRO A 1 515 ? -34.385 5.116 30.950 1.00 24.56 515 PRO A C 1
ATOM 3936 O O . PRO A 1 515 ? -34.074 4.533 29.911 1.00 24.56 515 PRO A O 1
ATOM 3939 N N . HIS A 1 516 ? -35.295 4.642 31.798 1.00 29.19 516 HIS A N 1
ATOM 3940 C CA . HIS A 1 516 ? -36.121 3.466 31.576 1.00 29.19 516 HIS A CA 1
ATOM 3941 C C . HIS A 1 516 ? -36.868 3.527 30.234 1.00 29.19 516 HIS A C 1
ATOM 3943 O O . HIS A 1 516 ? -37.947 4.109 30.135 1.00 29.19 516 HIS A O 1
ATOM 3949 N N . HIS A 1 517 ? -36.367 2.797 29.241 1.00 29.36 517 HIS A N 1
ATOM 3950 C CA . HIS A 1 517 ? -37.216 2.150 28.251 1.00 29.36 517 HIS A CA 1
ATOM 3951 C C . HIS A 1 517 ? -37.142 0.639 28.465 1.00 29.36 517 HIS A C 1
ATOM 3953 O O . HIS A 1 517 ? -36.100 0.012 28.299 1.00 29.36 517 HIS A O 1
ATOM 3959 N N . ARG A 1 518 ? -38.276 0.084 28.911 1.00 31.97 518 ARG A N 1
ATOM 3960 C CA . ARG A 1 518 ? -38.508 -1.342 29.155 1.00 31.97 518 ARG A CA 1
ATOM 3961 C C . ARG A 1 518 ? -38.120 -2.167 27.926 1.00 31.97 518 ARG A C 1
ATOM 3963 O O . ARG A 1 518 ? -38.849 -2.187 26.939 1.00 31.97 518 ARG A O 1
ATOM 3970 N N . LEU A 1 519 ? -36.999 -2.869 28.033 1.00 30.70 519 LEU A N 1
ATOM 3971 C CA . LEU A 1 519 ? -36.805 -4.172 27.417 1.00 30.70 519 LEU A CA 1
ATOM 3972 C C . LEU A 1 519 ? -36.959 -5.182 28.550 1.00 30.70 519 LEU A C 1
ATOM 3974 O O . LEU A 1 519 ? -36.212 -5.165 29.528 1.00 30.70 519 LEU A O 1
ATOM 3978 N N . ASP A 1 520 ? -38.022 -5.966 28.462 1.00 27.53 520 ASP A N 1
ATOM 3979 C CA . ASP A 1 520 ? -38.411 -6.930 29.474 1.00 27.53 520 ASP A CA 1
ATOM 3980 C C . ASP A 1 520 ? -37.345 -8.032 29.649 1.00 27.53 520 ASP A C 1
ATOM 3982 O O . ASP A 1 520 ? -36.822 -8.569 28.677 1.00 27.53 520 ASP A O 1
ATOM 3986 N N . ALA A 1 521 ? -37.088 -8.359 30.921 1.00 31.52 521 ALA A N 1
ATOM 3987 C CA . ALA A 1 521 ? -36.344 -9.498 31.473 1.00 31.52 521 ALA A CA 1
ATOM 3988 C C . ALA A 1 521 ? -34.834 -9.626 31.157 1.00 31.52 521 ALA A C 1
ATOM 3990 O O . ALA A 1 521 ? -34.414 -10.079 30.097 1.00 31.52 521 ALA A O 1
ATOM 3991 N N . GLN A 1 522 ? -34.012 -9.366 32.184 1.00 37.53 522 GLN A N 1
ATOM 3992 C CA . GLN A 1 522 ? -32.664 -9.923 32.336 1.00 37.53 522 GLN A CA 1
ATOM 3993 C C . GLN A 1 522 ? -32.705 -11.454 32.174 1.00 37.53 522 GLN A C 1
ATOM 3995 O O . GLN A 1 522 ? -33.066 -12.172 33.107 1.00 37.53 522 GLN A O 1
ATOM 4000 N N . THR A 1 523 ? -32.304 -11.976 31.019 1.00 46.25 523 THR A N 1
ATOM 4001 C CA . THR A 1 523 ? -31.876 -13.375 30.917 1.00 46.25 523 THR A CA 1
ATOM 4002 C C . THR A 1 523 ? -30.505 -13.480 31.574 1.00 46.25 523 THR A C 1
ATOM 4004 O O . THR A 1 523 ? -29.495 -13.084 30.995 1.00 46.25 523 THR A O 1
ATOM 4007 N N . THR A 1 524 ? -30.485 -13.938 32.824 1.00 60.09 524 THR A N 1
ATOM 4008 C CA . THR A 1 524 ? -29.259 -14.340 33.526 1.00 60.09 524 THR A CA 1
ATOM 4009 C C . THR A 1 524 ? -28.610 -15.484 32.751 1.00 60.09 524 THR A C 1
ATOM 4011 O O . THR A 1 524 ? -29.300 -16.421 32.348 1.00 60.09 524 THR A O 1
ATOM 4014 N N . SER A 1 525 ? -27.306 -15.385 32.486 1.00 76.25 525 SER A N 1
ATOM 4015 C CA . SER A 1 525 ? -26.589 -16.437 31.764 1.00 76.25 525 SER A CA 1
ATOM 4016 C C . SER A 1 525 ? -26.421 -17.642 32.681 1.00 76.25 525 SER A C 1
ATOM 4018 O O . SER A 1 525 ? -26.084 -17.490 33.859 1.00 76.25 525 SER A O 1
ATOM 4020 N N . ALA A 1 526 ? -26.569 -18.850 32.136 1.00 79.12 526 ALA A N 1
ATOM 4021 C CA . ALA A 1 526 ? -26.296 -20.088 32.863 1.00 79.12 526 ALA A CA 1
ATOM 4022 C C . ALA A 1 526 ? -24.867 -20.141 33.447 1.00 79.12 526 ALA A C 1
ATOM 4024 O O . ALA A 1 526 ? -24.627 -20.829 34.442 1.00 79.12 526 ALA A O 1
ATOM 4025 N N . MET A 1 527 ? -23.937 -19.361 32.879 1.00 88.31 527 MET A N 1
ATOM 4026 C CA . MET A 1 527 ? -22.536 -19.267 33.293 1.00 88.31 527 MET A CA 1
ATOM 4027 C C . MET A 1 527 ? -22.255 -18.209 34.368 1.00 88.31 527 MET A C 1
ATOM 4029 O O . MET A 1 527 ? -21.133 -18.141 34.872 1.00 88.31 527 MET A O 1
ATOM 4033 N N . ASP A 1 528 ? -23.243 -17.409 34.788 1.00 86.56 528 ASP A N 1
ATOM 4034 C CA . ASP A 1 528 ? -23.029 -16.325 35.761 1.00 86.56 528 ASP A CA 1
ATOM 4035 C C . ASP A 1 528 ? -22.481 -16.821 37.114 1.00 86.56 528 ASP A C 1
ATOM 4037 O O . ASP A 1 528 ? -21.771 -16.080 37.800 1.00 86.56 528 ASP A O 1
ATOM 4041 N N . PHE A 1 529 ? -22.722 -18.088 37.479 1.00 89.81 529 PHE A N 1
ATOM 4042 C CA . PHE A 1 529 ? -22.160 -18.688 38.695 1.00 89.81 529 PHE A CA 1
ATOM 4043 C C . PHE A 1 529 ? -20.623 -18.753 38.682 1.00 89.81 529 PHE A C 1
ATOM 4045 O O . PHE A 1 529 ? -20.016 -18.760 39.746 1.00 89.81 529 PHE A O 1
ATOM 4052 N N . LEU A 1 530 ? -19.966 -18.762 37.516 1.00 92.19 530 LEU A N 1
ATOM 4053 C CA . LEU A 1 530 ? -18.502 -18.801 37.432 1.00 92.19 530 LEU A CA 1
ATOM 4054 C C . LEU A 1 530 ? -17.861 -17.515 37.967 1.00 92.19 530 LEU A C 1
ATOM 4056 O O . LEU A 1 530 ? -16.761 -17.557 38.520 1.00 92.19 530 LEU A O 1
ATOM 4060 N N . LYS A 1 531 ? -18.561 -16.376 37.867 1.00 90.38 531 LYS A N 1
ATOM 4061 C CA . LYS A 1 531 ? -18.083 -15.074 38.361 1.00 90.38 531 LYS A CA 1
ATOM 4062 C C . LYS A 1 531 ? -17.857 -15.080 39.874 1.00 90.38 531 LYS A C 1
ATOM 4064 O O . LYS A 1 531 ? -16.973 -14.377 40.358 1.00 90.38 531 LYS A O 1
ATOM 4069 N N . THR A 1 532 ? -18.599 -15.900 40.624 1.00 91.50 532 THR A N 1
ATOM 4070 C CA . THR A 1 532 ? -18.436 -16.025 42.084 1.00 91.50 532 THR A CA 1
ATOM 4071 C C . THR A 1 532 ? -17.220 -16.865 42.483 1.00 91.50 532 THR A C 1
ATOM 4073 O O . THR A 1 532 ? -16.858 -16.892 43.659 1.00 91.50 532 THR A O 1
ATOM 4076 N N . LEU A 1 533 ? -16.584 -17.542 41.521 1.00 94.19 533 LEU A N 1
ATOM 4077 C CA . LEU A 1 533 ? -15.454 -18.441 41.749 1.00 94.19 533 LEU A CA 1
ATOM 4078 C C . LEU A 1 533 ? -14.097 -17.773 41.491 1.00 94.19 533 LEU A C 1
ATOM 4080 O O . LEU A 1 533 ? -13.075 -18.448 41.602 1.00 94.19 533 LEU A O 1
ATOM 4084 N N . ILE A 1 534 ? -14.056 -16.472 41.164 1.00 93.19 534 ILE A N 1
ATOM 4085 C CA . ILE A 1 534 ? -12.792 -15.754 40.951 1.00 93.19 534 ILE A CA 1
ATOM 4086 C C . ILE A 1 534 ? -11.930 -15.833 42.221 1.00 93.19 534 ILE A C 1
ATOM 4088 O O . ILE A 1 534 ? -12.339 -15.424 43.306 1.00 93.19 534 ILE A O 1
ATOM 4092 N N . GLY A 1 535 ? -10.716 -16.365 42.077 1.00 90.62 535 GLY A N 1
ATOM 4093 C CA . GLY A 1 535 ? -9.771 -16.601 43.169 1.00 90.62 535 GLY A CA 1
ATOM 4094 C C . GLY A 1 535 ? -9.868 -17.986 43.819 1.00 90.62 535 GLY A C 1
ATOM 4095 O O . GLY A 1 535 ? -9.023 -18.307 44.663 1.00 90.62 535 GLY A O 1
ATOM 4096 N N . ALA A 1 536 ? -10.831 -18.829 43.424 1.00 94.94 536 ALA A N 1
ATOM 4097 C CA . ALA A 1 536 ? -10.911 -20.211 43.889 1.00 94.94 536 ALA A CA 1
ATOM 4098 C C . ALA A 1 536 ? -9.670 -21.008 43.456 1.00 94.94 536 ALA A C 1
ATOM 4100 O O . ALA A 1 536 ? -9.223 -20.951 42.309 1.00 94.94 536 ALA A O 1
ATOM 4101 N N . ARG A 1 537 ? -9.095 -21.742 44.409 1.00 95.75 537 ARG A N 1
ATOM 4102 C CA . ARG A 1 537 ? -7.852 -22.513 44.257 1.00 95.75 537 ARG A CA 1
ATOM 4103 C C . ARG A 1 537 ? -7.838 -23.706 45.199 1.00 95.75 537 ARG A C 1
ATOM 4105 O O . ARG A 1 537 ? -8.622 -23.750 46.148 1.00 95.75 537 ARG A O 1
ATOM 4112 N N . LYS A 1 538 ? -6.916 -24.645 44.991 1.00 94.19 538 LYS A N 1
ATOM 4113 C CA . LYS A 1 538 ? -6.786 -25.834 45.843 1.00 94.19 538 LYS A CA 1
ATOM 4114 C C . LYS A 1 538 ? -6.790 -25.490 47.337 1.00 94.19 538 LYS A C 1
ATOM 4116 O O . LYS A 1 538 ? -6.051 -24.615 47.783 1.00 94.19 538 LYS A O 1
ATOM 4121 N N . GLY A 1 539 ? -7.627 -26.202 48.093 1.00 92.31 539 GLY A N 1
ATOM 4122 C CA . GLY A 1 539 ? -7.808 -26.006 49.534 1.00 92.31 539 GLY A CA 1
ATOM 4123 C C . GLY A 1 539 ? -8.875 -24.976 49.918 1.00 92.31 539 GLY A C 1
ATOM 4124 O O . GLY A 1 539 ? -9.114 -24.787 51.107 1.00 92.31 539 GLY A O 1
ATOM 4125 N N . THR A 1 540 ? -9.526 -24.323 48.951 1.00 93.44 540 THR A N 1
ATOM 4126 C CA . THR A 1 540 ? -10.636 -23.388 49.205 1.00 93.44 540 THR A CA 1
ATOM 4127 C C . THR A 1 540 ? -12.002 -24.057 49.052 1.00 93.44 540 THR A C 1
ATOM 4129 O O . THR A 1 540 ? -12.133 -25.076 48.373 1.00 93.44 540 THR A O 1
ATOM 4132 N N . THR A 1 541 ? -13.026 -23.458 49.663 1.00 93.00 541 THR A N 1
ATOM 4133 C CA . THR A 1 541 ? -14.431 -23.859 49.510 1.00 93.00 541 THR A CA 1
ATOM 4134 C C . THR A 1 541 ? -15.231 -22.649 49.044 1.00 93.00 541 THR A C 1
ATOM 4136 O O . THR A 1 541 ? -15.259 -21.634 49.736 1.00 93.00 541 THR A O 1
ATOM 4139 N N . PHE A 1 542 ? -15.885 -22.757 47.889 1.00 89.31 542 PHE A N 1
ATOM 4140 C CA . PHE A 1 542 ? -16.731 -21.714 47.305 1.00 89.31 542 PHE A CA 1
ATOM 4141 C C . PHE A 1 542 ? -18.044 -22.329 46.835 1.00 89.31 542 PHE A C 1
ATOM 4143 O O . PHE A 1 542 ? -18.051 -23.374 46.183 1.00 89.31 542 PHE A O 1
ATOM 4150 N N . LYS A 1 543 ? -19.155 -21.646 47.115 1.00 90.38 543 LYS A N 1
ATOM 4151 C CA . LYS A 1 543 ? -20.470 -22.048 46.615 1.00 90.38 543 LYS A CA 1
ATOM 4152 C C . LYS A 1 543 ? -20.468 -22.014 45.082 1.00 90.38 543 LYS A C 1
ATOM 4154 O O . LYS A 1 543 ? -20.257 -20.950 44.508 1.00 90.38 543 LYS A O 1
ATOM 4159 N N . GLY A 1 544 ? -20.709 -23.160 44.442 1.00 89.62 544 GLY A N 1
ATOM 4160 C CA . GLY A 1 544 ? -20.695 -23.305 42.978 1.00 89.62 544 GLY A CA 1
ATOM 4161 C C . GLY A 1 544 ? -19.528 -24.135 42.430 1.00 89.62 544 GLY A C 1
ATOM 4162 O O . GLY A 1 544 ? -19.544 -24.508 41.258 1.00 89.62 544 GLY A O 1
ATOM 4163 N N . ILE A 1 545 ? -18.548 -24.516 43.259 1.00 92.94 545 ILE A N 1
ATOM 4164 C CA . ILE A 1 545 ? -17.473 -25.436 42.846 1.00 92.94 545 ILE A CA 1
ATOM 4165 C C . ILE A 1 545 ? -18.030 -26.804 42.434 1.00 92.94 545 ILE A C 1
ATOM 4167 O O . ILE A 1 545 ? -17.557 -27.401 41.470 1.00 92.94 545 ILE A O 1
ATOM 4171 N N . SER A 1 546 ? -19.061 -27.293 43.117 1.00 90.06 546 SER A N 1
ATOM 4172 C CA . SER A 1 546 ? -19.771 -28.521 42.743 1.00 90.06 546 SER A CA 1
ATOM 4173 C C . SER A 1 546 ? -20.340 -28.455 41.318 1.00 90.06 546 SER A C 1
ATOM 4175 O O . SER A 1 546 ? -20.319 -29.450 40.591 1.00 90.06 546 SER A O 1
ATOM 4177 N N . GLN A 1 547 ? -20.804 -27.279 40.891 1.00 90.31 547 GLN A N 1
ATOM 4178 C CA . GLN A 1 547 ? -21.285 -27.025 39.534 1.00 90.31 547 GLN A CA 1
ATOM 4179 C C . GLN A 1 547 ? -20.124 -26.925 38.534 1.00 90.31 547 GLN A C 1
ATOM 4181 O O . GLN A 1 547 ? -20.200 -27.529 37.466 1.00 90.31 547 GLN A O 1
ATOM 4186 N N . LEU A 1 548 ? -19.014 -26.276 38.908 1.00 92.50 548 LEU A N 1
ATOM 4187 C CA . LEU A 1 548 ? -17.787 -26.236 38.101 1.00 92.50 548 LEU A CA 1
ATOM 4188 C C . LEU A 1 548 ? -17.219 -27.642 37.841 1.00 92.50 548 LEU A C 1
ATOM 4190 O O . LEU A 1 548 ? -16.830 -27.942 36.714 1.00 92.50 548 LEU A O 1
ATOM 4194 N N . LYS A 1 549 ? -17.212 -28.528 38.849 1.00 91.56 549 LYS A N 1
ATOM 4195 C CA . LYS A 1 549 ? -16.777 -29.928 38.686 1.00 91.56 549 LYS A CA 1
ATOM 4196 C C . LYS A 1 549 ? -17.623 -30.656 37.640 1.00 91.56 549 LYS A C 1
ATOM 4198 O O . LYS A 1 549 ? -17.081 -31.316 36.760 1.00 91.56 549 LYS A O 1
ATOM 4203 N N . LYS A 1 550 ? -18.950 -30.485 37.686 1.00 87.94 550 LYS A N 1
ATOM 4204 C CA . LYS A 1 550 ? -19.865 -31.060 36.684 1.00 87.94 550 LYS A CA 1
ATOM 4205 C C . LYS A 1 550 ? -19.608 -30.492 35.286 1.00 87.94 550 LYS A C 1
ATOM 4207 O O . LYS A 1 550 ? -19.595 -31.255 34.327 1.00 87.94 550 LYS A O 1
ATOM 4212 N N . TYR A 1 551 ? -19.384 -29.183 35.174 1.00 90.12 551 TYR A N 1
ATOM 4213 C CA . TYR A 1 551 ? -19.079 -28.516 33.905 1.00 90.12 551 TYR A CA 1
ATOM 4214 C C . TYR A 1 551 ? -17.785 -29.050 33.271 1.00 90.12 551 TYR A C 1
ATOM 4216 O O . TYR A 1 551 ? -17.789 -29.493 32.125 1.00 90.12 551 TYR A O 1
ATOM 4224 N N . LEU A 1 552 ? -16.693 -29.098 34.037 1.00 91.38 552 LEU A N 1
ATOM 4225 C CA . LEU A 1 552 ? -15.401 -29.590 33.552 1.00 91.38 552 LEU A CA 1
ATOM 4226 C C . LEU A 1 552 ? -15.397 -31.096 33.273 1.00 91.38 552 LEU A C 1
ATOM 4228 O O . LEU A 1 552 ? -14.722 -31.528 32.342 1.00 91.38 552 LEU A O 1
ATOM 4232 N N . SER A 1 553 ? -16.148 -31.889 34.041 1.00 87.75 553 SER A N 1
ATOM 4233 C CA . SER A 1 553 ? -16.340 -33.320 33.770 1.00 87.75 553 SER A CA 1
ATOM 4234 C C . SER A 1 553 ? -17.028 -33.548 32.422 1.00 87.75 553 SER A C 1
ATOM 4236 O O . SER A 1 553 ? -16.508 -34.290 31.591 1.00 87.75 553 SER A O 1
ATOM 4238 N N . ARG A 1 554 ? -18.115 -32.818 32.132 1.00 86.69 554 ARG A N 1
ATOM 4239 C CA . ARG A 1 554 ? -18.826 -32.908 30.842 1.00 86.69 554 ARG A CA 1
ATOM 4240 C C . ARG A 1 554 ? -17.943 -32.570 29.646 1.00 86.69 554 ARG A C 1
ATOM 4242 O O . ARG A 1 554 ? -18.019 -33.242 28.628 1.00 86.69 554 ARG A O 1
ATOM 4249 N N . LEU A 1 555 ? -17.081 -31.565 29.784 1.00 90.19 555 LEU A N 1
ATOM 4250 C CA . LEU A 1 555 ? -16.145 -31.162 28.731 1.00 90.19 555 LEU A CA 1
ATOM 4251 C C . LEU A 1 555 ? -14.885 -32.049 28.659 1.00 90.19 555 LEU A C 1
ATOM 4253 O O . LEU A 1 555 ? -13.994 -31.787 27.852 1.00 90.19 555 LEU A O 1
ATOM 4257 N N . GLY A 1 556 ? -14.796 -33.091 29.491 1.00 87.62 556 GLY A N 1
ATOM 4258 C CA . GLY A 1 556 ? -13.727 -34.089 29.461 1.00 87.62 556 GLY A CA 1
ATOM 4259 C C . GLY A 1 556 ? -12.472 -33.736 30.262 1.00 87.62 556 GLY A C 1
ATOM 4260 O O . GLY A 1 556 ? -11.491 -34.468 30.218 1.00 87.62 556 GLY A O 1
ATOM 4261 N N . TYR A 1 557 ? -12.457 -32.644 31.027 1.00 88.00 557 TYR A N 1
ATOM 4262 C CA . TYR A 1 557 ? -11.267 -32.205 31.773 1.00 88.00 557 TYR A CA 1
ATOM 4263 C C . TYR A 1 557 ? -11.037 -32.971 33.083 1.00 88.00 557 TYR A C 1
ATOM 4265 O O . TYR A 1 557 ? -9.901 -33.027 33.583 1.00 88.00 557 TYR A O 1
ATOM 4273 N N . MET A 1 558 ? -12.097 -33.563 33.642 1.00 85.56 558 MET A N 1
ATOM 4274 C CA . MET A 1 558 ? -12.049 -34.388 34.851 1.00 85.56 558 MET A CA 1
ATOM 4275 C C . MET A 1 558 ? -12.180 -35.870 34.496 1.00 85.56 558 MET A C 1
ATOM 4277 O O . MET A 1 558 ? -13.038 -36.255 33.713 1.00 85.56 558 MET A O 1
ATOM 4281 N N . ASN A 1 559 ? -11.313 -36.698 35.086 1.00 68.62 559 ASN A N 1
ATOM 4282 C CA . ASN A 1 559 ? -11.437 -38.150 35.019 1.00 68.62 559 ASN A CA 1
ATOM 4283 C C . ASN A 1 559 ? -12.291 -38.591 36.213 1.00 68.62 559 ASN A C 1
ATOM 4285 O O . ASN A 1 559 ? -11.783 -38.695 37.336 1.00 68.62 559 ASN A O 1
ATOM 4289 N N . ASP A 1 560 ? -13.590 -38.746 35.991 1.00 59.28 560 ASP A N 1
ATOM 4290 C CA . ASP A 1 560 ? -14.464 -39.351 36.984 1.00 59.28 560 ASP A CA 1
ATOM 4291 C C . ASP A 1 560 ? -14.287 -40.867 36.869 1.00 59.28 560 ASP A C 1
ATOM 4293 O O . ASP A 1 560 ? -14.713 -41.481 35.891 1.00 59.28 560 ASP A O 1
ATOM 4297 N N . ASP A 1 561 ? -13.638 -41.486 37.861 1.00 49.12 561 ASP A N 1
ATOM 4298 C CA . ASP A 1 561 ? -13.701 -42.939 37.995 1.00 49.12 561 ASP A CA 1
ATOM 4299 C C . ASP A 1 561 ? -15.187 -43.311 38.019 1.00 49.12 561 ASP A C 1
ATOM 4301 O O . ASP A 1 561 ? -15.935 -42.850 38.887 1.00 49.12 561 ASP A O 1
ATOM 4305 N N . ILE A 1 562 ? -15.602 -44.172 37.088 1.00 43.22 562 ILE A N 1
ATOM 4306 C CA . ILE A 1 562 ? -16.978 -44.680 36.921 1.00 43.22 562 ILE A CA 1
ATOM 4307 C C . ILE A 1 562 ? -17.518 -45.316 38.228 1.00 43.22 562 ILE A C 1
ATOM 4309 O O . ILE A 1 562 ? -18.719 -45.505 38.393 1.00 43.22 562 ILE A O 1
ATOM 4313 N N . ASN A 1 563 ? -16.634 -45.581 39.198 1.00 39.81 563 ASN A N 1
ATOM 4314 C CA . ASN A 1 563 ? -16.933 -46.135 40.516 1.00 39.81 563 ASN A CA 1
ATOM 4315 C C . ASN A 1 563 ? -16.944 -45.115 41.672 1.00 39.81 563 ASN A C 1
ATOM 4317 O O . ASN A 1 563 ? -17.102 -45.525 42.823 1.00 39.81 563 ASN A O 1
ATOM 4321 N N . THR A 1 564 ? -16.768 -43.810 41.430 1.00 44.50 564 THR A N 1
ATOM 4322 C CA . THR A 1 564 ? -16.837 -42.810 42.510 1.00 44.50 564 THR A CA 1
ATOM 4323 C C . THR A 1 564 ? -18.303 -42.481 42.811 1.00 44.50 564 THR A C 1
ATOM 4325 O O . THR A 1 564 ? -18.995 -41.964 41.934 1.00 44.50 564 THR A O 1
ATOM 4328 N N . PRO A 1 565 ? -18.818 -42.742 44.027 1.00 42.84 565 PRO A N 1
ATOM 4329 C CA . PRO A 1 565 ? -20.196 -42.412 44.364 1.00 42.84 565 PRO A CA 1
ATOM 4330 C C . PRO A 1 565 ? -20.436 -40.904 44.221 1.00 42.84 565 PRO A C 1
ATOM 4332 O O . PRO A 1 565 ? -19.608 -40.097 44.649 1.00 42.84 565 PRO A O 1
ATOM 4335 N N . THR A 1 566 ? -21.611 -40.525 43.719 1.00 47.69 566 THR A N 1
ATOM 4336 C CA . THR A 1 566 ? -22.124 -39.143 43.583 1.00 47.69 566 THR A CA 1
ATOM 4337 C C . THR A 1 566 ? -22.022 -38.280 44.855 1.00 47.69 566 THR A C 1
ATOM 4339 O O . THR A 1 566 ? -22.165 -37.061 44.786 1.00 47.69 566 THR A O 1
ATOM 4342 N N . ASN A 1 567 ? -21.698 -38.880 46.004 1.00 45.66 567 ASN A N 1
ATOM 4343 C CA . ASN A 1 567 ? -21.500 -38.239 47.305 1.00 45.66 567 ASN A CA 1
ATOM 4344 C C . ASN A 1 567 ? -20.193 -37.424 47.463 1.00 45.66 567 ASN A C 1
ATOM 4346 O O . ASN A 1 567 ? -19.978 -36.868 48.538 1.00 45.66 567 ASN A O 1
ATOM 4350 N N . GLN A 1 568 ? -19.322 -37.319 46.446 1.00 54.78 568 GLN A N 1
ATOM 4351 C CA . GLN A 1 568 ? -18.096 -36.489 46.507 1.00 54.78 568 GLN A CA 1
ATOM 4352 C C . GLN A 1 568 ? -18.134 -35.184 45.686 1.00 54.78 568 GLN A C 1
ATOM 4354 O O . GLN A 1 568 ? -17.187 -34.396 45.767 1.00 54.78 568 GLN A O 1
ATOM 4359 N N . ILE A 1 569 ? -19.211 -34.890 44.942 1.00 70.62 569 ILE A N 1
ATOM 4360 C CA . ILE A 1 569 ? -19.362 -33.583 44.277 1.00 70.62 569 ILE A CA 1
ATOM 4361 C C . ILE A 1 569 ? -19.772 -32.544 45.328 1.00 70.62 569 ILE A C 1
ATOM 4363 O O . ILE A 1 569 ? -20.947 -32.262 45.548 1.00 70.62 569 ILE A O 1
ATOM 4367 N N . ASN A 1 570 ? -18.769 -32.005 46.009 1.00 85.81 570 ASN A N 1
ATOM 4368 C CA . ASN A 1 570 ? -18.890 -30.944 46.999 1.00 85.81 570 ASN A CA 1
ATOM 4369 C C . ASN A 1 570 ? -18.322 -29.622 46.460 1.00 85.81 570 ASN A C 1
ATOM 4371 O O . ASN A 1 570 ? -17.698 -29.570 45.398 1.00 85.81 570 ASN A O 1
ATOM 4375 N N . ASP A 1 571 ? -18.511 -28.555 47.230 1.00 91.69 571 ASP A N 1
ATOM 4376 C CA . ASP A 1 571 ? -17.999 -27.217 46.928 1.00 91.69 571 ASP A CA 1
ATOM 4377 C C . ASP A 1 571 ? -16.521 -27.016 47.338 1.00 91.69 571 ASP A C 1
ATOM 4379 O O . ASP A 1 571 ? -16.052 -25.886 47.448 1.00 91.69 571 ASP A O 1
ATOM 4383 N N . PHE A 1 572 ? -15.767 -28.097 47.576 1.00 92.88 572 PHE A N 1
ATOM 4384 C CA . PHE A 1 572 ? -14.350 -28.037 47.946 1.00 92.88 572 PHE A CA 1
ATOM 4385 C C . PHE A 1 572 ? -13.441 -28.163 46.718 1.00 92.88 572 PHE A C 1
ATOM 4387 O O . PHE A 1 572 ? -13.590 -29.085 45.910 1.00 92.88 572 PHE A O 1
ATOM 4394 N N . PHE A 1 573 ? -12.464 -27.265 46.588 1.00 93.62 573 PHE A N 1
ATOM 4395 C CA . PHE A 1 573 ? -11.491 -27.266 45.500 1.00 93.62 573 PHE A CA 1
ATOM 4396 C C . PHE A 1 573 ? -10.355 -28.262 45.788 1.00 93.62 573 PHE A C 1
ATOM 4398 O O . PHE A 1 573 ? -9.354 -27.938 46.435 1.00 93.62 573 PHE A O 1
ATOM 4405 N N . ASP A 1 574 ? -10.516 -29.495 45.317 1.00 90.44 574 ASP A N 1
ATOM 4406 C CA . ASP A 1 574 ? -9.541 -30.574 45.493 1.00 90.44 574 ASP A CA 1
ATOM 4407 C C . ASP A 1 574 ? -8.434 -30.571 44.415 1.00 90.44 574 ASP A C 1
ATOM 4409 O O . ASP A 1 574 ? -8.421 -29.770 43.478 1.00 90.44 574 ASP A O 1
ATOM 4413 N N . GLY A 1 575 ? -7.463 -31.478 44.559 1.00 87.56 575 GLY A N 1
ATOM 4414 C CA . GLY A 1 575 ? -6.373 -31.620 43.588 1.00 87.56 575 GLY A CA 1
ATOM 4415 C C . GLY A 1 575 ? -6.817 -32.139 42.215 1.00 87.56 575 GLY A C 1
ATOM 4416 O O . GLY A 1 575 ? -6.129 -31.874 41.231 1.00 87.56 575 GLY A O 1
ATOM 4417 N N . LYS A 1 576 ? -7.957 -32.844 42.120 1.00 89.19 576 LYS A N 1
ATOM 4418 C CA . LYS A 1 576 ? -8.495 -33.307 40.830 1.00 89.19 576 LYS A CA 1
ATOM 4419 C C . LYS A 1 576 ? -9.033 -32.118 40.033 1.00 89.19 576 LYS A C 1
ATOM 4421 O O . LYS A 1 576 ? -8.735 -31.998 38.846 1.00 89.19 576 LYS A O 1
ATOM 4426 N N . LEU A 1 577 ? -9.752 -31.210 40.695 1.00 92.25 577 LEU A N 1
ATOM 4427 C CA . LEU A 1 577 ? -10.237 -29.972 40.093 1.00 92.25 577 LEU A CA 1
ATOM 4428 C C . LEU A 1 577 ? -9.085 -29.041 39.687 1.00 92.25 577 LEU A C 1
ATOM 4430 O O . LEU A 1 577 ? -9.117 -28.484 38.596 1.00 92.25 577 LEU A O 1
ATOM 4434 N N . GLU A 1 578 ? -8.034 -28.924 40.505 1.00 94.38 578 GLU A N 1
ATOM 4435 C CA . GLU A 1 578 ? -6.831 -28.154 40.141 1.00 94.38 578 GLU A CA 1
ATOM 4436 C C . GLU A 1 578 ? -6.206 -28.654 38.831 1.00 94.38 578 GLU A C 1
ATOM 4438 O O . GLU A 1 578 ? -5.868 -27.857 37.954 1.00 94.38 578 GLU A O 1
ATOM 4443 N N . LEU A 1 579 ? -6.088 -29.975 38.671 1.00 89.12 579 LEU A N 1
ATOM 4444 C CA . LEU A 1 579 ? -5.551 -30.571 37.451 1.00 89.12 579 LEU A CA 1
ATOM 4445 C C . LEU A 1 579 ? -6.459 -30.312 36.240 1.00 89.12 579 LEU A C 1
ATOM 4447 O O . LEU A 1 579 ? -5.960 -30.020 35.154 1.00 89.12 579 LEU A O 1
ATOM 4451 N N . ALA A 1 580 ? -7.777 -30.376 36.426 1.00 91.12 580 ALA A N 1
ATOM 4452 C CA . ALA A 1 580 ? -8.747 -30.072 35.378 1.00 91.12 580 ALA A CA 1
ATOM 4453 C C . ALA A 1 580 ? -8.679 -28.604 34.931 1.00 91.12 580 ALA A C 1
ATOM 4455 O O . ALA A 1 580 ? -8.637 -28.335 33.732 1.00 91.12 580 ALA A O 1
ATOM 4456 N N . VAL A 1 581 ? -8.568 -27.661 35.873 1.00 94.56 581 VAL A N 1
ATOM 4457 C CA . VAL A 1 581 ? -8.380 -26.235 35.561 1.00 94.56 581 VAL A CA 1
ATOM 4458 C C . VAL A 1 581 ? -7.059 -26.007 34.825 1.00 94.56 581 VAL A C 1
ATOM 4460 O O . VAL A 1 581 ? -7.045 -25.309 33.816 1.00 94.56 581 VAL A O 1
ATOM 4463 N N . LYS A 1 582 ? -5.960 -26.653 35.239 1.00 90.81 582 LYS A N 1
ATOM 4464 C CA . LYS A 1 582 ? -4.672 -26.566 34.522 1.00 90.81 582 LYS A CA 1
ATOM 4465 C C . LYS A 1 582 ? -4.762 -27.087 33.087 1.00 90.81 582 LYS A C 1
ATOM 4467 O O . LYS A 1 582 ? -4.193 -26.482 32.180 1.00 90.81 582 LYS A O 1
ATOM 4472 N N . ARG A 1 583 ? -5.489 -28.185 32.861 1.00 88.88 583 ARG A N 1
ATOM 4473 C CA . ARG A 1 583 ? -5.741 -28.721 31.513 1.00 88.88 583 ARG A CA 1
ATOM 4474 C C . ARG A 1 583 ? -6.562 -27.749 30.668 1.00 88.88 583 ARG A C 1
ATOM 4476 O O . ARG A 1 583 ? -6.182 -27.495 29.531 1.00 88.88 583 ARG A O 1
ATOM 4483 N N . TYR A 1 584 ? -7.611 -27.155 31.238 1.00 92.31 584 TYR A N 1
ATOM 4484 C CA . TYR A 1 584 ? -8.411 -26.120 30.575 1.00 92.31 584 TYR A CA 1
ATOM 4485 C C . TYR A 1 584 ? -7.558 -24.915 30.177 1.00 92.31 584 TYR A C 1
ATOM 4487 O O . TYR A 1 584 ? -7.553 -24.497 29.022 1.00 92.31 584 TYR A O 1
ATOM 4495 N N . GLN A 1 585 ? -6.767 -24.399 31.119 1.00 93.19 585 GLN A N 1
ATOM 4496 C CA . GLN A 1 585 ? -5.841 -23.297 30.871 1.00 93.19 585 GLN A CA 1
ATOM 4497 C C . GLN A 1 585 ? -4.835 -23.645 29.770 1.00 93.19 585 GLN A C 1
ATOM 4499 O O . GLN A 1 585 ? -4.576 -22.819 28.903 1.00 93.19 585 GLN A O 1
ATOM 4504 N N . THR A 1 586 ? -4.321 -24.877 29.754 1.00 86.31 586 THR A N 1
ATOM 4505 C CA . THR A 1 586 ? -3.400 -25.349 28.710 1.00 86.31 586 THR A CA 1
ATOM 4506 C C . THR A 1 586 ? -4.070 -25.371 27.335 1.00 86.31 586 THR A C 1
ATOM 4508 O O . THR A 1 586 ? -3.504 -24.848 26.378 1.00 86.31 586 THR A O 1
ATOM 4511 N N . PHE A 1 587 ? -5.282 -25.926 27.236 1.00 84.31 587 PHE A N 1
ATOM 4512 C CA . PHE A 1 587 ? -6.031 -26.021 25.980 1.00 84.31 587 PHE A CA 1
ATOM 4513 C C . PHE A 1 587 ? -6.300 -24.636 25.369 1.00 84.31 587 PHE A C 1
ATOM 4515 O O . PHE A 1 587 ? -6.059 -24.417 24.183 1.00 84.31 587 PHE A O 1
ATOM 4522 N N . PHE A 1 588 ? -6.701 -23.667 26.197 1.00 86.75 588 PHE A N 1
ATOM 4523 C CA . PHE A 1 588 ? -6.983 -22.292 25.770 1.00 86.75 588 PHE A CA 1
ATOM 4524 C C . PHE A 1 588 ? -5.775 -21.344 25.824 1.00 86.75 588 PHE A C 1
ATOM 4526 O O . PHE A 1 588 ? -5.943 -20.136 25.666 1.00 86.75 588 PHE A O 1
ATOM 4533 N N . LYS A 1 589 ? -4.556 -21.867 26.030 1.00 87.31 589 LYS A N 1
ATOM 4534 C CA . LYS A 1 589 ? -3.300 -21.090 26.095 1.00 87.31 589 LYS A CA 1
ATOM 4535 C C . LYS A 1 589 ? -3.328 -19.942 27.122 1.00 87.31 589 LYS A C 1
ATOM 4537 O O . LYS A 1 589 ? -2.732 -18.888 26.912 1.00 87.31 589 LYS A O 1
ATOM 4542 N N . LEU A 1 590 ? -4.015 -20.154 28.242 1.00 88.38 590 LEU A N 1
ATOM 4543 C CA . LEU A 1 590 ? -4.033 -19.259 29.398 1.00 88.38 590 LEU A CA 1
ATOM 4544 C C . LEU A 1 590 ? -2.825 -19.521 30.313 1.00 88.38 590 LEU A C 1
ATOM 4546 O O . LEU A 1 590 ? -2.125 -20.526 30.185 1.00 88.38 590 LEU A O 1
ATOM 4550 N N . ALA A 1 591 ? -2.601 -18.633 31.285 1.00 88.88 591 ALA A N 1
ATOM 4551 C CA . ALA A 1 591 ? -1.601 -18.854 32.325 1.00 88.88 591 ALA A CA 1
ATOM 4552 C C . ALA A 1 591 ? -1.949 -20.110 33.146 1.00 88.88 591 ALA A C 1
ATOM 4554 O O . ALA A 1 591 ? -2.956 -20.146 33.850 1.00 88.88 591 ALA A O 1
ATOM 4555 N N . VAL A 1 592 ? -1.111 -21.146 33.063 1.00 93.75 592 VAL A N 1
ATOM 4556 C CA . VAL A 1 592 ? -1.361 -22.442 33.714 1.00 93.75 592 VAL A CA 1
ATOM 4557 C C . VAL A 1 592 ? -0.982 -22.371 35.194 1.00 93.75 592 VAL A C 1
ATOM 4559 O O . VAL A 1 592 ? 0.131 -22.712 35.592 1.00 93.75 592 VAL A O 1
ATOM 4562 N N . ASN A 1 593 ? -1.912 -21.909 36.025 1.00 93.19 593 ASN A N 1
ATOM 4563 C CA . ASN A 1 593 ? -1.718 -21.724 37.466 1.00 93.19 593 ASN A CA 1
ATOM 4564 C C . ASN A 1 593 ? -2.650 -22.603 38.326 1.00 93.19 593 ASN A C 1
ATOM 4566 O O . ASN A 1 593 ? -2.395 -22.764 39.518 1.00 93.19 593 ASN A O 1
ATOM 4570 N N . GLY A 1 594 ? -3.683 -23.224 37.741 1.00 94.00 594 GLY A N 1
ATOM 4571 C CA . GLY A 1 594 ? -4.670 -24.040 38.463 1.00 94.00 594 GLY A CA 1
ATOM 4572 C C . GLY A 1 594 ? -5.622 -23.245 39.360 1.00 94.00 594 GLY A C 1
ATOM 4573 O O . GLY A 1 594 ? -6.265 -23.825 40.236 1.00 94.00 594 GLY A O 1
ATOM 4574 N N . VAL A 1 595 ? -5.695 -21.930 39.160 1.00 95.56 595 VAL A N 1
ATOM 4575 C CA . VAL A 1 595 ? -6.557 -20.993 39.883 1.00 95.56 595 VAL A CA 1
ATOM 4576 C C . VAL A 1 595 ? -7.670 -20.526 38.949 1.00 95.56 595 VAL A C 1
ATOM 4578 O O . VAL A 1 595 ? -7.437 -20.274 37.770 1.00 95.56 595 VAL A O 1
ATOM 4581 N N . MET A 1 596 ? -8.878 -20.357 39.481 1.00 96.12 596 MET A N 1
ATOM 4582 C CA . MET A 1 596 ? -9.978 -19.689 38.781 1.00 96.12 596 MET A CA 1
ATOM 4583 C C . MET A 1 596 ? -9.732 -18.175 38.764 1.00 96.12 596 MET A C 1
ATOM 4585 O O . MET A 1 596 ? -10.373 -17.422 39.488 1.00 96.12 596 MET A O 1
ATOM 4589 N N . ASP A 1 597 ? -8.734 -17.714 38.014 1.00 92.94 597 ASP A N 1
ATOM 4590 C CA . ASP A 1 597 ? -8.475 -16.283 37.840 1.00 92.94 597 ASP A CA 1
ATOM 4591 C C . ASP A 1 597 ? -9.489 -15.623 36.888 1.00 92.94 597 ASP A C 1
ATOM 4593 O O . ASP A 1 597 ? -10.308 -16.291 36.252 1.00 92.94 597 ASP A O 1
ATOM 4597 N N . ALA A 1 598 ? -9.453 -14.289 36.804 1.00 92.00 598 ALA A N 1
ATOM 4598 C CA . ALA A 1 598 ? -10.403 -13.523 35.999 1.00 92.00 598 ALA A CA 1
ATOM 4599 C C . ALA A 1 598 ? -10.390 -13.933 34.515 1.00 92.00 598 ALA A C 1
ATOM 4601 O O . ALA A 1 598 ? -11.451 -14.002 33.902 1.00 92.00 598 ALA A O 1
ATOM 4602 N N . ASN A 1 599 ? -9.222 -14.269 33.957 1.00 88.94 599 ASN A N 1
ATOM 4603 C CA . ASN A 1 599 ? -9.092 -14.694 32.560 1.00 88.94 599 ASN A CA 1
ATOM 4604 C C . ASN A 1 599 ? -9.661 -16.101 32.341 1.00 88.94 599 ASN A C 1
ATOM 4606 O O . ASN A 1 599 ? -10.352 -16.345 31.355 1.00 88.94 599 ASN A O 1
ATOM 4610 N N . THR A 1 600 ? -9.413 -17.017 33.277 1.00 93.88 600 THR A N 1
ATOM 4611 C CA . THR A 1 600 ? -9.946 -18.384 33.262 1.00 93.88 600 THR A CA 1
ATOM 4612 C C . THR A 1 600 ? -11.466 -18.367 33.362 1.00 93.88 600 THR A C 1
ATOM 4614 O O . THR A 1 600 ? -12.141 -19.003 32.556 1.00 93.88 600 THR A O 1
ATOM 4617 N N . VAL A 1 601 ? -12.013 -17.581 34.294 1.00 94.44 601 VAL A N 1
ATOM 4618 C CA . VAL A 1 601 ? -13.461 -17.391 34.447 1.00 94.44 601 VAL A CA 1
ATOM 4619 C C . VAL A 1 601 ? -14.059 -16.731 33.207 1.00 94.44 601 VAL A C 1
ATOM 4621 O O . VAL A 1 601 ? -15.058 -17.230 32.693 1.00 94.44 601 VAL A O 1
ATOM 4624 N N . ALA A 1 602 ? -13.444 -15.666 32.682 1.00 89.75 602 ALA A N 1
ATOM 4625 C CA . ALA A 1 602 ? -13.918 -14.999 31.472 1.00 89.75 602 ALA A CA 1
ATOM 4626 C C . ALA A 1 602 ? -13.956 -15.957 30.277 1.00 89.75 602 ALA A C 1
ATOM 4628 O O . ALA A 1 602 ? -14.960 -16.006 29.576 1.00 89.75 602 ALA A O 1
ATOM 4629 N N . GLN A 1 603 ? -12.911 -16.766 30.085 1.00 91.81 603 GLN A N 1
ATOM 4630 C CA . GLN A 1 603 ? -12.859 -17.755 29.014 1.00 91.81 603 GLN A CA 1
ATOM 4631 C C . GLN A 1 603 ? -13.889 -18.879 29.207 1.00 91.81 603 GLN A C 1
ATOM 4633 O O . GLN A 1 603 ? -14.555 -19.249 28.246 1.00 91.81 603 GLN A O 1
ATOM 4638 N N . MET A 1 604 ? -14.056 -19.410 30.424 1.00 93.62 604 MET A N 1
ATOM 4639 C CA . MET A 1 604 ? -15.064 -20.442 30.725 1.00 93.62 604 MET A CA 1
ATOM 4640 C C . MET A 1 604 ? -16.501 -19.944 30.588 1.00 93.62 604 MET A C 1
ATOM 4642 O O . MET A 1 604 ? -17.377 -20.749 30.292 1.00 93.62 604 MET A O 1
ATOM 4646 N N . SER A 1 605 ? -16.730 -18.643 30.782 1.00 91.56 605 SER A N 1
ATOM 4647 C CA . SER A 1 605 ? -18.056 -18.021 30.686 1.00 91.56 605 SER A CA 1
ATOM 4648 C C . SER A 1 605 ? -18.487 -17.730 29.246 1.00 91.56 605 SER A C 1
ATOM 4650 O O . SER A 1 605 ? -19.577 -17.206 29.033 1.00 91.56 605 SER A O 1
ATOM 4652 N N . ARG A 1 606 ? -17.633 -18.001 28.251 1.00 91.12 606 ARG A N 1
ATOM 4653 C CA . ARG A 1 606 ? -17.961 -17.765 26.842 1.00 91.12 606 ARG A CA 1
ATOM 4654 C C . ARG A 1 606 ? -18.827 -18.904 26.297 1.00 91.12 606 ARG A C 1
ATOM 4656 O O . ARG A 1 606 ? -18.452 -20.063 26.493 1.00 91.12 606 ARG A O 1
ATOM 4663 N N . PRO A 1 607 ? -19.873 -18.593 25.513 1.00 93.12 607 PRO A N 1
ATOM 4664 C CA . PRO A 1 607 ? -20.687 -19.607 24.859 1.00 93.12 607 PRO A CA 1
ATOM 4665 C C . PRO A 1 607 ? -19.853 -20.553 23.989 1.00 93.12 607 PRO A C 1
ATOM 4667 O O . PRO A 1 607 ? -18.872 -20.126 23.362 1.00 93.12 607 PRO A O 1
ATOM 4670 N N . ARG A 1 608 ? -20.203 -21.842 23.970 1.00 94.19 608 ARG A N 1
ATOM 4671 C CA . ARG A 1 608 ? -19.402 -22.876 23.295 1.00 94.19 608 ARG A CA 1
ATOM 4672 C C . ARG A 1 608 ? -20.183 -24.112 22.871 1.00 94.19 608 ARG A C 1
ATOM 4674 O O . ARG A 1 608 ? -21.308 -24.324 23.304 1.00 94.19 608 ARG A O 1
ATOM 4681 N N . CYS A 1 609 ? -19.531 -24.946 22.071 1.00 95.88 609 CYS A N 1
ATOM 4682 C CA . CYS A 1 609 ? -19.919 -26.325 21.812 1.00 95.88 609 CYS A CA 1
ATOM 4683 C C . CYS A 1 609 ? -19.770 -27.194 23.076 1.00 95.88 609 CYS A C 1
ATOM 4685 O O . CYS A 1 609 ? -18.837 -27.019 23.877 1.00 95.88 609 CYS A O 1
ATOM 4687 N N . GLY A 1 610 ? -20.710 -28.128 23.241 1.00 93.25 610 GLY A N 1
ATOM 4688 C CA . GLY A 1 610 ? -20.791 -29.089 24.341 1.00 93.25 610 GLY A CA 1
ATOM 4689 C C . GLY A 1 610 ? -20.066 -30.414 24.100 1.00 93.25 610 GLY A C 1
ATOM 4690 O O . GLY A 1 610 ? -20.041 -31.249 25.003 1.00 93.25 610 GLY A O 1
ATOM 4691 N N . VAL A 1 611 ? -19.475 -30.630 22.920 1.00 92.81 611 VAL A N 1
ATOM 4692 C CA . VAL A 1 611 ? -18.640 -31.812 22.652 1.00 92.81 611 VAL A CA 1
ATOM 4693 C C . VAL A 1 611 ? -17.383 -31.766 23.545 1.00 92.81 611 VAL A C 1
ATOM 4695 O O . VAL A 1 611 ? -16.782 -30.697 23.689 1.00 92.81 611 VAL A O 1
ATOM 4698 N N . PRO A 1 612 ? -16.970 -32.884 24.181 1.00 90.44 612 PRO A N 1
ATOM 4699 C CA . PRO A 1 612 ? -15.789 -32.898 25.044 1.00 90.44 612 PRO A CA 1
ATOM 4700 C C . PRO A 1 612 ? -14.504 -32.482 24.312 1.00 90.44 612 PRO A C 1
ATOM 4702 O O . PRO A 1 612 ? -14.234 -32.947 23.209 1.00 90.44 612 PRO A O 1
ATOM 4705 N N . ASP A 1 613 ? -13.676 -31.656 24.959 1.00 88.94 613 ASP A N 1
ATOM 4706 C CA . ASP A 1 613 ? -12.354 -31.259 24.442 1.00 88.94 613 ASP A CA 1
ATOM 4707 C C . ASP A 1 613 ? -11.324 -32.390 24.598 1.00 88.94 613 ASP A C 1
ATOM 4709 O O . ASP A 1 613 ? -10.365 -32.500 23.834 1.00 88.94 613 ASP A O 1
ATOM 4713 N N . PHE A 1 614 ? -11.517 -33.223 25.623 1.00 80.19 614 PHE A N 1
ATOM 4714 C CA . PHE A 1 614 ? -10.653 -34.343 25.970 1.00 80.19 614 PHE A CA 1
ATOM 4715 C C . PHE A 1 614 ? -11.473 -35.623 26.084 1.00 80.19 614 PHE A C 1
ATOM 4717 O O . PHE A 1 614 ? -12.580 -35.629 26.622 1.00 80.19 614 PHE A O 1
ATOM 4724 N N . HIS A 1 615 ? -10.892 -36.735 25.643 1.00 71.19 615 HIS A N 1
ATOM 4725 C CA . HIS A 1 615 ? -11.523 -38.048 25.715 1.00 71.19 615 HIS A CA 1
ATOM 4726 C C . HIS A 1 615 ? -10.663 -39.024 26.525 1.00 71.19 615 HIS A C 1
ATOM 4728 O O . HIS A 1 615 ? -9.432 -39.011 26.450 1.00 71.19 615 HIS A O 1
ATOM 4734 N N . LEU A 1 616 ? -11.318 -39.880 27.312 1.00 63.66 616 LEU A N 1
ATOM 4735 C CA . LEU A 1 616 ? -10.663 -40.908 28.120 1.00 63.66 616 LEU A CA 1
ATOM 4736 C C . LEU A 1 616 ? -10.263 -42.104 27.252 1.00 63.66 616 LEU A C 1
ATOM 4738 O O . LEU A 1 616 ? -11.098 -42.690 26.566 1.00 63.66 616 LEU A O 1
ATOM 4742 N N . ASN A 1 617 ? -8.993 -42.508 27.323 1.00 53.56 617 ASN A N 1
ATOM 4743 C CA . ASN A 1 617 ? -8.543 -43.761 26.726 1.00 53.56 617 ASN A CA 1
ATOM 4744 C C . ASN A 1 617 ? -8.818 -44.920 27.699 1.00 53.56 617 ASN A C 1
ATOM 4746 O O . ASN A 1 617 ? -8.124 -45.066 28.709 1.00 53.56 617 ASN A O 1
ATOM 4750 N N . SER A 1 618 ? -9.798 -45.767 27.370 1.00 45.91 618 SER A N 1
ATOM 4751 C CA . SER A 1 618 ? -10.225 -46.918 28.185 1.00 45.91 618 SER A CA 1
ATOM 4752 C C . SER A 1 618 ? -9.123 -47.954 28.457 1.00 45.91 618 SER A C 1
ATOM 4754 O O . SER A 1 618 ? -9.299 -48.806 29.321 1.00 45.91 618 SER A O 1
ATOM 4756 N N . SER A 1 619 ? -7.993 -47.891 27.745 1.00 50.25 619 SER A N 1
ATOM 4757 C CA . SER A 1 619 ? -6.870 -48.827 27.898 1.00 50.25 619 SER A CA 1
ATOM 4758 C C . SER A 1 619 ? -5.948 -48.473 29.073 1.00 50.25 619 SER A C 1
ATOM 4760 O O . SER A 1 619 ? -5.462 -49.370 29.754 1.00 50.25 619 SER A O 1
ATOM 4762 N N . ASN A 1 620 ? -5.710 -47.173 29.311 1.00 49.81 620 ASN A N 1
ATOM 4763 C CA . ASN A 1 620 ? -4.641 -46.689 30.203 1.00 49.81 620 ASN A CA 1
ATOM 4764 C C . ASN A 1 620 ? -5.100 -45.633 31.230 1.00 49.81 620 ASN A C 1
ATOM 4766 O O . ASN A 1 620 ? -4.282 -45.171 32.018 1.00 49.81 620 ASN A O 1
ATOM 4770 N N . ASN A 1 621 ? -6.379 -45.233 31.241 1.00 49.81 621 ASN A N 1
ATOM 4771 C CA . ASN A 1 621 ? -6.928 -44.227 32.169 1.00 49.81 621 ASN A CA 1
ATOM 4772 C C . ASN A 1 621 ? -6.228 -42.842 32.126 1.00 49.81 621 ASN A C 1
ATOM 4774 O O . ASN A 1 621 ? -6.363 -42.033 33.048 1.00 49.81 621 ASN A O 1
ATOM 4778 N N . GLU A 1 622 ? -5.502 -42.550 31.042 1.00 50.19 622 GLU A N 1
ATOM 4779 C CA . GLU A 1 622 ? -4.824 -41.275 30.802 1.00 50.19 622 GLU A CA 1
ATOM 4780 C C . GLU A 1 622 ? -5.665 -40.353 29.905 1.00 50.19 622 GLU A C 1
ATOM 4782 O O . GLU A 1 622 ? -6.292 -40.788 28.935 1.00 50.19 622 GLU A O 1
ATOM 4787 N N . LEU A 1 623 ? -5.679 -39.061 30.254 1.00 54.22 623 LEU A N 1
ATOM 4788 C CA . LEU A 1 623 ? -6.365 -38.008 29.507 1.00 54.22 623 LEU A CA 1
ATOM 4789 C C . LEU A 1 623 ? -5.423 -37.502 28.406 1.00 54.22 623 LEU A C 1
ATOM 4791 O O . LEU A 1 623 ? -4.453 -36.805 28.709 1.00 54.22 623 LEU A O 1
ATOM 4795 N N . PHE A 1 624 ? -5.677 -37.860 27.149 1.00 49.94 624 PHE A N 1
ATOM 4796 C CA . PHE A 1 624 ? -4.830 -37.444 26.030 1.00 49.94 624 PHE A CA 1
ATOM 4797 C C . PHE A 1 624 ? -5.401 -36.201 25.345 1.00 49.94 624 PHE A C 1
ATOM 4799 O O . PHE A 1 624 ? -6.545 -36.191 24.902 1.00 49.94 624 PHE A O 1
ATOM 4806 N N . LEU A 1 625 ? -4.564 -35.173 25.212 1.00 49.19 625 LEU A N 1
ATOM 4807 C CA . LEU A 1 625 ? -4.687 -34.172 24.155 1.00 49.19 625 LEU A CA 1
ATOM 4808 C C . LEU A 1 625 ? -4.100 -34.852 22.910 1.00 49.19 625 LEU A C 1
ATOM 4810 O O . LEU A 1 625 ? -2.910 -35.176 22.917 1.00 49.19 625 LEU A O 1
ATOM 4814 N N . GLN A 1 626 ? -4.882 -35.091 21.854 1.00 47.56 626 GLN A N 1
ATOM 4815 C CA . GLN A 1 626 ? -4.276 -35.315 20.537 1.00 47.56 626 GLN A CA 1
ATOM 4816 C C . GLN A 1 626 ? -3.697 -33.969 20.087 1.00 47.56 626 GLN A C 1
ATOM 4818 O O . GLN A 1 626 ? -4.295 -33.248 19.295 1.00 47.56 626 GLN A O 1
ATOM 4823 N N . VAL A 1 627 ? -2.545 -33.590 20.654 1.00 42.75 627 VAL A N 1
ATOM 4824 C CA . VAL A 1 627 ? -1.717 -32.552 20.050 1.00 42.75 627 VAL A CA 1
ATOM 4825 C C . VAL A 1 627 ? -1.327 -33.113 18.685 1.00 42.75 627 VAL A C 1
ATOM 4827 O O . VAL A 1 627 ? -0.721 -34.191 18.642 1.00 42.75 627 VAL A O 1
ATOM 4830 N N . PRO A 1 628 ? -1.696 -32.454 17.579 1.00 42.00 628 PRO A N 1
ATOM 4831 C CA . PRO A 1 628 ? -1.257 -32.895 16.271 1.00 42.00 628 PRO A CA 1
ATOM 4832 C C . PRO A 1 628 ? 0.278 -32.999 16.245 1.00 42.00 628 PRO A C 1
ATOM 4834 O O . PRO A 1 628 ? 0.957 -32.154 16.840 1.00 42.00 628 PRO A O 1
ATOM 4837 N N . PRO A 1 629 ? 0.867 -34.014 15.585 1.00 39.81 629 PRO A N 1
ATOM 4838 C CA . PRO A 1 629 ? 2.308 -34.032 15.362 1.00 39.81 629 PRO A CA 1
ATOM 4839 C C . PRO A 1 629 ? 2.684 -32.739 14.640 1.00 39.81 629 PRO A C 1
ATOM 4841 O O . PRO A 1 629 ? 2.119 -32.510 13.581 1.00 39.81 629 PRO A O 1
ATOM 4844 N N . LEU A 1 630 ? 3.565 -31.935 15.260 1.00 38.81 630 LEU A N 1
ATOM 4845 C CA . LEU A 1 630 ? 4.242 -30.652 14.933 1.00 38.81 630 LEU A CA 1
ATOM 4846 C C . LEU A 1 630 ? 3.979 -29.879 13.600 1.00 38.81 630 LEU A C 1
ATOM 4848 O O . LEU A 1 630 ? 4.744 -28.978 13.269 1.00 38.81 630 LEU A O 1
ATOM 4852 N N . ALA A 1 631 ? 2.942 -30.195 12.829 1.00 43.16 631 ALA A N 1
ATOM 4853 C CA . ALA A 1 631 ? 2.746 -29.840 11.427 1.00 43.16 631 ALA A CA 1
ATOM 4854 C C . ALA A 1 631 ? 1.277 -29.896 10.942 1.00 43.16 631 ALA A C 1
ATOM 4856 O O . ALA A 1 631 ? 1.031 -29.471 9.814 1.00 43.16 631 ALA A O 1
ATOM 4857 N N . SER A 1 632 ? 0.297 -30.390 11.717 1.00 51.75 632 SER A N 1
ATOM 4858 C CA . SER A 1 632 ? -1.124 -30.303 11.320 1.00 51.75 632 SER A CA 1
ATOM 4859 C C . SER A 1 632 ? -1.903 -29.297 12.166 1.00 51.75 632 SER A C 1
ATOM 4861 O O . SER A 1 632 ? -1.736 -29.221 13.379 1.00 51.75 632 SER A O 1
ATOM 4863 N N . HIS A 1 633 ? -2.741 -28.504 11.500 1.00 67.69 633 HIS A N 1
ATOM 4864 C CA . HIS A 1 633 ? -3.536 -27.441 12.116 1.00 67.69 633 HIS A CA 1
ATOM 4865 C C . HIS A 1 633 ? -4.858 -27.961 12.737 1.00 67.69 633 HIS A C 1
ATOM 4867 O O . HIS A 1 633 ? -5.423 -27.290 13.593 1.00 67.69 633 HIS A O 1
ATOM 4873 N N . PHE A 1 634 ? -5.326 -29.161 12.360 1.00 79.00 634 PHE A N 1
ATOM 4874 C CA . PHE A 1 634 ? -6.657 -29.706 12.690 1.00 79.00 634 PHE A CA 1
ATOM 4875 C C . PHE A 1 634 ? -6.569 -30.949 13.595 1.00 79.00 634 PHE A C 1
ATOM 4877 O O . PHE A 1 634 ? -5.517 -31.590 13.687 1.00 79.00 634 PHE A O 1
ATOM 4884 N N . THR A 1 635 ? -7.702 -31.334 14.196 1.00 80.88 635 THR A N 1
ATOM 4885 C CA . THR A 1 635 ? -7.842 -32.495 15.099 1.00 80.88 635 THR A CA 1
ATOM 4886 C C . THR A 1 635 ? -9.038 -33.372 14.688 1.00 80.88 635 THR A C 1
ATOM 4888 O O . THR A 1 635 ? -9.985 -32.876 14.077 1.00 80.88 635 THR A O 1
ATOM 4891 N N . PHE A 1 636 ? -9.019 -34.670 15.015 1.00 86.19 636 PHE A N 1
ATOM 4892 C CA . PHE A 1 636 ? -10.119 -35.620 14.775 1.00 86.19 636 PHE A CA 1
ATOM 4893 C C . PHE A 1 636 ? -10.715 -36.148 16.082 1.00 86.19 636 PHE A C 1
ATOM 4895 O O . PHE A 1 636 ? -10.084 -36.090 17.137 1.00 86.19 636 PHE A O 1
ATOM 4902 N N . LEU A 1 637 ? -11.944 -36.667 16.016 1.00 84.56 637 LEU A N 1
ATOM 4903 C CA . LEU A 1 637 ? -12.529 -37.410 17.134 1.00 84.56 637 LEU A CA 1
ATOM 4904 C C . LEU A 1 637 ? -11.767 -38.733 17.362 1.00 84.56 637 LEU A C 1
ATOM 4906 O O . LEU A 1 637 ? -11.246 -39.311 16.404 1.00 84.56 637 LEU A O 1
ATOM 4910 N N . PRO A 1 638 ? -11.723 -39.267 18.598 1.00 78.06 638 PRO A N 1
ATOM 4911 C CA . PRO A 1 638 ? -10.997 -40.499 18.897 1.00 78.06 638 PRO A CA 1
ATOM 4912 C C . PRO A 1 638 ? -11.396 -41.672 17.997 1.00 78.06 638 PRO A C 1
ATOM 4914 O O . PRO A 1 638 ? -12.577 -41.985 17.848 1.00 78.06 638 PRO A O 1
ATOM 4917 N N . GLY A 1 639 ? -10.391 -42.355 17.444 1.00 76.81 639 GLY A N 1
ATOM 4918 C CA . GLY A 1 639 ? -10.585 -43.478 16.523 1.00 76.81 639 GLY A CA 1
ATOM 4919 C C . GLY A 1 639 ? -10.842 -43.068 15.070 1.00 76.81 639 GLY A C 1
ATOM 4920 O O . GLY A 1 639 ? -11.199 -43.934 14.273 1.00 76.81 639 GLY A O 1
ATOM 4921 N N . ASP A 1 640 ? -10.669 -41.782 14.740 1.00 81.44 640 ASP A N 1
ATOM 4922 C CA . ASP A 1 640 ? -10.855 -41.182 13.414 1.00 81.44 640 ASP A CA 1
ATOM 4923 C C . ASP A 1 640 ? -12.131 -41.683 12.710 1.00 81.44 640 ASP A C 1
ATOM 4925 O O . ASP A 1 640 ? -12.056 -42.224 11.597 1.00 81.44 640 ASP A O 1
ATOM 4929 N N . PRO A 1 641 ? -13.311 -41.583 13.360 1.00 84.56 641 PRO A N 1
ATOM 4930 C CA . PRO A 1 641 ? -14.554 -42.094 12.804 1.00 84.56 641 PRO A CA 1
ATOM 4931 C C . PRO A 1 641 ? -14.916 -41.330 11.527 1.00 84.56 641 PRO A C 1
ATOM 4933 O O . PRO A 1 641 ? -14.700 -40.125 11.417 1.00 84.56 641 PRO A O 1
ATOM 4936 N N . LYS A 1 642 ? -15.490 -42.034 10.548 1.00 88.00 642 LYS A N 1
ATOM 4937 C CA . LYS A 1 642 ? -15.871 -41.461 9.247 1.00 88.00 642 LYS A CA 1
ATOM 4938 C C . LYS A 1 642 ? -17.120 -42.118 8.697 1.00 88.00 642 LYS A C 1
ATOM 4940 O O . LYS A 1 642 ? -17.411 -43.284 8.964 1.00 88.00 642 LYS A O 1
ATOM 4945 N N . TRP A 1 643 ? -17.838 -41.368 7.873 1.00 88.12 643 TRP A N 1
ATOM 4946 C CA . TRP A 1 643 ? -18.965 -41.901 7.126 1.00 88.12 643 TRP A CA 1
ATOM 4947 C C . TRP A 1 643 ? -18.500 -42.880 6.041 1.00 88.12 643 TRP A C 1
ATOM 4949 O O . TRP A 1 643 ? -17.636 -42.537 5.236 1.00 88.12 643 TRP A O 1
ATOM 4959 N N . PRO A 1 644 ? -19.113 -44.074 5.934 1.00 83.38 644 PRO A N 1
ATOM 4960 C CA . PRO A 1 644 ? -18.837 -44.991 4.829 1.00 83.38 644 PRO A CA 1
ATOM 4961 C C . PRO A 1 644 ? -19.544 -44.573 3.528 1.00 83.38 644 PRO A C 1
ATOM 4963 O O . PRO A 1 644 ? -19.283 -45.132 2.463 1.00 83.38 644 PRO A O 1
ATOM 4966 N N . LYS A 1 645 ? -20.476 -43.615 3.600 1.00 81.94 645 LYS A N 1
ATOM 4967 C CA . LYS A 1 645 ? -21.281 -43.143 2.471 1.00 81.94 645 LYS A CA 1
ATOM 4968 C C . LYS A 1 645 ? -20.698 -41.849 1.911 1.00 81.94 645 LYS A C 1
ATOM 4970 O O . LYS A 1 645 ? -20.339 -40.956 2.666 1.00 81.94 645 LYS A O 1
ATOM 4975 N N . ARG A 1 646 ? -20.684 -41.728 0.581 1.00 77.19 646 ARG A N 1
ATOM 4976 C CA . ARG A 1 646 ? -20.272 -40.501 -0.129 1.00 77.19 646 ARG A CA 1
ATOM 4977 C C . ARG A 1 646 ? -21.409 -39.492 -0.316 1.00 77.19 646 ARG A C 1
ATOM 4979 O O . ARG A 1 646 ? -21.150 -38.303 -0.428 1.00 77.19 646 ARG A O 1
ATOM 4986 N N . ASN A 1 647 ? -22.652 -39.972 -0.330 1.00 81.50 647 ASN A N 1
ATOM 4987 C CA . ASN A 1 647 ? -23.849 -39.142 -0.424 1.00 81.50 647 ASN A CA 1
ATOM 4988 C C . ASN A 1 647 ? -24.600 -39.232 0.903 1.00 81.50 647 ASN A C 1
ATOM 4990 O O . ASN A 1 647 ? -25.122 -40.297 1.238 1.00 81.50 647 ASN A O 1
ATOM 4994 N N . LEU A 1 648 ? -24.626 -38.126 1.642 1.00 83.38 648 LEU A N 1
ATOM 4995 C CA . LEU A 1 648 ? -25.332 -38.006 2.914 1.00 83.38 648 LEU A CA 1
ATOM 4996 C C . LEU A 1 648 ? -26.622 -37.212 2.716 1.00 83.38 648 LEU A C 1
ATOM 4998 O O . LEU A 1 648 ? -26.650 -36.204 2.011 1.00 83.38 648 LEU A O 1
ATOM 5002 N N . THR A 1 649 ? -27.691 -37.666 3.356 1.00 84.75 649 THR A N 1
ATOM 5003 C CA . THR A 1 649 ? -28.947 -36.923 3.482 1.00 84.75 649 THR A CA 1
ATOM 5004 C C . THR A 1 649 ? -28.979 -36.179 4.816 1.00 84.75 649 THR A C 1
ATOM 5006 O O . THR A 1 649 ? -28.446 -36.673 5.807 1.00 84.75 649 THR A O 1
ATOM 5009 N N . TYR A 1 650 ? -29.627 -35.012 4.877 1.00 83.19 650 TYR A N 1
ATOM 5010 C CA . TYR A 1 650 ? -29.859 -34.276 6.127 1.00 83.19 65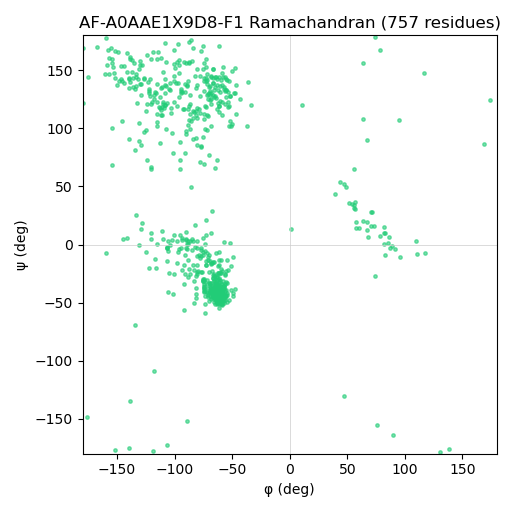0 TYR A CA 1
ATOM 5011 C C . TYR A 1 650 ? -31.336 -33.870 6.247 1.00 83.19 650 TYR A C 1
ATOM 5013 O O . TYR A 1 650 ? -31.965 -33.506 5.253 1.00 83.19 650 TYR A O 1
ATOM 5021 N N . SER A 1 651 ? -31.932 -33.993 7.438 1.00 82.88 651 SER A N 1
ATOM 5022 C CA . SER A 1 651 ? -33.323 -33.583 7.704 1.00 82.88 651 SER A CA 1
ATOM 5023 C C . SER A 1 651 ? -33.637 -33.544 9.204 1.00 82.88 651 SER A C 1
ATOM 5025 O O . SER A 1 651 ? -32.910 -34.107 10.016 1.00 82.88 651 SER A O 1
ATOM 5027 N N . PHE A 1 652 ? -34.794 -32.983 9.562 1.00 78.88 652 PHE A N 1
ATOM 5028 C CA . PHE A 1 652 ? -35.334 -33.014 10.929 1.00 78.88 652 PHE A CA 1
ATOM 5029 C C . PHE A 1 652 ? -35.966 -34.364 11.340 1.00 78.88 652 PHE A C 1
ATOM 5031 O O . PHE A 1 652 ? -36.463 -34.484 12.455 1.00 78.88 652 PHE A O 1
ATOM 5038 N N . ARG A 1 653 ? -36.049 -35.376 10.453 1.00 73.75 653 ARG A N 1
ATOM 5039 C CA . ARG A 1 653 ? -36.774 -36.639 10.742 1.00 73.75 653 ARG A CA 1
ATOM 5040 C C . ARG A 1 653 ? -36.021 -37.909 10.344 1.00 73.75 653 ARG A C 1
ATOM 5042 O O . ARG A 1 653 ? -35.640 -38.696 11.206 1.00 73.75 653 ARG A O 1
ATOM 5049 N N . ARG A 1 654 ? -35.866 -38.163 9.039 1.00 78.81 654 ARG A N 1
ATOM 5050 C CA . ARG A 1 654 ? -35.238 -39.379 8.487 1.00 78.81 654 ARG A CA 1
ATOM 5051 C C . ARG A 1 654 ? -34.134 -38.980 7.520 1.00 78.81 654 ARG A C 1
ATOM 5053 O O . ARG A 1 654 ? -34.414 -38.656 6.372 1.00 78.81 654 ARG A O 1
ATOM 5060 N N . ALA A 1 655 ? -32.907 -38.975 8.017 1.00 86.56 655 ALA A N 1
ATOM 5061 C CA . ALA A 1 655 ? -31.711 -38.626 7.269 1.00 86.56 655 ALA A CA 1
ATOM 5062 C C . ALA A 1 655 ? -30.464 -39.233 7.927 1.00 86.56 655 ALA A C 1
ATOM 5064 O O . ALA A 1 655 ? -30.547 -39.713 9.062 1.00 86.56 655 ALA A O 1
ATOM 5065 N N . ASP A 1 656 ? -29.341 -39.202 7.208 1.00 89.25 656 ASP A N 1
ATOM 5066 C CA . ASP A 1 656 ? -28.026 -39.586 7.729 1.00 89.25 656 ASP A CA 1
ATOM 5067 C C . ASP A 1 656 ? -27.540 -38.581 8.787 1.00 89.25 656 ASP A C 1
ATOM 5069 O O . ASP A 1 656 ? -27.014 -38.993 9.811 1.00 89.25 656 ASP A O 1
ATOM 5073 N N . ILE A 1 657 ? -27.798 -37.284 8.587 1.00 90.88 657 ILE A N 1
ATOM 5074 C CA . ILE A 1 657 ? -27.559 -36.222 9.576 1.00 90.88 657 ILE A CA 1
ATOM 5075 C C . ILE A 1 657 ? -28.906 -35.703 10.083 1.00 90.88 657 ILE A C 1
ATOM 5077 O O . ILE A 1 657 ? -29.753 -35.258 9.298 1.00 90.88 657 ILE A O 1
ATOM 5081 N N . LYS A 1 658 ? -29.122 -35.771 11.398 1.00 91.44 658 LYS A N 1
ATOM 5082 C CA . LYS A 1 658 ? -30.379 -35.376 12.047 1.00 91.44 658 LYS A CA 1
ATOM 5083 C C . LYS A 1 658 ? -30.158 -34.107 12.844 1.00 91.44 658 LYS A C 1
ATOM 5085 O O . LYS A 1 658 ? -29.349 -34.098 13.759 1.00 91.44 658 LYS A O 1
ATOM 5090 N N . ILE A 1 659 ? -30.901 -33.062 12.513 1.00 93.12 659 ILE A N 1
ATOM 5091 C CA . ILE A 1 659 ? -30.779 -31.758 13.164 1.00 93.12 659 ILE A CA 1
ATOM 5092 C C . ILE A 1 659 ? -32.049 -31.497 13.971 1.00 93.12 659 ILE A C 1
ATOM 5094 O O . ILE A 1 659 ? -33.147 -31.709 13.457 1.00 93.12 659 ILE A O 1
ATOM 5098 N N . SER A 1 660 ? -31.921 -31.032 15.212 1.00 92.69 660 SER A N 1
ATOM 5099 C CA . SER A 1 660 ? -33.061 -30.608 16.035 1.00 92.69 660 SER A CA 1
ATOM 5100 C C . SER A 1 660 ? -32.658 -29.570 17.078 1.00 92.69 660 SER A C 1
ATOM 5102 O O . SER A 1 660 ? -31.525 -29.579 17.543 1.00 92.69 660 SER A O 1
ATOM 5104 N N . PHE A 1 661 ? -33.600 -28.725 17.492 1.00 94.69 661 PHE A N 1
ATOM 5105 C CA . PHE A 1 661 ? -33.454 -27.909 18.697 1.00 94.69 661 PHE A CA 1
ATOM 5106 C C . PHE A 1 661 ? -33.939 -28.724 19.895 1.00 94.69 661 PHE A C 1
ATOM 5108 O O . PHE A 1 661 ? -35.034 -29.288 19.840 1.00 94.69 661 PHE A O 1
ATOM 5115 N N . GLN A 1 662 ? -33.122 -28.813 20.940 1.00 95.19 662 GLN A N 1
ATOM 5116 C CA . GLN A 1 662 ? -33.463 -29.474 22.198 1.00 95.19 662 GLN A CA 1
ATOM 5117 C C . GLN A 1 662 ? -33.362 -28.467 23.338 1.00 95.19 662 GLN A C 1
ATOM 5119 O O . GLN A 1 662 ? -32.721 -27.436 23.196 1.00 95.19 662 GLN A O 1
ATOM 5124 N N . TYR A 1 663 ? -34.009 -28.754 24.461 1.00 91.69 663 TYR A N 1
ATOM 5125 C CA . TYR A 1 663 ? -34.096 -27.828 25.588 1.00 91.69 663 TYR A CA 1
ATOM 5126 C C . TYR A 1 663 ? -33.688 -28.565 26.851 1.00 91.69 663 TYR A C 1
ATOM 5128 O O . TYR A 1 663 ? -34.245 -29.626 27.141 1.00 91.69 663 TYR A O 1
ATOM 5136 N N . ARG A 1 664 ? -32.751 -27.997 27.615 1.00 90.25 664 ARG A N 1
ATOM 5137 C CA . ARG A 1 664 ? -32.288 -28.550 28.899 1.00 90.25 664 ARG A CA 1
ATOM 5138 C C . ARG A 1 664 ? -31.991 -30.053 28.806 1.00 90.25 664 ARG A C 1
ATOM 5140 O O . ARG A 1 664 ? -31.276 -30.481 27.903 1.00 90.25 664 ARG A O 1
ATOM 5147 N N . ASP A 1 665 ? -32.509 -30.862 29.730 1.00 90.38 665 ASP A N 1
ATOM 5148 C CA . ASP A 1 665 ? -32.405 -32.317 29.649 1.00 90.38 665 ASP A CA 1
ATOM 5149 C C . ASP A 1 665 ? -33.338 -32.891 28.576 1.00 90.38 665 ASP A C 1
ATOM 5151 O O . ASP A 1 665 ? -34.559 -32.746 28.645 1.00 90.38 665 ASP A O 1
ATOM 5155 N N . HIS A 1 666 ? -32.732 -33.557 27.596 1.00 92.31 666 HIS A N 1
ATOM 5156 C CA . HIS A 1 666 ? -33.385 -34.121 26.419 1.00 92.31 666 HIS A CA 1
ATOM 5157 C C . HIS A 1 666 ? -33.038 -35.604 26.195 1.00 92.31 666 HIS A C 1
ATOM 5159 O O . HIS A 1 666 ? -33.270 -36.147 25.114 1.00 92.31 666 HIS A O 1
ATOM 5165 N N . GLY A 1 667 ? -32.538 -36.287 27.235 1.00 88.06 667 GLY A N 1
ATOM 5166 C CA . GLY A 1 667 ? -32.501 -37.752 27.297 1.00 88.06 667 GLY A CA 1
ATOM 5167 C C . GLY A 1 667 ? -31.341 -38.445 26.574 1.00 88.06 667 GLY A C 1
ATOM 5168 O O . GLY A 1 667 ? -31.362 -39.671 26.466 1.00 88.06 667 GLY A O 1
ATOM 5169 N N . ASP A 1 668 ? -30.331 -37.709 26.105 1.00 86.19 668 ASP A N 1
ATOM 5170 C CA . ASP A 1 668 ? -29.129 -38.263 25.457 1.00 86.19 668 ASP A CA 1
ATOM 5171 C C . ASP A 1 668 ? -27.862 -38.221 26.332 1.00 86.19 668 ASP A C 1
ATOM 5173 O O . ASP A 1 668 ? -26.790 -38.637 25.894 1.00 86.19 668 ASP A O 1
ATOM 5177 N N . GLY A 1 669 ? -27.992 -37.762 27.581 1.00 84.94 669 GLY A N 1
ATOM 5178 C CA . GLY A 1 669 ? -26.887 -37.641 28.534 1.00 84.94 669 GLY A CA 1
ATOM 5179 C C . GLY A 1 669 ? -26.108 -36.322 28.454 1.00 84.94 669 GLY A C 1
ATOM 5180 O O . GLY A 1 669 ? -25.255 -36.098 29.314 1.00 84.94 669 GLY A O 1
ATOM 5181 N N . SER A 1 670 ? -26.441 -35.431 27.512 1.00 86.81 670 SER A N 1
ATOM 5182 C CA . SER A 1 670 ? -25.787 -34.131 27.299 1.00 86.81 670 SER A CA 1
ATOM 5183 C C . SER A 1 670 ? -26.783 -32.968 27.442 1.00 86.81 670 SER A C 1
ATOM 5185 O O . SER A 1 670 ? -27.080 -32.281 26.466 1.00 86.81 670 SER A O 1
ATOM 5187 N N . PRO A 1 671 ? -27.329 -32.719 28.652 1.00 88.94 671 PRO A N 1
ATOM 5188 C CA . PRO A 1 671 ? -28.347 -31.692 28.857 1.00 88.94 671 PRO A CA 1
ATOM 5189 C C . PRO A 1 671 ? -27.789 -30.279 28.632 1.00 88.94 671 PRO A C 1
ATOM 5191 O O . PRO A 1 671 ? -26.700 -29.961 29.122 1.00 88.94 671 PRO A O 1
ATOM 5194 N N . PHE A 1 672 ? -28.575 -29.420 27.980 1.00 92.69 672 PHE A N 1
ATOM 5195 C CA . PHE A 1 672 ? -28.276 -27.994 27.838 1.00 92.69 672 PHE A CA 1
ATOM 5196 C C . PHE A 1 672 ? -28.479 -27.224 29.148 1.00 92.69 672 PHE A C 1
ATOM 5198 O O . PHE A 1 672 ? -29.151 -27.693 30.076 1.00 92.69 672 PHE A O 1
ATOM 5205 N N . ASP A 1 673 ? -27.850 -26.057 29.246 1.00 88.12 673 ASP A N 1
ATOM 5206 C CA . ASP A 1 673 ? -27.777 -25.229 30.449 1.00 88.12 673 ASP A CA 1
ATOM 5207 C C . ASP A 1 673 ? -28.674 -23.984 30.403 1.00 88.12 673 ASP A C 1
ATOM 5209 O O . ASP A 1 673 ? -28.862 -23.341 31.440 1.00 88.12 673 ASP A O 1
ATOM 5213 N N . GLY A 1 674 ? -29.319 -23.714 29.266 1.00 87.00 674 GLY A N 1
ATOM 5214 C CA . GLY A 1 674 ? -30.124 -22.520 29.049 1.00 87.00 674 GLY A CA 1
ATOM 5215 C C . GLY A 1 674 ? -29.276 -21.369 28.488 1.00 87.00 674 GLY A C 1
ATOM 5216 O O . GLY A 1 674 ? -28.155 -21.585 28.043 1.00 87.00 674 GLY A O 1
ATOM 5217 N N . PRO A 1 675 ? -29.764 -20.117 28.535 1.00 86.81 675 PRO A N 1
ATOM 5218 C CA . PRO A 1 675 ? -29.155 -19.027 27.773 1.00 86.81 675 PRO A CA 1
ATOM 5219 C C . PRO A 1 675 ? -27.681 -18.722 28.110 1.00 86.81 675 PRO A C 1
ATOM 5221 O O . PRO A 1 675 ? -27.300 -18.547 29.274 1.00 86.81 675 PRO A O 1
ATOM 5224 N N . GLY A 1 676 ? -26.873 -18.519 27.069 1.00 81.31 676 GLY A N 1
ATOM 5225 C CA . GLY A 1 676 ? -25.502 -18.008 27.098 1.00 81.31 676 GLY A CA 1
ATOM 5226 C C . GLY A 1 676 ? -24.409 -19.031 27.425 1.00 81.31 676 GLY A C 1
ATOM 5227 O O . GLY A 1 676 ? -23.304 -18.608 27.773 1.00 81.31 676 GLY A O 1
ATOM 5228 N N . GLY A 1 677 ? -24.700 -20.331 27.360 1.00 89.44 677 GLY A N 1
ATOM 5229 C CA . GLY A 1 677 ? -23.807 -21.409 27.786 1.00 89.44 677 GLY A CA 1
ATOM 5230 C C . GLY A 1 677 ? -23.403 -22.358 26.657 1.00 89.44 677 GLY A C 1
ATOM 5231 O O . GLY A 1 677 ? -22.582 -22.018 25.798 1.00 89.44 677 GLY A O 1
ATOM 5232 N N . ILE A 1 678 ? -23.928 -23.579 26.687 1.00 93.50 678 ILE A N 1
ATOM 5233 C CA . ILE A 1 678 ? -23.706 -24.591 25.655 1.00 93.50 678 ILE A CA 1
ATOM 5234 C C . ILE A 1 678 ? -24.680 -24.359 24.499 1.00 93.50 678 ILE A C 1
ATOM 5236 O O . ILE A 1 678 ? -25.876 -24.569 24.629 1.00 93.50 678 ILE A O 1
ATOM 5240 N N . LEU A 1 679 ? -24.152 -23.997 23.332 1.00 95.50 679 LEU A N 1
ATOM 5241 C CA . LEU A 1 679 ? -24.955 -23.625 22.161 1.00 95.50 679 LEU A CA 1
ATOM 5242 C C . LEU A 1 679 ? -25.479 -24.819 21.366 1.00 95.50 679 LEU A C 1
ATOM 5244 O O . LEU A 1 679 ? -26.472 -24.728 20.643 1.00 95.50 679 LEU A O 1
ATOM 5248 N N . GLY A 1 680 ? -24.765 -25.930 21.441 1.00 95.75 680 GLY A N 1
ATOM 5249 C CA . GLY A 1 680 ? -25.048 -27.116 20.663 1.00 95.75 680 GLY A CA 1
ATOM 5250 C C . GLY A 1 680 ? -24.057 -28.219 20.972 1.00 95.75 680 GLY A C 1
ATOM 5251 O O . GLY A 1 680 ? -23.065 -28.016 21.678 1.00 95.75 680 GLY A O 1
ATOM 5252 N N . HIS A 1 681 ? -24.372 -29.409 20.488 1.00 95.69 681 HIS A N 1
ATOM 5253 C CA . HIS A 1 681 ? -23.452 -30.535 20.468 1.00 95.69 681 HIS A CA 1
ATOM 5254 C C . HIS A 1 681 ? -23.828 -31.493 19.337 1.00 95.69 681 HIS A C 1
ATOM 5256 O O . HIS A 1 681 ? -24.965 -31.504 18.846 1.00 95.69 681 HIS A O 1
ATOM 5262 N N . ALA A 1 682 ? -22.863 -32.314 18.933 1.00 95.00 682 ALA A N 1
ATOM 5263 C CA . ALA A 1 682 ? -23.039 -33.297 17.883 1.00 95.00 682 ALA A CA 1
ATOM 5264 C C . ALA A 1 682 ? -22.518 -34.676 18.287 1.00 95.00 682 ALA A C 1
ATOM 5266 O O . ALA A 1 682 ? -21.465 -34.829 18.908 1.00 95.00 682 ALA A O 1
ATOM 5267 N N . ALA A 1 683 ? -23.244 -35.704 17.859 1.00 91.56 683 ALA A N 1
ATOM 5268 C CA . ALA A 1 683 ? -22.783 -37.080 17.903 1.00 91.56 683 ALA A CA 1
ATOM 5269 C C . ALA A 1 683 ? -21.742 -37.339 16.791 1.00 91.56 683 ALA A C 1
ATOM 5271 O O . ALA A 1 683 ? -21.823 -36.730 15.718 1.00 91.56 683 ALA A O 1
ATOM 5272 N N . PRO A 1 684 ? -20.802 -38.280 16.997 1.00 89.25 684 PRO A N 1
ATOM 5273 C CA . PRO A 1 684 ? -19.813 -38.648 15.986 1.00 89.25 684 PRO A CA 1
ATOM 5274 C C . PRO A 1 684 ? -20.464 -39.208 14.701 1.00 89.25 684 PRO A C 1
ATOM 5276 O O . PRO A 1 684 ? -21.668 -39.507 14.673 1.00 89.25 684 PRO A O 1
ATOM 5279 N N . PRO A 1 685 ? -19.674 -39.406 13.625 1.00 91.38 685 PRO A N 1
ATOM 5280 C CA . PRO A 1 685 ? -20.134 -40.012 12.376 1.00 91.38 685 PRO A CA 1
ATOM 5281 C C . PRO A 1 685 ? -20.939 -41.301 12.567 1.00 91.38 685 PRO A C 1
ATOM 5283 O O . PRO A 1 685 ? -20.721 -42.049 13.515 1.00 91.38 685 PRO A O 1
ATOM 5286 N N . THR A 1 686 ? -21.840 -41.592 11.623 1.00 84.12 686 THR A N 1
ATOM 5287 C CA . THR A 1 686 ? -22.860 -42.670 11.622 1.00 84.12 686 THR A CA 1
ATOM 5288 C C . THR A 1 686 ? -24.067 -42.465 12.538 1.00 84.12 686 THR A C 1
ATOM 5290 O O . THR A 1 686 ? -25.150 -42.942 12.196 1.00 84.12 686 THR A O 1
ATOM 5293 N N . ASP A 1 687 ? -23.922 -41.709 13.628 1.00 88.50 687 ASP A N 1
ATOM 5294 C CA . ASP A 1 687 ? -25.056 -41.216 14.413 1.00 88.50 687 ASP A CA 1
ATOM 5295 C C . ASP A 1 687 ? -25.503 -39.829 13.910 1.00 88.50 687 ASP A C 1
ATOM 5297 O O . ASP A 1 687 ? -26.654 -39.662 13.499 1.00 88.50 687 ASP A O 1
ATOM 5301 N N . ALA A 1 688 ? -24.567 -38.863 13.889 1.00 86.31 688 ALA A N 1
ATOM 5302 C CA . ALA A 1 688 ? -24.737 -37.473 13.435 1.00 86.31 688 ALA A CA 1
ATOM 5303 C C . ALA A 1 688 ? -26.072 -36.816 13.810 1.00 86.31 688 ALA A C 1
ATOM 5305 O O . ALA A 1 688 ? -26.703 -36.115 13.008 1.00 86.31 688 ALA A O 1
ATOM 5306 N N . ARG A 1 689 ? -26.502 -37.024 15.054 1.00 93.12 689 ARG A N 1
ATOM 5307 C CA . ARG A 1 689 ? -27.433 -36.102 15.696 1.00 93.12 689 ARG A CA 1
ATOM 5308 C C . ARG A 1 689 ? -26.691 -34.810 1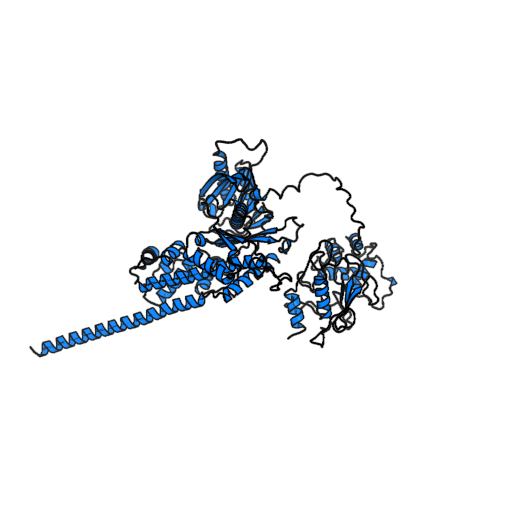6.004 1.00 93.12 689 ARG A C 1
ATOM 5310 O O . ARG A 1 689 ? -25.661 -34.854 16.660 1.00 93.12 689 ARG A O 1
ATOM 5317 N N . ILE A 1 690 ? -27.225 -33.700 15.522 1.00 95.12 690 ILE A N 1
ATOM 5318 C CA . ILE A 1 690 ? -26.806 -32.342 15.849 1.00 95.12 690 ILE A CA 1
ATOM 5319 C C . ILE A 1 690 ? -27.953 -31.713 16.627 1.00 95.12 690 ILE A C 1
ATOM 5321 O O . ILE A 1 690 ? -29.071 -31.582 16.109 1.00 95.12 690 ILE A O 1
ATOM 5325 N N . HIS A 1 691 ? -27.680 -31.353 17.872 1.00 96.38 691 HIS A N 1
ATOM 5326 C CA . HIS A 1 691 ? -28.623 -30.667 18.735 1.00 96.38 691 HIS A CA 1
ATOM 5327 C C . HIS A 1 691 ? -28.175 -29.218 18.917 1.00 96.38 691 HIS A C 1
ATOM 5329 O O . HIS A 1 691 ? -27.022 -28.964 19.251 1.00 96.38 691 HIS A O 1
ATOM 5335 N N . TYR A 1 692 ? -29.092 -28.278 18.712 1.00 96.44 692 TYR A N 1
ATOM 5336 C CA . TYR A 1 692 ? -28.917 -26.880 19.112 1.00 96.44 692 TYR A CA 1
ATOM 5337 C C . TYR A 1 692 ? -29.664 -26.631 20.414 1.00 96.44 692 TYR A C 1
ATOM 5339 O O . TYR A 1 692 ? -30.757 -27.182 20.589 1.00 96.44 692 TYR A O 1
ATOM 5347 N N . ASP A 1 693 ? -29.128 -25.772 21.278 1.00 95.62 693 ASP A N 1
ATOM 5348 C CA . ASP A 1 693 ? -29.870 -25.328 22.453 1.00 95.62 693 ASP A CA 1
ATOM 5349 C C . ASP A 1 693 ? -31.005 -24.392 22.032 1.00 95.62 693 ASP A C 1
ATOM 5351 O O . ASP A 1 693 ? -30.799 -23.275 21.560 1.00 95.62 693 ASP A O 1
ATOM 5355 N N . GLY A 1 694 ? -32.238 -24.869 22.163 1.00 92.56 694 GLY A N 1
ATOM 5356 C CA . GLY A 1 694 ? -33.438 -24.119 21.829 1.00 92.56 694 GLY A CA 1
ATOM 5357 C C . GLY A 1 694 ? -33.721 -22.951 22.775 1.00 92.56 694 GLY A C 1
ATOM 5358 O O . GLY A 1 694 ? -34.545 -22.106 22.418 1.00 92.56 694 GLY A O 1
ATOM 5359 N N . ASP A 1 695 ? -33.067 -22.889 23.940 1.00 91.31 695 ASP A N 1
ATOM 5360 C CA . ASP A 1 695 ? -33.158 -21.757 24.868 1.00 91.31 695 ASP A CA 1
ATOM 5361 C C . ASP A 1 695 ? -32.346 -20.530 24.379 1.00 91.31 695 ASP A C 1
ATOM 5363 O O . ASP A 1 695 ? -32.498 -19.433 24.924 1.00 91.31 695 ASP A O 1
ATOM 5367 N N . GLU A 1 696 ? -31.534 -20.678 23.323 1.00 92.38 696 GLU A N 1
ATOM 5368 C CA . GLU A 1 696 ? -30.729 -19.599 22.743 1.00 92.38 696 GLU A CA 1
ATOM 5369 C C . GLU A 1 696 ? -31.463 -18.773 21.677 1.00 92.38 696 GLU A C 1
ATOM 5371 O O . GLU A 1 696 ? -32.388 -19.216 20.986 1.00 92.38 696 GLU A O 1
ATOM 5376 N N . ARG A 1 697 ? -31.004 -17.532 21.484 1.00 89.50 697 ARG A N 1
ATOM 5377 C CA . ARG A 1 697 ? -31.532 -16.648 20.439 1.00 89.50 697 ARG A CA 1
ATOM 5378 C C . ARG A 1 697 ? -30.807 -16.877 19.115 1.00 89.50 697 ARG A C 1
ATOM 5380 O O . ARG A 1 697 ? -29.739 -16.317 18.886 1.00 89.50 697 ARG A O 1
ATOM 5387 N N . TRP A 1 698 ? -31.425 -17.640 18.220 1.00 91.75 698 TRP A N 1
ATOM 5388 C CA . TRP A 1 698 ? -30.873 -17.975 16.904 1.00 91.75 698 TRP A CA 1
ATOM 5389 C C . TRP A 1 698 ? -31.276 -16.993 15.804 1.00 91.75 698 TRP A C 1
ATOM 5391 O O . TRP A 1 698 ? -32.441 -16.608 15.690 1.00 91.75 698 TRP A O 1
ATOM 5401 N N . VAL A 1 699 ? -30.321 -16.636 14.946 1.00 89.69 699 VAL A N 1
ATOM 5402 C CA . VAL A 1 699 ? -30.541 -15.847 13.725 1.00 89.69 699 VAL A CA 1
ATOM 5403 C C . VAL A 1 699 ? -29.753 -16.429 12.556 1.00 89.69 699 VAL A C 1
ATOM 5405 O O . VAL A 1 699 ? -28.759 -17.124 12.737 1.00 89.69 699 VAL A O 1
ATOM 5408 N N . ASP A 1 700 ? -30.179 -16.113 11.339 1.00 83.00 700 ASP A N 1
ATOM 5409 C CA . ASP A 1 700 ? -29.360 -16.288 10.141 1.00 83.00 700 ASP A CA 1
ATOM 5410 C C . ASP A 1 700 ? -28.668 -14.951 9.831 1.00 83.00 700 ASP A C 1
ATOM 5412 O O . ASP A 1 700 ? -29.220 -14.106 9.127 1.00 83.00 700 ASP A O 1
ATOM 5416 N N . GLY A 1 701 ? -27.488 -14.719 10.413 1.00 70.62 701 GLY A N 1
ATOM 5417 C CA . GLY A 1 701 ? -26.689 -13.518 10.169 1.00 70.62 701 GLY A CA 1
ATOM 5418 C C . GLY A 1 701 ? -26.047 -12.916 11.414 1.00 70.62 701 GLY A C 1
ATOM 5419 O O . GLY A 1 701 ? -26.147 -13.421 12.527 1.00 70.62 701 GLY A O 1
ATOM 5420 N N . VAL A 1 702 ? -25.395 -11.776 11.209 1.00 76.81 702 VAL A N 1
ATOM 5421 C CA . VAL A 1 702 ? -24.731 -10.992 12.257 1.00 76.81 702 VAL A CA 1
ATOM 5422 C C . VAL A 1 702 ? -25.780 -10.092 12.916 1.00 76.81 702 VAL A C 1
ATOM 5424 O O . VAL A 1 702 ? -26.047 -8.993 12.438 1.00 76.81 702 VAL A O 1
ATOM 5427 N N . THR A 1 703 ? -26.429 -10.570 13.983 1.00 72.69 703 THR A N 1
ATOM 5428 C CA . THR A 1 703 ? -27.381 -9.766 14.776 1.00 72.69 703 THR A CA 1
ATOM 5429 C C . THR A 1 703 ? -26.877 -9.621 16.214 1.00 72.69 703 THR A C 1
ATOM 5431 O O . THR A 1 703 ? -26.588 -10.638 16.850 1.00 72.69 703 THR A O 1
ATOM 5434 N N . PRO A 1 704 ? -26.795 -8.394 16.767 1.00 73.56 704 PRO A N 1
ATOM 5435 C CA . PRO A 1 704 ? -26.407 -8.185 18.158 1.00 73.56 704 PRO A CA 1
ATOM 5436 C C . PRO A 1 704 ? -27.293 -8.966 19.136 1.00 73.56 704 PRO A C 1
ATOM 5438 O O . PRO A 1 704 ? -28.523 -8.945 19.043 1.00 73.56 704 PRO A O 1
ATOM 5441 N N . GLY A 1 705 ? -26.662 -9.650 20.092 1.00 77.69 705 GLY A N 1
ATOM 5442 C CA . GLY A 1 705 ? -27.365 -10.424 21.117 1.00 77.69 705 GLY A CA 1
ATOM 5443 C C . GLY A 1 705 ? -27.999 -11.729 20.622 1.00 77.69 705 GLY A C 1
ATOM 5444 O O . GLY A 1 705 ? -28.876 -12.249 21.306 1.00 77.69 705 GLY A O 1
ATOM 5445 N N . ALA A 1 706 ? -27.618 -12.232 19.444 1.00 83.94 706 ALA A N 1
ATOM 5446 C CA . ALA A 1 706 ? -28.081 -13.509 18.905 1.00 83.94 706 ALA A CA 1
ATOM 5447 C C . ALA A 1 706 ? -26.916 -14.329 18.321 1.00 83.94 706 ALA A C 1
ATOM 5449 O O . ALA A 1 706 ? -25.884 -13.776 17.935 1.00 83.94 706 ALA A O 1
ATOM 5450 N N . PHE A 1 707 ? -27.080 -15.648 18.254 1.00 88.75 707 PHE A N 1
ATOM 5451 C CA . PHE A 1 707 ? -26.108 -16.567 17.669 1.00 88.75 707 PHE A CA 1
ATOM 5452 C C . PHE A 1 707 ? -26.442 -16.858 16.210 1.00 88.75 707 PHE A C 1
ATOM 5454 O O . PHE A 1 707 ? -27.591 -17.146 15.862 1.00 88.75 707 PHE A O 1
ATOM 5461 N N . ASP A 1 708 ? -25.420 -16.801 15.358 1.00 92.19 708 ASP A N 1
ATOM 5462 C CA . ASP A 1 708 ? -25.547 -17.174 13.956 1.00 92.19 708 ASP A CA 1
ATOM 5463 C C . ASP A 1 708 ? -25.698 -18.696 13.829 1.00 92.19 708 ASP A C 1
ATOM 5465 O O . ASP A 1 708 ? -24.756 -19.458 14.068 1.00 92.19 708 ASP A O 1
ATOM 5469 N N . LEU A 1 709 ? -26.888 -19.135 13.417 1.00 91.81 709 LEU A N 1
ATOM 5470 C CA . LEU A 1 709 ? -27.236 -20.547 13.273 1.00 91.81 709 LEU A CA 1
ATOM 5471 C C . LEU A 1 709 ? -26.320 -21.259 12.272 1.00 91.81 709 LEU A C 1
ATOM 5473 O O . LEU A 1 709 ? -26.008 -22.431 12.458 1.00 91.81 709 LEU A O 1
ATOM 5477 N N . GLN A 1 710 ? -25.867 -20.563 11.224 1.00 91.00 710 GLN A N 1
ATOM 5478 C CA . GLN A 1 710 ? -24.966 -21.158 10.234 1.00 91.00 710 GLN A CA 1
ATOM 5479 C C . GLN A 1 710 ? -23.580 -21.433 10.818 1.00 91.00 710 GLN A C 1
ATOM 5481 O O . GLN A 1 710 ? -23.007 -22.477 10.531 1.00 91.00 710 GLN A O 1
ATOM 5486 N N . THR A 1 711 ? -23.057 -20.539 11.656 1.00 92.81 711 THR A N 1
ATOM 5487 C CA . THR A 1 711 ? -21.754 -20.718 12.305 1.00 92.81 711 THR A CA 1
ATOM 5488 C C . THR A 1 711 ? -21.757 -21.909 13.254 1.00 92.81 711 THR A C 1
ATOM 5490 O O . THR A 1 711 ? -20.902 -22.785 13.127 1.00 92.81 711 THR A O 1
ATOM 5493 N N . VAL A 1 712 ? -22.733 -21.974 14.166 1.00 94.31 712 VAL A N 1
ATOM 5494 C CA . VAL A 1 712 ? -22.844 -23.114 15.089 1.00 94.31 712 VAL A CA 1
ATOM 5495 C C . VAL A 1 712 ? -23.161 -24.387 14.310 1.00 94.31 712 VAL A C 1
ATOM 5497 O O . VAL A 1 712 ? -22.518 -25.407 14.512 1.00 94.31 712 VAL A O 1
ATOM 5500 N N . GLY A 1 713 ? -24.069 -24.329 13.336 1.00 93.81 713 GLY A N 1
ATOM 5501 C CA . GLY A 1 713 ? -24.397 -25.492 12.517 1.00 93.81 713 GLY A CA 1
ATOM 5502 C C . GLY A 1 713 ? -23.225 -26.035 11.709 1.00 93.81 713 GLY A C 1
ATOM 5503 O O . GLY A 1 713 ? -23.081 -27.249 11.588 1.00 93.81 713 GLY A O 1
ATOM 5504 N N . LEU A 1 714 ? -22.359 -25.165 11.190 1.00 93.88 714 LEU A N 1
ATOM 5505 C CA . LEU A 1 714 ? -21.151 -25.572 10.480 1.00 93.88 714 LEU A CA 1
ATOM 5506 C C . LEU A 1 714 ? -20.121 -26.206 11.427 1.00 93.88 714 LEU A C 1
ATOM 5508 O O . LEU A 1 714 ? -19.478 -27.182 11.043 1.00 93.88 714 LEU A O 1
ATOM 5512 N N . HIS A 1 715 ? -20.008 -25.694 12.656 1.00 95.75 715 HIS A N 1
ATOM 5513 C CA . HIS A 1 715 ? -19.190 -26.283 13.719 1.00 95.75 715 HIS A CA 1
ATOM 5514 C C . HIS A 1 715 ? -19.662 -27.696 14.080 1.00 95.75 715 HIS A C 1
ATOM 5516 O O . HIS A 1 715 ? -18.902 -28.658 13.962 1.00 95.75 715 HIS A O 1
ATOM 5522 N N . GLU A 1 716 ? -20.943 -27.849 14.418 1.00 96.00 716 GLU A N 1
ATOM 5523 C CA . GLU A 1 716 ? -21.518 -29.148 14.784 1.00 96.00 716 GLU A CA 1
ATOM 5524 C C . GLU A 1 716 ? -21.493 -30.148 13.618 1.00 96.00 716 GLU A C 1
ATOM 5526 O O . GLU A 1 716 ? -21.313 -31.354 13.806 1.00 96.00 716 GLU A O 1
ATOM 5531 N N . LEU A 1 717 ? -21.609 -29.658 12.379 1.00 94.06 717 LEU A N 1
ATOM 5532 C CA . LEU A 1 717 ? -21.440 -30.488 11.192 1.00 94.06 717 LEU A CA 1
ATOM 5533 C C . LEU A 1 717 ? -20.008 -31.024 11.068 1.00 94.06 717 LEU A C 1
ATOM 5535 O O . LEU A 1 717 ? -19.825 -32.168 10.653 1.00 94.06 717 LEU A O 1
ATOM 5539 N N . GLY A 1 718 ? -18.998 -30.239 11.447 1.00 94.00 718 GLY A N 1
ATOM 5540 C CA . GLY A 1 718 ? -17.612 -30.698 11.495 1.00 94.00 718 GLY A CA 1
ATOM 5541 C C . GLY A 1 718 ? -17.443 -31.914 12.409 1.00 94.00 718 GLY A C 1
ATOM 5542 O O . GLY A 1 718 ? -16.863 -32.918 11.988 1.00 94.00 718 GLY A O 1
ATOM 5543 N N . HIS A 1 719 ? -18.045 -31.887 13.601 1.00 94.69 719 HIS A N 1
ATOM 5544 C CA . HIS A 1 719 ? -18.085 -33.035 14.515 1.00 94.69 719 HIS A CA 1
ATOM 5545 C C . HIS A 1 719 ? -18.849 -34.231 13.945 1.00 94.69 719 HIS A C 1
ATOM 5547 O O . HIS A 1 719 ? -18.337 -35.353 13.956 1.00 94.69 719 HIS A O 1
ATOM 5553 N N . ALA A 1 720 ? -20.029 -33.999 13.366 1.00 93.44 720 ALA A N 1
ATOM 5554 C CA . ALA A 1 720 ? -20.814 -35.040 12.700 1.00 93.44 720 ALA A CA 1
ATOM 5555 C C . ALA A 1 720 ? -20.069 -35.703 11.523 1.00 93.44 720 ALA A C 1
ATOM 5557 O O . ALA A 1 720 ? -20.411 -36.820 11.118 1.00 93.44 720 ALA A O 1
ATOM 5558 N N . LEU A 1 721 ? -19.052 -35.030 10.973 1.00 92.00 721 LEU A N 1
ATOM 5559 C CA . LEU A 1 721 ? -18.155 -35.535 9.934 1.00 92.00 721 LEU A CA 1
ATOM 5560 C C . LEU A 1 721 ? -16.828 -36.090 10.477 1.00 92.00 721 LEU A C 1
ATOM 5562 O O . LEU A 1 721 ? -16.102 -36.715 9.707 1.00 92.00 721 LEU A O 1
ATOM 5566 N N . GLY A 1 722 ? -16.539 -35.961 11.773 1.00 90.81 722 GLY A N 1
ATOM 5567 C CA . GLY A 1 722 ? -15.396 -36.597 12.439 1.00 90.81 722 GLY A CA 1
ATOM 5568 C C . GLY A 1 722 ? -14.269 -35.653 12.866 1.00 90.81 722 GLY A C 1
ATOM 5569 O O . GLY A 1 722 ? -13.266 -36.130 13.397 1.00 90.81 722 GLY A O 1
ATOM 5570 N N . LEU A 1 723 ? -14.410 -34.337 12.672 1.00 92.25 723 LEU A N 1
ATOM 5571 C CA . LEU A 1 723 ? -13.454 -33.362 13.204 1.00 92.25 723 LEU A CA 1
ATOM 5572 C C . LEU A 1 723 ? -13.598 -33.215 14.721 1.00 92.25 723 LEU A C 1
ATOM 5574 O O . LEU A 1 723 ? -14.700 -33.250 15.266 1.00 92.25 723 LEU A O 1
ATOM 5578 N N . GLY A 1 724 ? -12.470 -33.029 15.397 1.00 90.12 724 GLY A N 1
ATOM 5579 C CA . GLY A 1 724 ? -12.395 -32.639 16.801 1.00 90.12 724 GLY A CA 1
ATOM 5580 C C . GLY A 1 724 ? -12.192 -31.133 16.950 1.00 90.12 724 GLY A C 1
ATOM 5581 O O . GLY A 1 724 ? -11.954 -30.423 15.971 1.00 90.12 724 GLY A O 1
ATOM 5582 N N . HIS A 1 725 ? -12.267 -30.647 18.187 1.00 91.88 725 HIS A N 1
ATOM 5583 C CA . HIS A 1 725 ? -11.951 -29.255 18.482 1.00 91.88 725 HIS A CA 1
ATOM 5584 C C . HIS A 1 725 ? -10.475 -28.933 18.222 1.00 91.88 725 HIS A C 1
ATOM 5586 O O . HIS A 1 725 ? -9.591 -29.738 18.514 1.00 91.88 725 HIS A O 1
ATOM 5592 N N . THR A 1 726 ? -10.213 -27.719 17.740 1.00 85.50 726 THR A N 1
ATOM 5593 C CA . THR A 1 726 ? -8.861 -27.176 17.546 1.00 85.50 726 THR A CA 1
ATOM 5594 C C . THR A 1 726 ? -8.576 -26.026 18.514 1.00 85.50 726 THR A C 1
ATOM 5596 O O . THR A 1 726 ? -9.483 -25.387 19.048 1.00 85.50 726 THR A O 1
ATOM 5599 N N . VAL A 1 727 ? -7.292 -25.721 18.714 1.00 78.88 727 VAL A N 1
ATOM 5600 C CA . VAL A 1 727 ? -6.822 -24.572 19.511 1.00 78.88 727 VAL A CA 1
ATOM 5601 C C . VAL A 1 727 ? -6.681 -23.287 18.681 1.00 78.88 727 VAL A C 1
ATOM 5603 O O . VAL A 1 727 ? -6.253 -22.253 19.202 1.00 78.88 727 VAL A O 1
ATOM 5606 N N . HIS A 1 728 ? -6.987 -23.338 17.382 1.00 79.12 728 HIS A N 1
ATOM 5607 C CA . HIS A 1 728 ? -6.933 -22.190 16.478 1.00 79.12 728 HIS A CA 1
ATOM 5608 C C . HIS A 1 728 ? -8.251 -21.411 16.502 1.00 79.12 728 HIS A C 1
ATOM 5610 O O . HIS A 1 728 ? -9.243 -21.855 15.941 1.00 79.12 728 HIS A O 1
ATOM 5616 N N . VAL A 1 729 ? -8.245 -20.227 17.125 1.00 80.69 729 VAL A N 1
ATOM 5617 C CA . VAL A 1 729 ? -9.444 -19.401 17.389 1.00 80.69 729 VAL A CA 1
ATOM 5618 C C . VAL A 1 729 ? -10.258 -19.073 16.128 1.00 80.69 729 VAL A C 1
ATOM 5620 O O . VAL A 1 729 ? -11.487 -18.979 16.201 1.00 80.69 729 VAL A O 1
ATOM 5623 N N . ASP A 1 730 ? -9.588 -18.942 14.982 1.00 74.31 730 ASP A N 1
ATOM 5624 C CA . ASP A 1 730 ? -10.201 -18.572 13.701 1.00 74.31 730 ASP A CA 1
ATOM 5625 C C . ASP A 1 730 ? -10.883 -19.744 12.983 1.00 74.31 730 ASP A C 1
ATOM 5627 O O . ASP A 1 730 ? -11.713 -19.520 12.104 1.00 74.31 730 ASP A O 1
ATOM 5631 N N . ALA A 1 731 ? -10.565 -20.988 13.353 1.00 86.38 731 ALA A N 1
ATOM 5632 C CA . ALA A 1 731 ? -11.195 -22.162 12.766 1.00 86.38 731 ALA A CA 1
ATOM 5633 C C . ALA A 1 731 ? -12.678 -22.229 13.145 1.00 86.38 731 ALA A C 1
ATOM 5635 O O . ALA A 1 731 ? -13.096 -21.779 14.227 1.00 86.38 731 ALA A O 1
ATOM 5636 N N . ILE A 1 732 ? -13.478 -22.839 12.270 1.00 93.12 732 ILE A N 1
ATOM 5637 C CA . ILE A 1 732 ? -14.833 -23.244 12.624 1.00 93.12 732 ILE A CA 1
ATOM 5638 C C . ILE A 1 732 ? -14.772 -24.187 13.813 1.00 93.12 732 ILE A C 1
ATOM 5640 O O . ILE A 1 732 ? -15.511 -23.948 14.757 1.00 93.12 732 ILE A O 1
ATOM 5644 N N . MET A 1 733 ? -13.846 -25.150 13.837 1.00 93.25 733 MET A N 1
ATOM 5645 C CA . MET A 1 733 ? -13.726 -26.140 14.918 1.00 93.25 733 MET A CA 1
ATOM 5646 C C . MET A 1 733 ? -13.170 -25.604 16.253 1.00 93.25 733 MET A C 1
ATOM 5648 O O . MET A 1 733 ? -12.891 -26.386 17.161 1.00 93.25 733 MET A O 1
ATOM 5652 N N . TYR A 1 734 ? -12.991 -24.290 16.422 1.00 92.38 734 TYR A N 1
ATOM 5653 C CA . TYR A 1 734 ? -12.695 -23.723 17.742 1.00 92.38 734 TYR A CA 1
ATOM 5654 C C . TYR A 1 734 ? -13.938 -23.804 18.649 1.00 92.38 734 TYR A C 1
ATOM 5656 O O . TYR A 1 734 ? -14.994 -23.334 18.223 1.00 92.38 734 TYR A O 1
ATOM 5664 N N . PRO A 1 735 ? -13.852 -24.324 19.893 1.00 92.69 735 PRO A N 1
ATOM 5665 C CA . PRO A 1 735 ? -15.043 -24.650 20.686 1.00 92.69 735 PRO A CA 1
ATOM 5666 C C . PRO A 1 735 ? -15.954 -23.468 21.022 1.00 92.69 735 PRO A C 1
ATOM 5668 O O . PRO A 1 735 ? -17.157 -23.651 21.180 1.00 92.69 735 PRO A O 1
ATOM 5671 N N . HIS A 1 736 ? -15.405 -22.261 21.196 1.00 92.75 736 HIS A N 1
ATOM 5672 C CA . HIS A 1 736 ? -16.207 -21.095 21.571 1.00 92.75 736 HIS A CA 1
ATOM 5673 C C . HIS A 1 736 ? -16.741 -20.357 20.349 1.00 92.75 736 HIS A C 1
ATOM 5675 O O . HIS A 1 736 ? -15.996 -20.041 19.414 1.00 92.75 736 HIS A O 1
ATOM 5681 N N . VAL A 1 737 ? -18.015 -19.977 20.424 1.00 87.56 737 VAL A N 1
ATOM 5682 C CA . VAL A 1 737 ? -18.694 -19.194 19.391 1.00 87.56 737 VAL A CA 1
ATOM 5683 C C . VAL A 1 737 ? -19.123 -17.863 19.987 1.00 87.56 737 VAL A C 1
ATOM 5685 O O . VAL A 1 737 ? -19.683 -17.783 21.078 1.00 87.56 737 VAL A O 1
ATOM 5688 N N . GLN A 1 738 ? -18.813 -16.786 19.275 1.00 80.81 738 GLN A N 1
ATOM 5689 C CA . GLN A 1 738 ? -19.098 -15.435 19.731 1.00 80.81 738 GLN A CA 1
ATOM 5690 C C . GLN A 1 738 ? -20.496 -14.996 19.285 1.00 80.81 738 GLN A C 1
ATOM 5692 O O . GLN A 1 738 ? -20.892 -15.207 18.139 1.00 80.81 738 GLN A O 1
ATOM 5697 N N . VAL A 1 739 ? -21.225 -14.354 20.199 1.00 79.00 739 VAL A N 1
ATOM 5698 C CA . VAL A 1 739 ? -22.518 -13.718 19.915 1.00 79.00 739 VAL A CA 1
ATOM 5699 C C . VAL A 1 739 ? -22.344 -12.685 18.800 1.00 79.00 739 VAL A C 1
ATOM 5701 O O . VAL A 1 739 ? -21.407 -11.888 18.839 1.00 79.00 739 VAL A O 1
ATOM 5704 N N . GLY A 1 740 ? -23.255 -12.670 17.827 1.00 70.06 740 GLY A N 1
ATOM 5705 C CA . GLY A 1 740 ? -23.256 -11.687 16.747 1.00 70.06 740 GLY A CA 1
ATOM 5706 C C . GLY A 1 740 ? -22.080 -11.806 15.777 1.00 70.06 740 GLY A C 1
ATOM 5707 O O . GLY A 1 740 ? -21.795 -10.841 15.083 1.00 70.06 740 GLY A O 1
ATOM 5708 N N . VAL A 1 741 ? -21.392 -12.950 15.712 1.00 70.50 741 VAL A N 1
ATOM 5709 C CA . VAL A 1 741 ? -20.309 -13.206 14.749 1.00 70.50 741 VAL A CA 1
ATOM 5710 C C . VAL A 1 741 ? -20.722 -14.322 13.798 1.00 70.50 741 VAL A C 1
ATOM 5712 O O . VAL A 1 741 ? -21.266 -15.337 14.226 1.00 70.50 741 VAL A O 1
ATOM 5715 N N . ARG A 1 742 ? -20.415 -14.151 12.507 1.00 83.06 742 ARG A N 1
ATOM 5716 C CA . ARG A 1 742 ? -20.483 -15.223 11.511 1.00 83.06 742 ARG A CA 1
ATOM 5717 C C . ARG A 1 742 ? -19.077 -15.673 11.139 1.00 83.06 742 ARG A C 1
ATOM 5719 O O . ARG A 1 742 ? -18.292 -14.868 10.644 1.00 83.06 742 ARG A O 1
ATOM 5726 N N . LYS A 1 743 ? -18.781 -16.956 11.325 1.00 81.88 743 LYS A N 1
ATOM 5727 C CA . LYS A 1 743 ? -17.564 -17.584 10.807 1.00 81.88 743 LYS A CA 1
ATOM 5728 C C . LYS A 1 743 ? -17.850 -18.287 9.480 1.00 81.88 743 LYS A C 1
ATOM 5730 O O . LYS A 1 743 ? -18.971 -18.703 9.198 1.00 81.88 743 LYS A O 1
ATOM 5735 N N . VAL A 1 744 ? -16.810 -18.427 8.671 1.00 81.31 744 VAL A N 1
ATOM 5736 C CA . VAL A 1 744 ? -16.809 -19.221 7.435 1.00 81.31 744 VAL A CA 1
ATOM 5737 C C . VAL A 1 744 ? -15.690 -20.255 7.515 1.00 81.31 744 VAL A C 1
ATOM 5739 O O . VAL A 1 744 ? -14.795 -20.111 8.344 1.00 81.31 744 VAL A O 1
ATOM 5742 N N . LEU A 1 745 ? -15.739 -21.290 6.670 1.00 82.69 745 LEU A N 1
ATOM 5743 C CA . LEU A 1 745 ? -14.707 -22.333 6.626 1.00 82.69 745 LEU A CA 1
ATOM 5744 C C . LEU A 1 745 ? -13.307 -21.720 6.469 1.00 82.69 745 LEU A C 1
ATOM 5746 O O . LEU A 1 745 ? -13.027 -21.060 5.465 1.00 82.69 745 LEU A O 1
ATOM 5750 N N . GLY A 1 746 ? -12.438 -21.962 7.448 1.00 74.19 746 GLY A N 1
ATOM 5751 C CA . GLY A 1 746 ? -11.036 -21.574 7.416 1.00 74.19 746 GLY A CA 1
ATOM 5752 C C . GLY A 1 746 ? -10.156 -22.629 6.747 1.00 74.19 746 GLY A C 1
ATOM 5753 O O . GLY A 1 746 ? -10.595 -23.731 6.413 1.00 74.19 746 GLY A O 1
ATOM 5754 N N . TYR A 1 747 ? -8.875 -22.296 6.566 1.00 77.44 747 TYR A N 1
ATOM 5755 C CA . TYR A 1 747 ? -7.880 -23.230 6.023 1.00 77.44 747 TYR A CA 1
ATOM 5756 C C . TYR A 1 747 ? -7.822 -24.538 6.823 1.00 77.44 747 TYR A C 1
ATOM 5758 O O . TYR A 1 747 ? -7.761 -25.617 6.234 1.00 77.44 747 TYR A O 1
ATOM 5766 N N . ASP A 1 748 ? -7.889 -24.422 8.151 1.00 81.00 748 ASP A N 1
ATOM 5767 C CA . ASP A 1 748 ? -7.825 -25.552 9.067 1.00 81.00 748 ASP A CA 1
ATOM 5768 C C . ASP A 1 748 ? -8.963 -26.559 8.844 1.00 81.00 748 ASP A C 1
ATOM 5770 O O . ASP A 1 748 ? -8.733 -27.746 8.605 1.00 81.00 748 ASP A O 1
ATOM 5774 N N . ASP A 1 749 ? -10.196 -26.053 8.800 1.00 86.75 749 ASP A N 1
ATOM 5775 C CA . ASP A 1 749 ? -11.410 -26.857 8.643 1.00 86.75 749 ASP A CA 1
ATOM 5776 C C . ASP A 1 749 ? -11.429 -27.584 7.289 1.00 86.75 749 ASP A C 1
ATOM 5778 O O . ASP A 1 749 ? -11.749 -28.773 7.192 1.00 86.75 749 ASP A O 1
ATOM 5782 N N . VAL A 1 750 ? -11.040 -26.872 6.222 1.00 85.94 750 VAL A N 1
ATOM 5783 C CA . VAL A 1 750 ? -10.975 -27.426 4.863 1.00 85.94 750 VAL A CA 1
ATOM 5784 C C . VAL A 1 750 ? -9.919 -28.522 4.774 1.00 85.94 750 VAL A C 1
ATOM 5786 O O . VAL A 1 750 ? -10.161 -29.562 4.153 1.00 85.94 750 VAL A O 1
ATOM 5789 N N . LEU A 1 751 ? -8.747 -28.303 5.371 1.00 83.62 751 LEU A N 1
ATOM 5790 C CA . LEU A 1 751 ? -7.666 -29.279 5.351 1.00 83.62 751 LEU A CA 1
ATOM 5791 C C . LEU A 1 751 ? -8.023 -30.522 6.176 1.00 83.62 751 LEU A C 1
ATOM 5793 O O . LEU A 1 751 ? -7.787 -31.638 5.708 1.00 83.62 751 LEU A O 1
ATOM 5797 N N . GLY A 1 752 ? -8.656 -30.348 7.338 1.00 86.88 752 GLY A N 1
ATOM 5798 C CA . GLY A 1 752 ? -9.121 -31.450 8.178 1.00 86.88 752 GLY A CA 1
ATOM 5799 C C . GLY A 1 752 ? -10.126 -32.350 7.460 1.00 86.88 752 GLY A C 1
ATOM 5800 O O . GLY A 1 752 ? -9.912 -33.561 7.365 1.00 86.88 752 GLY A O 1
ATOM 5801 N N . ILE A 1 753 ? -11.178 -31.773 6.864 1.00 89.38 753 ILE A N 1
ATOM 5802 C CA . ILE A 1 753 ? -12.175 -32.552 6.107 1.00 89.38 753 ILE A CA 1
ATOM 5803 C C . ILE A 1 753 ? -11.542 -33.264 4.908 1.00 89.38 753 ILE A C 1
ATOM 5805 O O . ILE A 1 753 ? -11.816 -34.444 4.692 1.00 89.38 753 ILE A O 1
ATOM 5809 N N . ARG A 1 754 ? -10.675 -32.589 4.141 1.00 87.31 754 ARG A N 1
ATOM 5810 C CA . ARG A 1 754 ? -9.980 -33.210 2.995 1.00 87.31 754 ARG A CA 1
ATOM 5811 C C . ARG A 1 754 ? -9.065 -34.355 3.412 1.00 87.31 754 ARG A C 1
ATOM 5813 O O . ARG A 1 754 ? -8.875 -35.288 2.640 1.00 87.31 754 ARG A O 1
ATOM 5820 N N . THR A 1 755 ? -8.511 -34.284 4.618 1.00 85.69 755 THR A N 1
ATOM 5821 C CA . THR A 1 755 ? -7.660 -35.341 5.166 1.00 85.69 755 THR A CA 1
ATOM 5822 C C . THR A 1 755 ? -8.489 -36.553 5.608 1.00 85.69 755 THR A C 1
ATOM 5824 O O . THR A 1 755 ? -8.092 -37.684 5.333 1.00 85.69 755 THR A O 1
ATOM 5827 N N . LEU A 1 756 ? -9.662 -36.352 6.226 1.00 85.69 756 LEU A N 1
ATOM 5828 C CA . LEU A 1 756 ? -10.575 -37.456 6.581 1.00 85.69 756 LEU A CA 1
ATOM 5829 C C . LEU A 1 756 ? -11.211 -38.123 5.360 1.00 85.69 756 LEU A C 1
ATOM 5831 O O . LEU A 1 756 ? -11.366 -39.349 5.337 1.00 85.69 756 LEU A O 1
ATOM 5835 N N . TYR A 1 757 ? -11.571 -37.316 4.362 1.00 86.44 757 TYR A N 1
ATOM 5836 C CA . TYR A 1 757 ? -12.282 -37.726 3.154 1.00 86.44 757 TYR A CA 1
ATOM 5837 C C . TYR A 1 757 ? -11.492 -37.318 1.901 1.00 86.44 757 TYR A C 1
ATOM 5839 O O . TYR A 1 757 ? -11.887 -36.381 1.200 1.00 86.44 757 TYR A O 1
ATOM 5847 N N . PRO A 1 758 ? -10.370 -37.997 1.602 1.00 76.19 758 PRO A N 1
ATOM 5848 C CA . PRO A 1 758 ? -9.619 -37.743 0.381 1.00 76.19 758 PRO A CA 1
ATOM 5849 C C . PRO A 1 758 ? -10.475 -38.141 -0.829 1.00 76.19 758 PRO A C 1
ATOM 5851 O O . PRO A 1 758 ? -11.016 -39.251 -0.881 1.00 76.19 758 PRO A O 1
ATOM 5854 N N . PHE A 1 759 ? -10.631 -37.209 -1.769 1.00 57.53 759 PHE A N 1
ATOM 5855 C CA . PHE A 1 759 ? -11.379 -37.416 -3.011 1.00 57.53 759 PHE A CA 1
ATOM 5856 C C . PHE A 1 759 ? -10.555 -38.138 -4.069 1.00 57.53 759 PHE A C 1
ATOM 5858 O O . PHE A 1 759 ? -9.364 -37.781 -4.224 1.00 57.53 759 PHE A O 1
#

Organism: NCBI:txid2727404

Secondary structure (DSSP, 8-state):
-HHHHHHHHHHHHHHHHHHHHHHHHHHHHHHHHHHHHHHHHHHHHHHT---HHHHHHHHHHHHHHHHHHHHSTTSSSS--EE--------S--EEEEEEEEE-SSEEEEEEEEEEETTEEEEEEEEEEEPPGGGGGS-HHHHHHHHHHHHHHHHHT--SS--SSTTPPEEEEEEE-S-EEESSSS-EEE----TT---GGGTTSBHHHHHHHHHHHHT--EEEEEEE-HHHHHHHHHHHH-TTEEEEEEESSSEEEEEEEEGGG-TT--SS--SSSEEEEE--GGG---TTS---HHHHHHHHTSSSTTSSHHHHHHSTTTHHHHHHHHHHHHHHH-GGGSSPPGGGGSTT-S-HHHHHHHHS--STT-HHHHHHHHHTT---S--HHHHHHHHHHHHHHHHHHHHHHHHHHHHHHHHTT-SS--SS--S--TT-PPP-PPPEEEEEESHHHHH-HHHHHHHHHHHHHHH-TTTGGGEEEEE--SHHHHTTGGGSGGGGTTTSTTSS-----PPP----------TTGGGGGGTT--TT-B-TTHHHHHHHHHHTT-S---TTS-GGG--SB--HHHHHHHHHHHHHTT---SSS--HHHHHHHTS-EE-S-SSEE-TTT--EE--PPPTT----B-TT----S-SS--EESSSSSEEEEEE-S--SSS-----TTSEEEEEPPTTT-EEEEETTS-EESS--TTSEEHHHHHHHHHHHHHTBPP-S-TTSTTSSB--TT------HHHHHHHHHHS--

pLDDT: mean 83.12, std 18.11, range [23.42, 98.88]

Sequence (759 aa):
MGKVGVTLAAGCAAAVCVVAAVMVGRSVRRRRGWRRVVRVLEELEEGCATTVGRLRQVVDAMAVEMHAGLASEGGSKLKMLLTYVHNLPTGNEKGIYYALDLGGTNFRVLRVKLGGQRCIIEHDVDLQPIPQHLMTSSSVELFDFIATSLKDFVEREEDISEPSQGERRELGFTFSFPVKQTSSSSGTLIKWTKGFSIEDMVGRDVSQCLQEALSRKGLDMQVTVLINDTVGTLALGHYHDEDTVAAVIIGTGTNACYLERADAIIKCQGPLTTSAGMVINMEWGNFWSSHLPRTPYDAELDADSPHPNDQGFEKMISGLYLGDIVRRVILRMSQESDVFGPVSSKLLEPFILRTPMIAAMHEDDSPNLSEVAQILNDTLEIPDVPLNVRKLVVKVCDVVTRRAARLAAAGIVGILKKIGRDGNGGIAGGKTKSGSRIKMRRTVVAVEGGLYTNYTMFREYLNEAMGQILGEDVAPYVILKVTNDGSAWRNFGTIGILQYDADENWVNGEAADPPHHRLDAQTTSAMDFLKTLIGARKGTTFKGISQLKKYLSRLGYMNDDINTPTNQINDFFDGKLELAVKRYQTFFKLAVNGVMDANTVAQMSRPRCGVPDFHLNSSNNELFLQVPPLASHFTFLPGDPKWPKRNLTYSFRRADIKISFQYRDHGDGSPFDGPGGILGHAAPPTDARIHYDGDERWVDGVTPGAFDLQTVGLHELGHALGLGHTVHVDAIMYPHVQVGVRKVLGYDDVLGIRTLYPF

Solvent-accessible surface area (backbone atoms only — not comparable to full-atom values): 40881 Å² total; per-residue (Å²): 123,73,76,62,55,54,56,52,52,52,51,51,51,50,51,50,50,52,52,50,51,51,51,50,51,50,49,53,50,51,57,52,26,51,51,48,38,50,48,54,51,51,53,47,48,64,38,38,56,71,49,66,71,48,36,51,50,39,18,52,48,44,29,50,37,53,51,31,10,23,52,29,90,80,54,28,68,23,58,40,38,64,39,66,43,50,59,72,40,81,20,63,55,66,49,77,34,26,28,37,39,46,66,59,67,41,34,36,43,36,39,39,30,36,68,17,82,61,38,73,74,47,74,48,68,47,82,44,76,53,62,74,68,49,38,55,37,52,53,64,61,40,30,40,52,52,29,48,53,52,43,59,56,61,71,66,62,88,74,81,77,77,61,63,94,87,60,73,43,46,27,7,36,25,43,54,52,56,58,54,48,80,42,35,37,37,26,25,31,68,49,75,56,89,81,40,53,38,73,84,37,55,68,34,47,53,41,57,52,42,45,53,21,22,56,75,68,69,42,78,59,42,68,64,32,44,41,41,48,40,52,13,37,25,26,37,36,14,27,78,35,80,46,31,47,27,13,38,35,38,17,62,54,43,39,34,22,34,66,38,50,48,91,70,36,59,57,68,82,63,87,80,68,92,50,77,26,31,35,31,43,26,55,43,19,32,36,81,58,91,64,59,57,71,38,71,61,54,52,52,52,35,65,73,38,101,55,57,92,52,37,57,38,25,58,58,53,13,37,58,32,55,17,35,47,47,40,51,51,52,42,52,37,30,74,58,19,66,76,57,43,75,74,44,72,48,58,73,47,81,56,71,44,43,38,72,56,44,44,46,33,51,68,44,78,50,98,69,33,59,51,39,49,47,49,35,27,77,68,37,66,34,66,90,63,49,62,74,56,49,53,48,53,32,49,50,40,46,47,56,40,44,35,17,21,33,50,52,24,23,53,54,48,8,53,31,46,65,72,43,68,45,72,70,58,47,106,50,100,56,79,51,101,77,77,64,76,84,80,80,68,64,36,29,32,23,37,38,39,58,42,57,74,72,24,63,70,37,35,50,36,20,54,52,37,38,37,66,69,44,30,86,90,35,32,85,38,54,41,82,41,74,68,76,62,65,90,73,49,60,48,61,30,21,38,54,63,64,47,84,77,72,61,91,82,71,84,90,76,79,96,68,88,79,78,94,72,90,74,83,73,87,80,71,43,58,37,58,61,47,69,73,39,57,70,43,33,68,83,38,73,46,87,54,41,34,55,50,52,54,53,37,37,61,35,32,50,38,88,72,60,93,82,62,65,82,88,68,72,44,36,59,34,43,72,65,55,27,51,19,45,27,50,50,22,52,64,72,72,45,85,70,73,32,50,33,37,70,67,53,36,54,60,69,45,47,26,20,53,52,55,52,78,31,57,79,40,90,88,74,80,47,81,50,76,79,68,51,73,98,81,53,77,44,36,57,34,90,86,64,45,59,64,94,62,91,78,79,47,72,34,79,82,84,44,54,32,32,50,46,71,42,55,40,77,69,87,80,88,75,56,39,60,43,36,59,29,40,54,26,37,39,35,51,33,83,59,14,42,33,37,35,34,55,63,49,54,73,36,91,46,72,38,87,87,20,36,15,46,62,34,55,50,52,30,34,47,39,26,26,58,16,40,28,65,32,79,47,80,77,30,48,40,19,53,65,55,59,70,32,42,74,66,62,88,28,74,40,47,53,50,42,52,44,68,79,55,70,129

InterPro domains:
  IPR001312 Hexokinase [PS51748] (35-496)
  IPR001312 Hexokinase [PTHR19443] (13-487)
  IPR001818 Peptidase M10, metallopeptidase [PF00413] (652-757)
  IPR002477 Peptidoglycan binding-like [PF01471] (545-604)
  IPR006026 Peptidase, metallopeptidase [SM00235] (639-759)
  IPR022672 Hexokinase, N-terminal [PF00349] (41-239)
  IPR022673 Hexokinase, C-terminal [PF03727] (246-487)
  IPR024079 Metallopeptidase, catalytic domain superfamily [G3DSA:3.40.390.10] (536-654)
  IPR024079 Metallopeptidase, catalytic domain superfamily [G3DSA:3.40.390.10] (655-759)
  IPR036365 PGBD-like superfamily [SSF47090] (537-613)
  IPR043129 ATPase, nucleotide binding domain [SSF53067] (34-241)
  IPR043129 ATPase, nucleotide binding domain [SSF53067] (243-488)